Protein AF-0000000075319020 (afdb_homodimer)

Structure (mmCIF, N/CA/C/O backbone):
data_AF-0000000075319020-model_v1
#
loop_
_entity.id
_entity.type
_entity.pdbx_description
1 polymer '3-carboxy-cis,cis-muconate cycloisomerase'
#
loop_
_atom_site.group_PDB
_atom_site.id
_atom_site.type_symbol
_atom_site.label_atom_id
_atom_site.label_alt_id
_atom_site.label_comp_id
_atom_site.label_asym_id
_atom_site.label_entity_id
_atom_site.label_seq_id
_atom_site.pdbx_PDB_ins_code
_atom_site.Cartn_x
_atom_site.Cartn_y
_atom_site.Cartn_z
_atom_site.occupancy
_atom_site.B_iso_or_equiv
_atom_site.auth_seq_id
_atom_site.auth_comp_id
_atom_site.auth_asym_id
_atom_site.auth_atom_id
_atom_site.pdbx_PDB_model_num
ATOM 1 N N . MET A 1 1 ? -19.172 -30.828 12.352 1 27.34 1 MET A N 1
ATOM 2 C CA . MET A 1 1 ? -18.016 -30.219 13 1 27.34 1 MET A CA 1
ATOM 3 C C . MET A 1 1 ? -18.156 -28.703 13.078 1 27.34 1 MET A C 1
ATOM 5 O O . MET A 1 1 ? -18.453 -28.047 12.078 1 27.34 1 MET A O 1
ATOM 9 N N . ASN A 1 2 ? -18.547 -28.203 14.125 1 32.38 2 ASN A N 1
ATOM 10 C CA . ASN A 1 2 ? -18.891 -26.844 14.57 1 32.38 2 ASN A CA 1
ATOM 11 C C . ASN A 1 2 ? -17.859 -25.828 14.102 1 32.38 2 ASN A C 1
ATOM 13 O O . ASN A 1 2 ? -16.672 -25.953 14.398 1 32.38 2 ASN A O 1
ATOM 17 N N . ARG A 1 3 ? -17.875 -25.406 12.898 1 41.25 3 ARG A N 1
ATOM 18 C CA . ARG A 1 3 ? -17.078 -24.219 12.594 1 41.25 3 ARG A CA 1
ATOM 19 C C . ARG A 1 3 ? -16.953 -23.312 13.82 1 41.25 3 ARG A C 1
ATOM 21 O O . ARG A 1 3 ? -17.953 -22.938 14.43 1 41.25 3 ARG A O 1
ATOM 28 N N . SER A 1 4 ? -16.125 -23.594 14.68 1 47.06 4 SER A N 1
ATOM 29 C CA . SER A 1 4 ? -15.953 -22.594 15.727 1 47.06 4 SER A CA 1
ATOM 30 C C . SER A 1 4 ? -16.266 -21.188 15.211 1 47.06 4 SER A C 1
ATOM 32 O O . SER A 1 4 ? -15.469 -20.609 14.469 1 47.06 4 SER A O 1
ATOM 34 N N . SER A 1 5 ? -17.516 -21.188 14.664 1 53 5 SER A N 1
ATOM 35 C CA . SER A 1 5 ? -18.078 -19.953 14.117 1 53 5 SER A CA 1
ATOM 36 C C . SER A 1 5 ? -17.938 -18.797 15.102 1 53 5 SER A C 1
ATOM 38 O O . SER A 1 5 ? -18.281 -18.938 16.281 1 53 5 SER A O 1
ATOM 40 N N . GLN A 1 6 ? -16.797 -18.25 15.133 1 61.94 6 GLN A N 1
ATOM 41 C CA . GLN A 1 6 ? -16.719 -16.969 15.836 1 61.94 6 GLN A CA 1
ATOM 42 C C . GLN A 1 6 ? -17.891 -16.062 15.461 1 61.94 6 GLN A C 1
ATOM 44 O O . GLN A 1 6 ? -17.672 -14.953 14.961 1 61.94 6 GLN A O 1
ATOM 49 N N . GLN A 1 7 ? -19.062 -16.703 15.664 1 75 7 GLN A N 1
ATOM 50 C CA . GLN A 1 7 ? -20.297 -16.031 15.234 1 75 7 GLN A CA 1
ATOM 51 C C . GLN A 1 7 ? -20.594 -14.82 16.109 1 75 7 GLN A C 1
ATOM 53 O O . GLN A 1 7 ? -21.188 -13.844 15.633 1 75 7 GLN A O 1
ATOM 58 N N . LEU A 1 8 ? -20.078 -14.914 17.297 1 72.94 8 LEU A N 1
ATOM 59 C CA . LEU A 1 8 ? -20.484 -13.898 18.266 1 72.94 8 LEU A CA 1
ATOM 60 C C . LEU A 1 8 ? -20.031 -12.508 17.812 1 72.94 8 LEU A C 1
ATOM 62 O O . LEU A 1 8 ? -20.766 -11.531 17.953 1 72.94 8 LEU A O 1
ATOM 66 N N . PHE A 1 9 ? -18.797 -12.477 17.25 1 82.44 9 PHE A N 1
ATOM 67 C CA . PHE A 1 9 ? -18.25 -11.156 16.953 1 82.44 9 PHE A CA 1
ATOM 68 C C . PHE A 1 9 ? -18.234 -10.891 15.461 1 82.44 9 PHE A C 1
ATOM 70 O O . PHE A 1 9 ? -17.906 -9.789 15.023 1 82.44 9 PHE A O 1
ATOM 77 N N . ASP A 1 10 ? -18.656 -11.867 14.68 1 82.88 10 ASP A N 1
ATOM 78 C CA . ASP A 1 10 ? -18.578 -11.734 13.227 1 82.88 10 ASP A CA 1
ATOM 79 C C . ASP A 1 10 ? -19.484 -10.617 12.719 1 82.88 10 ASP A C 1
ATOM 81 O O . ASP A 1 10 ? -19.062 -9.797 11.898 1 82.88 10 ASP A O 1
ATOM 85 N N . ALA A 1 11 ? -20.641 -10.609 13.312 1 79.81 11 ALA A N 1
ATOM 86 C CA . ALA A 1 11 ? -21.594 -9.609 12.859 1 79.81 11 ALA A CA 1
ATOM 87 C C . ALA A 1 11 ? -21.156 -8.203 13.258 1 79.81 11 ALA A C 1
ATOM 89 O O . ALA A 1 11 ? -21.562 -7.219 12.625 1 79.81 11 ALA A O 1
ATOM 90 N N . TYR A 1 12 ? -20.375 -8.156 14.305 1 84.12 12 TYR A N 1
ATOM 91 C CA . TYR A 1 12 ? -19.906 -6.879 14.812 1 84.12 12 TYR A CA 1
ATOM 92 C C . TYR A 1 12 ? -18.734 -6.363 14 1 84.12 12 TYR A C 1
ATOM 94 O O . TYR A 1 12 ? -18.625 -5.164 13.734 1 84.12 12 TYR A O 1
ATOM 102 N N . PHE A 1 13 ? -17.891 -7.277 13.453 1 90.5 13 PHE A N 1
ATOM 103 C CA . PHE A 1 13 ? -16.625 -6.836 12.891 1 90.5 13 PHE A CA 1
ATOM 104 C C . PHE A 1 13 ? -16.594 -7.059 11.383 1 90.5 13 PHE A C 1
ATOM 106 O O . PHE A 1 13 ? -15.617 -6.695 10.719 1 90.5 13 PHE A O 1
ATOM 113 N N . SER A 1 14 ? -17.656 -7.617 10.812 1 92.56 14 SER A N 1
ATOM 114 C CA . SER A 1 14 ? -17.688 -7.867 9.375 1 92.56 14 SER A CA 1
ATOM 115 C C . SER A 1 14 ? -19.109 -7.777 8.836 1 92.56 14 SER A C 1
ATOM 117 O O . SER A 1 14 ? -20.078 -8.039 9.555 1 92.56 14 SER A O 1
ATOM 119 N N . GLN A 1 15 ? -19.219 -7.375 7.562 1 94.06 15 GLN A N 1
ATOM 120 C CA . GLN A 1 15 ? -20.516 -7.508 6.883 1 94.06 15 GLN A CA 1
ATOM 121 C C . GLN A 1 15 ? -20.797 -8.961 6.539 1 94.06 15 GLN A C 1
ATOM 123 O O . GLN A 1 15 ? -19.922 -9.688 6.066 1 94.06 15 GLN A O 1
ATOM 128 N N . SER A 1 16 ? -22 -9.328 6.723 1 94.12 16 SER A N 1
ATOM 129 C CA . SER A 1 16 ? -22.406 -10.703 6.453 1 94.12 16 SER A CA 1
ATOM 130 C C . SER A 1 16 ? -22.141 -11.086 5.004 1 94.12 16 SER A C 1
ATOM 132 O O . SER A 1 16 ? -21.672 -12.188 4.723 1 94.12 16 SER A O 1
ATOM 134 N N . ALA A 1 17 ? -22.5 -10.172 4.086 1 96.25 17 ALA A N 1
ATOM 135 C CA . ALA A 1 17 ? -22.312 -10.453 2.666 1 96.25 17 ALA A CA 1
ATOM 136 C C . ALA A 1 17 ? -20.844 -10.711 2.338 1 96.25 17 ALA A C 1
ATOM 138 O O . ALA A 1 17 ? -20.531 -11.562 1.502 1 96.25 17 ALA A O 1
ATOM 139 N N . MET A 1 18 ? -19.938 -9.945 2.922 1 97.38 18 MET A N 1
ATOM 140 C CA . MET A 1 18 ? -18.5 -10.148 2.711 1 97.38 18 MET A CA 1
ATOM 141 C C . MET A 1 18 ? -18.047 -11.484 3.291 1 97.38 18 MET A C 1
ATOM 143 O O . MET A 1 18 ? -17.234 -12.18 2.686 1 97.38 18 MET A O 1
ATOM 147 N N . SER A 1 19 ? -18.531 -11.82 4.473 1 95.44 19 SER A N 1
ATOM 148 C CA . SER A 1 19 ? -18.219 -13.094 5.098 1 95.44 19 SER A CA 1
ATOM 149 C C . SER A 1 19 ? -18.625 -14.266 4.211 1 95.44 19 SER A C 1
ATOM 151 O O . SER A 1 19 ? -17.953 -15.297 4.18 1 95.44 19 SER A O 1
ATOM 153 N N . VAL A 1 20 ? -19.719 -14.102 3.512 1 96.38 20 VAL A N 1
ATOM 154 C CA . VAL A 1 20 ? -20.203 -15.141 2.611 1 96.38 20 VAL A CA 1
ATOM 155 C C . VAL A 1 20 ? -19.234 -15.305 1.443 1 96.38 20 VAL A C 1
ATOM 157 O O . VAL A 1 20 ? -18.938 -16.422 1.034 1 96.38 20 VAL A O 1
ATOM 160 N N . ILE A 1 21 ? -18.719 -14.203 0.909 1 97.94 21 ILE A N 1
ATOM 161 C CA . ILE A 1 21 ? -17.781 -14.227 -0.203 1 97.94 21 ILE A CA 1
ATOM 162 C C . ILE A 1 21 ? -16.547 -15.055 0.177 1 97.94 21 ILE A C 1
ATOM 164 O O . ILE A 1 21 ? -16.062 -15.852 -0.629 1 97.94 21 ILE A O 1
ATOM 168 N N . PHE A 1 22 ? -16.109 -14.93 1.469 1 97.38 22 PHE A N 1
ATOM 169 C CA . PHE A 1 22 ? -14.859 -15.57 1.859 1 97.38 22 PHE A CA 1
ATOM 170 C C . PHE A 1 22 ? -15.125 -16.75 2.795 1 97.38 22 PHE A C 1
ATOM 172 O O . PHE A 1 22 ? -14.242 -17.141 3.562 1 97.38 22 PHE A O 1
ATOM 179 N N . SER A 1 23 ? -16.359 -17.266 2.807 1 95.94 23 SER A N 1
ATOM 180 C CA . SER A 1 23 ? -16.688 -18.516 3.488 1 95.94 23 SER A CA 1
ATOM 181 C C . SER A 1 23 ? -16.078 -19.703 2.775 1 95.94 23 SER A C 1
ATOM 183 O O . SER A 1 23 ? -15.516 -19.562 1.682 1 95.94 23 SER A O 1
ATOM 185 N N . ASP A 1 24 ? -16.109 -20.891 3.396 1 96.69 24 ASP A N 1
ATOM 186 C CA . ASP A 1 24 ? -15.68 -22.109 2.734 1 96.69 24 ASP A CA 1
ATOM 187 C C . ASP A 1 24 ? -16.453 -22.328 1.433 1 96.69 24 ASP A C 1
ATOM 189 O O . ASP A 1 24 ? -15.875 -22.734 0.423 1 96.69 24 ASP A O 1
ATOM 193 N N . HIS A 1 25 ? -17.766 -22.062 1.541 1 97.19 25 HIS A N 1
ATOM 194 C CA . HIS A 1 25 ? -18.594 -22.172 0.342 1 97.19 25 HIS A CA 1
ATOM 195 C C . HIS A 1 25 ? -18.094 -21.25 -0.756 1 97.19 25 HIS A C 1
ATOM 197 O O . HIS A 1 25 ? -17.953 -21.656 -1.909 1 97.19 25 HIS A O 1
ATOM 203 N N . GLY A 1 26 ? -17.828 -19.922 -0.424 1 98 26 GLY A N 1
ATOM 204 C CA . GLY A 1 26 ? -17.328 -18.969 -1.398 1 98 26 GLY A CA 1
ATOM 205 C C . GLY A 1 26 ? -15.992 -19.375 -1.992 1 98 26 GLY A C 1
ATOM 206 O O . GLY A 1 26 ? -15.789 -19.25 -3.201 1 98 26 GLY A O 1
ATOM 207 N N . ARG A 1 27 ? -15.086 -19.812 -1.175 1 98.06 27 ARG A N 1
ATOM 208 C CA . ARG A 1 27 ? -13.758 -20.234 -1.612 1 98.06 27 ARG A CA 1
ATOM 209 C C . ARG A 1 27 ? -13.852 -21.406 -2.584 1 98.06 27 ARG A C 1
ATOM 211 O O . ARG A 1 27 ? -13.266 -21.375 -3.668 1 98.06 27 ARG A O 1
ATOM 218 N N . VAL A 1 28 ? -14.609 -22.453 -2.191 1 98.56 28 VAL A N 1
ATOM 219 C CA . VAL A 1 28 ? -14.75 -23.641 -3.016 1 98.56 28 VAL A CA 1
ATOM 220 C C . VAL A 1 28 ? -15.438 -23.281 -4.332 1 98.56 28 VAL A C 1
ATOM 222 O O . VAL A 1 28 ? -15.031 -23.75 -5.398 1 98.56 28 VAL A O 1
ATOM 225 N N . GLN A 1 29 ? -16.469 -22.438 -4.238 1 98.75 29 GLN A N 1
ATOM 226 C CA . GLN A 1 29 ? -17.172 -22.062 -5.461 1 98.75 29 GLN A CA 1
ATOM 227 C C . GLN A 1 29 ? -16.266 -21.297 -6.41 1 98.75 29 GLN A C 1
ATOM 229 O O . GLN A 1 29 ? -16.328 -21.469 -7.629 1 98.75 29 GLN A O 1
ATOM 234 N N . GLY A 1 30 ? -15.422 -20.344 -5.883 1 98.75 30 GLY A N 1
ATOM 235 C CA . GLY A 1 30 ? -14.461 -19.672 -6.727 1 98.75 30 GLY A CA 1
ATOM 236 C C . GLY A 1 30 ? -13.539 -20.609 -7.473 1 98.75 30 GLY A C 1
ATOM 237 O O . GLY A 1 30 ? -13.305 -20.438 -8.672 1 98.75 30 GLY A O 1
ATOM 238 N N . MET A 1 31 ? -13.039 -21.594 -6.809 1 98.81 31 MET A N 1
ATOM 239 C CA . MET A 1 31 ? -12.164 -22.594 -7.414 1 98.81 31 MET A CA 1
ATOM 240 C C . MET A 1 31 ? -12.914 -23.406 -8.469 1 98.81 31 MET A C 1
ATOM 242 O O . MET A 1 31 ? -12.367 -23.703 -9.531 1 98.81 31 MET A O 1
ATOM 246 N N . LEU A 1 32 ? -14.164 -23.766 -8.141 1 98.88 32 LEU A N 1
ATOM 247 C CA . LEU A 1 32 ? -14.977 -24.547 -9.07 1 98.88 32 LEU A CA 1
ATOM 248 C C . LEU A 1 32 ? -15.367 -23.719 -10.289 1 98.88 32 LEU A C 1
ATOM 250 O O . LEU A 1 32 ? -15.477 -24.25 -11.391 1 98.88 32 LEU A O 1
ATOM 254 N N . ASP A 1 33 ? -15.602 -22.391 -10.086 1 98.88 33 ASP A N 1
ATOM 255 C CA . ASP A 1 33 ? -15.867 -21.5 -11.219 1 98.88 33 ASP A CA 1
ATOM 256 C C . ASP A 1 33 ? -14.688 -21.484 -12.195 1 98.88 33 ASP A C 1
ATOM 258 O O . ASP A 1 33 ? -14.883 -21.438 -13.406 1 98.88 33 ASP A O 1
ATOM 262 N N . PHE A 1 34 ? -13.492 -21.516 -11.664 1 98.88 34 PHE A N 1
ATOM 263 C CA . PHE A 1 34 ? -12.305 -21.641 -12.5 1 98.88 34 PHE A CA 1
ATOM 264 C C . PHE A 1 34 ? -12.336 -22.922 -13.312 1 98.88 34 PHE A C 1
ATOM 266 O O . PHE A 1 34 ? -12.117 -22.922 -14.523 1 98.88 34 PHE A O 1
ATOM 273 N N . GLU A 1 35 ? -12.609 -24.094 -12.648 1 98.69 35 GLU A N 1
ATOM 274 C CA . GLU A 1 35 ? -12.609 -25.406 -13.305 1 98.69 35 GLU A CA 1
ATOM 275 C C . GLU A 1 35 ? -13.641 -25.469 -14.422 1 98.69 35 GLU A C 1
ATOM 277 O O . GLU A 1 35 ? -13.367 -25.984 -15.5 1 98.69 35 GLU A O 1
ATOM 282 N N . ALA A 1 36 ? -14.852 -24.938 -14.141 1 98.81 36 ALA A N 1
ATOM 283 C CA . ALA A 1 36 ? -15.898 -24.906 -15.156 1 98.81 36 ALA A CA 1
ATOM 284 C C . ALA A 1 36 ? -15.477 -24.031 -16.344 1 98.81 36 ALA A C 1
ATOM 286 O O . ALA A 1 36 ? -15.648 -24.438 -17.5 1 98.81 36 ALA A O 1
ATOM 287 N N . ALA A 1 37 ? -14.93 -22.859 -16.047 1 98.88 37 ALA A N 1
ATOM 288 C CA . ALA A 1 37 ? -14.484 -21.938 -17.094 1 98.88 37 ALA A CA 1
ATOM 289 C C . ALA A 1 37 ? -13.352 -22.547 -17.922 1 98.88 37 ALA A C 1
ATOM 291 O O . ALA A 1 37 ? -13.273 -22.359 -19.125 1 98.88 37 ALA A O 1
ATOM 292 N N . LEU A 1 38 ? -12.438 -23.25 -17.219 1 98.69 38 LEU A N 1
ATOM 293 C CA . LEU A 1 38 ? -11.328 -23.922 -17.891 1 98.69 38 LEU A CA 1
ATOM 294 C C . LEU A 1 38 ? -11.852 -24.938 -18.906 1 98.69 38 LEU A C 1
ATOM 296 O O . LEU A 1 38 ? -11.383 -24.984 -20.047 1 98.69 38 LEU A O 1
ATOM 300 N N . ALA A 1 39 ? -12.844 -25.766 -18.516 1 98.19 39 ALA A N 1
ATOM 301 C CA . ALA A 1 39 ? -13.43 -26.75 -19.422 1 98.19 39 ALA A CA 1
ATOM 302 C C . ALA A 1 39 ? -14.062 -26.078 -20.641 1 98.19 39 ALA A C 1
ATOM 304 O O . ALA A 1 39 ? -13.867 -26.516 -21.766 1 98.19 39 ALA A O 1
ATOM 305 N N . ARG A 1 40 ? -14.82 -24.969 -20.406 1 98.69 40 ARG A N 1
ATOM 306 C CA . ARG A 1 40 ? -15.438 -24.234 -21.516 1 98.69 40 ARG A CA 1
ATOM 307 C C . ARG A 1 40 ? -14.383 -23.672 -22.453 1 98.69 40 ARG A C 1
ATOM 309 O O . ARG A 1 40 ? -14.516 -23.75 -23.672 1 98.69 40 ARG A O 1
ATOM 316 N N . ALA A 1 41 ? -13.344 -23.062 -21.875 1 98.75 41 ALA A N 1
ATOM 317 C CA . ALA A 1 41 ? -12.266 -22.484 -22.672 1 98.75 41 ALA A CA 1
ATOM 318 C C . ALA A 1 41 ? -11.562 -23.531 -23.516 1 98.75 41 ALA A C 1
ATOM 320 O O . ALA A 1 41 ? -11.289 -23.312 -24.703 1 98.75 41 ALA A O 1
ATOM 321 N N . GLN A 1 42 ? -11.289 -24.703 -22.906 1 98.31 42 GLN A N 1
ATOM 322 C CA . GLN A 1 42 ? -10.594 -25.766 -23.609 1 98.31 42 GLN A CA 1
ATOM 323 C C . GLN A 1 42 ? -11.469 -26.375 -24.703 1 98.31 42 GLN A C 1
ATOM 325 O O . GLN A 1 42 ? -10.969 -26.719 -25.781 1 98.31 42 GLN A O 1
ATOM 330 N N . ALA A 1 43 ? -12.719 -26.469 -24.484 1 98.19 43 ALA A N 1
ATOM 331 C CA . ALA A 1 43 ? -13.641 -26.938 -25.531 1 98.19 43 ALA A CA 1
ATOM 332 C C . ALA A 1 43 ? -13.727 -25.953 -26.672 1 98.19 43 ALA A C 1
ATOM 334 O O . ALA A 1 43 ? -13.727 -26.344 -27.844 1 98.19 43 ALA A O 1
ATOM 335 N N . SER A 1 44 ? -13.82 -24.688 -26.391 1 98.31 44 SER A N 1
ATOM 336 C CA . SER A 1 44 ? -13.969 -23.656 -27.406 1 98.31 44 SER A CA 1
ATOM 337 C C . SER A 1 44 ? -12.742 -23.578 -28.297 1 98.31 44 SER A C 1
ATOM 339 O O . SER A 1 44 ? -12.828 -23.125 -29.438 1 98.31 44 SER A O 1
ATOM 341 N N . THR A 1 45 ? -11.562 -24.016 -27.797 1 98.06 45 THR A N 1
ATOM 342 C CA . THR A 1 45 ? -10.328 -23.984 -28.578 1 98.06 45 THR A CA 1
ATOM 343 C C . THR A 1 45 ? -10.039 -25.359 -29.188 1 98.06 45 THR A C 1
ATOM 345 O O . THR A 1 45 ? -9 -25.547 -29.828 1 98.06 45 THR A O 1
ATOM 348 N N . GLY A 1 46 ? -10.867 -26.312 -28.922 1 97 46 GLY A N 1
ATOM 349 C CA . GLY A 1 46 ? -10.781 -27.609 -29.562 1 97 46 GLY A CA 1
ATOM 350 C C . GLY A 1 46 ? -9.906 -28.594 -28.797 1 97 46 GLY A C 1
ATOM 351 O O . GLY A 1 46 ? -9.641 -29.703 -29.281 1 97 46 GLY A O 1
ATOM 352 N N . LEU A 1 47 ? -9.414 -28.266 -27.625 1 94.38 47 LEU A N 1
ATOM 353 C CA . LEU A 1 47 ? -8.516 -29.125 -26.875 1 94.38 47 LEU A CA 1
ATOM 354 C C . LEU A 1 47 ? -9.273 -30.312 -26.297 1 94.38 47 LEU A C 1
ATOM 356 O O . LEU A 1 47 ? -8.727 -31.422 -26.188 1 94.38 47 LEU A O 1
ATOM 360 N N . ILE A 1 48 ? -10.547 -30.109 -25.812 1 94.56 48 ILE A N 1
ATOM 361 C CA . ILE A 1 48 ? -11.352 -31.203 -25.281 1 94.56 48 ILE A CA 1
ATOM 362 C C . ILE A 1 48 ? -12.688 -31.25 -26.016 1 94.56 48 ILE A C 1
ATOM 364 O O . ILE A 1 48 ? -13.125 -30.266 -26.609 1 94.56 48 ILE A O 1
ATOM 368 N N . PRO A 1 49 ? -13.383 -32.469 -26.047 1 95.5 49 PRO A N 1
ATOM 369 C CA . PRO A 1 49 ? -14.688 -32.562 -26.719 1 95.5 49 PRO A CA 1
ATOM 370 C C . PRO A 1 49 ? -15.742 -31.672 -26.062 1 95.5 49 PRO A C 1
ATOM 372 O O . PRO A 1 49 ? -15.852 -31.641 -24.828 1 95.5 49 PRO A O 1
ATOM 375 N N . ALA A 1 50 ? -16.531 -30.969 -26.906 1 97.25 50 ALA A N 1
ATOM 376 C CA . ALA A 1 50 ? -17.578 -30.078 -26.406 1 97.25 50 ALA A CA 1
ATOM 377 C C . ALA A 1 50 ? -18.594 -30.844 -25.562 1 97.25 50 ALA A C 1
ATOM 379 O O . ALA A 1 50 ? -19.141 -30.297 -24.609 1 97.25 50 ALA A O 1
ATOM 380 N N . LYS A 1 51 ? -18.797 -32.062 -25.828 1 96.25 51 LYS A N 1
ATOM 381 C CA . LYS A 1 51 ? -19.859 -32.844 -25.219 1 96.25 51 LYS A CA 1
ATOM 382 C C . LYS A 1 51 ? -19.578 -33.125 -23.734 1 96.25 51 LYS A C 1
ATOM 384 O O . LYS A 1 51 ? -20.5 -33.438 -22.969 1 96.25 51 LYS A O 1
ATOM 389 N N . VAL A 1 52 ? -18.281 -33 -23.281 1 95.88 52 VAL A N 1
ATOM 390 C CA . VAL A 1 52 ? -17.953 -33.375 -21.906 1 95.88 52 VAL A CA 1
ATOM 391 C C . VAL A 1 52 ? -18.156 -32.156 -21 1 95.88 52 VAL A C 1
ATOM 393 O O . VAL A 1 52 ? -18.219 -32.312 -19.781 1 95.88 52 VAL A O 1
ATOM 396 N N . VAL A 1 53 ? -18.344 -30.969 -21.531 1 97.75 53 VAL A N 1
ATOM 397 C CA . VAL A 1 53 ? -18.375 -29.719 -20.781 1 97.75 53 VAL A CA 1
ATOM 398 C C . VAL A 1 53 ? -19.578 -29.719 -19.844 1 97.75 53 VAL A C 1
ATOM 400 O O . VAL A 1 53 ? -19.484 -29.297 -18.688 1 97.75 53 VAL A O 1
ATOM 403 N N . GLY A 1 54 ? -20.734 -30.078 -20.328 1 97.69 54 GLY A N 1
ATOM 404 C CA . GLY A 1 54 ? -21.969 -30.062 -19.547 1 97.69 54 GLY A CA 1
ATOM 405 C C . GLY A 1 54 ? -21.828 -30.828 -18.234 1 97.69 54 GLY A C 1
ATOM 406 O O . GLY A 1 54 ? -22.266 -30.344 -17.188 1 97.69 54 GLY A O 1
ATOM 407 N N . ALA A 1 55 ? -21.266 -32.062 -18.266 1 97.19 55 ALA A N 1
ATOM 408 C CA . ALA A 1 55 ? -21.094 -32.906 -17.078 1 97.19 55 ALA A CA 1
ATOM 409 C C . ALA A 1 55 ? -20.141 -32.25 -16.078 1 97.19 55 ALA A C 1
ATOM 411 O O . ALA A 1 55 ? -20.375 -32.281 -14.867 1 97.19 55 ALA A O 1
ATOM 412 N N . ILE A 1 56 ? -19.031 -31.672 -16.562 1 97.88 56 ILE A N 1
ATOM 413 C CA . ILE A 1 56 ? -18.062 -31 -15.695 1 97.88 56 ILE A CA 1
ATOM 414 C C . ILE A 1 56 ? -18.719 -29.812 -15.008 1 97.88 56 ILE A C 1
ATOM 416 O O . ILE A 1 56 ? -18.656 -29.672 -13.789 1 97.88 56 ILE A O 1
ATOM 420 N N . GLU A 1 57 ? -19.438 -29 -15.781 1 97.94 57 GLU A N 1
ATOM 421 C CA . GLU A 1 57 ? -20.062 -27.781 -15.266 1 97.94 57 GLU A CA 1
ATOM 422 C C . GLU A 1 57 ? -21.141 -28.125 -14.234 1 97.94 57 GLU A C 1
ATOM 424 O O . GLU A 1 57 ? -21.281 -27.422 -13.227 1 97.94 57 GLU A O 1
ATOM 429 N N . ALA A 1 58 ? -21.922 -29.156 -14.477 1 97.81 58 ALA A N 1
ATOM 430 C CA . ALA A 1 58 ? -23 -29.562 -13.578 1 97.81 58 ALA A CA 1
ATOM 431 C C . ALA A 1 58 ? -22.453 -29.969 -12.211 1 97.81 58 ALA A C 1
ATOM 433 O O . ALA A 1 58 ? -23.141 -29.844 -11.195 1 97.81 58 ALA A O 1
ATOM 434 N N . SER A 1 59 ? -21.188 -30.375 -12.18 1 98.31 59 SER A N 1
ATOM 435 C CA . SER A 1 59 ? -20.562 -30.844 -10.945 1 98.31 59 SER A CA 1
ATOM 436 C C . SER A 1 59 ? -19.844 -29.719 -10.219 1 98.31 59 SER A C 1
ATOM 438 O O . SER A 1 59 ? -19.391 -29.891 -9.086 1 98.31 59 SER A O 1
ATOM 440 N N . CYS A 1 60 ? -19.688 -28.562 -10.812 1 98.56 60 CYS A N 1
ATOM 441 C CA . CYS A 1 60 ? -18.938 -27.438 -10.258 1 98.56 60 CYS A CA 1
ATOM 442 C C . CYS A 1 60 ? -19.844 -26.547 -9.406 1 98.56 60 CYS A C 1
ATOM 444 O O . CYS A 1 60 ? -19.969 -25.359 -9.664 1 98.56 60 CYS A O 1
ATOM 446 N N . ARG A 1 61 ? -20.406 -27.172 -8.414 1 98.5 61 ARG A N 1
ATOM 447 C CA . ARG A 1 61 ? -21.25 -26.531 -7.41 1 98.5 61 ARG A CA 1
ATOM 448 C C . ARG A 1 61 ? -20.781 -26.859 -6 1 98.5 61 ARG A C 1
ATOM 450 O O . ARG A 1 61 ? -20.703 -28.031 -5.617 1 98.5 61 ARG A O 1
ATOM 457 N N . ALA A 1 62 ? -20.5 -25.875 -5.242 1 98.31 62 ALA A N 1
ATOM 458 C CA . ALA A 1 62 ? -19.891 -26.031 -3.926 1 98.31 62 ALA A CA 1
ATOM 459 C C . ALA A 1 62 ? -20.75 -26.922 -3.025 1 98.31 62 ALA A C 1
ATOM 461 O O . ALA A 1 62 ? -20.234 -27.672 -2.201 1 98.31 62 ALA A O 1
ATOM 462 N N . GLU A 1 63 ? -22.094 -26.859 -3.182 1 97.38 63 GLU A N 1
ATOM 463 C CA . GLU A 1 63 ? -23.031 -27.562 -2.309 1 97.38 63 GLU A CA 1
ATOM 464 C C . GLU A 1 63 ? -22.891 -29.078 -2.465 1 97.38 63 GLU A C 1
ATOM 466 O O . GLU A 1 63 ? -23.375 -29.844 -1.626 1 97.38 63 GLU A O 1
ATOM 471 N N . LEU A 1 64 ? -22.25 -29.516 -3.521 1 97.81 64 LEU A N 1
ATOM 472 C CA . LEU A 1 64 ? -22.141 -30.938 -3.805 1 97.81 64 LEU A CA 1
ATOM 473 C C . LEU A 1 64 ? -20.969 -31.547 -3.049 1 97.81 64 LEU A C 1
ATOM 475 O O . LEU A 1 64 ? -20.766 -32.781 -3.08 1 97.81 64 LEU A O 1
ATOM 479 N N . PHE A 1 65 ? -20.219 -30.781 -2.289 1 98 65 PHE A N 1
ATOM 480 C CA . PHE A 1 65 ? -19 -31.266 -1.65 1 98 65 PHE A CA 1
ATOM 481 C C . PHE A 1 65 ? -19.125 -31.203 -0.132 1 98 65 PHE A C 1
ATOM 483 O O . PHE A 1 65 ? -19.781 -30.312 0.405 1 98 65 PHE A O 1
ATOM 490 N N . ASP A 1 66 ? -18.562 -32.156 0.549 1 97.44 66 ASP A N 1
ATOM 491 C CA . ASP A 1 66 ? -18.484 -32.188 2.006 1 97.44 66 ASP A CA 1
ATOM 492 C C . ASP A 1 66 ? -17.266 -31.422 2.516 1 97.44 66 ASP A C 1
ATOM 494 O O . ASP A 1 66 ? -16.141 -31.938 2.49 1 97.44 66 ASP A O 1
ATOM 498 N N . PHE A 1 67 ? -17.484 -30.328 3.111 1 96.44 67 PHE A N 1
ATOM 499 C CA . PHE A 1 67 ? -16.391 -29.438 3.518 1 96.44 67 PHE A CA 1
ATOM 500 C C . PHE A 1 67 ? -15.578 -30.062 4.645 1 96.44 67 PHE A C 1
ATOM 502 O O . PHE A 1 67 ? -14.375 -29.828 4.742 1 96.44 67 PHE A O 1
ATOM 509 N N . ALA A 1 68 ? -16.172 -30.797 5.512 1 96 68 ALA A N 1
ATOM 510 C CA . ALA A 1 68 ? -15.445 -31.484 6.586 1 96 68 ALA A CA 1
ATOM 511 C C . ALA A 1 68 ? -14.445 -32.469 6.027 1 96 68 ALA A C 1
ATOM 513 O O . ALA A 1 68 ? -13.312 -32.562 6.5 1 96 68 ALA A O 1
ATOM 514 N N . GLU A 1 69 ? -14.914 -33.281 5.078 1 96.25 69 GLU A N 1
ATOM 515 C CA . GLU A 1 69 ? -14.023 -34.219 4.422 1 96.25 69 GLU A CA 1
ATOM 516 C C . GLU A 1 69 ? -12.891 -33.5 3.686 1 96.25 69 GLU A C 1
ATOM 518 O O . GLU A 1 69 ? -11.742 -33.938 3.742 1 96.25 69 GLU A O 1
ATOM 523 N N . LEU A 1 70 ? -13.227 -32.469 2.977 1 96.88 70 LEU A N 1
ATOM 524 C CA . LEU A 1 70 ? -12.227 -31.672 2.262 1 96.88 70 LEU A CA 1
ATOM 525 C C . LEU A 1 70 ? -11.195 -31.109 3.225 1 96.88 70 LEU A C 1
ATOM 527 O O . LEU A 1 70 ? -10 -31.062 2.912 1 96.88 70 LEU A O 1
ATOM 531 N N . ALA A 1 71 ? -11.633 -30.641 4.402 1 95.75 71 ALA A N 1
ATOM 532 C CA . ALA A 1 71 ? -10.742 -30.031 5.387 1 95.75 71 ALA A CA 1
ATOM 533 C C . ALA A 1 71 ? -9.664 -31.016 5.828 1 95.75 71 ALA A C 1
ATOM 535 O O . ALA A 1 71 ? -8.492 -30.656 5.945 1 95.75 71 ALA A O 1
ATOM 536 N N . VAL A 1 72 ? -10.031 -32.219 6.078 1 95.56 72 VAL A N 1
ATOM 537 C CA . VAL A 1 72 ? -9.102 -33.25 6.488 1 95.56 72 VAL A CA 1
ATOM 538 C C . VAL A 1 72 ? -8.109 -33.531 5.363 1 95.56 72 VAL A C 1
ATOM 540 O O . VAL A 1 72 ? -6.902 -33.625 5.598 1 95.56 72 VAL A O 1
ATOM 543 N N . ALA A 1 73 ? -8.641 -33.656 4.164 1 95.31 73 ALA A N 1
ATOM 544 C CA . ALA A 1 73 ? -7.801 -33.938 3.008 1 95.31 73 ALA A CA 1
ATOM 545 C C . ALA A 1 73 ? -6.828 -32.812 2.729 1 95.31 73 ALA A C 1
ATOM 547 O O . ALA A 1 73 ? -5.699 -33.031 2.291 1 95.31 73 ALA A O 1
ATOM 548 N N . ILE A 1 74 ? -7.227 -31.578 2.941 1 94.94 74 ILE A N 1
ATOM 549 C CA . ILE A 1 74 ? -6.402 -30.391 2.723 1 94.94 74 ILE A CA 1
ATOM 550 C C . ILE A 1 74 ? -5.207 -30.422 3.674 1 94.94 74 ILE A C 1
ATOM 552 O O . ILE A 1 74 ? -4.09 -30.078 3.283 1 94.94 74 ILE A O 1
ATOM 556 N N . GLY A 1 75 ? -5.379 -30.766 4.941 1 94.56 75 GLY A N 1
ATOM 557 C CA . GLY A 1 75 ? -4.289 -30.875 5.895 1 94.56 75 GLY A CA 1
ATOM 558 C C . GLY A 1 75 ? -3.182 -31.797 5.422 1 94.56 75 GLY A C 1
ATOM 559 O O . GLY A 1 75 ? -2 -31.516 5.633 1 94.56 75 GLY A O 1
ATOM 560 N N . ASN A 1 76 ? -3.52 -32.812 4.668 1 92.56 76 ASN A N 1
ATOM 561 C CA . ASN A 1 76 ? -2.557 -33.781 4.156 1 92.56 76 ASN A CA 1
ATOM 562 C C . ASN A 1 76 ? -1.903 -33.281 2.867 1 92.56 76 ASN A C 1
ATOM 564 O O . ASN A 1 76 ? -0.711 -33.5 2.648 1 92.56 76 ASN A O 1
ATOM 568 N N . ALA A 1 77 ? -2.701 -32.688 2.066 1 93.06 77 ALA A N 1
ATOM 569 C CA . ALA A 1 77 ? -2.248 -32.281 0.732 1 93.06 77 ALA A CA 1
ATOM 570 C C . ALA A 1 77 ? -1.422 -31.016 0.782 1 93.06 77 ALA A C 1
ATOM 572 O O . ALA A 1 77 ? -0.597 -30.766 -0.1 1 93.06 77 ALA A O 1
ATOM 573 N N . GLY A 1 78 ? -1.701 -30.141 1.803 1 93.56 78 GLY A N 1
ATOM 574 C CA . GLY A 1 78 ? -0.981 -28.891 1.955 1 93.56 78 GLY A CA 1
ATOM 575 C C . GLY A 1 78 ? -1.574 -27.75 1.137 1 93.56 78 GLY A C 1
ATOM 576 O O . GLY A 1 78 ? -1.029 -26.641 1.108 1 93.56 78 GLY A O 1
ATOM 577 N N . ASN A 1 79 ? -2.539 -27.984 0.304 1 94.31 79 ASN A N 1
ATOM 578 C CA . ASN A 1 79 ? -3.324 -26.969 -0.388 1 94.31 79 ASN A CA 1
ATOM 579 C C . ASN A 1 79 ? -4.75 -27.438 -0.652 1 94.31 79 ASN A C 1
ATOM 581 O O . ASN A 1 79 ? -5.066 -28.609 -0.438 1 94.31 79 ASN A O 1
ATOM 585 N N . SER A 1 80 ? -5.598 -26.609 -1.094 1 96.44 80 SER A N 1
ATOM 586 C CA . SER A 1 80 ? -7.016 -26.938 -1.183 1 96.44 80 SER A CA 1
ATOM 587 C C . SER A 1 80 ? -7.375 -27.453 -2.57 1 96.44 80 SER A C 1
ATOM 589 O O . SER A 1 80 ? -8.422 -28.078 -2.754 1 96.44 80 SER A O 1
ATOM 591 N N . ALA A 1 81 ? -6.539 -27.219 -3.555 1 96.56 81 ALA A N 1
ATOM 592 C CA . ALA A 1 81 ? -6.891 -27.531 -4.938 1 96.56 81 ALA A CA 1
ATOM 593 C C . ALA A 1 81 ? -6.84 -29.031 -5.184 1 96.56 81 ALA A C 1
ATOM 595 O O . ALA A 1 81 ? -7.715 -29.594 -5.852 1 96.56 81 ALA A O 1
ATOM 596 N N . ILE A 1 82 ? -5.82 -29.734 -4.605 1 94.94 82 ILE A N 1
ATOM 597 C CA . ILE A 1 82 ? -5.59 -31.141 -4.887 1 94.94 82 ILE A CA 1
ATOM 598 C C . ILE A 1 82 ? -6.785 -31.969 -4.406 1 94.94 82 ILE A C 1
ATOM 600 O O . ILE A 1 82 ? -7.414 -32.688 -5.191 1 94.94 82 ILE A O 1
ATOM 604 N N . PRO A 1 83 ? -7.195 -31.859 -3.117 1 96.19 83 PRO A N 1
ATOM 605 C CA . PRO A 1 83 ? -8.352 -32.625 -2.67 1 96.19 83 PRO A CA 1
ATOM 606 C C . PRO A 1 83 ? -9.648 -32.219 -3.371 1 96.19 83 PRO A C 1
ATOM 608 O O . PRO A 1 83 ? -10.508 -33.062 -3.631 1 96.19 83 PRO A O 1
ATOM 611 N N . LEU A 1 84 ? -9.844 -30.938 -3.662 1 97.75 84 LEU A N 1
ATOM 612 C CA . LEU A 1 84 ? -11.062 -30.484 -4.312 1 97.75 84 LEU A CA 1
ATOM 613 C C . LEU A 1 84 ? -11.18 -31.062 -5.719 1 97.75 84 LEU A C 1
ATOM 615 O O . LEU A 1 84 ? -12.25 -31.531 -6.121 1 97.75 84 LEU A O 1
ATOM 619 N N . VAL A 1 85 ? -10.125 -31 -6.516 1 96.12 85 VAL A N 1
ATOM 620 C CA . VAL A 1 85 ? -10.133 -31.516 -7.887 1 96.12 85 VAL A CA 1
ATOM 621 C C . VAL A 1 85 ? -10.359 -33.031 -7.879 1 96.12 85 VAL A C 1
ATOM 623 O O . VAL A 1 85 ? -11.055 -33.562 -8.742 1 96.12 85 VAL A O 1
ATOM 626 N N . LYS A 1 86 ? -9.742 -33.719 -6.887 1 94.31 86 LYS A N 1
ATOM 627 C CA . LYS A 1 86 ? -9.977 -35.156 -6.738 1 94.31 86 LYS A CA 1
ATOM 628 C C . LYS A 1 86 ? -11.453 -35.438 -6.465 1 94.31 86 LYS A C 1
ATOM 630 O O . LYS A 1 86 ? -12.039 -36.344 -7.082 1 94.31 86 LYS A O 1
ATOM 635 N N . ALA A 1 87 ? -12.008 -34.719 -5.523 1 96.88 87 ALA A N 1
ATOM 636 C CA . ALA A 1 87 ? -13.422 -34.906 -5.199 1 96.88 87 ALA A CA 1
ATOM 637 C C . ALA A 1 87 ? -14.305 -34.562 -6.398 1 96.88 87 ALA A C 1
ATOM 639 O O . ALA A 1 87 ? -15.305 -35.25 -6.652 1 96.88 87 ALA A O 1
ATOM 640 N N . LEU A 1 88 ? -13.984 -33.5 -7.148 1 97.38 88 LEU A N 1
ATOM 641 C CA . LEU A 1 88 ? -14.703 -33.094 -8.359 1 97.38 88 LEU A CA 1
ATOM 642 C C . LEU A 1 88 ? -14.656 -34.219 -9.406 1 97.38 88 LEU A C 1
ATOM 644 O O . LEU A 1 88 ? -15.68 -34.531 -10.016 1 97.38 88 LEU A O 1
ATOM 648 N N . GLY A 1 89 ? -13.469 -34.75 -9.617 1 95.81 89 GLY A N 1
ATOM 649 C CA . GLY A 1 89 ? -13.336 -35.875 -10.539 1 95.81 89 GLY A CA 1
ATOM 650 C C . GLY A 1 89 ? -14.234 -37.031 -10.195 1 95.81 89 GLY A C 1
ATOM 651 O O . GLY A 1 89 ? -14.883 -37.625 -11.078 1 95.81 89 GLY A O 1
ATOM 652 N N . LYS A 1 90 ? -14.258 -37.375 -8.875 1 95.19 90 LYS A N 1
ATOM 653 C CA . LYS A 1 90 ? -15.125 -38.469 -8.422 1 95.19 90 LYS A CA 1
ATOM 654 C C . LYS A 1 90 ? -16.594 -38.156 -8.711 1 95.19 90 LYS A C 1
ATOM 656 O O . LYS A 1 90 ? -17.344 -39.062 -9.133 1 95.19 90 LYS A O 1
ATOM 661 N N . LYS A 1 91 ? -16.969 -36.969 -8.453 1 96.5 91 LYS A N 1
ATOM 662 C CA . LYS A 1 91 ? -18.344 -36.562 -8.703 1 96.5 91 LYS A CA 1
ATOM 663 C C . LYS A 1 91 ? -18.688 -36.625 -10.188 1 96.5 91 LYS A C 1
ATOM 665 O O . LYS A 1 91 ? -19.781 -37.094 -10.555 1 96.5 91 LYS A O 1
ATOM 670 N N . ILE A 1 92 ? -17.859 -36.125 -11.07 1 96.69 92 ILE A N 1
ATOM 671 C CA . ILE A 1 92 ? -18.047 -36.156 -12.516 1 96.69 92 ILE A CA 1
ATOM 672 C C . ILE A 1 92 ? -18.125 -37.594 -13.008 1 96.69 92 ILE A C 1
ATOM 674 O O . ILE A 1 92 ? -19 -37.938 -13.797 1 96.69 92 ILE A O 1
ATOM 678 N N . ALA A 1 93 ? -17.219 -38.438 -12.477 1 94.69 93 ALA 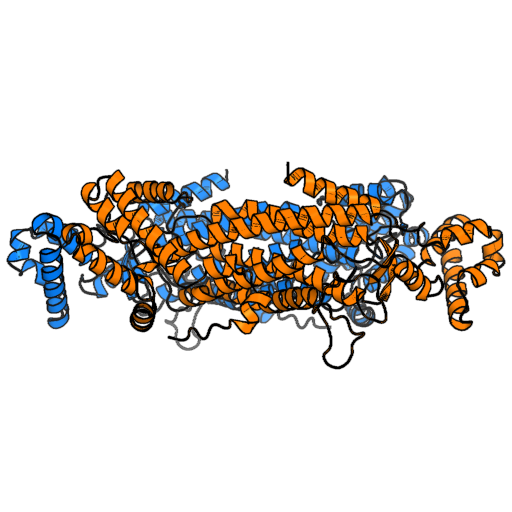A N 1
ATOM 679 C CA . ALA A 1 93 ? -17.109 -39.812 -12.922 1 94.69 93 ALA A CA 1
ATOM 680 C C . ALA A 1 93 ? -18.391 -40.594 -12.602 1 94.69 93 ALA A C 1
ATOM 682 O O . ALA A 1 93 ? -18.766 -41.531 -13.336 1 94.69 93 ALA A O 1
ATOM 683 N N . ALA A 1 94 ? -19.047 -40.281 -11.531 1 94.38 94 ALA A N 1
ATOM 684 C CA . ALA A 1 94 ? -20.281 -40.938 -11.125 1 94.38 94 ALA A CA 1
ATOM 685 C C . ALA A 1 94 ? -21.359 -40.781 -12.195 1 94.38 94 ALA A C 1
ATOM 687 O O . ALA A 1 94 ? -22.172 -41.688 -12.398 1 94.38 94 ALA A O 1
ATOM 688 N N . ASP A 1 95 ? -21.375 -39.75 -12.945 1 92.06 95 ASP A N 1
ATOM 689 C CA . ASP A 1 95 ? -22.375 -39.5 -13.961 1 92.06 95 ASP A CA 1
ATOM 690 C C . ASP A 1 95 ? -21.828 -39.688 -15.367 1 92.06 95 ASP A C 1
ATOM 692 O O . ASP A 1 95 ? -22.547 -40.125 -16.266 1 92.06 95 ASP A O 1
ATOM 696 N N . ASP A 1 96 ? -20.547 -39.344 -15.539 1 94.62 96 ASP A N 1
ATOM 697 C CA . ASP A 1 96 ? -19.891 -39.406 -16.844 1 94.62 96 ASP A CA 1
ATOM 698 C C . ASP A 1 96 ? -18.406 -39.719 -16.703 1 94.62 96 ASP A C 1
ATOM 700 O O . ASP A 1 96 ? -17.562 -38.812 -16.703 1 94.62 96 ASP A O 1
ATOM 704 N N . PRO A 1 97 ? -18.047 -40.938 -16.719 1 91.56 97 PRO A N 1
ATOM 705 C CA . PRO A 1 97 ? -16.641 -41.344 -16.547 1 91.56 97 PRO A CA 1
ATOM 706 C C . PRO A 1 97 ? -15.727 -40.75 -17.609 1 91.56 97 PRO A C 1
ATOM 708 O O . PRO A 1 97 ? -14.562 -40.469 -17.344 1 91.56 97 PRO A O 1
ATOM 711 N N . ALA A 1 98 ? -16.219 -40.562 -18.828 1 89.44 98 ALA A N 1
ATOM 712 C CA . ALA A 1 98 ? -15.406 -40.031 -19.922 1 89.44 98 ALA A CA 1
ATOM 713 C C . ALA A 1 98 ? -15.039 -38.562 -19.656 1 89.44 98 ALA A C 1
ATOM 715 O O . ALA A 1 98 ? -13.93 -38.156 -19.984 1 89.44 98 ALA A O 1
ATOM 716 N N . ALA A 1 99 ? -15.953 -37.844 -19.078 1 93.44 99 ALA A N 1
ATOM 717 C CA . ALA A 1 99 ? -15.734 -36.406 -18.828 1 93.44 99 ALA A CA 1
ATOM 718 C C . ALA A 1 99 ? -14.672 -36.188 -17.75 1 93.44 99 ALA A C 1
ATOM 720 O O . ALA A 1 99 ? -13.938 -35.219 -17.766 1 93.44 99 ALA A O 1
ATOM 721 N N . GLU A 1 100 ? -14.602 -37.094 -16.766 1 93.25 100 GLU A N 1
ATOM 722 C CA . GLU A 1 100 ? -13.648 -37 -15.656 1 93.25 100 GLU A CA 1
ATOM 723 C C . GLU A 1 100 ? -12.219 -36.875 -16.172 1 93.25 100 GLU A C 1
ATOM 725 O O . GLU A 1 100 ? -11.391 -36.188 -15.562 1 93.25 100 GLU A O 1
ATOM 730 N N . ARG A 1 101 ? -11.945 -37.438 -17.328 1 87.44 101 ARG A N 1
ATOM 731 C CA . ARG A 1 101 ? -10.594 -37.5 -17.875 1 87.44 101 ARG A CA 1
ATOM 732 C C . ARG A 1 101 ? -10.133 -36.125 -18.328 1 87.44 101 ARG A C 1
ATOM 734 O O . ARG A 1 101 ? -8.93 -35.906 -18.516 1 87.44 101 ARG A O 1
ATOM 741 N N . TYR A 1 102 ? -10.992 -35.219 -18.484 1 91.81 102 TYR A N 1
ATOM 742 C CA . TYR A 1 102 ? -10.664 -33.906 -19.078 1 91.81 102 TYR A CA 1
ATOM 743 C C . TYR A 1 102 ? -10.695 -32.812 -18.031 1 91.81 102 TYR A C 1
ATOM 745 O O . TYR A 1 102 ? -10.359 -31.656 -18.312 1 91.81 102 TYR A O 1
ATOM 753 N N . VAL A 1 103 ? -11.125 -33.156 -16.797 1 93.75 103 VAL A N 1
ATOM 754 C CA . VAL A 1 103 ? -11.211 -32.125 -15.758 1 93.75 103 VAL A CA 1
ATOM 755 C C . VAL A 1 103 ? -9.805 -31.688 -15.352 1 93.75 103 VAL A C 1
ATOM 757 O O . VAL A 1 103 ? -8.898 -32.5 -15.258 1 93.75 103 VAL A O 1
ATOM 760 N N . HIS A 1 104 ? -9.555 -30.344 -15.133 1 94.56 104 HIS A N 1
ATOM 761 C CA . HIS A 1 104 ? -8.344 -29.766 -14.57 1 94.56 104 HIS A CA 1
ATOM 762 C C . HIS A 1 104 ? -7.16 -29.938 -15.516 1 94.56 104 HIS A C 1
ATOM 764 O O . HIS A 1 104 ? -6.004 -29.781 -15.109 1 94.56 104 HIS A O 1
ATOM 770 N N . MET A 1 105 ? -7.398 -30.219 -16.797 1 91.81 105 MET A N 1
ATOM 771 C CA . MET A 1 105 ? -6.336 -30.516 -17.75 1 91.81 105 MET A CA 1
ATOM 772 C C . MET A 1 105 ? -5.398 -29.328 -17.922 1 91.81 105 MET A C 1
ATOM 774 O O . MET A 1 105 ? -5.84 -28.234 -18.281 1 91.81 105 MET A O 1
ATOM 778 N N . GLY A 1 106 ? -4.141 -29.594 -17.672 1 92.94 106 GLY A N 1
ATOM 779 C CA . GLY A 1 106 ? -3.092 -28.609 -17.906 1 92.94 106 GLY A CA 1
ATOM 780 C C . GLY A 1 106 ? -2.963 -27.578 -16.812 1 92.94 106 GLY A C 1
ATOM 781 O O . GLY A 1 106 ? -2.018 -26.797 -16.797 1 92.94 106 GLY A O 1
ATOM 782 N N . ALA A 1 107 ? -3.891 -27.516 -15.891 1 95.75 107 ALA A N 1
ATOM 783 C CA . ALA A 1 107 ? -3.852 -26.562 -14.781 1 95.75 107 ALA A CA 1
ATOM 784 C C . ALA A 1 107 ? -3.141 -27.172 -13.57 1 95.75 107 ALA A C 1
ATOM 786 O O . ALA A 1 107 ? -2.787 -28.344 -13.578 1 95.75 107 ALA A O 1
ATOM 787 N N . THR A 1 108 ? -2.74 -26.359 -12.68 1 95.44 108 THR A N 1
ATOM 788 C CA . THR A 1 108 ? -2.182 -26.797 -11.406 1 95.44 108 THR A CA 1
ATOM 789 C C . THR A 1 108 ? -2.887 -26.094 -10.242 1 95.44 108 THR A C 1
ATOM 791 O O . THR A 1 108 ? -3.777 -25.266 -10.453 1 95.44 108 THR A O 1
ATOM 794 N N . SER A 1 109 ? -2.465 -26.484 -8.992 1 96.38 109 SER A N 1
ATOM 795 C CA . SER A 1 109 ? -3.125 -26.062 -7.762 1 96.38 109 SER A CA 1
ATOM 796 C C . SER A 1 109 ? -3.193 -24.547 -7.668 1 96.38 109 SER A C 1
ATOM 798 O O . SER A 1 109 ? -4.242 -23.984 -7.344 1 96.38 109 SER A O 1
ATOM 800 N N . GLN A 1 110 ? -2.129 -23.875 -7.977 1 96.69 110 GLN A N 1
ATOM 801 C CA . GLN A 1 110 ? -2.092 -22.438 -7.75 1 96.69 110 GLN A CA 1
ATOM 802 C C . GLN A 1 110 ? -2.895 -21.688 -8.812 1 96.69 110 GLN A C 1
ATOM 804 O O . GLN A 1 110 ? -3.354 -20.562 -8.578 1 96.69 110 GLN A O 1
ATOM 809 N N . ASP A 1 111 ? -3.07 -22.25 -10.031 1 98.31 111 ASP A N 1
ATOM 810 C CA . ASP A 1 111 ? -3.992 -21.672 -11 1 98.31 111 ASP A CA 1
ATOM 811 C C . ASP A 1 111 ? -5.41 -21.625 -10.445 1 98.31 111 ASP A C 1
ATOM 813 O O . ASP A 1 111 ? -6.07 -20.578 -10.523 1 98.31 111 ASP A O 1
ATOM 817 N N . VAL A 1 112 ? -5.852 -22.75 -9.867 1 98.19 112 VAL A N 1
ATOM 818 C CA . VAL A 1 112 ? -7.195 -22.906 -9.328 1 98.19 112 VAL A CA 1
ATOM 819 C C . VAL A 1 112 ? -7.379 -21.984 -8.125 1 98.19 112 VAL A C 1
ATOM 821 O O . VAL A 1 112 ? -8.359 -21.234 -8.055 1 98.19 112 VAL A O 1
ATOM 824 N N . MET A 1 113 ? -6.457 -22 -7.254 1 98.44 113 MET A N 1
ATOM 825 C CA . MET A 1 113 ? -6.598 -21.281 -5.984 1 98.44 113 MET A CA 1
ATOM 826 C C . MET A 1 113 ? -6.492 -19.781 -6.191 1 98.44 113 MET A C 1
ATOM 828 O O . MET A 1 113 ? -7.32 -19.016 -5.688 1 98.44 113 MET A O 1
ATOM 832 N N . ASP A 1 114 ? -5.453 -19.312 -6.953 1 98.62 114 ASP A N 1
ATOM 833 C CA . ASP A 1 114 ? -5.242 -17.875 -7.145 1 98.62 114 ASP A CA 1
ATOM 834 C C . ASP A 1 114 ? -6.352 -17.266 -7.996 1 98.62 114 ASP A C 1
ATOM 836 O O . ASP A 1 114 ? -6.859 -16.188 -7.684 1 98.62 114 ASP A O 1
ATOM 840 N N . THR A 1 115 ? -6.684 -17.906 -9.109 1 98.81 115 THR A N 1
ATOM 841 C CA . THR A 1 115 ? -7.766 -17.375 -9.922 1 98.81 115 THR A CA 1
ATOM 842 C C . THR A 1 115 ? -9.094 -17.422 -9.172 1 98.81 115 THR A C 1
ATOM 844 O O . THR A 1 115 ? -9.906 -16.516 -9.273 1 98.81 115 THR A O 1
ATOM 847 N N . GLY A 1 116 ? -9.367 -18.562 -8.445 1 98.75 116 GLY A N 1
ATOM 848 C CA . GLY A 1 116 ? -10.531 -18.594 -7.57 1 98.75 116 GLY A CA 1
ATOM 849 C C . GLY A 1 116 ? -10.578 -17.438 -6.598 1 98.75 116 GLY A C 1
ATOM 850 O O . GLY A 1 116 ? -11.641 -16.828 -6.398 1 98.75 116 GLY A O 1
ATOM 851 N N . LEU A 1 117 ? -9.445 -17.109 -5.965 1 98.75 117 LEU A N 1
ATOM 852 C CA . LEU A 1 117 ? -9.344 -15.961 -5.062 1 98.75 117 LEU A CA 1
ATOM 853 C C . LEU A 1 117 ? -9.664 -14.664 -5.797 1 98.75 117 LEU A C 1
ATOM 855 O O . LEU A 1 117 ? -10.375 -13.805 -5.27 1 98.75 117 LEU A O 1
ATOM 859 N N . VAL A 1 118 ? -9.109 -14.477 -7.043 1 98.88 118 VAL A N 1
ATOM 860 C CA . VAL A 1 118 ? -9.344 -13.266 -7.82 1 98.88 118 VAL A CA 1
ATOM 861 C C . VAL A 1 118 ? -10.844 -13.117 -8.086 1 98.88 118 VAL A C 1
ATOM 863 O O . VAL A 1 118 ? -11.375 -12.008 -8.047 1 98.88 118 VAL A O 1
ATOM 866 N N . LEU A 1 119 ? -11.539 -14.203 -8.336 1 98.88 119 LEU A N 1
ATOM 867 C CA . LEU A 1 119 ? -12.977 -14.148 -8.539 1 98.88 119 LEU A CA 1
ATOM 868 C C . LEU A 1 119 ? -13.695 -13.711 -7.266 1 98.88 119 LEU A C 1
ATOM 870 O O . LEU A 1 119 ? -14.633 -12.906 -7.32 1 98.88 119 LEU A O 1
ATOM 874 N N . GLN A 1 120 ? -13.312 -14.258 -6.094 1 98.69 120 GLN A N 1
ATOM 875 C CA . GLN A 1 120 ? -13.844 -13.781 -4.816 1 98.69 120 GLN A CA 1
ATOM 876 C C . GLN A 1 120 ? -13.562 -12.297 -4.625 1 98.69 120 GLN A C 1
ATOM 878 O O . GLN A 1 120 ? -14.438 -11.547 -4.199 1 98.69 120 GLN A O 1
ATOM 883 N N . LEU A 1 121 ? -12.336 -11.875 -4.949 1 98.88 121 LEU A N 1
ATOM 884 C CA . LEU A 1 121 ? -11.93 -10.484 -4.781 1 98.88 121 LEU A CA 1
ATOM 885 C C . LEU A 1 121 ? -12.734 -9.562 -5.691 1 98.88 121 LEU A C 1
ATOM 887 O O . LEU A 1 121 ? -13.031 -8.422 -5.328 1 98.88 121 LEU A O 1
ATOM 891 N N . ARG A 1 122 ? -13.023 -10.031 -6.91 1 98.81 122 ARG A N 1
ATOM 892 C CA . ARG A 1 122 ? -13.875 -9.25 -7.801 1 98.81 122 ARG A CA 1
ATOM 893 C C . ARG A 1 122 ? -15.195 -8.898 -7.117 1 98.81 122 ARG A C 1
ATOM 895 O O . ARG A 1 122 ? -15.641 -7.75 -7.18 1 98.81 122 ARG A O 1
ATOM 902 N N . ASP A 1 123 ? -15.852 -9.867 -6.469 1 98.75 123 ASP A N 1
ATOM 903 C CA . ASP A 1 123 ? -17.094 -9.633 -5.742 1 98.75 123 ASP A CA 1
ATOM 904 C C . ASP A 1 123 ? -16.875 -8.695 -4.559 1 98.75 123 ASP A C 1
ATOM 906 O O . ASP A 1 123 ? -17.688 -7.805 -4.305 1 98.75 123 ASP A O 1
ATOM 910 N N . ALA A 1 124 ? -15.812 -8.938 -3.822 1 98.75 124 ALA A N 1
ATOM 911 C CA . ALA A 1 124 ? -15.477 -8.086 -2.689 1 98.75 124 ALA A CA 1
ATOM 912 C C . ALA A 1 124 ? -15.266 -6.641 -3.137 1 98.75 124 ALA A C 1
ATOM 914 O O . ALA A 1 124 ? -15.727 -5.707 -2.475 1 98.75 124 ALA A O 1
ATOM 915 N N . VAL A 1 125 ? -14.523 -6.473 -4.266 1 98.81 125 VAL A N 1
ATOM 916 C CA . VAL A 1 125 ? -14.242 -5.156 -4.824 1 98.81 125 VAL A CA 1
ATOM 917 C C . VAL A 1 125 ? -15.547 -4.453 -5.176 1 98.81 125 VAL A C 1
ATOM 919 O O . VAL A 1 125 ? -15.711 -3.26 -4.91 1 98.81 125 VAL A O 1
ATOM 922 N N . ALA A 1 126 ? -16.469 -5.148 -5.773 1 98.62 126 ALA A N 1
ATOM 923 C CA . ALA A 1 126 ? -17.75 -4.562 -6.129 1 98.62 126 ALA A CA 1
ATOM 924 C C . ALA A 1 126 ? -18.469 -4.031 -4.891 1 98.62 126 ALA A C 1
ATOM 926 O O . ALA A 1 126 ? -19.062 -2.945 -4.922 1 98.62 126 ALA A O 1
ATOM 927 N N . MET A 1 127 ? -18.484 -4.766 -3.793 1 98.5 127 MET A N 1
ATOM 928 C CA . MET A 1 127 ? -19.109 -4.355 -2.541 1 98.5 127 MET A CA 1
ATOM 929 C C . MET A 1 127 ? -18.422 -3.123 -1.962 1 98.5 127 MET A C 1
ATOM 931 O O . MET A 1 127 ? -19.078 -2.176 -1.54 1 98.5 127 MET A O 1
ATOM 935 N N . ILE A 1 128 ? -17.109 -3.154 -1.921 1 98.75 128 ILE A N 1
ATOM 936 C CA . ILE A 1 128 ? -16.328 -2.066 -1.347 1 98.75 128 ILE A CA 1
ATOM 937 C C . ILE A 1 128 ? -16.531 -0.797 -2.174 1 98.75 128 ILE A C 1
ATOM 939 O O . ILE A 1 128 ? -16.641 0.299 -1.623 1 98.75 128 ILE A O 1
ATOM 943 N N . GLU A 1 129 ? -16.516 -0.945 -3.496 1 98.5 129 GLU A N 1
ATOM 944 C CA . GLU A 1 129 ? -16.734 0.179 -4.402 1 98.5 129 GLU A CA 1
ATOM 945 C C . GLU A 1 129 ? -18.078 0.847 -4.137 1 98.5 129 GLU A C 1
ATOM 947 O O . GLU A 1 129 ? -18.172 2.074 -4.074 1 98.5 129 GLU A O 1
ATOM 952 N N . SER A 1 130 ? -19.125 0.07 -4.004 1 98.62 130 SER A N 1
ATOM 953 C CA . SER A 1 130 ? -20.469 0.577 -3.707 1 98.62 130 SER A CA 1
ATOM 954 C C . SER A 1 130 ? -20.516 1.267 -2.348 1 98.62 130 SER A C 1
ATOM 956 O O . SER A 1 130 ? -21.078 2.354 -2.215 1 98.62 130 SER A O 1
ATOM 958 N N . ASP A 1 131 ? -19.953 0.616 -1.361 1 98.75 131 ASP A N 1
ATOM 959 C CA . ASP A 1 131 ? -19.938 1.164 -0.008 1 98.75 131 ASP A CA 1
ATOM 960 C C . ASP A 1 131 ? -19.203 2.5 0.037 1 98.75 131 ASP A C 1
ATOM 962 O O . ASP A 1 131 ? -19.656 3.449 0.676 1 98.75 131 ASP A O 1
ATOM 966 N N . LEU A 1 132 ? -18.031 2.596 -0.601 1 98.88 132 LEU A N 1
ATOM 967 C CA . LEU A 1 132 ? -17.25 3.828 -0.619 1 98.88 132 LEU A CA 1
ATOM 968 C C . LEU A 1 132 ? -18.016 4.949 -1.312 1 98.88 132 LEU A C 1
ATOM 970 O O . LEU A 1 132 ? -17.969 6.102 -0.877 1 98.88 132 LEU A O 1
ATOM 974 N N . ALA A 1 133 ? -18.672 4.641 -2.406 1 98.75 133 ALA A N 1
ATOM 975 C CA . ALA A 1 133 ? -19.453 5.641 -3.123 1 98.75 133 ALA A CA 1
ATOM 976 C C . ALA A 1 133 ? -20.578 6.188 -2.244 1 98.75 133 ALA A C 1
ATOM 978 O O . ALA A 1 133 ? -20.797 7.398 -2.182 1 98.75 133 ALA A O 1
ATOM 979 N N . GLN A 1 134 ? -21.312 5.293 -1.606 1 98.75 134 GLN A N 1
ATOM 980 C CA . GLN A 1 134 ? -22.406 5.695 -0.726 1 98.75 134 GLN A CA 1
ATOM 981 C C . GLN A 1 134 ? -21.891 6.523 0.446 1 98.75 134 GLN A C 1
ATOM 983 O O . GLN A 1 134 ? -22.516 7.512 0.836 1 98.75 134 GLN A O 1
ATOM 988 N N . LEU A 1 135 ? -20.812 6.086 1.011 1 98.81 135 LEU A N 1
ATOM 989 C CA . LEU A 1 135 ? -20.219 6.824 2.117 1 98.81 135 LEU A CA 1
ATOM 990 C C . LEU A 1 135 ? -19.797 8.227 1.674 1 98.81 135 LEU A C 1
ATOM 992 O O . LEU A 1 135 ? -20.031 9.195 2.391 1 98.81 135 LEU A O 1
ATOM 996 N N . ALA A 1 136 ? -19.156 8.359 0.491 1 98.81 136 ALA A N 1
ATOM 997 C CA . ALA A 1 136 ? -18.734 9.656 -0.044 1 98.81 136 ALA A CA 1
ATOM 998 C C . ALA A 1 136 ? -19.938 10.586 -0.217 1 98.81 136 ALA A C 1
ATOM 1000 O O . ALA A 1 136 ? -19.859 11.766 0.12 1 98.81 136 ALA A O 1
ATOM 1001 N N . ASP A 1 137 ? -21.016 10.047 -0.719 1 98.75 137 ASP A N 1
ATOM 1002 C CA . ASP A 1 137 ? -22.25 10.828 -0.875 1 98.75 137 ASP A CA 1
ATOM 1003 C C . ASP A 1 137 ? -22.719 11.367 0.47 1 98.75 137 ASP A C 1
ATOM 1005 O O . ASP A 1 137 ? -23.109 12.539 0.577 1 98.75 137 ASP A O 1
ATOM 1009 N N . SER A 1 138 ? -22.766 10.516 1.438 1 98.75 138 SER A N 1
ATOM 1010 C CA . SER A 1 138 ? -23.234 10.898 2.768 1 98.75 138 SER A CA 1
ATOM 1011 C C . SER A 1 138 ? -22.312 11.945 3.389 1 98.75 138 SER A C 1
ATOM 1013 O O . SER A 1 138 ? -22.781 12.898 4.012 1 98.75 138 SER A O 1
ATOM 1015 N N . LEU A 1 139 ? -21 11.719 3.271 1 98.88 139 LEU A N 1
ATOM 1016 C CA . LEU A 1 139 ? -20.047 12.688 3.785 1 98.88 139 LEU A CA 1
ATOM 1017 C C . LEU A 1 139 ? -20.203 14.039 3.102 1 98.88 139 LEU A C 1
ATOM 1019 O O . LEU A 1 139 ? -20.109 15.086 3.75 1 98.88 139 LEU A O 1
ATOM 1023 N N . ALA A 1 140 ? -20.406 14.031 1.791 1 98.81 140 ALA A N 1
ATOM 1024 C CA . ALA A 1 140 ? -20.609 15.273 1.05 1 98.81 140 ALA A CA 1
ATOM 1025 C C . ALA A 1 140 ? -21.828 16.031 1.573 1 98.81 140 ALA A C 1
ATOM 1027 O O . ALA A 1 140 ? -21.766 17.25 1.768 1 98.81 140 ALA A O 1
ATOM 1028 N N . ARG A 1 141 ? -22.922 15.352 1.785 1 98.69 141 ARG A N 1
ATOM 1029 C CA . ARG A 1 141 ? -24.141 15.969 2.301 1 98.69 141 ARG A CA 1
ATOM 1030 C C . ARG A 1 141 ? -23.906 16.562 3.686 1 98.69 141 ARG A C 1
ATOM 1032 O O . ARG A 1 141 ? -24.328 17.688 3.959 1 98.69 141 ARG A O 1
ATOM 1039 N N . GLN A 1 142 ? -23.266 15.828 4.555 1 98.75 142 GLN A N 1
ATOM 1040 C CA . GLN A 1 142 ? -23.016 16.297 5.914 1 98.75 142 GLN A CA 1
ATOM 1041 C C . GLN A 1 142 ? -22.031 17.469 5.918 1 98.75 142 GLN A C 1
ATOM 1043 O O . GLN A 1 142 ? -22.188 18.406 6.707 1 98.75 142 GLN A O 1
ATOM 1048 N N . ALA A 1 143 ? -20.984 17.375 5.094 1 98.75 143 ALA A N 1
ATOM 1049 C CA . ALA A 1 143 ? -20.031 18.469 4.988 1 98.75 143 ALA A CA 1
ATOM 1050 C C . ALA A 1 143 ? -20.75 19.766 4.598 1 98.75 143 ALA A C 1
ATOM 1052 O O . ALA A 1 143 ? -20.484 20.828 5.18 1 98.75 143 ALA A O 1
ATOM 1053 N N . ARG A 1 144 ? -21.672 19.734 3.648 1 98.56 144 ARG A N 1
ATOM 1054 C CA . ARG A 1 144 ? -22.438 20.906 3.223 1 98.56 144 ARG A CA 1
ATOM 1055 C C . ARG A 1 144 ? -23.359 21.406 4.336 1 98.56 144 ARG A C 1
ATOM 1057 O O . ARG A 1 144 ? -23.453 22.609 4.578 1 98.56 144 ARG A O 1
ATOM 1064 N N . ARG A 1 145 ? -23.984 20.484 4.969 1 98.5 145 ARG A N 1
ATOM 1065 C CA . ARG A 1 145 ? -24.938 20.812 6.031 1 98.5 145 ARG A CA 1
ATOM 1066 C C . ARG A 1 145 ? -24.266 21.609 7.141 1 98.5 145 ARG A C 1
ATOM 1068 O O . ARG A 1 145 ? -24.859 22.531 7.695 1 98.5 145 ARG A O 1
ATOM 1075 N N . TYR A 1 146 ? -23.062 21.312 7.453 1 98.44 146 TYR A N 1
ATOM 1076 C CA . TYR A 1 146 ? -22.406 21.922 8.602 1 98.44 146 TYR A CA 1
ATOM 1077 C C . TYR A 1 146 ? -21.25 22.812 8.148 1 98.44 146 TYR A C 1
ATOM 1079 O O . TYR A 1 146 ? -20.312 23.047 8.914 1 98.44 146 TYR A O 1
ATOM 1087 N N . ALA A 1 147 ? -21.266 23.312 6.934 1 98.06 147 ALA A N 1
ATOM 1088 C CA . ALA A 1 147 ? -20.188 24.047 6.297 1 98.06 147 ALA A CA 1
ATOM 1089 C C . ALA A 1 147 ? -19.828 25.297 7.09 1 98.06 147 ALA A C 1
ATOM 1091 O O . ALA A 1 147 ? -18.672 25.734 7.086 1 98.06 147 ALA A O 1
ATOM 1092 N N . VAL A 1 148 ? -20.797 25.844 7.863 1 96.94 148 VAL A N 1
ATOM 1093 C CA . VAL A 1 148 ? -20.547 27.109 8.547 1 96.94 148 VAL A CA 1
ATOM 1094 C C . VAL A 1 148 ? -20.781 26.938 10.047 1 96.94 148 VAL A C 1
ATOM 1096 O O . VAL A 1 148 ? -21 27.922 10.766 1 96.94 148 VAL A O 1
ATOM 1099 N N . THR A 1 149 ? -20.797 25.703 10.539 1 98.06 149 THR A N 1
ATOM 1100 C CA . THR A 1 149 ? -20.969 25.438 11.969 1 98.06 149 THR A CA 1
ATOM 1101 C C . THR A 1 149 ? -19.625 25.5 12.688 1 98.06 149 THR A C 1
ATOM 1103 O O . THR A 1 149 ? -18.828 24.562 12.602 1 98.06 149 THR A O 1
ATOM 1106 N N . PRO A 1 150 ? -19.422 26.578 13.453 1 97.31 150 PRO A N 1
ATOM 1107 C CA . PRO A 1 150 ? -18.109 26.75 14.078 1 97.31 150 PRO A CA 1
ATOM 1108 C C . PRO A 1 150 ? -17.781 25.625 15.07 1 97.31 150 PRO A C 1
ATOM 1110 O O . PRO A 1 150 ? -18.672 25.141 15.781 1 97.31 150 PRO A O 1
ATOM 1113 N N . LEU A 1 151 ? -16.578 25.234 15.094 1 97.56 151 LEU A N 1
ATOM 1114 C CA . LEU A 1 151 ? -15.984 24.203 15.93 1 97.56 151 LEU A CA 1
ATOM 1115 C C . LEU A 1 151 ? -14.57 24.578 16.359 1 97.56 151 LEU A C 1
ATOM 1117 O O . LEU A 1 151 ? -13.82 25.172 15.578 1 97.56 151 LEU A O 1
ATOM 1121 N N . ALA A 1 152 ? -14.289 24.328 17.656 1 97.06 152 ALA A N 1
ATOM 1122 C CA . ALA A 1 152 ? -12.898 24.547 18.062 1 97.06 152 ALA A CA 1
ATOM 1123 C C . ALA A 1 152 ? -11.953 23.625 17.281 1 97.06 152 ALA A C 1
ATOM 1125 O O . ALA A 1 152 ? -12.117 22.406 17.297 1 97.06 152 ALA A O 1
ATOM 1126 N N . GLY A 1 153 ? -11.031 24.234 16.453 1 96.94 153 GLY A N 1
ATOM 1127 C CA . GLY A 1 153 ? -9.938 23.406 15.984 1 96.94 153 GLY A CA 1
ATOM 1128 C C . GLY A 1 153 ? -9.07 22.859 17.109 1 96.94 153 GLY A C 1
ATOM 1129 O O . GLY A 1 153 ? -8.922 23.5 18.141 1 96.94 153 GLY A O 1
ATOM 1130 N N . ARG A 1 154 ? -8.516 21.703 16.984 1 97.44 154 ARG A N 1
ATOM 1131 C CA . ARG A 1 154 ? -7.668 21.109 18 1 97.44 154 ARG A CA 1
ATOM 1132 C C . ARG A 1 154 ? -6.367 20.578 17.406 1 97.44 154 ARG A C 1
ATOM 1134 O O . ARG A 1 154 ? -6.395 19.781 16.469 1 97.44 154 ARG A O 1
ATOM 1141 N N . THR A 1 155 ? -5.289 21.047 17.812 1 96.25 155 THR A N 1
ATOM 1142 C CA . THR A 1 155 ? -3.939 20.609 17.469 1 96.25 155 THR A CA 1
ATOM 1143 C C . THR A 1 155 ? -3.193 20.141 18.703 1 96.25 155 THR A C 1
ATOM 1145 O O . THR A 1 155 ? -3.199 20.812 19.734 1 96.25 155 THR A O 1
ATOM 1148 N N . TRP A 1 156 ? -2.664 18.938 18.609 1 95.81 156 TRP A N 1
ATOM 1149 C CA . TRP A 1 156 ? -2.023 18.281 19.75 1 95.81 156 TRP A CA 1
ATOM 1150 C C . TRP A 1 156 ? -2.986 18.188 20.922 1 95.81 156 TRP A C 1
ATOM 1152 O O . TRP A 1 156 ? -2.592 18.375 22.078 1 95.81 156 TRP A O 1
ATOM 1162 N N . LEU A 1 157 ? -4.312 18.031 20.625 1 95.06 157 LEU A N 1
ATOM 1163 C CA . LEU A 1 157 ? -5.426 17.812 21.547 1 95.06 157 LEU A CA 1
ATOM 1164 C C . LEU A 1 157 ? -5.691 19.062 22.375 1 95.06 157 LEU A C 1
ATOM 1166 O O . LEU A 1 157 ? -6.434 19.016 23.359 1 95.06 157 LEU A O 1
ATOM 1170 N N . GLN A 1 158 ? -5.027 20.203 21.969 1 94.56 158 GLN A N 1
ATOM 1171 C CA . GLN A 1 158 ? -5.32 21.516 22.547 1 94.56 158 GLN A CA 1
ATOM 1172 C C . GLN A 1 158 ? -6.152 22.375 21.594 1 94.56 158 GLN A C 1
ATOM 1174 O O . GLN A 1 158 ? -6.004 22.266 20.375 1 94.56 158 GLN A O 1
ATOM 1179 N N . GLN A 1 159 ? -7.02 23.219 22.125 1 95.06 159 GLN A N 1
ATOM 1180 C CA . GLN A 1 159 ? -7.781 24.094 21.234 1 95.06 159 GLN A CA 1
ATOM 1181 C C . GLN A 1 159 ? -6.859 25.062 20.5 1 95.06 159 GLN A C 1
ATOM 1183 O O . GLN A 1 159 ? -5.898 25.578 21.078 1 95.06 159 GLN A O 1
ATOM 1188 N N . ALA A 1 160 ? -7.125 25.109 19.266 1 94.5 160 ALA A N 1
ATOM 1189 C CA . ALA A 1 160 ? -6.504 26.078 18.359 1 94.5 160 ALA A CA 1
ATOM 1190 C C . ALA A 1 160 ? -7.539 27.047 17.797 1 94.5 160 ALA A C 1
ATOM 1192 O O . ALA A 1 160 ? -8.562 27.312 18.438 1 94.5 160 ALA A O 1
ATOM 1193 N N . THR A 1 161 ? -7.211 27.719 16.688 1 94.69 161 THR A N 1
ATOM 1194 C CA . THR A 1 161 ? -8.164 28.625 16.078 1 94.69 161 THR A CA 1
ATOM 1195 C C . THR A 1 161 ? -9.406 27.875 15.594 1 94.69 161 THR A C 1
ATOM 1197 O O . THR A 1 161 ? -9.352 26.656 15.367 1 94.69 161 THR A O 1
ATOM 1200 N N . PRO A 1 162 ? -10.5 28.578 15.461 1 96.44 162 PRO A N 1
ATOM 1201 C CA . PRO A 1 162 ? -11.758 27.922 15.062 1 96.44 162 PRO A CA 1
ATOM 1202 C C . PRO A 1 162 ? -11.695 27.328 13.656 1 96.44 162 PRO A C 1
ATOM 1204 O O . PRO A 1 162 ? -10.984 27.844 12.797 1 96.44 162 PRO A O 1
ATOM 1207 N N . VAL A 1 163 ? -12.406 26.25 13.508 1 97.81 163 VAL A N 1
ATOM 1208 C CA . VAL A 1 163 ? -12.734 25.656 12.219 1 97.81 163 VAL A CA 1
ATOM 1209 C C . VAL A 1 163 ? -14.242 25.484 12.094 1 97.81 163 VAL A C 1
ATOM 1211 O O . VAL A 1 163 ? -15.016 26.141 12.789 1 97.81 163 VAL A O 1
ATOM 1214 N N . THR A 1 164 ? -14.688 24.688 11.125 1 98.44 164 THR A N 1
ATOM 1215 C CA . THR A 1 164 ? -16.094 24.281 11.086 1 98.44 164 THR A CA 1
ATOM 1216 C C . THR A 1 164 ? -16.219 22.766 11.07 1 98.44 164 THR A C 1
ATOM 1218 O O . THR A 1 164 ? -15.281 22.062 10.664 1 98.44 164 THR A O 1
ATOM 1221 N N . LEU A 1 165 ? -17.344 22.266 11.602 1 98.75 165 LEU A N 1
ATOM 1222 C CA . LEU A 1 165 ? -17.578 20.828 11.508 1 98.75 165 LEU A CA 1
ATOM 1223 C C . LEU A 1 165 ? -17.594 20.375 10.055 1 98.75 165 LEU A C 1
ATOM 1225 O O . LEU A 1 165 ? -17.078 19.297 9.742 1 98.75 165 LEU A O 1
ATOM 1229 N N . GLY A 1 166 ? -18.172 21.203 9.219 1 98.69 166 GLY A N 1
ATOM 1230 C CA . GLY A 1 166 ? -18.188 20.875 7.797 1 98.69 166 GLY A CA 1
ATOM 1231 C C . GLY A 1 166 ? -16.797 20.688 7.219 1 98.69 166 GLY A C 1
ATOM 1232 O O . GLY A 1 166 ? -16.578 19.766 6.43 1 98.69 166 GLY A O 1
ATOM 1233 N N . MET A 1 167 ? -15.852 21.531 7.527 1 98.44 167 MET A N 1
ATOM 1234 C CA . MET A 1 167 ? -14.484 21.406 7.047 1 98.44 167 MET A CA 1
ATOM 1235 C C . MET A 1 167 ? -13.859 20.094 7.531 1 98.44 167 MET A C 1
ATOM 1237 O O . MET A 1 167 ? -13.148 19.422 6.777 1 98.44 167 MET A O 1
ATOM 1241 N N . LYS A 1 168 ? -14.055 19.75 8.789 1 98.5 168 LYS A N 1
ATOM 1242 C CA . LYS A 1 168 ? -13.57 18.484 9.312 1 98.5 168 LYS A CA 1
ATOM 1243 C C . LYS A 1 168 ? -14.117 17.312 8.508 1 98.5 168 LYS A C 1
ATOM 1245 O O . LYS A 1 168 ? -13.359 16.422 8.102 1 98.5 168 LYS A O 1
ATOM 1250 N N . ILE A 1 169 ? -15.422 17.312 8.242 1 98.75 169 ILE A N 1
ATOM 1251 C CA . ILE A 1 169 ? -16.078 16.234 7.504 1 98.75 169 ILE A CA 1
ATOM 1252 C C . ILE A 1 169 ? -15.57 16.219 6.066 1 98.75 169 ILE A C 1
ATOM 1254 O O . ILE A 1 169 ? -15.406 15.148 5.477 1 98.75 169 ILE A O 1
ATOM 1258 N N . SER A 1 170 ? -15.344 17.391 5.488 1 98.56 170 SER A N 1
ATOM 1259 C CA . SER A 1 170 ? -14.82 17.453 4.125 1 98.56 170 SER A CA 1
ATOM 1260 C C . SER A 1 170 ? -13.43 16.844 4.039 1 98.56 170 SER A C 1
ATOM 1262 O O . SER A 1 170 ? -13.062 16.266 3.016 1 98.56 170 SER A O 1
ATOM 1264 N N . GLY A 1 171 ? -12.617 16.953 5.109 1 98.31 171 GLY A N 1
ATOM 1265 C CA . GLY A 1 171 ? -11.352 16.25 5.168 1 98.31 171 GLY A CA 1
ATOM 1266 C C . GLY A 1 171 ? -11.508 14.742 5.051 1 98.31 171 GLY A C 1
ATOM 1267 O O . GLY A 1 171 ? -10.75 14.086 4.332 1 98.31 171 GLY A O 1
ATOM 1268 N N . TRP A 1 172 ? -12.531 14.148 5.805 1 98.62 172 TRP A N 1
ATOM 1269 C CA . TRP A 1 172 ? -12.852 12.727 5.684 1 98.62 172 TRP A CA 1
ATOM 1270 C C . TRP A 1 172 ? -13.258 12.383 4.254 1 98.62 172 TRP A C 1
ATOM 1272 O O . TRP A 1 172 ? -12.82 11.367 3.707 1 98.62 172 TRP A O 1
ATOM 1282 N N . LEU A 1 173 ? -14.078 13.25 3.656 1 98.81 173 LEU A N 1
ATOM 1283 C CA . LEU A 1 173 ? -14.562 13.062 2.295 1 98.81 173 LEU A CA 1
ATOM 1284 C C . LEU A 1 173 ? -13.406 13 1.306 1 98.81 173 LEU A C 1
ATOM 1286 O O . LEU A 1 173 ? -13.391 12.148 0.414 1 98.81 173 LEU A O 1
ATOM 1290 N N . GLY A 1 174 ? -12.453 13.93 1.414 1 98.62 174 GLY A N 1
ATOM 1291 C CA . GLY A 1 174 ? -11.305 13.93 0.518 1 98.62 174 GLY A CA 1
ATOM 1292 C C . GLY A 1 174 ? -10.562 12.609 0.493 1 98.62 174 GLY A C 1
ATOM 1293 O O . GLY A 1 174 ? -10.211 12.109 -0.577 1 98.62 174 GLY A O 1
ATOM 1294 N N . ALA A 1 175 ? -10.289 12.039 1.686 1 98.62 175 ALA A N 1
ATOM 1295 C CA . ALA A 1 175 ? -9.602 10.758 1.779 1 98.62 175 ALA A CA 1
ATOM 1296 C C . ALA A 1 175 ? -10.406 9.656 1.095 1 98.62 175 ALA A C 1
ATOM 1298 O O . ALA A 1 175 ? -9.852 8.852 0.341 1 98.62 175 ALA A O 1
ATOM 1299 N N . VAL A 1 176 ? -11.711 9.578 1.388 1 98.81 176 VAL A N 1
ATOM 1300 C CA . VAL A 1 176 ? -12.586 8.562 0.812 1 98.81 176 VAL A CA 1
ATOM 1301 C C . VAL A 1 176 ? -12.602 8.695 -0.708 1 98.81 176 VAL A C 1
ATOM 1303 O O . VAL A 1 176 ? -12.562 7.695 -1.428 1 98.81 176 VAL A O 1
ATOM 1306 N N . THR A 1 177 ? -12.672 9.938 -1.22 1 98.69 177 THR A N 1
ATOM 1307 C CA . THR A 1 177 ? -12.664 10.188 -2.658 1 98.69 177 THR A CA 1
ATOM 1308 C C . THR A 1 177 ? -11.375 9.672 -3.287 1 98.69 177 THR A C 1
ATOM 1310 O O . THR A 1 177 ? -11.406 9.031 -4.344 1 98.69 177 THR A O 1
ATOM 1313 N N . ARG A 1 178 ? -10.25 9.898 -2.684 1 98.56 178 ARG A N 1
ATOM 1314 C CA . ARG A 1 178 ? -8.977 9.414 -3.207 1 98.56 178 ARG A CA 1
ATOM 1315 C C . ARG A 1 178 ? -8.922 7.887 -3.18 1 98.56 178 ARG A C 1
ATOM 1317 O O . ARG A 1 178 ? -8.336 7.266 -4.066 1 98.56 178 ARG A O 1
ATOM 1324 N N . HIS A 1 179 ? -9.523 7.227 -2.111 1 98.81 179 HIS A N 1
ATOM 1325 C CA . HIS A 1 179 ? -9.578 5.77 -2.09 1 98.81 179 HIS A CA 1
ATOM 1326 C C . HIS A 1 179 ? -10.406 5.23 -3.248 1 98.81 179 HIS A C 1
ATOM 1328 O O . HIS A 1 179 ? -10.086 4.188 -3.818 1 98.81 179 HIS A O 1
ATOM 1334 N N . ARG A 1 180 ? -11.539 5.93 -3.557 1 98.69 180 ARG A N 1
ATOM 1335 C CA . ARG A 1 180 ? -12.328 5.543 -4.719 1 98.69 180 ARG A CA 1
ATOM 1336 C C . ARG A 1 180 ? -11.5 5.617 -5.996 1 98.69 180 ARG A C 1
ATOM 1338 O O . ARG A 1 180 ? -11.586 4.734 -6.852 1 98.69 180 ARG A O 1
ATOM 1345 N N . GLN A 1 181 ? -10.688 6.641 -6.125 1 98.38 181 GLN A N 1
ATOM 1346 C CA . GLN A 1 181 ? -9.797 6.789 -7.27 1 98.38 181 GLN A CA 1
ATOM 1347 C C . GLN A 1 181 ? -8.781 5.652 -7.328 1 98.38 181 GLN A C 1
ATOM 1349 O O . GLN A 1 181 ? -8.57 5.051 -8.383 1 98.38 181 GLN A O 1
ATOM 1354 N N . ARG A 1 182 ? -8.133 5.363 -6.211 1 98.62 182 ARG A N 1
ATOM 1355 C CA . ARG A 1 182 ? -7.145 4.293 -6.137 1 98.62 182 ARG A CA 1
ATOM 1356 C C . ARG A 1 182 ? -7.754 2.951 -6.527 1 98.62 182 ARG A C 1
ATOM 1358 O O . ARG A 1 182 ? -7.129 2.158 -7.234 1 98.62 182 ARG A O 1
ATOM 1365 N N . LEU A 1 183 ? -8.961 2.682 -5.965 1 98.56 183 LEU A N 1
ATOM 1366 C CA . LEU A 1 183 ? -9.625 1.419 -6.262 1 98.56 183 LEU A CA 1
ATOM 1367 C C . LEU A 1 183 ? -9.859 1.265 -7.762 1 98.56 183 LEU A C 1
ATOM 1369 O O . LEU A 1 183 ? -9.656 0.182 -8.32 1 98.56 183 LEU A O 1
ATOM 1373 N N . ALA A 1 184 ? -10.258 2.314 -8.445 1 98 184 ALA A N 1
ATOM 1374 C CA . ALA A 1 184 ? -10.453 2.289 -9.891 1 98 184 ALA A CA 1
ATOM 1375 C C . ALA A 1 184 ? -9.141 2.002 -10.617 1 98 184 ALA A C 1
ATOM 1377 O O . ALA A 1 184 ? -9.117 1.28 -11.617 1 98 184 ALA A O 1
ATOM 1378 N N . GLU A 1 185 ? -8.047 2.537 -10.148 1 97.5 185 GLU A N 1
ATOM 1379 C CA . GLU A 1 185 ? -6.742 2.42 -10.789 1 97.5 185 GLU A CA 1
ATOM 1380 C C . GLU A 1 185 ? -6.18 1.009 -10.641 1 97.5 185 GLU A C 1
ATOM 1382 O O . GLU A 1 185 ? -5.461 0.523 -11.516 1 97.5 185 GLU A O 1
ATOM 1387 N N . ILE A 1 186 ? -6.48 0.303 -9.531 1 97.81 186 ILE A N 1
ATOM 1388 C CA . ILE A 1 186 ? -5.789 -0.954 -9.266 1 97.81 186 ILE A CA 1
ATOM 1389 C C . ILE A 1 186 ? -6.547 -2.107 -9.922 1 97.81 186 ILE A C 1
ATOM 1391 O O . ILE A 1 186 ? -5.988 -3.188 -10.125 1 97.81 186 ILE A O 1
ATOM 1395 N N . LYS A 1 187 ? -7.844 -1.971 -10.297 1 97.88 187 LYS A N 1
ATOM 1396 C CA . LYS A 1 187 ? -8.727 -3.047 -10.727 1 97.88 187 LYS A CA 1
ATOM 1397 C C . LYS A 1 187 ? -8.141 -3.809 -11.906 1 97.88 187 LYS A C 1
ATOM 1399 O O . LYS A 1 187 ? -8.094 -5.039 -11.898 1 97.88 187 LYS A O 1
ATOM 1404 N N . PRO A 1 188 ? -7.562 -3.137 -12.938 1 96.56 188 PRO A N 1
ATOM 1405 C CA . PRO A 1 188 ? -7.031 -3.891 -14.078 1 96.56 188 PRO A CA 1
ATOM 1406 C C . PRO A 1 188 ? -5.863 -4.797 -13.695 1 96.56 188 PRO A C 1
ATOM 1408 O O . PRO A 1 188 ? -5.691 -5.867 -14.281 1 96.56 188 PRO A O 1
ATOM 1411 N N . ARG A 1 189 ? -5.023 -4.395 -12.773 1 97.5 189 ARG A N 1
ATOM 1412 C CA . ARG A 1 189 ? -3.898 -5.203 -12.32 1 97.5 189 ARG A CA 1
ATOM 1413 C C . ARG A 1 189 ? -4.367 -6.336 -11.406 1 97.5 189 ARG A C 1
ATOM 1415 O O . ARG A 1 189 ? -3.848 -7.449 -11.477 1 97.5 189 ARG A O 1
ATOM 1422 N N . LEU A 1 190 ? -5.375 -6 -10.531 1 98.56 190 LEU A N 1
ATOM 1423 C CA . LEU A 1 190 ? -5.867 -6.945 -9.539 1 98.56 190 LEU A CA 1
ATOM 1424 C C . LEU A 1 190 ? -6.668 -8.062 -10.195 1 98.56 190 LEU A C 1
ATOM 1426 O O . LEU A 1 190 ? -6.492 -9.234 -9.867 1 98.56 190 LEU A O 1
ATOM 1430 N N . LEU A 1 191 ? -7.602 -7.711 -11.117 1 98.75 191 LEU A N 1
ATOM 1431 C CA . LEU A 1 191 ? -8.508 -8.656 -11.75 1 98.75 191 LEU A CA 1
ATOM 1432 C C . LEU A 1 191 ? -7.859 -9.305 -12.977 1 98.75 191 LEU A C 1
ATOM 1434 O O . LEU A 1 191 ? -8.32 -9.102 -14.102 1 98.75 191 LEU A O 1
ATOM 1438 N N . SER A 1 192 ? -6.832 -10.141 -12.672 1 98.69 192 SER A N 1
ATOM 1439 C CA . SER A 1 192 ? -6.004 -10.781 -13.688 1 98.69 192 SER A CA 1
ATOM 1440 C C . SER A 1 192 ? -5.988 -12.297 -13.516 1 98.69 192 SER A C 1
ATOM 1442 O O . SER A 1 192 ? -5.941 -12.797 -12.391 1 98.69 192 SER A O 1
ATOM 1444 N N . LEU A 1 193 ? -6.012 -13.016 -14.602 1 98.81 193 LEU A N 1
ATOM 1445 C CA . LEU A 1 193 ? -5.977 -14.477 -14.641 1 98.81 193 LEU A CA 1
ATOM 1446 C C . LEU A 1 193 ? -4.617 -15 -14.188 1 98.81 193 LEU A C 1
ATOM 1448 O O . LEU A 1 193 ? -3.58 -14.461 -14.578 1 98.81 193 LEU A O 1
ATOM 1452 N N . GLN A 1 194 ? -4.602 -15.93 -13.273 1 98.69 194 GLN A N 1
ATOM 1453 C CA . GLN A 1 194 ? -3.436 -16.781 -13.031 1 98.69 194 GLN A CA 1
ATOM 1454 C C . GLN A 1 194 ? -3.604 -18.141 -13.695 1 98.69 194 GLN A C 1
ATOM 1456 O O . GLN A 1 194 ? -4.492 -18.906 -13.328 1 98.69 194 GLN A O 1
ATOM 1461 N N . PHE A 1 195 ? -2.852 -18.438 -14.719 1 98.62 195 PHE A N 1
ATOM 1462 C CA . PHE A 1 195 ? -2.861 -19.703 -15.445 1 98.62 195 PHE A CA 1
ATOM 1463 C C . PHE A 1 195 ? -1.481 -20.016 -16.016 1 98.62 195 PHE A C 1
ATOM 1465 O O . PHE A 1 195 ? -1.124 -19.547 -17.094 1 98.62 195 PHE A O 1
ATOM 1472 N N . GLY A 1 196 ? -0.738 -20.812 -15.242 1 97.5 196 GLY A N 1
ATOM 1473 C CA . GLY A 1 196 ? 0.642 -21.062 -15.625 1 97.5 196 GLY A CA 1
ATOM 1474 C C . GLY A 1 196 ? 0.989 -22.547 -15.641 1 97.5 196 GLY A C 1
ATOM 1475 O O . GLY A 1 196 ? 2.018 -22.938 -16.203 1 97.5 196 GLY A O 1
ATOM 1476 N N . GLY A 1 197 ? 0.076 -23.406 -15.102 1 95.88 197 GLY A N 1
ATOM 1477 C CA . GLY A 1 197 ? 0.357 -24.844 -15.023 1 95.88 197 GLY A CA 1
ATOM 1478 C C . GLY A 1 197 ? 1.459 -25.172 -14.039 1 95.88 197 GLY A C 1
ATOM 1479 O O . GLY A 1 197 ? 1.64 -24.484 -13.039 1 95.88 197 GLY A O 1
ATOM 1480 N N . ALA A 1 198 ? 2.143 -26.281 -14.227 1 92.62 198 ALA A N 1
ATOM 1481 C CA . ALA A 1 198 ? 3.021 -26.922 -13.242 1 92.62 198 ALA A CA 1
ATOM 1482 C C . ALA A 1 198 ? 4.168 -25.984 -12.852 1 92.62 198 ALA A C 1
ATOM 1484 O O . ALA A 1 198 ? 4.547 -25.922 -11.68 1 92.62 198 ALA A O 1
ATOM 1485 N N . SER A 1 199 ? 4.754 -25.281 -13.844 1 95.31 199 SER A N 1
ATOM 1486 C CA . SER A 1 199 ? 5.93 -24.469 -13.562 1 95.31 199 SER A CA 1
ATOM 1487 C C . SER A 1 199 ? 5.828 -23.094 -14.227 1 95.31 199 SER A C 1
ATOM 1489 O O . SER A 1 199 ? 6.805 -22.344 -14.266 1 95.31 199 SER A O 1
ATOM 1491 N N . GLY A 1 200 ? 4.684 -22.797 -14.75 1 96.62 200 GLY A N 1
ATOM 1492 C CA . GLY A 1 200 ? 4.492 -21.469 -15.312 1 96.62 200 GLY A CA 1
ATOM 1493 C C . GLY A 1 200 ? 4.551 -21.453 -16.828 1 96.62 200 GLY A C 1
ATOM 1494 O O . GLY A 1 200 ? 4.223 -20.438 -17.453 1 96.62 200 GLY A O 1
ATOM 1495 N N . THR A 1 201 ? 4.859 -22.594 -17.531 1 97.12 201 THR A N 1
ATOM 1496 C CA . THR A 1 201 ? 5.109 -22.578 -18.969 1 97.12 201 THR A CA 1
ATOM 1497 C C . THR A 1 201 ? 3.896 -23.094 -19.734 1 97.12 201 THR A C 1
ATOM 1499 O O . THR A 1 201 ? 3.809 -22.938 -20.953 1 97.12 201 THR A O 1
ATOM 1502 N N . LEU A 1 202 ? 3.023 -23.766 -19.094 1 97.06 202 LEU A N 1
ATOM 1503 C CA . LEU A 1 202 ? 1.873 -24.422 -19.703 1 97.06 202 LEU A CA 1
ATOM 1504 C C . LEU A 1 202 ? 2.318 -25.438 -20.75 1 97.06 202 LEU A C 1
ATOM 1506 O O . LEU A 1 202 ? 1.621 -25.641 -21.75 1 97.06 202 LEU A O 1
ATOM 1510 N N . ALA A 1 203 ? 3.422 -26.062 -20.516 1 95.12 203 ALA A N 1
ATOM 1511 C CA . ALA A 1 203 ? 3.98 -27.031 -21.469 1 95.12 203 ALA A CA 1
ATOM 1512 C C . ALA A 1 203 ? 2.996 -28.156 -21.766 1 95.12 203 ALA A C 1
ATOM 1514 O O . ALA A 1 203 ? 2.92 -28.656 -22.891 1 95.12 203 ALA A O 1
ATOM 1515 N N . ALA A 1 204 ? 2.221 -28.516 -20.828 1 92.12 204 ALA A N 1
ATOM 1516 C CA . ALA A 1 204 ? 1.302 -29.641 -20.922 1 92.12 204 ALA A CA 1
ATOM 1517 C C . ALA A 1 204 ? 0.229 -29.391 -21.984 1 92.12 204 ALA A C 1
ATOM 1519 O O . ALA A 1 204 ? -0.387 -30.328 -22.484 1 92.12 204 ALA A O 1
ATOM 1520 N N . LEU A 1 205 ? 0.012 -28.109 -22.344 1 94.88 205 LEU A N 1
ATOM 1521 C CA . LEU A 1 205 ? -1.069 -27.781 -23.266 1 94.88 205 LEU A CA 1
ATOM 1522 C C . LEU A 1 205 ? -0.539 -27.609 -24.688 1 94.88 205 LEU A C 1
ATOM 1524 O O . LEU A 1 205 ? -1.314 -27.406 -25.625 1 94.88 205 LEU A O 1
ATOM 1528 N N . GLY A 1 206 ? 0.781 -27.703 -24.906 1 92.31 206 GLY A N 1
ATOM 1529 C CA . GLY A 1 206 ? 1.376 -27.578 -26.219 1 92.31 206 GLY A CA 1
ATOM 1530 C C . GLY A 1 206 ? 0.898 -26.359 -26.984 1 92.31 206 GLY A C 1
ATOM 1531 O O . GLY A 1 206 ? 0.918 -25.234 -26.453 1 92.31 206 GLY A O 1
ATOM 1532 N N . ASP A 1 207 ? 0.47 -26.594 -28.188 1 93.69 207 ASP A N 1
ATOM 1533 C CA . ASP A 1 207 ? 0.08 -25.5 -29.078 1 93.69 207 ASP A CA 1
ATOM 1534 C C . ASP A 1 207 ? -1.219 -24.844 -28.609 1 93.69 207 ASP A C 1
ATOM 1536 O O . ASP A 1 207 ? -1.557 -23.75 -29.047 1 93.69 207 ASP A O 1
ATOM 1540 N N . HIS A 1 208 ? -1.92 -25.406 -27.734 1 96.19 208 HIS A N 1
ATOM 1541 C CA . HIS A 1 208 ? -3.199 -24.875 -27.266 1 96.19 208 HIS A CA 1
ATOM 1542 C C . HIS A 1 208 ? -3.008 -23.938 -26.078 1 96.19 208 HIS A C 1
ATOM 1544 O O . HIS A 1 208 ? -3.953 -23.266 -25.656 1 96.19 208 HIS A O 1
ATOM 1550 N N . ALA A 1 209 ? -1.812 -23.812 -25.547 1 97.25 209 ALA A N 1
ATOM 1551 C CA . ALA A 1 209 ? -1.555 -23.094 -24.297 1 97.25 209 ALA A CA 1
ATOM 1552 C C . ALA A 1 209 ? -2.047 -21.656 -24.391 1 97.25 209 ALA A C 1
ATOM 1554 O O . ALA A 1 209 ? -2.852 -21.219 -23.562 1 97.25 209 ALA A O 1
ATOM 1555 N N . LEU A 1 210 ? -1.621 -20.875 -25.359 1 97.81 210 LEU A N 1
ATOM 1556 C CA . LEU A 1 210 ? -1.973 -19.469 -25.453 1 97.81 210 LEU A CA 1
ATOM 1557 C C . LEU A 1 210 ? -3.439 -19.297 -25.828 1 97.81 210 LEU A C 1
ATOM 1559 O O . LEU A 1 210 ? -4.156 -18.5 -25.203 1 97.81 210 LEU A O 1
ATOM 1563 N N . PRO A 1 211 ? -3.98 -20.062 -26.828 1 98.5 211 PRO A N 1
ATOM 1564 C CA . PRO A 1 211 ? -5.406 -19.953 -27.156 1 98.5 211 PRO A CA 1
ATOM 1565 C C . PRO A 1 211 ? -6.301 -20.266 -25.953 1 98.5 211 PRO A C 1
ATOM 1567 O O . PRO A 1 211 ? -7.297 -19.562 -25.719 1 98.5 211 PRO A O 1
ATOM 1570 N N . VAL A 1 212 ? -5.973 -21.25 -25.141 1 98.56 212 VAL A N 1
ATOM 1571 C CA . VAL A 1 212 ? -6.77 -21.594 -23.969 1 98.56 212 VAL A CA 1
ATOM 1572 C C . VAL A 1 212 ? -6.672 -20.484 -22.938 1 98.56 212 VAL A C 1
ATOM 1574 O O . VAL A 1 212 ? -7.664 -20.141 -22.281 1 98.56 212 VAL A O 1
ATOM 1577 N N . SER A 1 213 ? -5.441 -19.938 -22.719 1 98.69 213 SER A N 1
ATOM 1578 C CA . SER A 1 213 ? -5.266 -18.828 -21.797 1 98.69 213 SER A CA 1
ATOM 1579 C C . SER A 1 213 ? -6.156 -17.641 -22.156 1 98.69 213 SER A C 1
ATOM 1581 O O . SER A 1 213 ? -6.824 -17.078 -21.297 1 98.69 213 SER A O 1
ATOM 1583 N N . GLU A 1 214 ? -6.156 -17.234 -23.422 1 98.69 214 GLU A N 1
ATOM 1584 C CA . GLU A 1 214 ? -6.977 -16.125 -23.922 1 98.69 214 GLU A CA 1
ATOM 1585 C C . GLU A 1 214 ? -8.461 -16.422 -23.719 1 98.69 214 GLU A C 1
ATOM 1587 O O . GLU A 1 214 ? -9.211 -15.555 -23.25 1 98.69 214 GLU A O 1
ATOM 1592 N N . ALA A 1 215 ? -8.883 -17.625 -24.094 1 98.81 215 ALA A N 1
ATOM 1593 C CA . ALA A 1 215 ? -10.281 -18.016 -23.953 1 98.81 215 ALA A CA 1
ATOM 1594 C C . ALA A 1 215 ? -10.703 -18.031 -22.484 1 98.81 215 ALA A C 1
ATOM 1596 O O . ALA A 1 215 ? -11.82 -17.625 -22.156 1 98.81 215 ALA A O 1
ATOM 1597 N N . LEU A 1 216 ? -9.836 -18.562 -21.625 1 98.88 216 LEU A N 1
ATOM 1598 C CA . LEU A 1 216 ? -10.133 -18.641 -20.188 1 98.88 216 LEU A CA 1
ATOM 1599 C C . LEU A 1 216 ? -10.297 -17.266 -19.578 1 98.88 216 LEU A C 1
ATOM 1601 O O . LEU A 1 216 ? -11.203 -17.031 -18.781 1 98.88 216 LEU A O 1
ATOM 1605 N N . ALA A 1 217 ? -9.398 -16.344 -19.938 1 98.81 217 ALA A N 1
ATOM 1606 C CA . ALA A 1 217 ? -9.523 -14.953 -19.484 1 98.81 217 ALA A CA 1
ATOM 1607 C C . ALA A 1 217 ? -10.867 -14.359 -19.906 1 98.81 217 ALA A C 1
ATOM 1609 O O . ALA A 1 217 ? -11.531 -13.695 -19.109 1 98.81 217 ALA A O 1
ATOM 1610 N N . ARG A 1 218 ? -11.297 -14.602 -21.141 1 98.62 218 ARG A N 1
ATOM 1611 C CA . ARG A 1 218 ? -12.578 -14.109 -21.641 1 98.62 218 ARG A CA 1
ATOM 1612 C C . ARG A 1 218 ? -13.742 -14.734 -20.875 1 98.62 218 ARG A C 1
ATOM 1614 O O . ARG A 1 218 ? -14.664 -14.031 -20.469 1 98.62 218 ARG A O 1
ATOM 1621 N N . GLU A 1 219 ? -13.664 -16.078 -20.703 1 98.62 219 GLU A N 1
ATOM 1622 C CA . GLU A 1 219 ? -14.719 -16.812 -20.016 1 98.62 219 GLU A CA 1
ATOM 1623 C C . GLU A 1 219 ? -14.938 -16.25 -18.609 1 98.62 219 GLU A C 1
ATOM 1625 O O . GLU A 1 219 ? -16.078 -16.219 -18.125 1 98.62 219 GLU A O 1
ATOM 1630 N N . LEU A 1 220 ? -13.867 -15.875 -17.969 1 98.81 220 LEU A N 1
ATOM 1631 C CA . LEU A 1 220 ? -13.938 -15.445 -16.578 1 98.81 220 LEU A CA 1
ATOM 1632 C C . LEU A 1 220 ? -14.031 -13.922 -16.5 1 98.81 220 LEU A C 1
ATOM 1634 O O . LEU A 1 220 ? -14.148 -13.367 -15.398 1 98.81 220 LEU A O 1
ATOM 1638 N N . GLN A 1 221 ? -13.914 -13.25 -17.656 1 98.56 221 GLN A N 1
ATOM 1639 C CA . GLN A 1 221 ? -13.914 -11.797 -17.719 1 98.56 221 GLN A CA 1
ATOM 1640 C C . GLN A 1 221 ? -12.797 -11.211 -16.859 1 98.56 221 GLN A C 1
ATOM 1642 O O . GLN A 1 221 ? -13.031 -10.312 -16.047 1 98.56 221 GLN A O 1
ATOM 1647 N N . LEU A 1 222 ? -11.625 -11.75 -16.953 1 98.81 222 LEU A N 1
ATOM 1648 C CA . LEU A 1 222 ? -10.414 -11.273 -16.297 1 98.81 222 LEU A CA 1
ATOM 1649 C C . LEU A 1 222 ? -9.398 -10.781 -17.328 1 98.81 222 LEU A C 1
ATOM 1651 O O . LEU A 1 222 ? -9.469 -11.156 -18.5 1 98.81 222 LEU A O 1
ATOM 1655 N N . HIS A 1 223 ? -8.516 -9.906 -16.906 1 98.38 223 HIS A N 1
ATOM 1656 C CA . HIS A 1 223 ? -7.387 -9.5 -17.734 1 98.38 223 HIS A CA 1
ATOM 1657 C C . HIS A 1 223 ? -6.391 -10.633 -17.922 1 98.38 223 HIS A C 1
ATOM 1659 O O . HIS A 1 223 ? -6.098 -11.367 -16.969 1 98.38 223 HIS A O 1
ATOM 1665 N N . LEU A 1 224 ? -5.949 -10.891 -19.156 1 98.38 224 LEU A N 1
ATOM 1666 C CA . LEU A 1 224 ? -4.816 -11.781 -19.391 1 98.38 224 LEU A CA 1
ATOM 1667 C C . LEU A 1 224 ? -3.496 -11.047 -19.172 1 98.38 224 LEU A C 1
ATOM 1669 O O . LEU A 1 224 ? -3.135 -10.164 -19.969 1 98.38 224 LEU A O 1
ATOM 1673 N N . PRO A 1 225 ? -2.771 -11.352 -18.125 1 97.5 225 PRO A N 1
ATOM 1674 C CA . PRO A 1 225 ? -1.487 -10.688 -17.891 1 97.5 225 PRO A CA 1
ATOM 1675 C C . PRO A 1 225 ? -0.418 -11.102 -18.906 1 97.5 225 PRO A C 1
ATOM 1677 O O . PRO A 1 225 ? -0.639 -12.016 -19.703 1 97.5 225 PRO A O 1
ATOM 1680 N N . GLU A 1 226 ? 0.733 -10.406 -18.906 1 96.31 226 GLU A N 1
ATOM 1681 C CA . GLU A 1 226 ? 1.819 -10.672 -19.844 1 96.31 226 GLU A CA 1
ATOM 1682 C C . GLU A 1 226 ? 2.422 -12.055 -19.609 1 96.31 226 GLU A C 1
ATOM 1684 O O . GLU A 1 226 ? 2.977 -12.656 -20.531 1 96.31 226 GLU A O 1
ATOM 1689 N N . GLN A 1 227 ? 2.312 -12.555 -18.438 1 96.94 227 GLN A N 1
ATOM 1690 C CA . GLN A 1 227 ? 2.717 -13.898 -18.047 1 96.94 227 GLN A CA 1
ATOM 1691 C C . GLN A 1 227 ? 2.037 -14.328 -16.75 1 96.94 227 GLN A C 1
ATOM 1693 O O . GLN A 1 227 ? 1.521 -13.492 -16.016 1 96.94 227 GLN A O 1
ATOM 1698 N N . PRO A 1 228 ? 2.02 -15.672 -16.5 1 97.44 228 PRO A N 1
ATOM 1699 C CA . PRO A 1 228 ? 1.493 -16.109 -15.211 1 97.44 228 PRO A CA 1
ATOM 1700 C C . PRO A 1 228 ? 2.232 -15.492 -14.023 1 97.44 228 PRO A C 1
ATOM 1702 O O . PRO A 1 228 ? 3.445 -15.281 -14.094 1 97.44 228 PRO A O 1
ATOM 1705 N N . TRP A 1 229 ? 1.542 -15.211 -12.945 1 97.12 229 TRP A N 1
ATOM 1706 C CA . TRP A 1 229 ? 2.145 -14.398 -11.898 1 97.12 229 TRP A CA 1
ATOM 1707 C C . TRP A 1 229 ? 2.273 -15.195 -10.602 1 97.12 229 TRP A C 1
ATOM 1709 O O . TRP A 1 229 ? 2.395 -14.617 -9.523 1 97.12 229 TRP A O 1
ATOM 1719 N N . HIS A 1 230 ? 2.346 -16.5 -10.562 1 93.81 230 HIS A N 1
ATOM 1720 C CA . HIS A 1 230 ? 2.445 -17.422 -9.43 1 93.81 230 HIS A CA 1
ATOM 1721 C C . HIS A 1 230 ? 3.176 -16.781 -8.258 1 93.81 230 HIS A C 1
ATOM 1723 O O . HIS A 1 230 ? 2.6 -16.609 -7.184 1 93.81 230 HIS A O 1
ATOM 1729 N N . THR A 1 231 ? 4.414 -16.328 -8.469 1 97.25 231 THR A N 1
ATOM 1730 C CA . THR A 1 231 ? 5.246 -15.922 -7.34 1 97.25 231 THR A CA 1
ATOM 1731 C C . THR A 1 231 ? 5.48 -14.414 -7.359 1 97.25 231 THR A C 1
ATOM 1733 O O . THR A 1 231 ? 6.27 -13.891 -6.566 1 97.25 231 THR A O 1
ATOM 1736 N N . GLN A 1 232 ? 4.883 -13.664 -8.273 1 97.88 232 GLN A N 1
ATOM 1737 C CA . GLN A 1 232 ? 4.852 -12.203 -8.25 1 97.88 232 GLN A CA 1
ATOM 1738 C C . GLN A 1 232 ? 3.562 -11.695 -7.613 1 97.88 232 GLN A C 1
ATOM 1740 O O . GLN A 1 232 ? 2.568 -11.469 -8.305 1 97.88 232 GLN A O 1
ATOM 1745 N N . ARG A 1 233 ? 3.578 -11.398 -6.328 1 98.38 233 ARG A N 1
ATOM 1746 C CA . ARG A 1 233 ? 2.369 -11.234 -5.531 1 98.38 233 ARG A CA 1
ATOM 1747 C C . ARG A 1 233 ? 1.997 -9.758 -5.406 1 98.38 233 ARG A C 1
ATOM 1749 O O . ARG A 1 233 ? 1.062 -9.406 -4.684 1 98.38 233 ARG A O 1
ATOM 1756 N N . ASP A 1 234 ? 2.711 -8.844 -6.156 1 98.5 234 ASP A N 1
ATOM 1757 C CA . ASP A 1 234 ? 2.535 -7.402 -6.035 1 98.5 234 ASP A CA 1
ATOM 1758 C C . ASP A 1 234 ? 1.089 -7 -6.312 1 98.5 234 ASP A C 1
ATOM 1760 O O . ASP A 1 234 ? 0.58 -6.043 -5.723 1 98.5 234 ASP A O 1
ATOM 1764 N N . ARG A 1 235 ? 0.333 -7.719 -7.191 1 98.19 235 ARG A N 1
ATOM 1765 C CA . ARG A 1 235 ? -1.063 -7.422 -7.492 1 98.19 235 ARG A CA 1
ATOM 1766 C C . ARG A 1 235 ? -1.929 -7.527 -6.242 1 98.19 235 ARG A C 1
ATOM 1768 O O . ARG A 1 235 ? -2.744 -6.641 -5.969 1 98.19 235 ARG A O 1
ATOM 1775 N N . LEU A 1 236 ? -1.767 -8.586 -5.52 1 98.81 236 LEU A N 1
ATOM 1776 C CA . LEU A 1 236 ? -2.549 -8.828 -4.309 1 98.81 236 LEU A CA 1
ATOM 1777 C C . LEU A 1 236 ? -2.131 -7.879 -3.193 1 98.81 236 LEU A C 1
ATOM 1779 O O . LEU A 1 236 ? -2.975 -7.387 -2.441 1 98.81 236 LEU A O 1
ATOM 1783 N N . VAL A 1 237 ? -0.826 -7.621 -3.072 1 98.88 237 VAL A N 1
ATOM 1784 C CA . VAL A 1 237 ? -0.296 -6.781 -2.002 1 98.88 237 VAL A CA 1
ATOM 1785 C C . VAL A 1 237 ? -0.734 -5.332 -2.215 1 98.88 237 VAL A C 1
ATOM 1787 O O . VAL A 1 237 ? -0.999 -4.609 -1.253 1 98.88 237 VAL A O 1
ATOM 1790 N N . GLU A 1 238 ? -0.792 -4.875 -3.484 1 98.81 238 GLU A N 1
ATOM 1791 C CA . GLU A 1 238 ? -1.319 -3.549 -3.793 1 98.81 238 GLU A CA 1
ATOM 1792 C C . GLU A 1 238 ? -2.744 -3.387 -3.271 1 98.81 238 GLU A C 1
ATOM 1794 O O . GLU A 1 238 ? -3.086 -2.355 -2.691 1 98.81 238 GLU A O 1
ATOM 1799 N N . PHE A 1 239 ? -3.564 -4.422 -3.486 1 98.94 239 PHE A N 1
ATOM 1800 C CA . PHE A 1 239 ? -4.941 -4.387 -3 1 98.94 239 PHE A CA 1
ATOM 1801 C C . PHE A 1 239 ? -4.977 -4.398 -1.478 1 98.94 239 PHE A C 1
ATOM 1803 O O . PHE A 1 239 ? -5.73 -3.641 -0.863 1 98.94 239 PHE A O 1
ATOM 1810 N N . ALA A 1 240 ? -4.195 -5.223 -0.875 1 98.94 240 ALA A N 1
ATOM 1811 C CA . ALA A 1 240 ? -4.102 -5.242 0.583 1 98.94 240 ALA A CA 1
ATOM 1812 C C . ALA A 1 240 ? -3.723 -3.865 1.123 1 98.94 240 ALA A C 1
ATOM 1814 O O . ALA A 1 240 ? -4.246 -3.43 2.152 1 98.94 240 ALA A O 1
ATOM 1815 N N . SER A 1 241 ? -2.816 -3.193 0.489 1 98.88 241 SER A N 1
ATOM 1816 C CA . SER A 1 241 ? -2.379 -1.859 0.892 1 98.88 241 SER A CA 1
ATOM 1817 C C . SER A 1 241 ? -3.527 -0.858 0.826 1 98.88 241 SER A C 1
ATOM 1819 O O . SER A 1 241 ? -3.68 -0.021 1.717 1 98.88 241 SER A O 1
ATOM 1821 N N . LEU A 1 242 ? -4.301 -0.928 -0.275 1 98.88 242 LEU A N 1
ATOM 1822 C CA . LEU A 1 242 ? -5.465 -0.057 -0.383 1 98.88 242 LEU A CA 1
ATOM 1823 C C . LEU A 1 242 ? -6.441 -0.311 0.761 1 98.88 242 LEU A C 1
ATOM 1825 O O . LEU A 1 242 ? -6.969 0.632 1.354 1 98.88 242 LEU A O 1
ATOM 1829 N N . LEU A 1 243 ? -6.695 -1.61 1.08 1 98.94 243 LEU A N 1
ATOM 1830 C CA . LEU A 1 243 ? -7.562 -1.946 2.205 1 98.94 243 LEU A CA 1
ATOM 1831 C C . LEU A 1 243 ? -7.023 -1.354 3.502 1 98.94 243 LEU A C 1
ATOM 1833 O O . LEU A 1 243 ? -7.785 -0.815 4.309 1 98.94 243 LEU A O 1
ATOM 1837 N N . GLY A 1 244 ? -5.707 -1.463 3.711 1 98.94 244 GLY A N 1
ATOM 1838 C CA . GLY A 1 244 ? -5.086 -0.851 4.875 1 98.94 244 GLY A CA 1
ATOM 1839 C C . GLY A 1 244 ? -5.316 0.647 4.957 1 98.94 244 GLY A C 1
ATOM 1840 O O . GLY A 1 244 ? -5.59 1.182 6.031 1 98.94 244 GLY A O 1
ATOM 1841 N N . MET A 1 245 ? -5.207 1.365 3.846 1 98.94 245 MET A N 1
ATOM 1842 C CA . MET A 1 245 ? -5.414 2.811 3.818 1 98.94 245 MET A CA 1
ATOM 1843 C C . MET A 1 245 ? -6.867 3.156 4.133 1 98.94 245 MET A C 1
ATOM 1845 O O . MET A 1 245 ? -7.141 4.129 4.836 1 98.94 245 MET A O 1
ATOM 1849 N N . ILE A 1 246 ? -7.789 2.352 3.553 1 98.94 246 ILE A N 1
ATOM 1850 C CA . ILE A 1 246 ? -9.195 2.568 3.863 1 98.94 246 ILE A CA 1
ATOM 1851 C C . ILE A 1 246 ? -9.43 2.402 5.363 1 98.94 246 ILE A C 1
ATOM 1853 O O . ILE A 1 246 ? -10.094 3.229 5.988 1 98.94 246 ILE A O 1
ATOM 1857 N N . ALA A 1 247 ? -8.852 1.338 5.973 1 98.81 247 ALA A N 1
ATOM 1858 C CA . ALA A 1 247 ? -8.953 1.121 7.414 1 98.81 247 ALA A CA 1
ATOM 1859 C C . ALA A 1 247 ? -8.414 2.316 8.188 1 98.81 247 ALA A C 1
ATOM 1861 O O . ALA A 1 247 ? -9.016 2.754 9.172 1 98.81 247 ALA A O 1
ATOM 1862 N N . GLY A 1 248 ? -7.254 2.801 7.812 1 98.81 248 GLY A N 1
ATOM 1863 C CA . GLY A 1 248 ? -6.652 3.945 8.477 1 98.81 248 GLY A CA 1
ATOM 1864 C C . GLY A 1 248 ? -7.512 5.195 8.406 1 98.81 248 GLY A C 1
ATOM 1865 O O . GLY A 1 248 ? -7.68 5.891 9.414 1 98.81 248 GLY A O 1
ATOM 1866 N N . SER A 1 249 ? -8.055 5.523 7.227 1 98.88 249 SER A N 1
ATOM 1867 C CA . SER A 1 249 ? -8.898 6.699 7.047 1 98.88 249 SER A CA 1
ATOM 1868 C C . SER A 1 249 ? -10.188 6.582 7.855 1 98.88 249 SER A C 1
ATOM 1870 O O . SER A 1 249 ? -10.648 7.559 8.445 1 98.88 249 SER A O 1
ATOM 1872 N N . LEU A 1 250 ? -10.789 5.371 7.852 1 98.88 250 LEU A N 1
ATOM 1873 C CA . LEU A 1 250 ? -11.992 5.164 8.656 1 98.88 250 LEU A CA 1
ATOM 1874 C C . LEU A 1 250 ? -11.656 5.188 10.141 1 98.88 250 LEU A C 1
ATOM 1876 O O . LEU A 1 250 ? -12.461 5.637 10.961 1 98.88 250 LEU A O 1
ATOM 1880 N N . GLY A 1 251 ? -10.508 4.633 10.477 1 98.75 251 GLY A N 1
ATOM 1881 C CA . GLY A 1 251 ? -10.031 4.766 11.836 1 98.75 251 GLY A CA 1
ATOM 1882 C C . GLY A 1 251 ? -9.93 6.207 12.305 1 98.75 251 GLY A C 1
ATOM 1883 O O . GLY A 1 251 ? -10.242 6.516 13.453 1 98.75 251 GLY A O 1
ATOM 1884 N N . LYS A 1 252 ? -9.477 7.094 11.461 1 98.62 252 LYS A N 1
ATOM 1885 C CA . LYS A 1 252 ? -9.438 8.523 11.758 1 98.62 252 LYS A CA 1
ATOM 1886 C C . LYS A 1 252 ? -10.836 9.07 12.023 1 98.62 252 LYS A C 1
ATOM 1888 O O . LYS A 1 252 ? -11.031 9.859 12.953 1 98.62 252 LYS A O 1
ATOM 1893 N N . VAL A 1 253 ? -11.781 8.703 11.188 1 98.62 253 VAL A N 1
ATOM 1894 C CA . VAL A 1 253 ? -13.164 9.109 11.414 1 98.62 253 VAL A CA 1
ATOM 1895 C C . VAL A 1 253 ? -13.617 8.664 12.805 1 98.62 253 VAL A C 1
ATOM 1897 O O . VAL A 1 253 ? -14.148 9.469 13.57 1 98.62 253 VAL A O 1
ATOM 1900 N N . GLY A 1 254 ? -13.406 7.367 13.062 1 98.5 254 GLY A N 1
ATOM 1901 C CA . GLY A 1 254 ? -13.766 6.844 14.375 1 98.5 254 GLY A CA 1
ATOM 1902 C C . GLY A 1 254 ? -13.078 7.574 15.508 1 98.5 254 GLY A C 1
ATOM 1903 O O . GLY A 1 254 ? -13.695 7.859 16.531 1 98.5 254 GLY A O 1
ATOM 1904 N N . ARG A 1 255 ? -11.805 7.867 15.375 1 98.31 255 ARG A N 1
ATOM 1905 C CA . ARG A 1 255 ? -11.016 8.562 16.391 1 98.31 255 ARG A CA 1
ATOM 1906 C C . ARG A 1 255 ? -11.57 9.961 16.641 1 98.31 255 ARG A C 1
ATOM 1908 O O . ARG A 1 255 ? -11.789 10.352 17.797 1 98.31 255 ARG A O 1
ATOM 1915 N N . ASP A 1 256 ? -11.844 10.75 15.586 1 98.5 256 ASP A N 1
ATOM 1916 C CA . ASP A 1 256 ? -12.414 12.086 15.727 1 98.5 256 ASP A CA 1
ATOM 1917 C C . ASP A 1 256 ? -13.766 12.031 16.438 1 98.5 256 ASP A C 1
ATOM 1919 O O . ASP A 1 256 ? -14.008 12.789 17.375 1 98.5 256 ASP A O 1
ATOM 1923 N N . ILE A 1 257 ? -14.586 11.117 16.016 1 98 257 ILE A N 1
ATOM 1924 C CA . ILE A 1 257 ? -15.93 11.016 16.562 1 98 257 ILE A CA 1
ATOM 1925 C C . ILE A 1 257 ? -15.852 10.633 18.047 1 98 257 ILE A C 1
ATOM 1927 O O . ILE A 1 257 ? -16.562 11.195 18.875 1 98 257 ILE A O 1
ATOM 1931 N N . SER A 1 258 ? -15.039 9.664 18.375 1 98 258 SER A N 1
ATOM 1932 C CA . SER A 1 258 ? -14.906 9.227 19.766 1 98 258 SER A CA 1
ATOM 1933 C C . SER A 1 258 ? -14.445 10.367 20.656 1 98 258 SER A C 1
ATOM 1935 O O . SER A 1 258 ? -14.906 10.5 21.797 1 98 258 SER A O 1
ATOM 1937 N N . LEU A 1 259 ? -13.562 11.219 20.203 1 98.25 259 LEU A N 1
ATOM 1938 C CA . LEU A 1 259 ? -13.062 12.352 20.969 1 98.25 259 LEU A CA 1
ATOM 1939 C C . LEU A 1 259 ? -14.125 13.438 21.078 1 98.25 259 LEU A C 1
ATOM 1941 O O . LEU A 1 259 ? -14.281 14.047 22.141 1 98.25 259 LEU A O 1
ATOM 1945 N N . LEU A 1 260 ? -14.867 13.672 20.031 1 98.38 260 LEU A N 1
ATOM 1946 C CA . LEU A 1 260 ? -15.922 14.688 20.031 1 98.38 260 LEU A CA 1
ATOM 1947 C C . LEU A 1 260 ? -17.078 14.258 20.922 1 98.38 260 LEU A C 1
ATOM 1949 O O . LEU A 1 260 ? -17.828 15.102 21.422 1 98.38 260 LEU A O 1
ATOM 1953 N N . MET A 1 261 ? -17.25 12.977 21.125 1 97.25 261 MET A N 1
ATOM 1954 C CA . MET A 1 261 ? -18.375 12.43 21.891 1 97.25 261 MET A CA 1
ATOM 1955 C C . MET A 1 261 ? -18.047 12.359 23.375 1 97.25 261 MET A C 1
ATOM 1957 O O . MET A 1 261 ? -18.938 12.156 24.203 1 97.25 261 MET A O 1
ATOM 1961 N N . GLN A 1 262 ? -16.781 12.5 23.781 1 97.12 262 GLN A N 1
ATOM 1962 C CA . GLN A 1 262 ? -16.438 12.469 25.203 1 97.12 262 GLN A CA 1
ATOM 1963 C C . GLN A 1 262 ? -17.391 13.336 26.016 1 97.12 262 GLN A C 1
ATOM 1965 O O . GLN A 1 262 ? -17.781 14.422 25.578 1 97.12 262 GLN A O 1
ATOM 1970 N N . THR A 1 263 ? -17.672 12.883 27.188 1 95.31 263 THR A N 1
ATOM 1971 C CA . THR A 1 263 ? -18.656 13.539 28.047 1 95.31 263 THR A CA 1
ATOM 1972 C C . THR A 1 263 ? -18.312 15.016 28.234 1 95.31 263 THR A C 1
ATOM 1974 O O . THR A 1 263 ? -19.203 15.875 28.172 1 95.31 263 THR A O 1
ATOM 1977 N N . GLU A 1 264 ? -17.062 15.328 28.438 1 95.44 264 GLU A N 1
ATOM 1978 C CA . GLU A 1 264 ? -16.609 16.688 28.703 1 95.44 264 GLU A CA 1
ATOM 1979 C C . GLU A 1 264 ? -16.688 17.547 27.438 1 95.44 264 GLU A C 1
ATOM 1981 O O . GLU A 1 264 ? -16.797 18.781 27.531 1 95.44 264 GLU A O 1
ATOM 1986 N N . VAL A 1 265 ? -16.625 16.969 26.25 1 97.38 265 VAL A N 1
ATOM 1987 C CA . VAL A 1 265 ? -16.641 17.672 24.969 1 97.38 265 VAL A CA 1
ATOM 1988 C C . VAL A 1 265 ? -18.062 17.672 24.406 1 97.38 265 VAL A C 1
ATOM 1990 O O . VAL A 1 265 ? -18.688 18.734 24.25 1 97.38 265 VAL A O 1
ATOM 1993 N N . ALA A 1 266 ? -18.703 16.5 24.094 1 97.75 266 ALA A N 1
ATOM 1994 C CA . ALA A 1 266 ? -20.109 16.25 23.781 1 97.75 266 ALA A CA 1
ATOM 1995 C C . ALA A 1 266 ? -20.578 17.125 22.609 1 97.75 266 ALA A C 1
ATOM 1997 O O . ALA A 1 266 ? -21.625 17.766 22.688 1 97.75 266 ALA A O 1
ATOM 1998 N N . GLU A 1 267 ? -19.828 17.188 21.547 1 98.44 267 GLU A N 1
ATOM 1999 C CA . GLU A 1 267 ? -20.125 18.047 20.406 1 98.44 267 GLU A CA 1
ATOM 2000 C C . GLU A 1 267 ? -20.812 17.266 19.281 1 98.44 267 GLU A C 1
ATOM 2002 O O . GLU A 1 267 ? -21.656 17.797 18.562 1 98.44 267 GLU A O 1
ATOM 2007 N N . VAL A 1 268 ? -20.406 16.047 19.031 1 98.12 268 VAL A N 1
ATOM 2008 C CA . VAL A 1 268 ? -20.938 15.172 17.984 1 98.12 268 VAL A CA 1
ATOM 2009 C C . VAL A 1 268 ? -21.172 13.781 18.562 1 98.12 268 VAL A C 1
ATOM 2011 O O . VAL A 1 268 ? -20.406 13.297 19.391 1 98.12 268 VAL A O 1
ATOM 2014 N N . PHE A 1 269 ? -22.266 13.125 18.109 1 96.25 269 PHE A N 1
ATOM 2015 C CA . PHE A 1 269 ? -22.641 11.805 18.609 1 96.25 269 PHE A CA 1
ATOM 2016 C C . PHE A 1 269 ? -23.047 10.883 17.469 1 96.25 269 PHE A C 1
ATOM 2018 O O . PHE A 1 269 ? -23.609 11.328 16.484 1 96.25 269 PHE A O 1
ATOM 2025 N N . GLU A 1 270 ? -22.703 9.609 17.656 1 95.06 270 GLU A N 1
ATOM 2026 C CA . GLU A 1 270 ? -23.391 8.609 16.844 1 95.06 270 GLU A CA 1
ATOM 2027 C C . GLU A 1 270 ? -24.891 8.625 17.094 1 95.06 270 GLU A C 1
ATOM 2029 O O . GLU A 1 270 ? -25.344 9.016 18.172 1 95.06 270 GLU A O 1
ATOM 2034 N N . PRO A 1 271 ? -25.656 8.234 16.062 1 93.06 271 PRO A N 1
ATOM 2035 C CA . PRO A 1 271 ? -27.109 8.211 16.297 1 93.06 271 PRO A CA 1
ATOM 2036 C C . PRO A 1 271 ? -27.516 7.281 17.438 1 93.06 271 PRO A C 1
ATOM 2038 O O . PRO A 1 271 ? -26.938 6.195 17.578 1 93.06 271 PRO A O 1
ATOM 2041 N N . ALA A 1 272 ? -28.422 7.766 18.203 1 87 272 ALA A N 1
ATOM 2042 C CA . ALA A 1 272 ? -28.953 6.957 19.297 1 87 272 ALA A CA 1
ATOM 2043 C C . ALA A 1 272 ? -29.906 5.891 18.781 1 87 272 ALA A C 1
ATOM 2045 O O . ALA A 1 272 ? -30.609 6.109 17.781 1 87 272 ALA A O 1
ATOM 2046 N N . ALA A 1 273 ? -29.828 4.777 19.25 1 81.5 273 ALA A N 1
ATOM 2047 C CA . ALA A 1 273 ? -30.781 3.703 18.969 1 81.5 273 ALA A CA 1
ATOM 2048 C C . ALA A 1 273 ? -30.953 2.795 20.188 1 81.5 273 ALA A C 1
ATOM 2050 O O . ALA A 1 273 ? -30.062 2.676 21.016 1 81.5 273 ALA A O 1
ATOM 2051 N N . ALA A 1 274 ? -32.188 2.215 20.281 1 78.06 274 ALA A N 1
ATOM 2052 C CA . ALA A 1 274 ? -32.469 1.288 21.375 1 78.06 274 ALA A CA 1
ATOM 2053 C C . ALA A 1 274 ? -31.406 0.179 21.406 1 78.06 274 ALA A C 1
ATOM 2055 O O . ALA A 1 274 ? -31.125 -0.457 20.391 1 78.06 274 ALA A O 1
ATOM 2056 N N . GLY A 1 275 ? -30.75 0.065 22.625 1 76.44 275 GLY A N 1
ATOM 2057 C CA . GLY A 1 275 ? -29.812 -1.027 22.812 1 76.44 275 GLY A CA 1
ATOM 2058 C C . GLY A 1 275 ? -28.422 -0.708 22.312 1 76.44 275 GLY A C 1
ATOM 2059 O O . GLY A 1 275 ? -27.5 -1.512 22.484 1 76.44 275 GLY A O 1
ATOM 2060 N N . LYS A 1 276 ? -28.25 0.484 21.812 1 81.75 276 LYS A N 1
ATOM 2061 C CA . LYS A 1 276 ? -26.922 0.803 21.266 1 81.75 276 LYS A CA 1
ATOM 2062 C C . LYS A 1 276 ? -26.078 1.562 22.281 1 81.75 276 LYS A C 1
ATOM 2064 O O . LYS A 1 276 ? -26.484 2.617 22.781 1 81.75 276 LYS A O 1
ATOM 2069 N N . GLY A 1 277 ? -24.984 0.958 22.547 1 78 277 GLY A N 1
ATOM 2070 C CA . GLY A 1 277 ? -23.953 1.674 23.297 1 78 277 GLY A CA 1
ATOM 2071 C C . GLY A 1 277 ? -24.312 1.873 24.75 1 78 277 GLY A C 1
ATOM 2072 O O . GLY A 1 277 ? -23.828 2.816 25.391 1 78 277 GLY A O 1
ATOM 2073 N N . GLY A 1 278 ? -25.266 1.229 25.25 1 80.69 278 GLY A N 1
ATOM 2074 C CA . GLY A 1 278 ? -25.609 1.361 26.656 1 80.69 278 GLY A CA 1
ATOM 2075 C C . GLY A 1 278 ? -24.641 0.653 27.594 1 80.69 278 GLY A C 1
ATOM 2076 O O . GLY A 1 278 ? -23.734 -0.048 27.125 1 80.69 278 GLY A O 1
ATOM 2077 N N . SER A 1 279 ? -24.641 1.212 28.891 1 80.56 279 SER A N 1
ATOM 2078 C CA . SER A 1 279 ? -23.859 0.562 29.938 1 80.56 279 SER A CA 1
ATOM 2079 C C . SER A 1 279 ? -24.75 -0.34 30.797 1 80.56 279 SER A C 1
ATOM 2081 O O . SER A 1 279 ? -25.938 -0.063 30.984 1 80.56 279 SER A O 1
ATOM 2083 N N . SER A 1 280 ? -24.203 -1.389 31.312 1 79.25 280 SER A N 1
ATOM 2084 C CA . SER A 1 280 ? -24.922 -2.324 32.156 1 79.25 280 SER A CA 1
ATOM 2085 C C . SER A 1 280 ? -25.25 -1.695 33.5 1 79.25 280 SER A C 1
ATOM 2087 O O . SER A 1 280 ? -26.219 -2.092 34.156 1 79.25 280 SER A O 1
ATOM 2089 N N . THR A 1 281 ? -24.406 -0.707 33.906 1 81.38 281 THR A N 1
ATOM 2090 C CA . THR A 1 281 ? -24.547 -0.2 35.25 1 81.38 281 THR A CA 1
ATOM 2091 C C . THR A 1 281 ? -24.906 1.283 35.25 1 81.38 281 THR A C 1
ATOM 2093 O O . THR A 1 281 ? -25.391 1.818 36.25 1 81.38 281 THR A O 1
ATOM 2096 N N . MET A 1 282 ? -24.703 1.96 34.031 1 86.06 282 MET A N 1
ATOM 2097 C CA . MET A 1 282 ? -24.875 3.408 33.969 1 86.06 282 MET A CA 1
ATOM 2098 C C . MET A 1 282 ? -25.844 3.789 32.844 1 86.06 282 MET A C 1
ATOM 2100 O O . MET A 1 282 ? -25.406 4.078 31.734 1 86.06 282 MET A O 1
ATOM 2104 N N . PRO A 1 283 ? -27.109 3.975 33.125 1 77.56 283 PRO A N 1
ATOM 2105 C CA . PRO A 1 283 ? -28.156 4.191 32.094 1 77.56 283 PRO A CA 1
ATOM 2106 C C . PRO A 1 283 ? -27.906 5.445 31.266 1 77.56 283 PRO A C 1
ATOM 2108 O O . PRO A 1 283 ? -28.375 5.539 30.125 1 77.56 283 PRO A O 1
ATOM 2111 N N . HIS A 1 284 ? -27.078 6.395 31.703 1 79.19 284 HIS A N 1
ATOM 2112 C CA . HIS A 1 284 ? -26.875 7.652 31 1 79.19 284 HIS A CA 1
ATOM 2113 C C . HIS A 1 284 ? -25.719 7.551 30 1 79.19 284 HIS A C 1
ATOM 2115 O O . HIS A 1 284 ? -25.531 8.422 29.156 1 79.19 284 HIS A O 1
ATOM 2121 N N . LYS A 1 285 ? -24.953 6.492 30.188 1 88.31 285 LYS A N 1
ATOM 2122 C CA . LYS A 1 285 ? -23.734 6.379 29.375 1 88.31 285 LYS A CA 1
ATOM 2123 C C . LYS A 1 285 ? -24.062 5.934 27.953 1 88.31 285 LYS A C 1
ATOM 2125 O O . LYS A 1 285 ? -24.812 4.977 27.766 1 88.31 285 LYS A O 1
ATOM 2130 N N . ARG A 1 286 ? -23.641 6.668 26.938 1 89.62 286 ARG A N 1
ATOM 2131 C CA . ARG A 1 286 ? -23.766 6.34 25.516 1 89.62 286 ARG A CA 1
ATOM 2132 C C . ARG A 1 286 ? -22.391 6.105 24.891 1 89.62 286 ARG A C 1
ATOM 2134 O O . ARG A 1 286 ? -21.688 7.062 24.562 1 89.62 286 ARG A O 1
ATOM 2141 N N . ASN A 1 287 ? -22.031 4.855 24.719 1 93.25 287 ASN A N 1
ATOM 2142 C CA . ASN A 1 287 ? -20.719 4.5 24.188 1 93.25 287 ASN A CA 1
ATOM 2143 C C . ASN A 1 287 ? -20.672 4.602 22.656 1 93.25 287 ASN A C 1
ATOM 2145 O O . ASN A 1 287 ? -21.641 4.25 21.984 1 93.25 287 ASN A O 1
ATOM 2149 N N . PRO A 1 288 ? -19.656 5.129 22.062 1 94.5 288 PRO A N 1
ATOM 2150 C CA . PRO A 1 288 ? -19.516 5.203 20.609 1 94.5 288 PRO A CA 1
ATOM 2151 C C . PRO A 1 288 ? -19.141 3.861 19.984 1 94.5 288 PRO A C 1
ATOM 2153 O O . PRO A 1 288 ? -18.016 3.688 19.516 1 94.5 288 PRO A O 1
ATOM 2156 N N . VAL A 1 289 ? -20.109 3.012 19.891 1 94.12 289 VAL A N 1
ATOM 2157 C CA . VAL A 1 289 ? -19.906 1.619 19.5 1 94.12 289 VAL A CA 1
ATOM 2158 C C . VAL A 1 289 ? -19.391 1.552 18.062 1 94.12 289 VAL A C 1
ATOM 2160 O O . VAL A 1 289 ? -18.5 0.741 17.75 1 94.12 289 VAL A O 1
ATOM 2163 N N . GLY A 1 290 ? -19.906 2.324 17.094 1 95.25 290 GLY A N 1
ATOM 2164 C CA . GLY A 1 290 ? -19.406 2.346 15.727 1 95.25 290 GLY A CA 1
ATOM 2165 C C . GLY A 1 290 ? -17.969 2.787 15.625 1 95.25 290 GLY A C 1
ATOM 2166 O O . GLY A 1 290 ? -17.172 2.176 14.906 1 95.25 290 GLY A O 1
ATOM 2167 N N . ALA A 1 291 ? -17.594 3.865 16.312 1 97.31 291 ALA A N 1
ATOM 2168 C CA . ALA A 1 291 ? -16.219 4.348 16.359 1 97.31 291 ALA A CA 1
ATOM 2169 C C . ALA A 1 291 ? -15.273 3.268 16.859 1 97.31 291 ALA A C 1
ATOM 2171 O O . ALA A 1 291 ? -14.156 3.127 16.375 1 97.31 291 ALA A O 1
ATOM 2172 N N . ALA A 1 292 ? -15.719 2.49 17.875 1 97.19 292 ALA A N 1
ATOM 2173 C CA . ALA A 1 292 ? -14.898 1.427 18.438 1 97.19 292 ALA A CA 1
ATOM 2174 C C . ALA A 1 292 ? -14.508 0.4 17.375 1 97.19 292 ALA A C 1
ATOM 2176 O O . ALA A 1 292 ? -13.367 -0.064 17.344 1 97.19 292 ALA A O 1
ATOM 2177 N N . VAL A 1 293 ? -15.461 0.025 16.547 1 96.75 293 VAL A N 1
ATOM 2178 C CA . VAL A 1 293 ? -15.211 -0.959 15.508 1 96.75 293 VAL A CA 1
ATOM 2179 C C . VAL A 1 293 ? -14.219 -0.392 14.492 1 96.75 293 VAL A C 1
ATOM 2181 O O . VAL A 1 293 ? -13.281 -1.076 14.086 1 96.75 293 VAL A O 1
ATOM 2184 N N . MET A 1 294 ? -14.43 0.847 14.055 1 98 294 MET A N 1
ATOM 2185 C CA . MET A 1 294 ? -13.562 1.484 13.062 1 98 294 MET A CA 1
ATOM 2186 C C . MET A 1 294 ? -12.141 1.618 1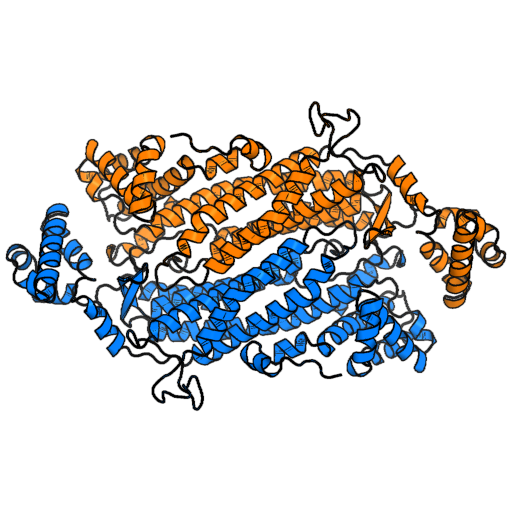3.594 1 98 294 MET A C 1
ATOM 2188 O O . MET A 1 294 ? -11.18 1.335 12.867 1 98 294 MET A O 1
ATOM 2192 N N . ILE A 1 295 ? -11.969 2.045 14.852 1 98.31 295 ILE A N 1
ATOM 2193 C CA . ILE A 1 295 ? -10.656 2.189 15.469 1 98.31 295 ILE A CA 1
ATOM 2194 C C . ILE A 1 295 ? -9.992 0.819 15.602 1 98.31 295 ILE A C 1
ATOM 2196 O O . ILE A 1 295 ? -8.805 0.668 15.312 1 98.31 295 ILE A O 1
ATOM 2200 N N . SER A 1 296 ? -10.75 -0.211 16.062 1 97.94 296 SER A N 1
ATOM 2201 C CA . SER A 1 296 ? -10.219 -1.564 16.188 1 97.94 296 SER A CA 1
ATOM 2202 C C . SER A 1 296 ? -9.68 -2.078 14.859 1 97.94 296 SER A C 1
ATOM 2204 O O . SER A 1 296 ? -8.602 -2.672 14.805 1 97.94 296 SER A O 1
ATOM 2206 N N . ALA A 1 297 ? -10.438 -1.889 13.773 1 98 297 ALA A N 1
ATOM 2207 C CA . ALA A 1 297 ? -10 -2.301 12.445 1 98 297 ALA A CA 1
ATOM 2208 C C . ALA A 1 297 ? -8.695 -1.605 12.062 1 98 297 ALA A C 1
ATOM 2210 O O . ALA A 1 297 ? -7.797 -2.229 11.492 1 98 297 ALA A O 1
ATOM 2211 N N . ALA A 1 298 ? -8.578 -0.302 12.336 1 98.5 298 ALA A N 1
ATOM 2212 C CA . ALA A 1 298 ? -7.391 0.475 11.992 1 98.5 298 ALA A CA 1
ATOM 2213 C C . ALA A 1 298 ? -6.172 -0.004 12.773 1 98.5 298 ALA A C 1
ATOM 2215 O O . ALA A 1 298 ? -5.039 0.118 12.312 1 98.5 298 ALA A O 1
ATOM 2216 N N . VAL A 1 299 ? -6.348 -0.563 13.945 1 98 299 VAL A N 1
ATOM 2217 C CA . VAL A 1 299 ? -5.262 -1.085 14.766 1 98 299 VAL A CA 1
ATOM 2218 C C . VAL A 1 299 ? -4.812 -2.441 14.227 1 98 299 VAL A C 1
ATOM 2220 O O . VAL A 1 299 ? -3.617 -2.746 14.219 1 98 299 VAL A O 1
ATOM 2223 N N . ARG A 1 300 ? -5.719 -3.256 13.758 1 97.94 300 ARG A N 1
ATOM 2224 C CA . ARG A 1 300 ? -5.434 -4.625 13.344 1 97.94 300 ARG A CA 1
ATOM 2225 C C . ARG A 1 300 ? -4.887 -4.66 11.914 1 97.94 300 ARG A C 1
ATOM 2227 O O . ARG A 1 300 ? -4.02 -5.477 11.602 1 97.94 300 ARG A O 1
ATOM 2234 N N . ALA A 1 301 ? -5.352 -3.791 11.039 1 98.56 301 ALA A N 1
ATOM 2235 C CA . ALA A 1 301 ? -5.094 -3.846 9.602 1 98.56 301 ALA A CA 1
ATOM 2236 C C . ALA A 1 301 ? -3.6 -3.76 9.312 1 98.56 301 ALA A C 1
ATOM 2238 O O . ALA A 1 301 ? -3.084 -4.5 8.469 1 98.56 301 ALA A O 1
ATOM 2239 N N . PRO A 1 302 ? -2.824 -2.891 10.023 1 98.75 302 PRO A N 1
ATOM 2240 C CA . PRO A 1 302 ? -1.405 -2.752 9.688 1 98.75 302 PRO A CA 1
ATOM 2241 C C . PRO A 1 302 ? -0.644 -4.07 9.789 1 98.75 302 PRO A C 1
ATOM 2243 O O . PRO A 1 302 ? 0.198 -4.371 8.945 1 98.75 302 PRO A O 1
ATOM 2246 N N . GLY A 1 303 ? -0.877 -4.859 10.789 1 98.56 303 GLY A N 1
ATOM 2247 C CA . GLY A 1 303 ? -0.219 -6.148 10.93 1 98.56 303 GLY A CA 1
ATOM 2248 C C . GLY A 1 303 ? -0.55 -7.117 9.812 1 98.56 303 GLY A C 1
ATOM 2249 O O . GLY A 1 303 ? 0.327 -7.832 9.32 1 98.56 303 GLY A O 1
ATOM 2250 N N . LEU A 1 304 ? -1.822 -7.195 9.414 1 98.62 304 LEU A N 1
ATOM 2251 C CA . LEU A 1 304 ? -2.248 -8.047 8.305 1 98.62 304 LEU A CA 1
ATOM 2252 C C . LEU A 1 304 ? -1.604 -7.598 6.996 1 98.62 304 LEU A C 1
ATOM 2254 O O . LEU A 1 304 ? -1.127 -8.43 6.219 1 98.62 304 LEU A O 1
ATOM 2258 N N . VAL A 1 305 ? -1.568 -6.262 6.754 1 98.81 305 VAL A N 1
ATOM 2259 C CA . VAL A 1 305 ? -0.922 -5.727 5.559 1 98.81 305 VAL A CA 1
ATOM 2260 C C . VAL A 1 305 ? 0.562 -6.086 5.57 1 98.81 305 VAL A C 1
ATOM 2262 O O . VAL A 1 305 ? 1.12 -6.48 4.543 1 98.81 305 VAL A O 1
ATOM 2265 N N . ALA A 1 306 ? 1.236 -5.961 6.703 1 98.81 306 ALA A N 1
ATOM 2266 C CA . ALA A 1 306 ? 2.65 -6.301 6.836 1 98.81 306 ALA A CA 1
ATOM 2267 C C . ALA A 1 306 ? 2.902 -7.762 6.473 1 98.81 306 ALA A C 1
ATOM 2269 O O . ALA A 1 306 ? 3.934 -8.094 5.883 1 98.81 306 ALA A O 1
ATOM 2270 N N . THR A 1 307 ? 1.995 -8.633 6.859 1 98.75 307 THR A N 1
ATOM 2271 C CA . THR A 1 307 ? 2.119 -10.039 6.516 1 98.75 307 THR A CA 1
ATOM 2272 C C . THR A 1 307 ? 2.107 -10.234 5.004 1 98.75 307 THR A C 1
ATOM 2274 O O . THR A 1 307 ? 2.895 -11.016 4.465 1 98.75 307 THR A O 1
ATOM 2277 N N . MET A 1 308 ? 1.224 -9.539 4.32 1 98.81 308 MET A N 1
ATOM 2278 C CA . MET A 1 308 ? 1.168 -9.633 2.863 1 98.81 308 MET A CA 1
ATOM 2279 C C . MET A 1 308 ? 2.486 -9.188 2.24 1 98.81 308 MET A C 1
ATOM 2281 O O . MET A 1 308 ? 2.979 -9.82 1.303 1 98.81 308 MET A O 1
ATOM 2285 N N . PHE A 1 309 ? 3.086 -8.062 2.742 1 98.81 309 PHE A N 1
ATOM 2286 C CA . PHE A 1 309 ? 4.379 -7.602 2.254 1 98.81 309 PHE A CA 1
ATOM 2287 C C . PHE A 1 309 ? 5.457 -8.648 2.514 1 98.81 309 PHE A C 1
ATOM 2289 O O . PHE A 1 309 ? 6.273 -8.938 1.637 1 98.81 309 PHE A O 1
ATOM 2296 N N . ALA A 1 310 ? 5.488 -9.227 3.68 1 98.56 310 ALA A N 1
ATOM 2297 C CA . ALA A 1 310 ? 6.508 -10.188 4.09 1 98.56 310 ALA A CA 1
ATOM 2298 C C . ALA A 1 310 ? 6.457 -11.438 3.223 1 98.56 310 ALA A C 1
ATOM 2300 O O . ALA A 1 310 ? 7.461 -12.141 3.074 1 98.56 310 ALA A O 1
ATOM 2301 N N . ALA A 1 311 ? 5.332 -11.688 2.582 1 98.5 311 ALA A N 1
ATOM 2302 C CA . ALA A 1 311 ? 5.121 -12.891 1.784 1 98.5 311 ALA A CA 1
ATOM 2303 C C . ALA A 1 311 ? 5.633 -12.703 0.358 1 98.5 311 ALA A C 1
ATOM 2305 O O . ALA A 1 311 ? 5.695 -13.656 -0.418 1 98.5 311 ALA A O 1
ATOM 2306 N N . MET A 1 312 ? 6.098 -11.586 -0.038 1 98.69 312 MET A N 1
ATOM 2307 C CA . MET A 1 312 ? 6.387 -11.266 -1.433 1 98.69 312 MET A CA 1
ATOM 2308 C C . MET A 1 312 ? 7.652 -11.969 -1.905 1 98.69 312 MET A C 1
ATOM 2310 O O . MET A 1 312 ? 7.73 -12.414 -3.053 1 98.69 312 MET A O 1
ATOM 2314 N N . PRO A 1 313 ? 8.711 -12.164 -1.079 1 98.44 313 PRO A N 1
ATOM 2315 C CA . PRO A 1 313 ? 9.914 -12.812 -1.61 1 98.44 313 PRO A CA 1
ATOM 2316 C C . PRO A 1 313 ? 9.75 -14.32 -1.776 1 98.44 313 PRO A C 1
ATOM 2318 O O . PRO A 1 313 ? 10.516 -15.094 -1.201 1 98.44 313 PRO A O 1
ATOM 2321 N N . GLN A 1 314 ? 8.859 -14.719 -2.643 1 98.25 314 GLN A N 1
ATOM 2322 C CA . GLN A 1 314 ? 8.539 -16.125 -2.879 1 98.25 314 GLN A CA 1
ATOM 2323 C C . GLN A 1 314 ? 9.562 -16.781 -3.799 1 98.25 314 GLN A C 1
ATOM 2325 O O . GLN A 1 314 ? 9.914 -16.219 -4.84 1 98.25 314 GLN A O 1
ATOM 2330 N N . GLU A 1 315 ? 10.016 -17.969 -3.441 1 97.19 315 GLU A N 1
ATOM 2331 C CA . GLU A 1 315 ? 11.094 -18.656 -4.129 1 97.19 315 GLU A CA 1
ATOM 2332 C C . GLU A 1 315 ? 10.625 -19.234 -5.465 1 97.19 315 GLU A C 1
ATOM 2334 O O . GLU A 1 315 ? 9.547 -19.828 -5.551 1 97.19 315 GLU A O 1
ATOM 2339 N N . HIS A 1 316 ? 11.406 -19.094 -6.445 1 98.12 316 HIS A N 1
ATOM 2340 C CA . HIS A 1 316 ? 11.32 -19.766 -7.734 1 98.12 316 HIS A CA 1
ATOM 2341 C C . HIS A 1 316 ? 9.898 -19.703 -8.297 1 98.12 316 HIS A C 1
ATOM 2343 O O . HIS A 1 316 ? 9.328 -18.625 -8.43 1 98.12 316 HIS A O 1
ATOM 2349 N N . GLU A 1 317 ? 9.383 -20.828 -8.758 1 97.81 317 GLU A N 1
ATOM 2350 C CA . GLU A 1 317 ? 8.156 -20.828 -9.555 1 97.81 317 GLU A CA 1
ATOM 2351 C C . GLU A 1 317 ? 6.93 -21.062 -8.68 1 97.81 317 GLU A C 1
ATOM 2353 O O . GLU A 1 317 ? 5.805 -20.812 -9.109 1 97.81 317 GLU A O 1
ATOM 2358 N N . ARG A 1 318 ? 6.996 -21.547 -7.477 1 96.88 318 ARG A N 1
ATOM 2359 C CA . ARG A 1 318 ? 5.93 -21.672 -6.492 1 96.88 318 ARG A CA 1
ATOM 2360 C C . ARG A 1 318 ? 6.496 -21.781 -5.078 1 96.88 318 ARG A C 1
ATOM 2362 O O . ARG A 1 318 ? 7.305 -22.672 -4.797 1 96.88 318 ARG A O 1
ATOM 2369 N N . SER A 1 319 ? 6.004 -21.062 -4.219 1 96.56 319 SER A N 1
ATOM 2370 C CA . SER A 1 319 ? 6.664 -20.844 -2.938 1 96.56 319 SER A CA 1
ATOM 2371 C C . SER A 1 319 ? 6.164 -21.844 -1.889 1 96.56 319 SER A C 1
ATOM 2373 O O . SER A 1 319 ? 4.992 -22.219 -1.896 1 96.56 319 SER A O 1
ATOM 2375 N N . LEU A 1 320 ? 7.031 -22.234 -1.021 1 95.56 320 LEU A N 1
ATOM 2376 C CA . LEU A 1 320 ? 6.742 -23 0.182 1 95.56 320 LEU A CA 1
ATOM 2377 C C . LEU A 1 320 ? 6.57 -22.094 1.389 1 95.56 320 LEU A C 1
ATOM 2379 O O . LEU A 1 320 ? 7.508 -21.391 1.781 1 95.56 320 LEU A O 1
ATOM 2383 N N . GLY A 1 321 ? 5.34 -22.031 1.998 1 96.06 321 GLY A N 1
ATOM 2384 C CA . GLY A 1 321 ? 5.113 -21.297 3.229 1 96.06 321 GLY A CA 1
ATOM 2385 C C . GLY A 1 321 ? 4.633 -19.875 2.994 1 96.06 321 GLY A C 1
ATOM 2386 O O . GLY A 1 321 ? 3.645 -19.438 3.59 1 96.06 321 GLY A O 1
ATOM 2387 N N . LEU A 1 322 ? 5.383 -19.047 2.209 1 97.38 322 LEU A N 1
ATOM 2388 C CA . LEU A 1 322 ? 5.035 -17.656 1.992 1 97.38 322 LEU A CA 1
ATOM 2389 C C . LEU A 1 322 ? 3.725 -17.531 1.221 1 97.38 322 LEU A C 1
ATOM 2391 O O . LEU A 1 322 ? 2.918 -16.641 1.498 1 97.38 322 LEU A O 1
ATOM 2395 N N . TRP A 1 323 ? 3.486 -18.422 0.213 1 97.25 323 TRP A N 1
ATOM 2396 C CA . TRP A 1 323 ? 2.193 -18.484 -0.462 1 97.25 323 TRP A CA 1
ATOM 2397 C C . TRP A 1 323 ? 1.074 -18.781 0.534 1 97.25 323 TRP A C 1
ATOM 2399 O O . TRP A 1 323 ? 0.027 -18.125 0.503 1 97.25 323 TRP A O 1
ATOM 2409 N N . HIS A 1 324 ? 1.231 -19.656 1.517 1 96.69 324 HIS A N 1
ATOM 2410 C CA . HIS A 1 324 ? 0.267 -20.047 2.537 1 96.69 324 HIS A CA 1
ATOM 2411 C C . HIS A 1 324 ? -0.1 -18.875 3.432 1 96.69 324 HIS A C 1
ATOM 2413 O O . HIS A 1 324 ? -1.238 -18.766 3.895 1 96.69 324 HIS A O 1
ATOM 2419 N N . ALA A 1 325 ? 0.872 -18.016 3.648 1 97.75 325 ALA A N 1
ATOM 2420 C CA . ALA A 1 325 ? 0.695 -16.906 4.566 1 97.75 325 ALA A CA 1
ATOM 2421 C C . ALA A 1 325 ? -0.386 -15.945 4.066 1 97.75 325 ALA A C 1
ATOM 2423 O O . ALA A 1 325 ? -0.992 -15.219 4.855 1 97.75 325 ALA A O 1
ATOM 2424 N N . GLU A 1 326 ? -0.742 -15.969 2.805 1 97.81 326 GLU A N 1
ATOM 2425 C CA . GLU A 1 326 ? -1.69 -15.047 2.186 1 97.81 326 GLU A CA 1
ATOM 2426 C C . GLU A 1 326 ? -3.127 -15.531 2.365 1 97.81 326 GLU A C 1
ATOM 2428 O O . GLU A 1 326 ? -4.059 -14.727 2.389 1 97.81 326 GLU A O 1
ATOM 2433 N N . TRP A 1 327 ? -3.314 -16.906 2.49 1 97.12 327 TRP A N 1
ATOM 2434 C CA . TRP A 1 327 ? -4.582 -17.578 2.225 1 97.12 327 TRP A CA 1
ATOM 2435 C C . TRP A 1 327 ? -5.668 -17.094 3.174 1 97.12 327 TRP A C 1
ATOM 2437 O O . TRP A 1 327 ? -6.816 -16.891 2.766 1 97.12 327 TRP A O 1
ATOM 2447 N N . GLU A 1 328 ? -5.305 -16.875 4.434 1 96.69 328 GLU A N 1
ATOM 2448 C CA . GLU A 1 328 ? -6.285 -16.406 5.41 1 96.69 328 GLU A CA 1
ATOM 2449 C C . GLU A 1 328 ? -6.168 -14.898 5.629 1 96.69 328 GLU A C 1
ATOM 2451 O O . GLU A 1 328 ? -7.145 -14.242 6.008 1 96.69 328 GLU A O 1
ATOM 2456 N N . THR A 1 329 ? -5 -14.328 5.324 1 98.44 329 THR A N 1
ATOM 2457 C CA . THR A 1 329 ? -4.66 -12.953 5.684 1 98.44 329 THR A CA 1
ATOM 2458 C C . THR A 1 329 ? -5.477 -11.969 4.855 1 98.44 329 THR A C 1
ATOM 2460 O O . THR A 1 329 ? -6.109 -11.062 5.406 1 98.44 329 THR A O 1
ATOM 2463 N N . LEU A 1 330 ? -5.469 -12.109 3.518 1 98.62 330 LEU A N 1
ATOM 2464 C CA . LEU A 1 330 ? -6.125 -11.141 2.645 1 98.62 330 LEU A CA 1
ATOM 2465 C C . LEU A 1 330 ? -7.637 -11.195 2.818 1 98.62 330 LEU A C 1
ATOM 2467 O O . LEU A 1 330 ? -8.289 -10.156 2.943 1 98.62 330 LEU A O 1
ATOM 2471 N N . PRO A 1 331 ? -8.297 -12.414 2.896 1 97.94 331 PRO A N 1
ATOM 2472 C CA . PRO A 1 331 ? -9.734 -12.484 3.184 1 97.94 331 PRO A CA 1
ATOM 2473 C C . PRO A 1 331 ? -10.094 -11.844 4.52 1 97.94 331 PRO A C 1
ATOM 2475 O O . PRO A 1 331 ? -11.102 -11.141 4.617 1 97.94 331 PRO A O 1
ATOM 2478 N N . GLU A 1 332 ? -9.289 -12.117 5.523 1 97.31 332 GLU A N 1
ATOM 2479 C CA . GLU A 1 332 ? -9.531 -11.5 6.82 1 97.31 332 GLU A CA 1
ATOM 2480 C C . GLU A 1 332 ? -9.523 -9.977 6.723 1 97.31 332 GLU A C 1
ATOM 2482 O O . GLU A 1 332 ? -10.367 -9.305 7.32 1 97.31 332 GLU A O 1
ATOM 2487 N N . LEU A 1 333 ? -8.57 -9.484 6.047 1 98.31 333 LEU A N 1
ATOM 2488 C CA . LEU A 1 333 ? -8.469 -8.039 5.844 1 98.31 333 LEU A CA 1
ATOM 2489 C C . LEU A 1 333 ? -9.719 -7.5 5.16 1 98.31 333 LEU A C 1
ATOM 2491 O O . LEU A 1 333 ? -10.234 -6.449 5.547 1 98.31 333 LEU A O 1
ATOM 2495 N N . CYS A 1 334 ? -10.227 -8.172 4.105 1 98.5 334 CYS A N 1
ATOM 2496 C CA . CYS A 1 334 ? -11.445 -7.77 3.41 1 98.5 334 CYS A CA 1
ATOM 2497 C C . CYS A 1 334 ? -12.633 -7.719 4.367 1 98.5 334 CYS A C 1
ATOM 2499 O O . CYS A 1 334 ? -13.398 -6.75 4.359 1 98.5 334 CYS A O 1
ATOM 2501 N N . CYS A 1 335 ? -12.773 -8.727 5.168 1 97.69 335 CYS A N 1
ATOM 2502 C CA . CYS A 1 335 ? -13.883 -8.797 6.113 1 97.69 335 CYS A CA 1
ATOM 2503 C C . CYS A 1 335 ? -13.789 -7.676 7.141 1 97.69 335 CYS A C 1
ATOM 2505 O O . CYS A 1 335 ? -14.789 -7.012 7.43 1 97.69 335 CYS A O 1
ATOM 2507 N N . LEU A 1 336 ? -12.609 -7.484 7.691 1 97.25 336 LEU A N 1
ATOM 2508 C CA . LEU A 1 336 ? -12.375 -6.449 8.688 1 97.25 336 LEU A CA 1
ATOM 2509 C C . LEU A 1 336 ? -12.758 -5.074 8.148 1 97.25 336 LEU A C 1
ATOM 2511 O O . LEU A 1 336 ? -13.438 -4.301 8.836 1 97.25 336 LEU A O 1
ATOM 2515 N N . ILE A 1 337 ? -12.367 -4.746 6.926 1 98.12 337 ILE A N 1
ATOM 2516 C CA . ILE A 1 337 ? -12.617 -3.449 6.309 1 98.12 337 ILE A CA 1
ATOM 2517 C C . ILE A 1 337 ? -14.102 -3.299 6.012 1 98.12 337 ILE A C 1
ATOM 2519 O O . ILE A 1 337 ? -14.664 -2.211 6.16 1 98.12 337 ILE A O 1
ATOM 2523 N N . SER A 1 338 ? -14.727 -4.391 5.594 1 98 338 SER A N 1
ATOM 2524 C CA . SER A 1 338 ? -16.156 -4.355 5.332 1 98 338 SER A CA 1
ATOM 2525 C C . SER A 1 338 ? -16.938 -3.99 6.59 1 98 338 SER A C 1
ATOM 2527 O O . SER A 1 338 ? -17.938 -3.256 6.523 1 98 338 SER A O 1
ATOM 2529 N N . GLY A 1 339 ? -16.562 -4.539 7.711 1 97.31 339 GLY A N 1
ATOM 2530 C CA . GLY A 1 339 ? -17.203 -4.184 8.969 1 97.31 339 GLY A CA 1
ATOM 2531 C C . GLY A 1 339 ? -17.047 -2.711 9.312 1 97.31 339 GLY A C 1
ATOM 2532 O O . GLY A 1 339 ? -18 -2.078 9.766 1 97.31 339 GLY A O 1
ATOM 2533 N N . SER A 1 340 ? -15.875 -2.18 9.188 1 98.25 340 SER A N 1
ATOM 2534 C CA . SER A 1 340 ? -15.617 -0.762 9.422 1 98.25 340 SER A CA 1
ATOM 2535 C C . SER A 1 340 ? -16.484 0.113 8.523 1 98.25 340 SER A C 1
ATOM 2537 O O . SER A 1 340 ? -17.047 1.108 8.977 1 98.25 340 SER A O 1
ATOM 2539 N N . LEU A 1 341 ? -16.562 -0.208 7.203 1 98.62 341 LEU A N 1
ATOM 2540 C CA . LEU A 1 341 ? -17.391 0.524 6.25 1 98.62 341 LEU A CA 1
ATOM 2541 C C . LEU A 1 341 ? -18.859 0.483 6.656 1 98.62 341 LEU A C 1
ATOM 2543 O O . LEU A 1 341 ? -19.562 1.487 6.551 1 98.62 341 LEU A O 1
ATOM 2547 N N . GLN A 1 342 ? -19.297 -0.671 7.102 1 97.5 342 GLN A N 1
ATOM 2548 C CA . GLN A 1 342 ? -20.688 -0.817 7.531 1 97.5 342 GLN A CA 1
ATOM 2549 C C . GLN A 1 342 ? -21.016 0.154 8.664 1 97.5 342 GLN A C 1
ATOM 2551 O O . GLN A 1 342 ? -22.078 0.776 8.664 1 97.5 342 GLN A O 1
ATOM 2556 N N . GLN A 1 343 ? -20.156 0.251 9.641 1 96.44 343 GLN A N 1
ATOM 2557 C CA . GLN A 1 343 ? -20.359 1.173 10.758 1 96.44 343 GLN A CA 1
ATOM 2558 C C . GLN A 1 343 ? -20.438 2.617 10.266 1 96.44 343 GLN A C 1
ATOM 2560 O O . GLN A 1 343 ? -21.312 3.373 10.68 1 96.44 343 GLN A O 1
ATOM 2565 N N . ALA A 1 344 ? -19.5 3.061 9.414 1 98.12 344 ALA A N 1
ATOM 2566 C CA . ALA A 1 344 ? -19.5 4.422 8.883 1 98.12 344 ALA A CA 1
ATOM 2567 C C . ALA A 1 344 ? -20.781 4.727 8.133 1 98.12 344 ALA A C 1
ATOM 2569 O O . ALA A 1 344 ? -21.344 5.816 8.258 1 98.12 344 ALA A O 1
ATOM 2570 N N . LEU A 1 345 ? -21.25 3.791 7.305 1 97.81 345 LEU A N 1
ATOM 2571 C CA . LEU A 1 345 ? -22.453 3.961 6.496 1 97.81 345 LEU A CA 1
ATOM 2572 C C . LEU A 1 345 ? -23.688 4.102 7.379 1 97.81 345 LEU A C 1
ATOM 2574 O O . LEU A 1 345 ? -24.656 4.746 6.988 1 97.81 345 LEU A O 1
ATOM 2578 N N . GLN A 1 346 ? -23.625 3.529 8.531 1 94.69 346 GLN A N 1
ATOM 2579 C CA . GLN A 1 346 ? -24.75 3.588 9.445 1 94.69 346 GLN A CA 1
ATOM 2580 C C . GLN A 1 346 ? -24.797 4.926 10.18 1 94.69 346 GLN A C 1
ATOM 2582 O O . GLN A 1 346 ? -25.859 5.527 10.32 1 94.69 346 GLN A O 1
ATOM 2587 N N . PHE A 1 347 ? -23.656 5.453 10.602 1 93.44 347 PHE A N 1
ATOM 2588 C CA . PHE A 1 347 ? -23.828 6.574 11.516 1 93.44 347 PHE A CA 1
ATOM 2589 C C . PHE A 1 347 ? -23.547 7.895 10.812 1 93.44 347 PHE A C 1
ATOM 2591 O O . PHE A 1 347 ? -24.031 8.945 11.242 1 93.44 347 PHE A O 1
ATOM 2598 N N . VAL A 1 348 ? -22.766 7.961 9.68 1 97.06 348 VAL A N 1
ATOM 2599 C CA . VAL A 1 348 ? -22.375 9.227 9.062 1 97.06 348 VAL A CA 1
ATOM 2600 C C . VAL A 1 348 ? -23.625 9.969 8.586 1 97.06 348 VAL A C 1
ATOM 2602 O O . VAL A 1 348 ? -23.766 11.164 8.844 1 97.06 348 VAL A O 1
ATOM 2605 N N . PRO A 1 349 ? -24.641 9.273 7.941 1 96.81 349 PRO A N 1
ATOM 2606 C CA . PRO A 1 349 ? -25.828 9.992 7.473 1 96.81 349 PRO A CA 1
ATOM 2607 C C . PRO A 1 349 ? -26.672 10.547 8.617 1 96.81 349 PRO A C 1
ATOM 2609 O O . PRO A 1 349 ? -27.438 11.484 8.422 1 96.81 349 PRO A O 1
ATOM 2612 N N . GLU A 1 350 ? -26.5 10.023 9.812 1 95.81 350 GLU A N 1
ATOM 2613 C CA . GLU A 1 350 ? -27.391 10.344 10.922 1 95.81 350 GLU A CA 1
ATOM 2614 C C . GLU A 1 350 ? -26.641 10.945 12.094 1 95.81 350 GLU A C 1
ATOM 2616 O O . GLU A 1 350 ? -27.047 10.797 13.25 1 95.81 350 GLU A O 1
ATOM 2621 N N . LEU A 1 351 ? -25.531 11.539 11.82 1 96.12 351 LEU A N 1
ATOM 2622 C CA . LEU A 1 351 ? -24.734 12.172 12.867 1 96.12 351 LEU A CA 1
ATOM 2623 C C . LEU A 1 351 ? -25.594 13.141 13.68 1 96.12 351 LEU A C 1
ATOM 2625 O O . LEU A 1 351 ? -26.359 13.922 13.117 1 96.12 351 LEU A O 1
ATOM 2629 N N . GLU A 1 352 ? -25.578 13.023 14.977 1 97.5 352 GLU A N 1
ATOM 2630 C CA . GLU A 1 352 ? -26.203 13.992 15.867 1 97.5 352 GLU A CA 1
ATOM 2631 C C . GLU A 1 352 ? -25.203 15.07 16.297 1 97.5 352 GLU A C 1
ATOM 2633 O O . GLU A 1 352 ? -24.156 14.766 16.859 1 97.5 352 GLU A O 1
ATOM 2638 N N . VAL A 1 353 ? -25.578 16.312 16.062 1 98.25 353 VAL A N 1
ATOM 2639 C CA . VAL A 1 353 ? -24.656 17.422 16.266 1 98.25 353 VAL A CA 1
ATOM 2640 C C . VAL A 1 353 ? -25.25 18.422 17.266 1 98.25 353 VAL A C 1
ATOM 2642 O O . VAL A 1 353 ? -26.438 18.766 17.188 1 98.25 353 VAL A O 1
ATOM 2645 N N . ASP A 1 354 ? -24.5 18.75 18.281 1 98.38 354 ASP A N 1
ATOM 2646 C CA . ASP A 1 354 ? -24.875 19.797 19.234 1 98.38 354 ASP A CA 1
ATOM 2647 C C . ASP A 1 354 ? -24.125 21.078 18.953 1 98.38 354 ASP A C 1
ATOM 2649 O O . ASP A 1 354 ? -23.125 21.375 19.625 1 98.38 354 ASP A O 1
ATOM 2653 N N . ALA A 1 355 ? -24.688 21.906 18.109 1 97.62 355 ALA A N 1
ATOM 2654 C CA . ALA A 1 355 ? -24.031 23.141 17.672 1 97.62 355 ALA A CA 1
ATOM 2655 C C . ALA A 1 355 ? -23.906 24.125 18.844 1 97.62 355 ALA A C 1
ATOM 2657 O O . ALA A 1 355 ? -22.938 24.891 18.906 1 97.62 355 ALA A O 1
ATOM 2658 N N . GLU A 1 356 ? -24.875 24.094 19.719 1 97 356 GLU A N 1
ATOM 2659 C CA . GLU A 1 356 ? -24.797 24.969 20.891 1 97 356 GLU A CA 1
ATOM 2660 C C . GLU A 1 356 ? -23.625 24.594 21.797 1 97 356 GLU A C 1
ATOM 2662 O O . GLU A 1 356 ? -22.906 25.469 22.297 1 97 356 GLU A O 1
ATOM 2667 N N . ARG A 1 357 ? -23.469 23.297 22 1 97.62 357 ARG A N 1
ATOM 2668 C CA . ARG A 1 357 ? -22.328 22.812 22.781 1 97.62 357 ARG A CA 1
ATOM 2669 C C . ARG A 1 357 ? -21.016 23.188 22.094 1 97.62 357 ARG A C 1
ATOM 2671 O O . ARG A 1 357 ? -20.047 23.547 22.766 1 97.62 357 ARG A O 1
ATOM 2678 N N . MET A 1 358 ? -20.969 23.062 20.797 1 97.56 358 MET A N 1
ATOM 2679 C 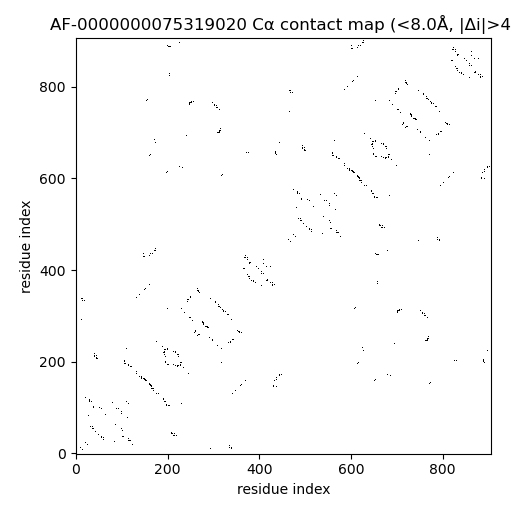CA . MET A 1 358 ? -19.781 23.469 20.047 1 97.56 358 MET A CA 1
ATOM 2680 C C . MET A 1 358 ? -19.438 24.922 20.312 1 97.56 358 MET A C 1
ATOM 2682 O O . MET A 1 358 ? -18.281 25.25 20.547 1 97.56 358 MET A O 1
ATOM 2686 N N . ARG A 1 359 ? -20.422 25.75 20.281 1 94.75 359 ARG A N 1
ATOM 2687 C CA . ARG A 1 359 ? -20.219 27.172 20.547 1 94.75 359 ARG A CA 1
ATOM 2688 C C . ARG A 1 359 ? -19.734 27.406 21.969 1 94.75 359 ARG A C 1
ATOM 2690 O O . ARG A 1 359 ? -18.828 28.203 22.203 1 94.75 359 ARG A O 1
ATOM 2697 N N . SER A 1 360 ? -20.359 26.719 22.891 1 95.44 360 SER A N 1
ATOM 2698 C CA . SER A 1 360 ? -19.969 26.844 24.297 1 95.44 360 SER A CA 1
ATOM 2699 C C . SER A 1 360 ? -18.516 26.422 24.5 1 95.44 360 SER A C 1
ATOM 2701 O O . SER A 1 360 ? -17.766 27.078 25.219 1 95.44 360 SER A O 1
ATOM 2703 N N . ASN A 1 361 ? -18.156 25.312 23.906 1 96.06 361 ASN A N 1
ATOM 2704 C CA . ASN A 1 361 ? -16.781 24.812 24.031 1 96.06 361 ASN A CA 1
ATOM 2705 C C . ASN A 1 361 ? -15.773 25.781 23.422 1 96.06 361 ASN A C 1
ATOM 2707 O O . ASN A 1 361 ? -14.648 25.906 23.906 1 96.06 361 ASN A O 1
ATOM 2711 N N . LEU A 1 362 ? -16.109 26.453 22.344 1 93.88 362 LEU A N 1
ATOM 2712 C CA . LEU A 1 362 ? -15.242 27.453 21.719 1 93.88 362 LEU A CA 1
ATOM 2713 C C . LEU A 1 362 ? -14.922 28.578 22.688 1 93.88 362 LEU A C 1
ATOM 2715 O O . LEU A 1 362 ? -13.883 29.234 22.578 1 93.88 362 LEU A O 1
ATOM 2719 N N . ASP A 1 363 ? -15.734 28.75 23.641 1 90.56 363 ASP A N 1
ATOM 2720 C CA . ASP A 1 363 ? -15.578 29.828 24.594 1 90.56 363 ASP A CA 1
ATOM 2721 C C . ASP A 1 363 ? -14.828 29.359 25.844 1 90.56 363 ASP A C 1
ATOM 2723 O O . ASP A 1 363 ? -14.594 30.125 26.766 1 90.56 363 ASP A O 1
ATOM 2727 N N . ALA A 1 364 ? -14.43 28.125 25.812 1 89.62 364 ALA A N 1
ATOM 2728 C CA . ALA A 1 364 ? -13.82 27.5 27 1 89.62 364 ALA A CA 1
ATOM 2729 C C . ALA A 1 364 ? -12.539 28.234 27.391 1 89.62 364 ALA A C 1
ATOM 2731 O O . ALA A 1 364 ? -12.164 28.25 28.562 1 89.62 364 ALA A O 1
ATOM 2732 N N . THR A 1 365 ? -11.883 28.875 26.5 1 89.38 365 THR A N 1
ATOM 2733 C CA . THR A 1 365 ? -10.633 29.562 26.797 1 89.38 365 THR A CA 1
ATOM 2734 C C . THR A 1 365 ? -10.883 31.062 27 1 89.38 365 THR A C 1
ATOM 2736 O O . THR A 1 365 ? -9.938 31.844 27.047 1 89.38 365 THR A O 1
ATOM 2739 N N . ASN A 1 366 ? -12.008 31.438 27.062 1 91.88 366 ASN A N 1
ATOM 2740 C CA . ASN A 1 366 ? -12.406 32.812 27.328 1 91.88 366 ASN A CA 1
ATOM 2741 C C . ASN A 1 366 ? -11.859 33.781 26.281 1 91.88 366 ASN A C 1
ATOM 2743 O O . ASN A 1 366 ? -11.266 34.812 26.609 1 91.88 366 ASN A O 1
ATOM 2747 N N . GLY A 1 367 ? -11.961 33.344 25.078 1 91.38 367 GLY A N 1
ATOM 2748 C CA . GLY A 1 367 ? -11.648 34.219 23.953 1 91.38 367 GLY A CA 1
ATOM 2749 C C . GLY A 1 367 ? -10.195 34.125 23.516 1 91.38 367 GLY A C 1
ATOM 2750 O O . GLY A 1 367 ? -9.82 34.688 22.484 1 91.38 367 GLY A O 1
ATOM 2751 N N . LEU A 1 368 ? -9.352 33.406 24.203 1 91.06 368 LEU A N 1
ATOM 2752 C CA . LEU A 1 368 ? -7.914 33.375 23.953 1 91.06 368 LEU A CA 1
ATOM 2753 C C . LEU A 1 368 ? -7.629 32.781 22.578 1 91.06 368 LEU A C 1
ATOM 2755 O O . LEU A 1 368 ? -6.637 33.125 21.922 1 91.06 368 LEU A O 1
ATOM 2759 N N . VAL A 1 369 ? -8.5 31.922 22.016 1 91.75 369 VAL A N 1
ATOM 2760 C CA . VAL A 1 369 ? -8.281 31.25 20.734 1 91.75 369 VAL A CA 1
ATOM 2761 C C . VAL A 1 369 ? -8.406 32.25 19.594 1 91.75 369 VAL A C 1
ATOM 2763 O O . VAL A 1 369 ? -7.973 31.984 18.469 1 91.75 369 VAL A O 1
ATOM 2766 N N . LEU A 1 370 ? -8.891 33.438 19.859 1 93.19 370 LEU A N 1
ATOM 2767 C CA . LEU A 1 370 ? -9.094 34.438 18.828 1 93.19 370 LEU A CA 1
ATOM 2768 C C . LEU A 1 370 ? -8.117 35.594 19 1 93.19 370 LEU A C 1
ATOM 2770 O O . LEU A 1 370 ? -8.258 36.656 18.344 1 93.19 370 LEU A O 1
ATOM 2774 N N . ALA A 1 371 ? -7.184 35.406 19.922 1 91.69 371 ALA A N 1
ATOM 2775 C CA . ALA A 1 371 ? -6.176 36.438 20.156 1 91.69 371 ALA A CA 1
ATOM 2776 C C . ALA A 1 371 ? -5.449 36.812 18.875 1 91.69 371 ALA A C 1
ATOM 2778 O O . ALA A 1 371 ? -5.078 37.969 18.656 1 91.69 371 ALA A O 1
ATOM 2779 N N . GLU A 1 372 ? -5.301 35.844 18.047 1 88.69 372 GLU A N 1
ATOM 2780 C CA . GLU A 1 372 ? -4.613 36.031 16.766 1 88.69 372 GLU A CA 1
ATOM 2781 C C . GLU A 1 372 ? -5.379 37 15.875 1 88.69 372 GLU A C 1
ATOM 2783 O O . GLU A 1 372 ? -4.777 37.844 15.219 1 88.69 372 GLU A O 1
ATOM 2788 N N . ALA A 1 373 ? -6.613 36.875 15.773 1 91.5 373 ALA A N 1
ATOM 2789 C CA . ALA A 1 373 ? -7.441 37.781 14.961 1 91.5 373 ALA A CA 1
ATOM 2790 C C . ALA A 1 373 ? -7.273 39.219 15.398 1 91.5 373 ALA A C 1
ATOM 2792 O O . ALA A 1 373 ? -7.137 40.125 14.562 1 91.5 373 ALA A O 1
ATOM 2793 N N . VAL A 1 374 ? -7.238 39.406 16.688 1 93.5 374 VAL A N 1
ATOM 2794 C CA . VAL A 1 374 ? -7.09 40.75 17.234 1 93.5 374 VAL A CA 1
ATOM 2795 C C . VAL A 1 374 ? -5.676 41.281 16.969 1 93.5 374 VAL A C 1
ATOM 2797 O O . VAL A 1 374 ? -5.48 42.438 16.609 1 93.5 374 VAL A O 1
ATOM 2800 N N . SER A 1 375 ? -4.754 40.375 17.188 1 91.25 375 SER A N 1
ATOM 2801 C CA . SER A 1 375 ? -3.355 40.75 16.953 1 91.25 375 SER A CA 1
ATOM 2802 C C . SER A 1 375 ? -3.131 41.219 15.516 1 91.25 375 SER A C 1
ATOM 2804 O O . SER A 1 375 ? -2.428 42.188 15.281 1 91.25 375 SER A O 1
ATOM 2806 N N . ILE A 1 376 ? -3.67 40.562 14.57 1 88.12 376 ILE A N 1
ATOM 2807 C CA . ILE A 1 376 ? -3.523 40.875 13.148 1 88.12 376 ILE A CA 1
ATOM 2808 C C . ILE A 1 376 ? -4.168 42.25 12.867 1 88.12 376 ILE A C 1
ATOM 2810 O O . ILE A 1 376 ? -3.596 43.062 12.156 1 88.12 376 ILE A O 1
ATOM 2814 N N . ALA A 1 377 ? -5.336 42.469 13.438 1 90.06 377 ALA A N 1
ATOM 2815 C CA . ALA A 1 377 ? -6.039 43.719 13.242 1 90.06 377 ALA A CA 1
ATOM 2816 C C . ALA A 1 377 ? -5.25 44.906 13.836 1 90.06 377 ALA A C 1
ATOM 2818 O O . ALA A 1 377 ? -5.137 45.969 13.227 1 90.06 377 ALA A O 1
ATOM 2819 N N . LEU A 1 378 ? -4.676 44.688 14.992 1 91.88 378 LEU A N 1
ATOM 2820 C CA . LEU A 1 378 ? -3.918 45.719 15.672 1 91.88 378 LEU A CA 1
ATOM 2821 C C . LEU A 1 378 ? -2.602 46 14.953 1 91.88 378 LEU A C 1
ATOM 2823 O O . LEU A 1 378 ? -2.115 47.125 14.945 1 91.88 378 LEU A O 1
ATOM 2827 N N . ALA A 1 379 ? -2.025 45 14.422 1 86.81 379 ALA A N 1
ATOM 2828 C CA . ALA A 1 379 ? -0.75 45.125 13.727 1 86.81 379 ALA A CA 1
ATOM 2829 C C . ALA A 1 379 ? -0.877 46.062 12.531 1 86.81 379 ALA A C 1
ATOM 2831 O O . ALA A 1 379 ? 0.063 46.781 12.203 1 86.81 379 ALA A O 1
ATOM 2832 N N . ARG A 1 380 ? -1.956 46.125 11.875 1 84.94 380 ARG A N 1
ATOM 2833 C CA . ARG A 1 380 ? -2.199 47 10.734 1 84.94 380 ARG A CA 1
ATOM 2834 C C . ARG A 1 380 ? -2.229 48.469 11.172 1 84.94 380 ARG A C 1
ATOM 2836 O O . ARG A 1 380 ? -1.95 49.344 10.375 1 84.94 380 ARG A O 1
ATOM 2843 N N . ARG A 1 381 ? -2.555 48.625 12.508 1 86.81 381 ARG A N 1
ATOM 2844 C CA . ARG A 1 381 ? -2.727 49.969 13.023 1 86.81 381 ARG A CA 1
ATOM 2845 C C . ARG A 1 381 ? -1.502 50.438 13.82 1 86.81 381 ARG A C 1
ATOM 2847 O O . ARG A 1 381 ? -1.101 51.594 13.75 1 86.81 381 ARG A O 1
ATOM 2854 N N . LEU A 1 382 ? -0.963 49.562 14.531 1 89.06 382 LEU A N 1
ATOM 2855 C CA . LEU A 1 382 ? 0.063 49.938 15.5 1 89.06 382 LEU A CA 1
ATOM 2856 C C . LEU A 1 382 ? 1.421 49.375 15.094 1 89.06 382 LEU A C 1
ATOM 2858 O O . LEU A 1 382 ? 2.445 49.719 15.68 1 89.06 382 LEU A O 1
ATOM 2862 N N . GLY A 1 383 ? 1.418 48.594 14.062 1 81.44 383 GLY A N 1
ATOM 2863 C CA . GLY A 1 383 ? 2.621 47.844 13.75 1 81.44 383 GLY A CA 1
ATOM 2864 C C . GLY A 1 383 ? 2.672 46.5 14.445 1 81.44 383 GLY A C 1
ATOM 2865 O O . GLY A 1 383 ? 2.111 46.312 15.523 1 81.44 383 GLY A O 1
ATOM 2866 N N . ARG A 1 384 ? 3.42 45.531 13.836 1 81.75 384 ARG A N 1
ATOM 2867 C CA . ARG A 1 384 ? 3.416 44.125 14.227 1 81.75 384 ARG A CA 1
ATOM 2868 C C . ARG A 1 384 ? 4.008 43.938 15.625 1 81.75 384 ARG A C 1
ATOM 2870 O O . ARG A 1 384 ? 3.438 43.25 16.469 1 81.75 384 ARG A O 1
ATOM 2877 N N . ASP A 1 385 ? 5.062 44.5 15.922 1 80.62 385 ASP A N 1
ATOM 2878 C CA . ASP A 1 385 ? 5.758 44.312 17.188 1 80.62 385 ASP A CA 1
ATOM 2879 C C . ASP A 1 385 ? 4.926 44.844 18.359 1 80.62 385 ASP A C 1
ATOM 2881 O O . ASP A 1 385 ? 4.754 44.156 19.359 1 80.62 385 ASP A O 1
ATOM 2885 N N . THR A 1 386 ? 4.457 46 18.203 1 86.38 386 THR A N 1
ATOM 2886 C CA . THR A 1 386 ? 3.635 46.625 19.234 1 86.38 386 THR A CA 1
ATOM 2887 C C . THR A 1 386 ? 2.359 45.812 19.469 1 86.38 386 THR A C 1
ATOM 2889 O O . THR A 1 386 ? 1.974 45.562 20.609 1 86.38 386 THR A O 1
ATOM 2892 N N . ALA A 1 387 ? 1.731 45.438 18.406 1 90.44 387 ALA A N 1
ATOM 2893 C CA . ALA A 1 387 ? 0.51 44.656 18.484 1 90.44 387 ALA A CA 1
ATOM 2894 C C . ALA A 1 387 ? 0.764 43.312 19.219 1 90.44 387 ALA A C 1
ATOM 2896 O O . ALA A 1 387 ? -0.02 42.938 20.078 1 90.44 387 ALA A O 1
ATOM 2897 N N . HIS A 1 388 ? 1.817 42.656 18.828 1 86.69 388 HIS A N 1
ATOM 2898 C CA . HIS A 1 388 ? 2.16 41.375 19.438 1 86.69 388 HIS A CA 1
ATOM 2899 C C . HIS A 1 388 ? 2.379 41.531 20.938 1 86.69 388 HIS A C 1
ATOM 2901 O O . HIS A 1 388 ? 1.854 40.719 21.719 1 86.69 388 HIS A O 1
ATOM 2907 N N . HIS A 1 389 ? 3.123 42.469 21.312 1 88.31 389 HIS A N 1
ATOM 2908 C CA . HIS A 1 389 ? 3.398 42.719 22.734 1 88.31 389 HIS A CA 1
ATOM 2909 C C . HIS A 1 389 ? 2.119 43.031 23.5 1 88.31 389 HIS A C 1
ATOM 2911 O O . HIS A 1 389 ? 1.901 42.531 24.594 1 88.31 389 HIS A O 1
ATOM 2917 N N . LEU A 1 390 ? 1.354 43.906 22.922 1 92.81 390 LEU A N 1
ATOM 2918 C CA . LEU A 1 390 ? 0.105 44.312 23.547 1 92.81 390 LEU A CA 1
ATOM 2919 C C . LEU A 1 390 ? -0.827 43.125 23.75 1 92.81 390 LEU A C 1
ATOM 2921 O O . LEU A 1 390 ? -1.417 42.969 24.828 1 92.81 390 LEU A O 1
ATOM 2925 N N . ILE A 1 391 ? -0.994 42.312 22.766 1 93.12 391 ILE A N 1
ATOM 2926 C CA . ILE A 1 391 ? -1.892 41.188 22.844 1 93.12 391 ILE A CA 1
ATOM 2927 C C . ILE A 1 391 ? -1.362 40.156 23.859 1 93.12 391 ILE A C 1
ATOM 2929 O O . ILE A 1 391 ? -2.139 39.562 24.594 1 93.12 391 ILE A O 1
ATOM 2933 N N . GLU A 1 392 ? -0.11 39.906 23.891 1 91.75 392 GLU A N 1
ATOM 2934 C CA . GLU A 1 392 ? 0.487 39 24.875 1 91.75 392 GLU A CA 1
ATOM 2935 C C . GLU A 1 392 ? 0.18 39.469 26.297 1 91.75 392 GLU A C 1
ATOM 2937 O O . GLU A 1 392 ? -0.162 38.625 27.156 1 91.75 392 GLU A O 1
ATOM 2942 N N . GLN A 1 393 ? 0.358 40.688 26.484 1 94 393 GLN A N 1
ATOM 2943 C CA . GLN A 1 393 ? 0.08 41.25 27.797 1 94 393 GLN A CA 1
ATOM 2944 C C . GLN A 1 393 ? -1.393 41.094 28.172 1 94 393 GLN A C 1
ATOM 2946 O O . GLN A 1 393 ? -1.721 40.75 29.297 1 94 393 GLN A O 1
ATOM 2951 N N . CYS A 1 394 ? -2.205 41.406 27.25 1 95.88 394 CYS A N 1
ATOM 2952 C CA . CYS A 1 394 ? -3.639 41.312 27.5 1 95.88 394 CYS A CA 1
ATOM 2953 C C . CYS A 1 394 ? -4.051 39.875 27.75 1 95.88 394 CYS A C 1
ATOM 2955 O O . CYS A 1 394 ? -4.895 39.625 28.609 1 95.88 394 CYS A O 1
ATOM 2957 N N . CYS A 1 395 ? -3.529 38.938 27 1 94.31 395 CYS A N 1
ATOM 2958 C CA . CYS A 1 395 ? -3.812 37.5 27.219 1 94.31 395 CYS A CA 1
ATOM 2959 C C . CYS A 1 395 ? -3.369 37.062 28.609 1 94.31 395 CYS A C 1
ATOM 2961 O O . CYS A 1 395 ? -4.102 36.375 29.297 1 94.31 395 CYS A O 1
ATOM 2963 N N . ARG A 1 396 ? -2.174 37.438 28.969 1 94.31 396 ARG A N 1
ATOM 2964 C CA . ARG A 1 396 ? -1.674 37.125 30.312 1 94.31 396 ARG A CA 1
ATOM 2965 C C . ARG A 1 396 ? -2.605 37.656 31.391 1 94.31 396 ARG A C 1
ATOM 2967 O O . ARG A 1 396 ? -2.885 36.969 32.375 1 94.31 396 ARG A O 1
ATOM 2974 N N . ARG A 1 397 ? -2.984 38.812 31.234 1 95.31 397 ARG A N 1
ATOM 2975 C CA . ARG A 1 397 ? -3.885 39.469 32.188 1 95.31 397 ARG A CA 1
ATOM 2976 C C . ARG A 1 397 ? -5.219 38.719 32.25 1 95.31 397 ARG A C 1
ATOM 2978 O O . ARG A 1 397 ? -5.777 38.531 33.344 1 95.31 397 ARG A O 1
ATOM 2985 N N . ALA A 1 398 ? -5.758 38.438 31.109 1 95.19 398 ALA A N 1
ATOM 2986 C CA . ALA 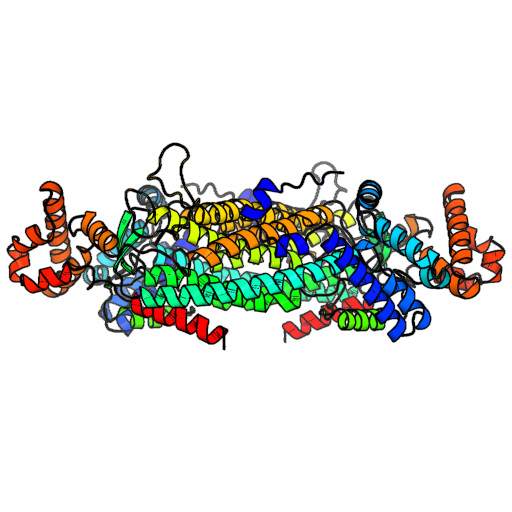A 1 398 ? -7.02 37.688 31.062 1 95.19 398 ALA A CA 1
ATOM 2987 C C . ALA A 1 398 ? -6.922 36.375 31.844 1 95.19 398 ALA A C 1
ATOM 2989 O O . ALA A 1 398 ? -7.828 36.031 32.594 1 95.19 398 ALA A O 1
ATOM 2990 N N . VAL A 1 399 ? -5.891 35.625 31.703 1 93.12 399 VAL A N 1
ATOM 2991 C CA . VAL A 1 399 ? -5.672 34.344 32.375 1 93.12 399 VAL A CA 1
ATOM 2992 C C . VAL A 1 399 ? -5.516 34.562 33.875 1 93.12 399 VAL A C 1
ATOM 2994 O O . VAL A 1 399 ? -6.121 33.844 34.656 1 93.12 399 VAL A O 1
ATOM 2997 N N . GLN A 1 400 ? -4.695 35.5 34.188 1 94.62 400 GLN A N 1
ATOM 2998 C CA . GLN A 1 400 ? -4.422 35.812 35.594 1 94.62 400 GLN A CA 1
ATOM 2999 C C . GLN A 1 400 ? -5.695 36.219 36.312 1 94.62 400 GLN A C 1
ATOM 3001 O O . GLN A 1 400 ? -5.906 35.812 37.469 1 94.62 400 GLN A O 1
ATOM 3006 N N . GLN A 1 401 ? -6.508 37 35.688 1 94.25 401 GLN A N 1
ATOM 3007 C CA . GLN A 1 401 ? -7.711 37.531 36.312 1 94.25 401 GLN A CA 1
ATOM 3008 C C . GLN A 1 401 ? -8.898 36.594 36.125 1 94.25 401 GLN A C 1
ATOM 3010 O O . GLN A 1 401 ? -9.93 36.75 36.781 1 94.25 401 GLN A O 1
ATOM 3015 N N . GLY A 1 402 ? -8.727 35.625 35.25 1 92.69 402 GLY A N 1
ATOM 3016 C CA . GLY A 1 402 ? -9.812 34.688 35 1 92.69 402 GLY A CA 1
ATOM 3017 C C . GLY A 1 402 ? -10.992 35.344 34.312 1 92.69 402 GLY A C 1
ATOM 3018 O O . GLY A 1 402 ? -12.148 35.031 34.625 1 92.69 402 GLY A O 1
ATOM 3019 N N . VAL A 1 403 ? -10.773 36.344 33.469 1 94.19 403 VAL A N 1
ATOM 3020 C CA . VAL A 1 403 ? -11.836 37.031 32.75 1 94.19 403 VAL A CA 1
ATOM 3021 C C . VAL A 1 403 ? -11.656 36.844 31.234 1 94.19 403 VAL A C 1
ATOM 3023 O O . VAL A 1 403 ? -10.602 36.375 30.781 1 94.19 403 VAL A O 1
ATOM 3026 N N . HIS A 1 404 ? -12.711 37.062 30.562 1 95 404 HIS A N 1
ATOM 3027 C CA . HIS A 1 404 ? -12.68 36.938 29.109 1 95 404 HIS A CA 1
ATOM 3028 C C . HIS A 1 404 ? -11.742 37.969 28.484 1 95 404 HIS A C 1
ATOM 3030 O O . HIS A 1 404 ? -11.695 39.125 28.922 1 95 404 HIS A O 1
ATOM 3036 N N . LEU A 1 405 ? -10.992 37.594 27.438 1 96.31 405 LEU A N 1
ATOM 3037 C CA . LEU A 1 405 ? -10.047 38.469 26.734 1 96.31 405 LEU A CA 1
ATOM 3038 C C . LEU A 1 405 ? -10.734 39.719 26.234 1 96.31 405 LEU A C 1
ATOM 3040 O O . LEU A 1 405 ? -10.117 40.781 26.203 1 96.31 405 LEU A O 1
ATOM 3044 N N . ARG A 1 406 ? -12.008 39.656 25.828 1 96 406 ARG A N 1
ATOM 3045 C CA . ARG A 1 406 ? -12.789 40.812 25.344 1 96 406 ARG A CA 1
ATOM 3046 C C . ARG A 1 406 ? -12.82 41.906 26.391 1 96 406 ARG A C 1
ATOM 3048 O O . ARG A 1 406 ? -12.727 43.094 26.047 1 96 406 ARG A O 1
ATOM 3055 N N . GLU A 1 407 ? -12.961 41.531 27.625 1 96.25 407 GLU A N 1
ATOM 3056 C CA . GLU A 1 407 ? -13.023 42.5 28.719 1 96.25 407 GLU A CA 1
ATOM 3057 C C . GLU A 1 407 ? -11.68 43.188 28.891 1 96.25 407 GLU A C 1
ATOM 3059 O O . GLU A 1 407 ? -11.633 44.438 29.016 1 96.25 407 GLU A O 1
ATOM 3064 N N . VAL A 1 408 ? -10.664 42.438 28.875 1 96.94 408 VAL A N 1
ATOM 3065 C CA . VAL A 1 408 ? -9.32 43 29.078 1 96.94 408 VAL A CA 1
ATOM 3066 C C . VAL A 1 408 ? -8.969 43.906 27.906 1 96.94 408 VAL A C 1
ATOM 3068 O O . VAL A 1 408 ? -8.461 45.031 28.125 1 96.94 408 VAL A O 1
ATOM 3071 N N . LEU A 1 409 ? -9.227 43.531 26.703 1 96.69 409 LEU A N 1
ATOM 3072 C CA . LEU A 1 409 ? -8.93 44.312 25.516 1 96.69 409 LEU A CA 1
ATOM 3073 C C . LEU A 1 409 ? -9.742 45.594 25.5 1 96.69 409 LEU A C 1
ATOM 3075 O O . LEU A 1 409 ? -9.219 46.656 25.141 1 96.69 409 LEU A O 1
ATOM 3079 N N . GLY A 1 410 ? -10.984 45.531 25.891 1 95.62 410 GLY A N 1
ATOM 3080 C CA . GLY A 1 410 ? -11.844 46.688 25.938 1 95.62 410 GLY A CA 1
ATOM 3081 C C . GLY A 1 410 ? -11.391 47.719 26.953 1 95.62 410 GLY A C 1
ATOM 3082 O O . GLY A 1 410 ? -11.625 48.906 26.781 1 95.62 410 GLY A O 1
ATOM 3083 N N . ALA A 1 411 ? -10.703 47.281 27.938 1 95.81 411 ALA A N 1
ATOM 3084 C CA . ALA A 1 411 ? -10.273 48.156 29.031 1 95.81 411 ALA A CA 1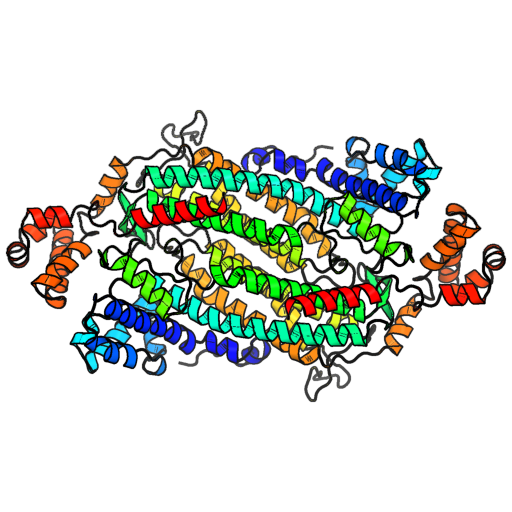
ATOM 3085 C C . ALA A 1 411 ? -8.875 48.688 28.781 1 95.81 411 ALA A C 1
ATOM 3087 O O . ALA A 1 411 ? -8.422 49.625 29.469 1 95.81 411 ALA A O 1
ATOM 3088 N N . GLU A 1 412 ? -8.211 48.156 27.875 1 96.25 412 GLU A N 1
ATOM 3089 C CA . GLU A 1 412 ? -6.848 48.562 27.562 1 96.25 412 GLU A CA 1
ATOM 3090 C C . GLU A 1 412 ? -6.852 49.812 26.688 1 96.25 412 GLU A C 1
ATOM 3092 O O . GLU A 1 412 ? -7.211 49.75 25.5 1 96.25 412 GLU A O 1
ATOM 3097 N N . PRO A 1 413 ? -6.355 50.938 27.141 1 95.81 413 PRO A N 1
ATOM 3098 C CA . PRO A 1 413 ? -6.457 52.188 26.422 1 95.81 413 PRO A CA 1
ATOM 3099 C C . PRO A 1 413 ? -5.797 52.156 25.047 1 95.81 413 PRO A C 1
ATOM 3101 O O . PRO A 1 413 ? -6.328 52.719 24.078 1 95.81 413 PRO A O 1
ATOM 3104 N N . GLN A 1 414 ? -4.746 51.531 24.969 1 95.19 414 GLN A N 1
ATOM 3105 C CA . GLN A 1 414 ? -4.047 51.469 23.688 1 95.19 414 GLN A CA 1
ATOM 3106 C C . GLN A 1 414 ? -4.855 50.688 22.656 1 95.19 414 GLN A C 1
ATOM 3108 O O . GLN A 1 414 ? -4.781 50.969 21.469 1 95.19 414 GLN A O 1
ATOM 3113 N N . VAL A 1 415 ? -5.566 49.688 23.125 1 95.88 415 VAL A N 1
ATOM 3114 C CA . VAL A 1 415 ? -6.395 48.875 22.234 1 95.88 415 VAL A CA 1
ATOM 3115 C C . VAL A 1 415 ? -7.66 49.656 21.875 1 95.88 415 VAL A C 1
ATOM 3117 O O . VAL A 1 415 ? -8.039 49.719 20.703 1 95.88 415 VAL A O 1
ATOM 3120 N N . SER A 1 416 ? -8.266 50.281 22.875 1 94.12 416 SER A N 1
ATOM 3121 C CA . SER A 1 416 ? -9.531 50.969 22.672 1 94.12 416 SER A CA 1
ATOM 3122 C C . SER A 1 416 ? -9.336 52.219 21.812 1 94.12 416 SER A C 1
ATOM 3124 O O . SER A 1 416 ? -10.297 52.75 21.219 1 94.12 416 SER A O 1
ATOM 3126 N N . ALA A 1 417 ? -8.148 52.688 21.734 1 95.75 417 ALA A N 1
ATOM 3127 C CA . ALA A 1 417 ? -7.84 53.812 20.875 1 95.75 417 ALA A CA 1
ATOM 3128 C C . ALA A 1 417 ? -7.863 53.406 19.406 1 95.75 417 ALA A C 1
ATOM 3130 O O . ALA A 1 417 ? -8.102 54.25 18.531 1 95.75 417 ALA A O 1
ATOM 3131 N N . GLU A 1 418 ? -7.621 52.219 19.172 1 95.38 418 GLU A N 1
ATOM 3132 C CA . GLU A 1 418 ? -7.473 51.75 17.797 1 95.38 418 GLU A CA 1
ATOM 3133 C C . GLU A 1 418 ? -8.688 50.938 17.344 1 95.38 418 GLU A C 1
ATOM 3135 O O . GLU A 1 418 ? -9.008 50.906 16.156 1 95.38 418 GLU A O 1
ATOM 3140 N N . LEU A 1 419 ? -9.336 50.219 18.234 1 95.75 419 LEU A N 1
ATOM 3141 C CA . LEU A 1 419 ? -10.461 49.344 17.922 1 95.75 419 LEU A CA 1
ATOM 3142 C C . LEU A 1 419 ? -11.688 49.719 18.75 1 95.75 419 LEU A C 1
ATOM 3144 O O . LEU A 1 419 ? -11.617 49.75 19.969 1 95.75 419 LEU A O 1
ATOM 3148 N N . SER A 1 420 ? -12.812 49.906 18.078 1 96.31 420 SER A N 1
ATOM 3149 C CA . SER A 1 420 ? -14.07 50.156 18.766 1 96.31 420 SER A CA 1
ATOM 3150 C C . SER A 1 420 ? -14.594 48.906 19.453 1 96.31 420 SER A C 1
ATOM 3152 O O . SER A 1 420 ? -14.148 47.812 19.156 1 96.31 420 SER A O 1
ATOM 3154 N N . PRO A 1 421 ? -15.492 49.125 20.438 1 95.88 421 PRO A N 1
ATOM 3155 C CA . PRO A 1 421 ? -16.125 47.969 21.062 1 95.88 421 PRO A CA 1
ATOM 3156 C C . PRO A 1 421 ? -16.766 47.031 20.047 1 95.88 421 PRO A C 1
ATOM 3158 O O . PRO A 1 421 ? -16.688 45.781 20.188 1 95.88 421 PRO A O 1
ATOM 3161 N N . GLN A 1 422 ? -17.344 47.594 19.078 1 96.31 422 GLN A N 1
ATOM 3162 C CA . GLN A 1 422 ? -18 46.781 18.047 1 96.31 422 GLN A CA 1
ATOM 3163 C C . GLN A 1 422 ? -16.969 46 17.234 1 96.31 422 GLN A C 1
ATOM 3165 O O . GLN A 1 422 ? -17.203 44.844 16.906 1 96.31 422 GLN A O 1
ATOM 3170 N N . GLU A 1 423 ? -15.898 46.594 16.875 1 95.56 423 GLU A N 1
ATOM 3171 C CA . GLU A 1 423 ? -14.828 45.906 16.156 1 95.56 423 GLU A CA 1
ATOM 3172 C C . GLU A 1 423 ? -14.25 44.781 16.984 1 95.56 423 GLU A C 1
ATOM 3174 O O . GLU A 1 423 ? -13.984 43.688 16.453 1 95.56 423 GLU A O 1
ATOM 3179 N N . LEU A 1 424 ? -14.039 45 18.219 1 95.75 424 LEU A N 1
ATOM 3180 C CA . LEU A 1 424 ? -13.516 43.969 19.094 1 95.75 424 LEU A CA 1
ATOM 3181 C C . LEU A 1 424 ? -14.477 42.781 19.188 1 95.75 424 LEU A C 1
ATOM 3183 O O . LEU A 1 424 ? -14.047 41.625 19.172 1 95.75 424 LEU A O 1
ATOM 3187 N N . ASP A 1 425 ? -15.812 43.094 19.328 1 95.69 425 ASP A N 1
ATOM 3188 C CA . ASP A 1 425 ? -16.828 42.062 19.359 1 95.69 425 ASP A CA 1
ATOM 3189 C C . ASP A 1 425 ? -16.797 41.219 18.078 1 95.69 425 ASP A C 1
ATOM 3191 O O . ASP A 1 425 ? -16.922 40 18.125 1 95.69 425 ASP A O 1
ATOM 3195 N N . GLN A 1 426 ? -16.641 41.875 17.031 1 95.12 426 GLN A N 1
ATOM 3196 C CA . GLN A 1 426 ? -16.578 41.188 15.742 1 95.12 426 GLN A CA 1
ATOM 3197 C C . GLN A 1 426 ? -15.344 40.312 15.648 1 95.12 426 GLN A C 1
ATOM 3199 O O . GLN A 1 426 ? -15.422 39.156 15.164 1 95.12 426 GLN A O 1
ATOM 3204 N N . LEU A 1 427 ? -14.234 40.812 16.062 1 94.31 427 LEU A N 1
ATOM 3205 C CA . LEU A 1 427 ? -12.969 40.094 15.977 1 94.31 427 LEU A CA 1
ATOM 3206 C C . LEU A 1 427 ? -12.953 38.906 16.922 1 94.31 427 LEU A C 1
ATOM 3208 O O . LEU A 1 427 ? -12.305 37.906 16.656 1 94.31 427 LEU A O 1
ATOM 3212 N N . LEU A 1 428 ? -13.688 39 17.969 1 95 428 LEU A N 1
ATOM 3213 C CA . LEU A 1 428 ? -13.664 37.969 18.984 1 95 428 LEU A CA 1
ATOM 3214 C C . LEU A 1 428 ? -14.859 37.031 18.828 1 95 428 LEU A C 1
ATOM 3216 O O . LEU A 1 428 ? -15.133 36.188 19.703 1 95 428 LEU A O 1
ATOM 3220 N N . ASP A 1 429 ? -15.617 37.156 17.75 1 93.75 429 ASP A N 1
ATOM 3221 C CA . ASP A 1 429 ? -16.609 36.156 17.359 1 93.75 429 ASP A CA 1
ATOM 3222 C C . ASP A 1 429 ? -15.992 35.062 16.484 1 93.75 429 ASP A C 1
ATOM 3224 O O . ASP A 1 429 ? -15.594 35.312 15.352 1 93.75 429 ASP A O 1
ATOM 3228 N N . PRO A 1 430 ? -16.031 33.844 17.031 1 93.38 430 PRO A N 1
ATOM 3229 C CA . PRO A 1 430 ? -15.391 32.75 16.281 1 93.38 430 PRO A CA 1
ATOM 3230 C C . PRO A 1 430 ? -15.977 32.562 14.883 1 93.38 430 PRO A C 1
ATOM 3232 O O . PRO A 1 430 ? -15.281 32.125 13.969 1 93.38 430 PRO A O 1
ATOM 3235 N N . ALA A 1 431 ? -17.172 32.906 14.648 1 92.56 431 ALA A N 1
ATOM 3236 C CA . ALA A 1 431 ? -17.828 32.75 13.359 1 92.56 431 ALA A CA 1
ATOM 3237 C C . ALA A 1 431 ? -17.203 33.656 12.305 1 92.56 431 ALA A C 1
ATOM 3239 O O . ALA A 1 431 ? -17.375 33.438 11.102 1 92.56 431 ALA A O 1
ATOM 3240 N N . ASN A 1 432 ? -16.453 34.656 12.766 1 93.44 432 ASN A N 1
ATOM 3241 C CA . ASN A 1 432 ? -15.844 35.594 11.828 1 93.44 432 ASN A CA 1
ATOM 3242 C C . ASN A 1 432 ? -14.375 35.25 11.57 1 93.44 432 ASN A C 1
ATOM 3244 O O . ASN A 1 432 ? -13.664 36 10.922 1 93.44 432 ASN A O 1
ATOM 3248 N N . TYR A 1 433 ? -13.883 34.188 12.023 1 95.5 433 TYR A N 1
ATOM 3249 C CA . TYR A 1 433 ? -12.484 33.781 11.875 1 95.5 433 TYR A CA 1
ATOM 3250 C C . TYR A 1 433 ? -12.352 32.375 11.375 1 95.5 433 TYR A C 1
ATOM 3252 O O . TYR A 1 433 ? -11.531 31.594 11.875 1 95.5 433 TYR A O 1
ATOM 3260 N N . LEU A 1 434 ? -13.156 32.031 10.375 1 96.06 434 LEU A N 1
ATOM 3261 C CA . LEU A 1 434 ? -13.234 30.656 9.883 1 96.06 434 LEU A CA 1
ATOM 3262 C C . LEU A 1 434 ? -12.406 30.484 8.609 1 96.06 434 LEU A C 1
ATOM 3264 O O . LEU A 1 434 ? -12.375 29.406 8.031 1 96.06 434 LEU A O 1
ATOM 3268 N N . GLY A 1 435 ? -11.766 31.562 8.148 1 96.06 435 GLY A N 1
ATOM 3269 C CA . GLY A 1 435 ? -10.906 31.484 6.977 1 96.06 435 GLY A CA 1
ATOM 3270 C C . GLY A 1 435 ? -11.57 30.812 5.793 1 96.06 435 GLY A C 1
ATOM 3271 O O . GLY A 1 435 ? -12.695 31.156 5.422 1 96.06 435 GLY A O 1
ATOM 3272 N N . LEU A 1 436 ? -10.906 29.812 5.199 1 97.31 436 LEU A N 1
ATOM 3273 C CA . LEU A 1 436 ? -11.352 29.156 3.973 1 97.31 436 LEU A CA 1
ATOM 3274 C C . LEU A 1 436 ? -12.156 27.891 4.285 1 97.31 436 LEU A C 1
ATOM 3276 O O . LEU A 1 436 ? -12.305 27.031 3.426 1 97.31 436 LEU A O 1
ATOM 3280 N N . ALA A 1 437 ? -12.672 27.734 5.488 1 97.88 437 ALA A N 1
ATOM 3281 C CA . ALA A 1 437 ? -13.367 26.516 5.879 1 97.88 437 ALA A CA 1
ATOM 3282 C C . ALA A 1 437 ? -14.477 26.172 4.887 1 97.88 437 ALA A C 1
ATOM 3284 O O . ALA A 1 437 ? -14.562 25.031 4.418 1 97.88 437 ALA A O 1
ATOM 3285 N N . ARG A 1 438 ? -15.305 27.172 4.566 1 97.75 438 ARG A N 1
ATOM 3286 C CA . ARG A 1 438 ? -16.391 26.922 3.633 1 97.75 438 ARG A CA 1
ATOM 3287 C C . ARG A 1 438 ? -15.867 26.594 2.242 1 97.75 438 ARG A C 1
ATOM 3289 O O . ARG A 1 438 ? -16.391 25.703 1.565 1 97.75 438 ARG A O 1
ATOM 3296 N N . GLU A 1 439 ? -14.836 27.281 1.803 1 97.81 439 GLU A N 1
ATOM 3297 C CA . GLU A 1 439 ? -14.211 27.031 0.506 1 97.81 439 GLU A CA 1
ATOM 3298 C C . GLU A 1 439 ? -13.688 25.609 0.41 1 97.81 439 GLU A C 1
ATOM 3300 O O . GLU A 1 439 ? -13.828 24.953 -0.626 1 97.81 439 GLU A O 1
ATOM 3305 N N . TRP A 1 440 ? -13.078 25.125 1.437 1 98.06 440 TRP A N 1
ATOM 3306 C CA . TRP A 1 440 ? -12.547 23.766 1.461 1 98.06 440 TRP A CA 1
ATOM 3307 C C . TRP A 1 440 ? -13.672 22.75 1.295 1 98.06 440 TRP A C 1
ATOM 3309 O O . TRP A 1 440 ? -13.516 21.75 0.579 1 98.06 440 TRP A O 1
ATOM 3319 N N . VAL A 1 441 ? -14.828 22.953 1.99 1 98.62 441 VAL A N 1
ATOM 3320 C CA . VAL A 1 441 ? -15.984 22.078 1.846 1 98.62 441 VAL A CA 1
ATOM 3321 C C . VAL A 1 441 ? -16.422 22.031 0.382 1 98.62 441 VAL A C 1
ATOM 3323 O O . VAL A 1 441 ? -16.594 20.953 -0.183 1 98.62 441 VAL A O 1
ATOM 3326 N N . ASP A 1 442 ? -16.516 23.203 -0.239 1 98.62 442 ASP A N 1
ATOM 3327 C CA . ASP A 1 442 ? -16.969 23.281 -1.622 1 98.62 442 ASP A CA 1
ATOM 3328 C C . ASP A 1 442 ? -16.016 22.547 -2.561 1 98.62 442 ASP A C 1
ATOM 3330 O O . ASP A 1 442 ? -16.453 21.844 -3.469 1 98.62 442 ASP A O 1
ATOM 3334 N N . ARG A 1 443 ? -14.773 22.703 -2.373 1 98.31 443 ARG A N 1
ATOM 3335 C CA . ARG A 1 443 ? -13.766 22.094 -3.236 1 98.31 443 ARG A CA 1
ATOM 3336 C C . ARG A 1 443 ? -13.758 20.578 -3.086 1 98.31 443 ARG A C 1
ATOM 3338 O O . ARG A 1 443 ? -13.656 19.844 -4.074 1 98.31 443 ARG A O 1
ATOM 3345 N N . ALA A 1 444 ? -13.82 20.062 -1.854 1 98.38 444 ALA A N 1
ATOM 3346 C CA . ALA A 1 444 ? -13.852 18.625 -1.617 1 98.38 444 ALA A CA 1
ATOM 3347 C C . ALA A 1 444 ? -15.094 17.984 -2.246 1 98.38 444 ALA A C 1
ATOM 3349 O O . ALA A 1 444 ? -15.008 16.922 -2.85 1 98.38 444 ALA A O 1
ATOM 3350 N N . VAL A 1 445 ? -16.219 18.656 -2.037 1 98.62 445 VAL A N 1
ATOM 3351 C CA . VAL A 1 445 ? -17.484 18.156 -2.602 1 98.62 445 VAL A CA 1
ATOM 3352 C C . VAL A 1 445 ? -17.391 18.172 -4.125 1 98.62 445 VAL A C 1
ATOM 3354 O O . VAL A 1 445 ? -17.844 17.219 -4.781 1 98.62 445 VAL A O 1
ATOM 3357 N N . ALA A 1 446 ? -16.828 19.188 -4.715 1 98.31 446 ALA A N 1
ATOM 3358 C CA . ALA A 1 446 ? -16.688 19.297 -6.164 1 98.31 446 ALA A CA 1
ATOM 3359 C C . ALA A 1 446 ? -15.836 18.141 -6.707 1 98.31 446 ALA A C 1
ATOM 3361 O O . ALA A 1 446 ? -16.125 17.594 -7.766 1 98.31 446 ALA A O 1
ATOM 3362 N N . GLU A 1 447 ? -14.742 17.859 -6.02 1 97.38 447 GLU A N 1
ATOM 3363 C CA . GLU A 1 447 ? -13.875 16.766 -6.445 1 97.38 447 GLU A CA 1
ATOM 3364 C C . GLU A 1 447 ? -14.625 15.43 -6.422 1 97.38 447 GLU A C 1
ATOM 3366 O O . GLU A 1 447 ? -14.461 14.609 -7.324 1 97.38 447 GLU A O 1
ATOM 3371 N N . HIS A 1 448 ? -15.352 15.18 -5.379 1 97.56 448 HIS A N 1
ATOM 3372 C CA . HIS A 1 448 ? -16.172 13.977 -5.266 1 97.56 448 HIS A CA 1
ATOM 3373 C C . HIS A 1 448 ? -17.188 13.891 -6.395 1 97.56 448 HIS A C 1
ATOM 3375 O O . HIS A 1 448 ? -17.344 12.844 -7.023 1 97.56 448 HIS A O 1
ATOM 3381 N N . GLU A 1 449 ? -17.875 15.008 -6.691 1 97.56 449 GLU A N 1
ATOM 3382 C CA . GLU A 1 449 ? -18.906 15.039 -7.723 1 97.56 449 GLU A CA 1
ATOM 3383 C C . GLU A 1 449 ? -18.297 14.828 -9.109 1 97.56 449 GLU A C 1
ATOM 3385 O O . GLU A 1 449 ? -18.875 14.133 -9.945 1 97.56 449 GLU A O 1
ATOM 3390 N N . LYS A 1 450 ? -17.141 15.391 -9.367 1 96 450 LYS A N 1
ATOM 3391 C CA . LYS A 1 450 ? -16.453 15.211 -10.641 1 96 450 LYS A CA 1
ATOM 3392 C C . LYS A 1 450 ? -16.109 13.75 -10.883 1 96 450 LYS A C 1
ATOM 3394 O O . LYS A 1 450 ? -16.219 13.258 -12.008 1 96 450 LYS A O 1
ATOM 3399 N N . PHE A 1 451 ? -15.648 13.047 -9.844 1 93.12 451 PHE A N 1
ATOM 3400 C CA . PHE A 1 451 ? -15.273 11.648 -9.984 1 93.12 451 PHE A CA 1
ATOM 3401 C C . PHE A 1 451 ? -16.5 10.766 -10.156 1 93.12 451 PHE A C 1
ATOM 3403 O O . PHE A 1 451 ? -16.453 9.734 -10.828 1 93.12 451 PHE A O 1
ATOM 3410 N N . SER A 1 452 ? -17.594 11.141 -9.617 1 91.88 452 SER A N 1
ATOM 3411 C CA . SER A 1 452 ? -18.812 10.344 -9.648 1 91.88 452 SER A CA 1
ATOM 3412 C C . SER A 1 452 ? -19.547 10.484 -10.984 1 91.88 452 SER A C 1
ATOM 3414 O O . SER A 1 452 ? -20.391 9.664 -11.328 1 91.88 452 SER A O 1
ATOM 3416 N N . ASP A 1 453 ? -19.312 11.578 -11.766 1 84.56 453 ASP A N 1
ATOM 3417 C CA . ASP A 1 453 ? -19.906 11.789 -13.078 1 84.56 453 ASP A CA 1
ATOM 3418 C C . ASP A 1 453 ? -19.172 10.984 -14.148 1 84.56 453 ASP A C 1
ATOM 3420 O O . ASP A 1 453 ? -19.797 10.5 -15.102 1 84.56 453 ASP A O 1
ATOM 3424 N N . MET B 1 1 ? 29.703 17.312 17.141 1 27.58 1 MET B N 1
ATOM 3425 C CA . MET B 1 1 ? 28.766 16.328 17.672 1 27.58 1 MET B CA 1
ATOM 3426 C C . MET B 1 1 ? 28.672 15.109 16.75 1 27.58 1 MET B C 1
ATOM 3428 O O . MET B 1 1 ? 28.453 15.25 15.547 1 27.58 1 MET B O 1
ATOM 3432 N N . ASN B 1 2 ? 29.312 14.125 17.031 1 32.16 2 ASN B N 1
ATOM 3433 C CA . ASN B 1 2 ? 29.516 12.812 16.422 1 32.16 2 ASN B CA 1
ATOM 3434 C C . ASN B 1 2 ? 28.203 12.203 15.953 1 32.16 2 ASN B C 1
ATOM 3436 O O . ASN B 1 2 ? 27.328 11.906 16.766 1 32.16 2 ASN B O 1
ATOM 3440 N N . ARG B 1 3 ? 27.578 12.742 14.969 1 41.19 3 ARG B N 1
ATOM 3441 C CA . ARG B 1 3 ? 26.469 11.984 14.391 1 41.19 3 ARG B CA 1
ATOM 3442 C C . ARG B 1 3 ? 26.734 10.484 14.484 1 41.19 3 ARG B C 1
ATOM 3444 O O . ARG B 1 3 ? 27.766 10 14.031 1 41.19 3 ARG B O 1
ATOM 3451 N N . SER B 1 4 ? 26.5 9.898 15.547 1 47.84 4 SER B N 1
ATOM 3452 C CA . SER B 1 4 ? 26.594 8.438 15.516 1 47.84 4 SER B CA 1
ATOM 3453 C C . SER B 1 4 ? 26.25 7.891 14.133 1 47.84 4 SER B C 1
ATOM 3455 O O . SER B 1 4 ? 25.094 7.824 13.75 1 47.84 4 SER B O 1
ATOM 3457 N N . SER B 1 5 ? 27.031 8.539 13.219 1 53.59 5 SER B N 1
ATOM 3458 C CA . SER B 1 5 ? 26.922 8.172 11.805 1 53.59 5 SER B CA 1
ATOM 3459 C C . SER B 1 5 ? 27.078 6.668 11.609 1 53.59 5 SER B C 1
ATOM 3461 O O . SER B 1 5 ? 27.953 6.043 12.195 1 53.59 5 SER B O 1
ATOM 3463 N N . GLN B 1 6 ? 26.031 5.973 11.773 1 62.62 6 GLN B N 1
ATOM 3464 C CA . GLN B 1 6 ? 26.062 4.586 11.312 1 62.62 6 GLN B CA 1
ATOM 3465 C C . GLN B 1 6 ? 26.656 4.477 9.914 1 62.62 6 GLN B C 1
ATOM 3467 O O . GLN B 1 6 ? 26.031 3.961 9 1 62.62 6 GLN B O 1
ATOM 3472 N N . GLN B 1 7 ? 27.875 5.07 9.867 1 74.81 7 GLN B N 1
ATOM 3473 C CA . GLN B 1 7 ? 28.547 5.18 8.578 1 74.81 7 GLN B CA 1
ATOM 3474 C C . GLN B 1 7 ? 28.969 3.811 8.055 1 74.81 7 GLN B C 1
ATOM 3476 O O . GLN B 1 7 ? 29 3.58 6.848 1 74.81 7 GLN B O 1
ATOM 3481 N N . LEU B 1 8 ? 29.172 2.936 9.016 1 72.75 8 LEU B N 1
ATOM 3482 C CA . LEU B 1 8 ? 29.766 1.66 8.633 1 72.75 8 LEU B CA 1
ATOM 3483 C C . LEU B 1 8 ? 28.844 0.897 7.684 1 72.75 8 LEU B C 1
ATOM 3485 O O . LEU B 1 8 ? 29.312 0.277 6.727 1 72.75 8 LEU B O 1
ATOM 3489 N N . PHE B 1 9 ? 27.531 0.993 7.984 1 82.06 9 PHE B N 1
ATOM 3490 C CA . PHE B 1 9 ? 26.641 0.146 7.215 1 82.06 9 PHE B CA 1
ATOM 3491 C C . PHE B 1 9 ? 25.797 0.98 6.25 1 82.06 9 PHE B C 1
ATOM 3493 O O . PHE B 1 9 ? 25.047 0.435 5.438 1 82.06 9 PHE B O 1
ATOM 3500 N N . ASP B 1 10 ? 25.984 2.279 6.27 1 82.56 10 ASP B N 1
ATOM 3501 C CA . ASP B 1 10 ? 25.156 3.158 5.453 1 82.56 10 ASP B CA 1
ATOM 3502 C C . ASP B 1 10 ? 25.406 2.92 3.965 1 82.56 10 ASP B C 1
ATOM 3504 O O . ASP B 1 10 ? 24.469 2.809 3.18 1 82.56 10 ASP B O 1
ATOM 3508 N N . ALA B 1 11 ? 26.672 2.768 3.697 1 79.75 11 ALA B N 1
ATOM 3509 C CA . ALA B 1 11 ? 27.031 2.59 2.293 1 79.75 11 ALA B CA 1
ATOM 3510 C C . ALA B 1 11 ? 26.547 1.239 1.771 1 79.75 11 ALA B C 1
ATOM 3512 O O . ALA B 1 11 ? 26.328 1.07 0.568 1 79.75 11 ALA B O 1
ATOM 3513 N N . TYR B 1 12 ? 26.406 0.328 2.688 1 84.06 12 TYR B N 1
ATOM 3514 C CA . TYR B 1 12 ? 25.984 -1.022 2.326 1 84.06 12 TYR B CA 1
ATOM 3515 C C . TYR B 1 12 ? 24.484 -1.094 2.139 1 84.06 12 TYR B C 1
ATOM 3517 O O . TYR B 1 12 ? 23.984 -1.776 1.234 1 84.06 12 TYR B O 1
ATOM 3525 N N . PHE B 1 13 ? 23.703 -0.264 2.883 1 90.38 13 PHE B N 1
ATOM 3526 C CA . PHE B 1 13 ? 22.266 -0.474 2.924 1 90.38 13 PHE B CA 1
ATOM 3527 C C . PHE B 1 13 ? 21.531 0.697 2.285 1 90.38 13 PHE B C 1
ATOM 3529 O O . PHE B 1 13 ? 20.297 0.681 2.178 1 90.38 13 PHE B O 1
ATOM 3536 N N . SER B 1 14 ? 22.25 1.712 1.824 1 92.56 14 SER B N 1
ATOM 3537 C CA . SER B 1 14 ? 21.609 2.869 1.208 1 92.56 14 SER B CA 1
ATOM 3538 C C . SER B 1 14 ? 22.5 3.496 0.143 1 92.56 14 SER B C 1
ATOM 3540 O O . SER B 1 14 ? 23.734 3.402 0.222 1 92.56 14 SER B O 1
ATOM 3542 N N . GLN B 1 15 ? 21.859 4.109 -0.86 1 94.06 15 GLN B N 1
ATOM 3543 C CA . GLN B 1 15 ? 22.625 4.949 -1.782 1 94.06 15 GLN B CA 1
ATOM 3544 C C . GLN B 1 15 ? 23.016 6.27 -1.128 1 94.06 15 GLN B C 1
ATOM 3546 O O . GLN B 1 15 ? 22.203 6.895 -0.445 1 94.06 15 GLN B O 1
ATOM 3551 N N . SER B 1 16 ? 24.188 6.664 -1.395 1 94.12 16 SER B N 1
ATOM 3552 C CA . SER B 1 16 ? 24.703 7.898 -0.81 1 94.12 16 SER B CA 1
ATOM 3553 C C . SER B 1 16 ? 23.828 9.094 -1.193 1 94.12 16 SER B C 1
ATOM 3555 O O . SER B 1 16 ? 23.547 9.953 -0.359 1 94.12 16 SER B O 1
ATOM 3557 N N . ALA B 1 17 ? 23.469 9.156 -2.479 1 96.25 17 ALA B N 1
ATOM 3558 C CA . ALA B 1 17 ? 22.656 10.273 -2.959 1 96.25 17 ALA B CA 1
ATOM 3559 C C . ALA B 1 17 ? 21.328 10.352 -2.217 1 96.25 17 ALA B C 1
ATOM 3561 O O . ALA B 1 17 ? 20.828 11.445 -1.927 1 96.25 17 ALA B O 1
ATOM 3562 N N . MET B 1 18 ? 20.688 9.219 -1.962 1 97.38 18 MET B N 1
ATOM 3563 C CA . MET B 1 18 ? 19.422 9.18 -1.218 1 97.38 18 MET B CA 1
ATOM 3564 C C . MET B 1 18 ? 19.641 9.617 0.227 1 97.38 18 MET B C 1
ATOM 3566 O O . MET B 1 18 ? 18.812 10.328 0.79 1 97.38 18 MET B O 1
ATOM 3570 N N . SER B 1 19 ? 20.719 9.164 0.834 1 95.38 19 SER B N 1
ATOM 3571 C CA . SER B 1 19 ? 21.047 9.562 2.197 1 95.38 19 SER B CA 1
ATOM 3572 C C . SER B 1 19 ? 21.203 11.078 2.307 1 95.38 19 SER B C 1
ATOM 3574 O O . SER B 1 19 ? 20.859 11.672 3.33 1 95.38 19 SER B O 1
ATOM 3576 N N . VAL B 1 20 ? 21.734 11.688 1.273 1 96.31 20 VAL B N 1
ATOM 3577 C CA . VAL B 1 20 ? 21.906 13.133 1.254 1 96.31 20 VAL B CA 1
ATOM 3578 C C . VAL B 1 20 ? 20.547 13.82 1.229 1 96.31 20 VAL B C 1
ATOM 3580 O O . VAL B 1 20 ? 20.328 14.82 1.927 1 96.31 20 VAL B O 1
ATOM 3583 N N . ILE B 1 21 ? 19.594 13.289 0.458 1 97.94 21 ILE B N 1
ATOM 3584 C CA . ILE B 1 21 ? 18.25 13.844 0.358 1 97.94 21 ILE B CA 1
ATOM 3585 C C . ILE B 1 21 ? 17.609 13.898 1.743 1 97.94 21 ILE B C 1
ATOM 3587 O O . ILE B 1 21 ? 16.969 14.883 2.098 1 97.94 21 ILE B O 1
ATOM 3591 N N . PHE B 1 22 ? 17.875 12.836 2.562 1 97.31 22 PHE B N 1
ATOM 3592 C CA . PHE B 1 22 ? 17.172 12.734 3.836 1 97.31 22 PHE B CA 1
ATOM 3593 C C . PHE B 1 22 ? 18.125 12.984 5 1 97.31 22 PHE B C 1
ATOM 3595 O O . PHE B 1 22 ? 17.875 12.539 6.121 1 97.31 22 PHE B O 1
ATOM 3602 N N . SER B 1 23 ? 19.281 13.617 4.738 1 95.88 23 SER B N 1
ATOM 3603 C CA . SER B 1 23 ? 20.172 14.102 5.785 1 95.88 23 SER B CA 1
ATOM 3604 C C . SER B 1 23 ? 19.562 15.281 6.531 1 95.88 23 SER B C 1
ATOM 3606 O O . SER B 1 23 ? 18.516 15.805 6.133 1 95.88 23 SER B O 1
ATOM 3608 N N . ASP B 1 24 ? 20.172 15.695 7.641 1 96.69 24 ASP B N 1
ATOM 3609 C CA . ASP B 1 24 ? 19.75 16.906 8.336 1 96.69 24 ASP B CA 1
ATOM 3610 C C . ASP B 1 24 ? 19.781 18.109 7.402 1 96.69 24 ASP B C 1
ATOM 3612 O O . ASP B 1 24 ? 18.891 18.953 7.43 1 96.69 24 ASP B O 1
ATOM 3616 N N . HIS B 1 25 ? 20.875 18.156 6.609 1 97.19 25 HIS B N 1
ATOM 3617 C CA . HIS B 1 25 ? 20.984 19.234 5.629 1 97.19 25 HIS B CA 1
ATOM 3618 C C . HIS B 1 25 ? 19.812 19.219 4.664 1 97.19 25 HIS B C 1
ATOM 3620 O O . HIS B 1 25 ? 19.203 20.25 4.402 1 97.19 25 HIS B O 1
ATOM 3626 N N . GLY B 1 26 ? 19.469 18 4.074 1 97.94 26 GLY B N 1
ATOM 3627 C CA . GLY B 1 26 ? 18.344 17.875 3.16 1 97.94 26 GLY B CA 1
ATOM 3628 C C . GLY B 1 26 ? 17.016 18.266 3.789 1 97.94 26 GLY B C 1
ATOM 3629 O O . GLY B 1 26 ? 16.219 18.969 3.168 1 97.94 26 GLY B O 1
ATOM 3630 N N . ARG B 1 27 ? 16.781 17.812 4.984 1 98 27 ARG B N 1
ATOM 3631 C CA . ARG B 1 27 ? 15.547 18.109 5.707 1 98 27 ARG B CA 1
ATOM 3632 C C . ARG B 1 27 ? 15.391 19.609 5.938 1 98 27 ARG B C 1
ATOM 3634 O O . ARG B 1 27 ? 14.344 20.188 5.629 1 98 27 ARG B O 1
ATOM 3641 N N . VAL B 1 28 ? 16.453 20.25 6.465 1 98.5 28 VAL B N 1
ATOM 3642 C CA . VAL B 1 28 ? 16.406 21.672 6.766 1 98.5 28 VAL B CA 1
ATOM 3643 C C . VAL B 1 28 ? 16.25 22.469 5.477 1 98.5 28 VAL B C 1
ATOM 3645 O O . VAL B 1 28 ? 15.477 23.422 5.426 1 98.5 28 VAL B O 1
ATOM 3648 N N . GLN B 1 29 ? 16.953 22.047 4.426 1 98.75 29 GLN B N 1
ATOM 3649 C CA . GLN B 1 29 ? 16.844 22.766 3.168 1 98.75 29 GLN B CA 1
ATOM 3650 C C . GLN B 1 29 ? 15.438 22.672 2.592 1 98.75 29 GLN B C 1
ATOM 3652 O O . GLN B 1 29 ? 14.922 23.625 2.027 1 98.75 29 GLN B O 1
ATOM 3657 N N . GLY B 1 30 ? 14.797 21.469 2.656 1 98.75 30 GLY B N 1
ATOM 3658 C CA . GLY B 1 30 ? 13.414 21.344 2.229 1 98.75 30 GLY B CA 1
ATOM 3659 C C . GLY B 1 30 ? 12.477 22.297 2.936 1 98.75 30 GLY B C 1
ATOM 3660 O O . GLY B 1 30 ? 11.641 22.938 2.299 1 98.75 30 GLY B O 1
ATOM 3661 N N . MET B 1 31 ? 12.625 22.438 4.215 1 98.81 31 MET B N 1
ATOM 3662 C CA . MET B 1 31 ? 11.805 23.344 5.008 1 98.81 31 MET B CA 1
ATOM 3663 C C . MET B 1 31 ? 12.078 24.797 4.621 1 98.81 31 MET B C 1
ATOM 3665 O O . MET B 1 31 ? 11.156 25.609 4.523 1 98.81 31 MET B O 1
ATOM 3669 N N . LEU B 1 32 ? 13.367 25.109 4.395 1 98.88 32 LEU B N 1
ATOM 3670 C CA . LEU B 1 32 ? 13.75 26.469 4.023 1 98.88 32 LEU B CA 1
ATOM 3671 C C . LEU B 1 32 ? 13.273 26.797 2.615 1 98.88 32 LEU B C 1
ATOM 3673 O O . LEU B 1 32 ? 12.93 27.938 2.328 1 98.88 32 LEU B O 1
ATOM 3677 N N . ASP B 1 33 ? 13.281 25.781 1.7 1 98.88 33 ASP B N 1
ATOM 3678 C CA . ASP B 1 33 ? 12.734 26 0.364 1 98.88 33 ASP B CA 1
ATOM 3679 C C . ASP B 1 33 ? 11.258 26.375 0.429 1 98.88 33 ASP B C 1
ATOM 3681 O O . ASP B 1 33 ? 10.789 27.219 -0.35 1 98.88 33 ASP B O 1
ATOM 3685 N N . PHE B 1 34 ? 10.531 25.766 1.334 1 98.88 34 PHE B N 1
ATOM 3686 C CA . PHE B 1 34 ? 9.148 26.156 1.567 1 98.88 34 PHE B CA 1
ATOM 3687 C C . PHE B 1 34 ? 9.055 27.609 1.996 1 98.88 34 PHE B C 1
ATOM 3689 O O . PHE B 1 34 ? 8.258 28.375 1.454 1 98.88 34 PHE B O 1
ATOM 3696 N N . GLU B 1 35 ? 9.875 28.047 3 1 98.69 35 GLU B N 1
ATOM 3697 C CA . GLU B 1 35 ? 9.836 29.406 3.537 1 98.69 35 GLU B CA 1
ATOM 3698 C C . GLU B 1 35 ? 10.148 30.438 2.457 1 98.69 35 GLU B C 1
ATOM 3700 O O . GLU B 1 35 ? 9.492 31.484 2.377 1 98.69 35 GLU B O 1
ATOM 3705 N N . ALA B 1 36 ? 11.172 30.156 1.641 1 98.81 36 ALA B N 1
ATOM 3706 C CA . ALA B 1 36 ? 11.523 31.047 0.544 1 98.81 36 ALA B CA 1
ATOM 3707 C C . ALA B 1 36 ? 10.383 31.156 -0.463 1 98.81 36 ALA B C 1
ATOM 3709 O O . ALA B 1 36 ? 10.039 32.25 -0.9 1 98.81 36 ALA B O 1
ATOM 3710 N N . ALA B 1 37 ? 9.812 30 -0.826 1 98.88 37 ALA B N 1
ATOM 3711 C CA . ALA B 1 37 ? 8.703 29.969 -1.782 1 98.88 37 ALA B CA 1
ATOM 3712 C C . ALA B 1 37 ? 7.484 30.703 -1.227 1 98.88 37 ALA B C 1
ATOM 3714 O O . ALA B 1 37 ? 6.758 31.359 -1.971 1 98.88 37 ALA B O 1
ATOM 3715 N N . LEU B 1 38 ? 7.234 30.516 0.084 1 98.69 38 LEU B N 1
ATOM 3716 C CA . LEU B 1 38 ? 6.117 31.188 0.725 1 98.69 38 LEU B CA 1
ATOM 3717 C C . LEU B 1 38 ? 6.27 32.719 0.614 1 98.69 38 LEU B C 1
ATOM 3719 O O . LEU B 1 38 ? 5.312 33.406 0.279 1 98.69 38 LEU B O 1
ATOM 3723 N N . ALA B 1 39 ? 7.48 33.25 0.885 1 98.19 39 ALA B N 1
ATOM 3724 C CA . ALA B 1 39 ? 7.734 34.688 0.774 1 98.19 39 ALA B CA 1
ATOM 3725 C C . ALA B 1 39 ? 7.496 35.156 -0.651 1 98.19 39 ALA B C 1
ATOM 3727 O O . ALA B 1 39 ? 6.867 36.219 -0.861 1 98.19 39 ALA B O 1
ATOM 3728 N N . ARG B 1 40 ? 7.996 34.406 -1.673 1 98.75 40 ARG B N 1
ATOM 3729 C CA . ARG B 1 40 ? 7.789 34.781 -3.07 1 98.75 40 ARG B CA 1
ATOM 3730 C C . ARG B 1 40 ? 6.305 34.781 -3.424 1 98.75 40 ARG B C 1
ATOM 3732 O O . ARG B 1 40 ? 5.82 35.688 -4.086 1 98.75 40 ARG B O 1
ATOM 3739 N N . ALA B 1 41 ? 5.594 33.75 -2.998 1 98.75 41 ALA B N 1
ATOM 3740 C CA . ALA B 1 41 ? 4.164 33.625 -3.273 1 98.75 41 ALA B CA 1
ATOM 3741 C C . ALA B 1 41 ? 3.391 34.781 -2.652 1 98.75 41 ALA B C 1
ATOM 3743 O O . ALA B 1 41 ? 2.516 35.375 -3.295 1 98.75 41 ALA B O 1
ATOM 3744 N N . GLN B 1 42 ? 3.73 35.125 -1.405 1 98.31 42 GLN B N 1
ATOM 3745 C CA . GLN B 1 42 ? 3.037 36.188 -0.701 1 98.31 42 GLN B CA 1
ATOM 3746 C C . GLN B 1 42 ? 3.348 37.562 -1.325 1 98.31 42 GLN B C 1
ATOM 3748 O O . GLN B 1 42 ? 2.475 38.438 -1.403 1 98.31 42 GLN B O 1
ATOM 3753 N N . ALA B 1 43 ? 4.531 37.75 -1.783 1 98.19 43 ALA B N 1
ATOM 3754 C CA . ALA B 1 43 ? 4.879 39 -2.477 1 98.19 43 ALA B CA 1
ATOM 3755 C C . ALA B 1 43 ? 4.148 39.094 -3.812 1 98.19 43 ALA B C 1
ATOM 3757 O O . ALA B 1 43 ? 3.648 40.156 -4.172 1 98.19 43 ALA B O 1
ATOM 3758 N N . SER B 1 44 ? 4.09 38.062 -4.555 1 98.31 44 SER B N 1
ATOM 3759 C CA . SER B 1 44 ? 3.469 38.031 -5.875 1 98.31 44 SER B CA 1
ATOM 3760 C C . SER B 1 44 ? 1.973 38.312 -5.785 1 98.31 44 SER B C 1
ATOM 3762 O O . SER B 1 44 ? 1.365 38.812 -6.75 1 98.31 44 SER B O 1
ATOM 3764 N N . THR B 1 45 ? 1.344 38.031 -4.625 1 98 45 THR B N 1
ATOM 3765 C CA . THR B 1 45 ? -0.085 38.25 -4.441 1 98 45 THR B CA 1
ATOM 3766 C C . THR B 1 45 ? -0.333 39.562 -3.697 1 98 45 THR B C 1
ATOM 3768 O O . THR B 1 45 ? -1.479 39.906 -3.395 1 98 45 THR B O 1
ATOM 3771 N N . GLY B 1 46 ? 0.705 40.25 -3.322 1 96.94 46 GLY B N 1
ATOM 3772 C CA . GLY B 1 46 ? 0.599 41.562 -2.734 1 96.94 46 GLY B CA 1
ATOM 3773 C C . GLY B 1 46 ? 0.474 41.531 -1.222 1 96.94 46 GLY B C 1
ATOM 3774 O O . GLY B 1 46 ? 0.264 42.594 -0.594 1 96.94 46 GLY B O 1
ATOM 3775 N N . LEU B 1 47 ? 0.572 40.406 -0.57 1 94.38 47 LEU B N 1
ATOM 3776 C CA . LEU B 1 47 ? 0.405 40.281 0.875 1 94.38 47 LEU B CA 1
ATOM 3777 C C . LEU B 1 47 ? 1.593 40.906 1.607 1 94.38 47 LEU B C 1
ATOM 3779 O O . LEU B 1 47 ? 1.433 41.469 2.689 1 94.38 47 LEU B O 1
ATOM 3783 N N . ILE B 1 48 ? 2.854 40.719 1.074 1 94.56 48 ILE B N 1
ATOM 3784 C CA . ILE B 1 48 ? 4.035 41.312 1.694 1 94.56 48 ILE B CA 1
ATOM 3785 C C . ILE B 1 48 ? 4.797 42.125 0.663 1 94.56 48 ILE B C 1
ATOM 3787 O O . ILE B 1 48 ? 4.641 41.938 -0.544 1 94.56 48 ILE B O 1
ATOM 3791 N N . PRO B 1 49 ? 5.641 43.156 1.116 1 95.5 49 PRO B N 1
ATOM 3792 C CA . PRO B 1 49 ? 6.41 43.969 0.16 1 95.5 49 PRO B CA 1
ATOM 3793 C C . PRO B 1 49 ? 7.43 43.125 -0.616 1 95.5 49 PRO B C 1
ATOM 3795 O O . PRO B 1 49 ? 8.133 42.312 -0.031 1 95.5 49 PRO B O 1
ATOM 3798 N N . ALA B 1 50 ? 7.5 43.375 -1.945 1 97.25 50 ALA B N 1
ATOM 3799 C CA . ALA B 1 50 ? 8.422 42.656 -2.811 1 97.25 50 ALA B CA 1
ATOM 3800 C C . ALA B 1 50 ? 9.867 42.844 -2.354 1 97.25 50 ALA B C 1
ATOM 3802 O O . ALA B 1 50 ? 10.688 41.938 -2.477 1 97.25 50 ALA B O 1
ATOM 3803 N N . LYS B 1 51 ? 10.18 43.906 -1.775 1 96.25 51 LYS B N 1
ATOM 3804 C CA . LYS B 1 51 ? 11.547 44.312 -1.445 1 96.25 51 LYS B CA 1
ATOM 3805 C C . LYS B 1 51 ? 12.117 43.406 -0.334 1 96.25 51 LYS B C 1
ATOM 3807 O O . LYS B 1 51 ? 13.336 43.312 -0.171 1 96.25 51 LYS B O 1
ATOM 3812 N N . VAL B 1 52 ? 11.234 42.75 0.488 1 95.94 52 VAL B N 1
ATOM 3813 C CA . VAL B 1 52 ? 11.734 42 1.637 1 95.94 52 VAL B CA 1
ATOM 3814 C C . VAL B 1 52 ? 12.086 40.562 1.21 1 95.94 52 VAL B C 1
ATOM 3816 O O . VAL B 1 52 ? 12.797 39.875 1.928 1 95.94 52 VAL B O 1
ATOM 3819 N N . VAL B 1 53 ? 11.711 40.156 0.016 1 97.75 53 VAL B N 1
ATOM 3820 C CA . VAL B 1 53 ? 11.844 38.75 -0.439 1 97.75 53 VAL B CA 1
ATOM 3821 C C . VAL B 1 53 ? 13.32 38.406 -0.551 1 97.75 53 VAL B C 1
ATOM 3823 O O . VAL B 1 53 ? 13.727 37.281 -0.168 1 97.75 53 VAL B O 1
ATOM 3826 N N . GLY B 1 54 ? 14.125 39.25 -1.154 1 97.69 54 GLY B N 1
ATOM 3827 C CA . GLY B 1 54 ? 15.539 38.969 -1.355 1 97.69 54 GLY B CA 1
ATOM 3828 C C . GLY B 1 54 ? 16.266 38.594 -0.079 1 97.69 54 GLY B C 1
ATOM 3829 O O . GLY B 1 54 ? 17.047 37.625 -0.063 1 97.69 54 GLY B O 1
ATOM 3830 N N . ALA B 1 55 ? 16.047 39.344 1.027 1 97.19 55 ALA B N 1
ATOM 3831 C CA . ALA B 1 55 ? 16.688 39.094 2.312 1 97.19 55 ALA B CA 1
ATOM 3832 C C . ALA B 1 55 ? 16.25 37.75 2.885 1 97.19 55 ALA B C 1
ATOM 3834 O O . ALA B 1 55 ? 17.062 37.031 3.461 1 97.19 55 ALA B O 1
ATOM 3835 N N . ILE B 1 56 ? 14.953 37.438 2.814 1 97.88 56 ILE B N 1
ATOM 3836 C CA . ILE B 1 56 ? 14.43 36.156 3.303 1 97.88 56 ILE B CA 1
ATOM 3837 C C . ILE B 1 56 ? 15.062 35 2.529 1 97.88 56 ILE B C 1
ATOM 3839 O O . ILE B 1 56 ? 15.594 34.062 3.127 1 97.88 56 ILE B O 1
ATOM 3843 N N . GLU B 1 57 ? 15.078 35.125 1.205 1 97.94 57 GLU B N 1
ATOM 3844 C CA . GLU B 1 57 ? 15.602 34.062 0.341 1 97.94 57 GLU B CA 1
ATOM 3845 C C . GLU B 1 57 ? 17.094 33.812 0.582 1 97.94 57 GLU B C 1
ATOM 3847 O O . GLU B 1 57 ? 17.562 32.688 0.581 1 97.94 57 GLU B O 1
ATOM 3852 N N . ALA B 1 58 ? 17.859 34.875 0.759 1 97.81 58 ALA B N 1
ATOM 3853 C CA . ALA B 1 58 ? 19.297 34.781 0.969 1 97.81 58 ALA B CA 1
ATOM 3854 C C . ALA B 1 58 ? 19.625 34.031 2.252 1 97.81 58 ALA B C 1
ATOM 3856 O O . ALA B 1 58 ? 20.672 33.406 2.357 1 97.81 58 ALA B O 1
ATOM 3857 N N . SER B 1 59 ? 18.672 34.031 3.195 1 98.31 59 SER B N 1
ATOM 3858 C CA . SER B 1 59 ? 18.875 33.375 4.484 1 98.31 59 SER B CA 1
ATOM 3859 C C . SER B 1 59 ? 18.391 31.938 4.465 1 98.31 59 SER B C 1
ATOM 3861 O O . SER B 1 59 ? 18.625 31.188 5.414 1 98.31 59 SER B O 1
ATOM 3863 N N . CYS B 1 60 ? 17.688 31.5 3.449 1 98.56 60 CYS B N 1
ATOM 3864 C CA . CYS B 1 60 ? 17.109 30.172 3.365 1 98.56 60 CYS B CA 1
ATOM 3865 C C . CYS B 1 60 ? 18.094 29.172 2.77 1 98.56 60 CYS B C 1
ATOM 3867 O O . CYS B 1 60 ? 17.797 28.531 1.762 1 98.56 60 CYS B O 1
ATOM 3869 N N . ARG B 1 61 ? 19.203 29.062 3.426 1 98.5 61 ARG B N 1
ATOM 3870 C CA . ARG B 1 61 ? 20.266 28.125 3.098 1 98.5 61 ARG B CA 1
ATOM 3871 C C . ARG B 1 61 ? 20.656 27.297 4.312 1 98.5 61 ARG B C 1
ATOM 3873 O O . ARG B 1 61 ? 21.047 27.844 5.348 1 98.5 61 ARG B O 1
ATOM 3880 N N . ALA B 1 62 ? 20.594 26.016 4.191 1 98.25 62 ALA B N 1
ATOM 3881 C CA . ALA B 1 62 ? 20.781 25.109 5.312 1 98.25 62 ALA B CA 1
ATOM 3882 C C . ALA B 1 62 ? 22.156 25.297 5.957 1 98.25 62 ALA B C 1
ATOM 3884 O O . ALA B 1 62 ? 22.297 25.156 7.172 1 98.25 62 ALA B O 1
ATOM 3885 N N . GLU B 1 63 ? 23.188 25.672 5.16 1 97.38 63 GLU B N 1
ATOM 3886 C CA . GLU B 1 63 ? 24.562 25.781 5.637 1 97.38 63 GLU B CA 1
ATOM 3887 C C . GLU B 1 63 ? 24.703 26.922 6.645 1 97.38 63 GLU B C 1
ATOM 3889 O O . GLU B 1 63 ? 25.688 27 7.367 1 97.38 63 GLU B O 1
ATOM 3894 N N . LEU B 1 64 ? 23.719 27.797 6.691 1 97.75 64 LEU B N 1
ATOM 3895 C CA . LEU B 1 64 ? 23.797 28.969 7.566 1 97.75 64 LEU B CA 1
ATOM 3896 C C . LEU B 1 64 ? 23.344 28.625 8.977 1 97.75 64 LEU B C 1
ATOM 3898 O O . LEU B 1 64 ? 23.438 29.453 9.883 1 97.75 64 LEU B O 1
ATOM 3902 N N . PHE B 1 65 ? 22.922 27.391 9.234 1 98 65 PHE B N 1
ATOM 3903 C CA . PHE B 1 65 ? 22.344 27.031 10.523 1 98 65 PHE B CA 1
ATOM 3904 C C . PHE B 1 65 ? 23.203 25.984 11.227 1 98 65 PHE B C 1
ATOM 3906 O O . PHE B 1 65 ? 23.828 25.141 10.578 1 98 65 PHE B O 1
ATOM 3913 N N . ASP B 1 66 ? 23.281 26.062 12.523 1 97.38 66 ASP B N 1
ATOM 3914 C CA . ASP B 1 66 ? 23.969 25.094 13.367 1 97.38 66 ASP B CA 1
ATOM 3915 C C . ASP B 1 66 ? 23.031 23.938 13.734 1 97.38 66 ASP B C 1
ATOM 3917 O O . ASP B 1 66 ? 22.203 24.062 14.633 1 97.38 66 ASP B O 1
ATOM 3921 N N . PHE B 1 67 ? 23.281 22.797 13.195 1 96.38 67 PHE B N 1
ATOM 3922 C CA . PHE B 1 67 ? 22.375 21.656 13.359 1 96.38 67 PHE B CA 1
ATOM 3923 C C . PHE B 1 67 ? 22.406 21.156 14.797 1 96.38 67 PHE B C 1
ATOM 3925 O O . PHE B 1 67 ? 21.391 20.656 15.305 1 96.38 67 PHE B O 1
ATOM 3932 N N . ALA B 1 68 ? 23.5 21.234 15.469 1 96 68 ALA B N 1
ATOM 3933 C CA . ALA B 1 68 ? 23.578 20.812 16.875 1 96 68 ALA B CA 1
ATOM 3934 C C . ALA B 1 68 ? 22.688 21.672 17.75 1 96 68 ALA B C 1
ATOM 3936 O O . ALA B 1 68 ? 22 21.156 18.641 1 96 68 ALA B O 1
ATOM 3937 N N . GLU B 1 69 ? 22.781 22.984 17.547 1 96.19 69 GLU B N 1
ATOM 3938 C CA . GLU B 1 69 ? 21.922 23.891 18.281 1 96.19 69 GLU B CA 1
ATOM 3939 C C . GLU B 1 69 ? 20.438 23.641 17.969 1 96.19 69 GLU B C 1
ATOM 3941 O O . GLU B 1 69 ? 19.609 23.641 18.875 1 96.19 69 GLU B O 1
ATOM 3946 N N . LEU B 1 70 ? 20.125 23.453 16.703 1 96.94 70 LEU B N 1
ATOM 3947 C CA . LEU B 1 70 ? 18.766 23.156 16.297 1 96.94 70 LEU B CA 1
ATOM 3948 C C . LEU B 1 70 ? 18.25 21.875 16.953 1 96.94 70 LEU B C 1
ATOM 3950 O O . LEU B 1 70 ? 17.094 21.797 17.375 1 96.94 70 LEU B O 1
ATOM 3954 N N . ALA B 1 71 ? 19.125 20.844 17.047 1 95.81 71 ALA B N 1
ATOM 3955 C CA . ALA B 1 71 ? 18.734 19.547 17.625 1 95.81 71 ALA B CA 1
ATOM 3956 C C . ALA B 1 71 ? 18.281 19.703 19.062 1 95.81 71 ALA B C 1
ATOM 3958 O O . ALA B 1 71 ? 17.281 19.109 19.484 1 95.81 71 ALA B O 1
ATOM 3959 N N . VAL B 1 72 ? 18.984 20.453 19.812 1 95.56 72 VAL B N 1
ATOM 3960 C CA . VAL B 1 72 ? 18.641 20.703 21.219 1 95.56 72 VAL B CA 1
ATOM 3961 C C . VAL B 1 72 ? 17.312 21.453 21.297 1 95.56 72 VAL B C 1
ATOM 3963 O O . VAL B 1 72 ? 16.438 21.078 22.094 1 95.56 72 VAL B O 1
ATOM 3966 N N . ALA B 1 73 ? 17.172 22.469 20.469 1 95.25 73 ALA B N 1
ATOM 3967 C CA . ALA B 1 73 ? 15.953 23.266 20.469 1 95.25 73 ALA B CA 1
ATOM 3968 C C . ALA B 1 73 ? 14.742 22.438 20.047 1 95.25 73 ALA B C 1
ATOM 3970 O O . ALA B 1 73 ? 13.633 22.641 20.531 1 95.25 73 ALA B O 1
ATOM 3971 N N . ILE B 1 74 ? 14.906 21.516 19.125 1 95.06 74 ILE B N 1
ATOM 3972 C CA . ILE B 1 74 ? 13.852 20.656 18.625 1 95.06 74 ILE B CA 1
ATOM 3973 C C . ILE B 1 74 ? 13.336 19.75 19.75 1 95.06 74 ILE B C 1
ATOM 3975 O O . ILE B 1 74 ? 12.133 19.531 19.875 1 95.06 74 ILE B O 1
ATOM 3979 N N . GLY B 1 75 ? 14.195 19.188 20.578 1 94.56 75 GLY B N 1
ATOM 3980 C CA . GLY B 1 75 ? 13.789 18.375 21.719 1 94.56 75 GLY B CA 1
ATOM 3981 C C . GLY B 1 75 ? 12.836 19.094 22.641 1 94.56 75 GLY B C 1
ATOM 3982 O O . GLY B 1 75 ? 11.891 18.484 23.156 1 94.56 75 GLY B O 1
ATOM 3983 N N . ASN B 1 76 ? 12.961 20.375 22.75 1 92.69 76 ASN B N 1
ATOM 3984 C CA . ASN B 1 76 ? 12.109 21.188 23.625 1 92.69 76 ASN B CA 1
ATOM 3985 C C . ASN B 1 76 ? 10.805 21.578 22.922 1 92.69 76 ASN B C 1
ATOM 3987 O O . ASN B 1 76 ? 9.75 21.609 23.562 1 92.69 76 ASN B O 1
ATOM 3991 N N . ALA B 1 77 ? 10.93 21.875 21.672 1 93.06 77 ALA B N 1
ATOM 3992 C CA . ALA B 1 77 ? 9.797 22.406 20.922 1 93.06 77 ALA B CA 1
ATOM 3993 C C . ALA B 1 77 ? 8.852 21.281 20.5 1 93.06 77 ALA B C 1
ATOM 3995 O O . ALA B 1 77 ? 7.66 21.531 20.266 1 93.06 77 ALA B O 1
ATOM 3996 N N . GLY B 1 78 ? 9.406 20.047 20.328 1 93.56 78 GLY B N 1
ATOM 3997 C CA . GLY B 1 78 ? 8.609 18.906 19.922 1 93.56 78 GLY B CA 1
ATOM 3998 C C . GLY B 1 78 ? 8.438 18.797 18.422 1 93.56 78 GLY B C 1
ATOM 3999 O O . GLY B 1 78 ? 7.727 17.922 17.922 1 93.56 78 GLY B O 1
ATOM 4000 N N . ASN B 1 79 ? 8.875 19.734 17.641 1 94.38 79 ASN B N 1
ATOM 4001 C CA . ASN B 1 79 ? 8.961 19.672 16.172 1 94.38 79 ASN B CA 1
ATOM 4002 C C . ASN B 1 79 ? 10.117 20.516 15.641 1 94.38 79 ASN B C 1
ATOM 4004 O O . ASN B 1 79 ? 10.75 21.25 16.391 1 94.38 79 ASN B O 1
ATOM 4008 N N . SER B 1 80 ? 10.414 20.406 14.406 1 96.5 80 SER B N 1
ATOM 4009 C CA . SER B 1 80 ? 11.625 21.016 13.875 1 96.5 80 SER B CA 1
ATOM 4010 C C . SER B 1 80 ? 11.336 22.406 13.305 1 96.5 80 SER B C 1
ATOM 4012 O O . SER B 1 80 ? 12.258 23.203 13.102 1 96.5 80 SER B O 1
ATOM 4014 N N . ALA B 1 81 ? 10.094 22.703 13.031 1 96.56 81 ALA B N 1
ATOM 4015 C CA . ALA B 1 81 ? 9.758 23.938 12.328 1 96.56 81 ALA B CA 1
ATOM 4016 C C . ALA B 1 81 ? 9.922 25.156 13.25 1 96.56 81 ALA B C 1
ATOM 4018 O O . ALA B 1 81 ? 10.438 26.188 12.828 1 96.56 81 ALA B O 1
ATOM 4019 N N . ILE B 1 82 ? 9.531 25.031 14.539 1 94.88 82 ILE B N 1
ATOM 4020 C CA . ILE B 1 82 ? 9.508 26.156 15.461 1 94.88 82 ILE B CA 1
ATOM 4021 C C . ILE B 1 82 ? 10.93 26.672 15.68 1 94.88 82 ILE B C 1
ATOM 4023 O O . ILE B 1 82 ? 11.211 27.844 15.43 1 94.88 82 ILE B O 1
ATOM 4027 N N . PRO B 1 83 ? 11.898 25.812 16.078 1 96.12 83 PRO B N 1
ATOM 4028 C CA . PRO B 1 83 ? 13.266 26.312 16.266 1 96.12 83 PRO B CA 1
ATOM 4029 C C . PRO B 1 83 ? 13.898 26.797 14.953 1 96.12 83 PRO B C 1
ATOM 4031 O O . PRO B 1 83 ? 14.672 27.75 14.953 1 96.12 83 PRO B O 1
ATOM 4034 N N . LEU B 1 84 ? 13.625 26.125 13.836 1 97.69 84 LEU B N 1
ATOM 4035 C CA . LEU B 1 84 ? 14.219 26.531 12.562 1 97.69 84 LEU B CA 1
ATOM 4036 C C . LEU B 1 84 ? 13.734 27.906 12.148 1 97.69 84 LEU B C 1
ATOM 4038 O O . LEU B 1 84 ? 14.523 28.75 11.711 1 97.69 84 LEU B O 1
ATOM 4042 N N . VAL B 1 85 ? 12.438 28.172 12.211 1 96.06 85 VAL B N 1
ATOM 4043 C CA . VAL B 1 85 ? 11.867 29.453 11.82 1 96.06 85 VAL B CA 1
ATOM 4044 C C . VAL B 1 85 ? 12.391 30.562 12.734 1 96.06 85 VAL B C 1
ATOM 4046 O O . VAL B 1 85 ? 12.656 31.672 12.289 1 96.06 85 VAL B O 1
ATOM 4049 N N . LYS B 1 86 ? 12.531 30.234 14.039 1 94.31 86 LYS B N 1
ATOM 4050 C CA . LYS B 1 86 ? 13.117 31.188 14.977 1 94.31 86 LYS B CA 1
ATOM 4051 C C . LYS B 1 86 ? 14.555 31.547 14.578 1 94.31 86 LYS B C 1
ATOM 4053 O O . LYS B 1 86 ? 14.93 32.719 14.555 1 94.31 86 LYS B O 1
ATOM 4058 N N . ALA B 1 87 ? 15.336 30.531 14.32 1 96.88 87 ALA B N 1
ATOM 4059 C CA . ALA B 1 87 ? 16.719 30.734 13.891 1 96.88 87 ALA B CA 1
ATOM 4060 C C . ALA B 1 87 ? 16.781 31.516 12.578 1 96.88 87 ALA B C 1
ATOM 4062 O O . ALA B 1 87 ? 17.625 32.375 12.398 1 96.88 87 ALA B O 1
ATOM 4063 N N . LEU B 1 88 ? 15.898 31.203 11.625 1 97.38 88 LEU B N 1
ATOM 4064 C CA . LEU B 1 88 ? 15.797 31.906 10.344 1 97.38 88 LEU B CA 1
ATOM 4065 C C . LEU B 1 88 ? 15.477 33.375 10.555 1 97.38 88 LEU B C 1
ATOM 4067 O O . LEU B 1 88 ? 16.094 34.25 9.93 1 97.38 88 LEU B O 1
ATOM 4071 N N . GLY B 1 89 ? 14.5 33.656 11.414 1 95.75 89 GLY B N 1
ATOM 4072 C CA . GLY B 1 89 ? 14.172 35.031 11.742 1 95.75 89 GLY B CA 1
ATOM 4073 C C . GLY B 1 89 ? 15.359 35.812 12.266 1 95.75 89 GLY B C 1
ATOM 4074 O O . GLY B 1 89 ? 15.578 36.938 11.859 1 95.75 89 GLY B O 1
ATOM 4075 N N . LYS B 1 90 ? 16.125 35.156 13.188 1 95.19 90 LYS B N 1
ATOM 4076 C CA . LYS B 1 90 ? 17.312 35.812 13.734 1 95.19 90 LYS B CA 1
ATOM 4077 C C . LYS B 1 90 ? 18.312 36.125 12.633 1 95.19 90 LYS B C 1
ATOM 4079 O O . LYS B 1 90 ? 18.938 37.188 12.633 1 95.19 90 LYS B O 1
ATOM 4084 N N . LYS B 1 91 ? 18.484 35.188 11.766 1 96.44 91 LYS B N 1
ATOM 4085 C CA . LYS B 1 91 ? 19.422 35.375 10.656 1 96.44 91 LYS B CA 1
ATOM 4086 C C . LYS B 1 91 ? 18.984 36.531 9.75 1 96.44 91 LYS B C 1
ATOM 4088 O O . LYS B 1 91 ? 19.797 37.312 9.297 1 96.44 91 LYS B O 1
ATOM 4093 N N . ILE B 1 92 ? 17.734 36.562 9.359 1 96.56 92 ILE B N 1
ATOM 4094 C CA . ILE B 1 92 ? 17.172 37.625 8.5 1 96.56 92 ILE B CA 1
ATOM 4095 C C . ILE B 1 92 ? 17.297 38.969 9.172 1 96.56 92 ILE B C 1
ATOM 4097 O O . ILE B 1 92 ? 17.703 39.938 8.539 1 96.56 92 ILE B O 1
ATOM 4101 N N . ALA B 1 93 ? 17 39 10.484 1 94.62 93 ALA B N 1
ATOM 4102 C CA . ALA B 1 93 ? 17 40.25 11.234 1 94.62 93 ALA B CA 1
ATOM 4103 C C . ALA B 1 93 ? 18.391 40.875 11.281 1 94.62 93 ALA B C 1
ATOM 4105 O O . ALA B 1 93 ? 18.547 42.094 11.32 1 94.62 93 ALA B O 1
ATOM 4106 N N . ALA B 1 94 ? 19.422 40.031 11.305 1 94.38 94 ALA B N 1
ATOM 4107 C CA . ALA B 1 94 ? 20.797 40.5 11.352 1 94.38 94 ALA B CA 1
ATOM 4108 C C . ALA B 1 94 ? 21.125 41.375 10.125 1 94.38 94 ALA B C 1
ATOM 4110 O O . ALA B 1 94 ? 21.906 42.312 10.219 1 94.38 94 ALA B O 1
ATOM 4111 N N . ASP B 1 95 ? 20.516 41.156 9.023 1 92.12 95 ASP B N 1
ATOM 4112 C CA . ASP B 1 95 ? 20.781 41.875 7.781 1 92.12 95 ASP B CA 1
ATOM 4113 C C . ASP B 1 95 ? 19.672 42.844 7.461 1 92.12 95 ASP B C 1
ATOM 4115 O O . ASP B 1 95 ? 19.922 43.906 6.898 1 92.12 95 ASP B O 1
ATOM 4119 N N . ASP B 1 96 ? 18.438 42.406 7.762 1 94.56 96 ASP B N 1
ATOM 4120 C CA . ASP B 1 96 ? 17.25 43.219 7.438 1 94.56 96 ASP B CA 1
ATOM 4121 C C . ASP B 1 96 ? 16.156 43 8.484 1 94.56 96 ASP B C 1
ATOM 4123 O O . ASP B 1 96 ? 15.25 42.219 8.297 1 94.56 96 ASP B O 1
ATOM 4127 N N . PRO B 1 97 ? 16.125 43.812 9.484 1 91.62 97 PRO B N 1
ATOM 4128 C CA . PRO B 1 97 ? 15.141 43.656 10.555 1 91.62 97 PRO B CA 1
ATOM 4129 C C . PRO B 1 97 ? 13.703 43.781 10.055 1 91.62 97 PRO B C 1
ATOM 4131 O O . PRO B 1 97 ? 12.805 43.125 10.594 1 91.62 97 PRO B O 1
ATOM 4134 N N . ALA B 1 98 ? 13.453 44.562 9.023 1 89.38 98 ALA B N 1
ATOM 4135 C CA . ALA B 1 98 ? 12.109 44.75 8.484 1 89.38 98 ALA B CA 1
ATOM 4136 C C . ALA B 1 98 ? 11.602 43.469 7.832 1 89.38 98 ALA B C 1
ATOM 4138 O O . ALA B 1 98 ? 10.414 43.125 7.926 1 89.38 98 ALA B O 1
ATOM 4139 N N . ALA B 1 99 ? 12.484 42.75 7.18 1 93.38 99 ALA B N 1
ATOM 4140 C CA . ALA B 1 99 ? 12.117 41.531 6.465 1 93.38 99 ALA B CA 1
ATOM 4141 C C . ALA B 1 99 ? 11.727 40.438 7.438 1 93.38 99 ALA B C 1
ATOM 4143 O O . ALA B 1 99 ? 10.883 39.594 7.125 1 93.38 99 ALA B O 1
ATOM 4144 N N . GLU B 1 100 ? 12.344 40.375 8.609 1 93.25 100 GLU B N 1
ATOM 4145 C CA . GLU B 1 100 ? 12.094 39.344 9.609 1 93.25 100 GLU B CA 1
ATOM 4146 C C . GLU B 1 100 ? 10.617 39.312 9.992 1 93.25 100 GLU B C 1
ATOM 4148 O O . GLU B 1 100 ? 10.078 38.219 10.266 1 93.25 100 GLU B O 1
ATOM 4153 N N . ARG B 1 101 ? 9.93 40.406 9.891 1 87.31 101 ARG B N 1
ATOM 4154 C CA . ARG B 1 101 ? 8.531 40.531 10.305 1 87.31 101 ARG B CA 1
ATOM 4155 C C . ARG B 1 101 ? 7.613 39.75 9.367 1 87.31 101 ARG B C 1
ATOM 4157 O O . ARG B 1 101 ? 6.469 39.469 9.719 1 87.31 101 ARG B O 1
ATOM 4164 N N . TYR B 1 102 ? 8.055 39.406 8.234 1 91.81 102 TYR B N 1
ATOM 4165 C CA . TYR B 1 102 ? 7.195 38.844 7.211 1 91.81 102 TYR B CA 1
ATOM 4166 C C . TYR B 1 102 ? 7.508 37.344 7.004 1 91.81 102 TYR B C 1
ATOM 4168 O O . TYR B 1 102 ? 6.828 36.656 6.234 1 91.81 102 TYR B O 1
ATOM 4176 N N . VAL B 1 103 ? 8.57 36.875 7.668 1 93.62 103 VAL B N 1
ATOM 4177 C CA . VAL B 1 103 ? 8.938 35.469 7.484 1 93.62 103 VAL B CA 1
ATOM 4178 C C . VAL B 1 103 ? 7.875 34.562 8.109 1 93.62 103 VAL B C 1
ATOM 4180 O O . VAL B 1 103 ? 7.348 34.875 9.188 1 93.62 103 VAL B O 1
ATOM 4183 N N . HIS B 1 104 ? 7.469 33.406 7.445 1 94.44 104 HIS B N 1
ATOM 4184 C CA . HIS B 1 104 ? 6.609 32.344 7.965 1 94.44 104 HIS B CA 1
ATOM 4185 C C . HIS B 1 104 ? 5.184 32.844 8.18 1 94.44 104 HIS B C 1
ATOM 4187 O O . HIS B 1 104 ? 4.391 32.219 8.867 1 94.44 104 HIS B O 1
ATOM 4193 N N . MET B 1 105 ? 4.801 33.969 7.559 1 91.81 105 MET B N 1
ATOM 4194 C CA . MET B 1 105 ? 3.498 34.594 7.793 1 91.81 105 MET B CA 1
ATOM 4195 C C . MET B 1 105 ? 2.367 33.656 7.359 1 91.81 105 MET B C 1
ATOM 4197 O O . MET B 1 105 ? 2.316 33.25 6.207 1 91.81 105 MET B O 1
ATOM 4201 N N . GLY B 1 106 ? 1.511 33.406 8.312 1 92.81 106 GLY B N 1
ATOM 4202 C CA . GLY B 1 106 ? 0.294 32.656 8.039 1 92.81 106 GLY B CA 1
ATOM 4203 C C . GLY B 1 106 ? 0.516 31.141 7.992 1 92.81 106 GLY B C 1
ATOM 4204 O O . GLY B 1 106 ? -0.443 30.375 7.934 1 92.81 106 GLY B O 1
ATOM 4205 N N . ALA B 1 107 ? 1.731 30.688 7.984 1 95.69 107 ALA B N 1
ATOM 4206 C CA . ALA B 1 107 ? 2.049 29.266 7.953 1 95.69 107 ALA B CA 1
ATOM 4207 C C . ALA B 1 107 ? 2.197 28.703 9.367 1 95.69 107 ALA B C 1
ATOM 4209 O O . ALA B 1 107 ? 2.166 29.453 10.344 1 95.69 107 ALA B O 1
ATOM 4210 N N . THR B 1 108 ? 2.129 27.438 9.492 1 95.38 108 THR B N 1
ATOM 4211 C CA . THR B 1 108 ? 2.4 26.75 10.75 1 95.38 108 THR B CA 1
ATOM 4212 C C . THR B 1 108 ? 3.426 25.641 10.547 1 95.38 108 THR B C 1
ATOM 4214 O O . THR B 1 108 ? 3.883 25.406 9.43 1 95.38 108 THR B O 1
ATOM 4217 N N . SER B 1 109 ? 3.787 24.969 11.695 1 96.31 109 SER B N 1
ATOM 4218 C CA . SER B 1 109 ? 4.863 23.984 11.734 1 96.31 109 SER B CA 1
ATOM 4219 C C . SER B 1 109 ? 4.629 22.875 10.711 1 96.31 109 SER B C 1
ATOM 4221 O O . SER B 1 109 ? 5.543 22.5 9.977 1 96.31 109 SER B O 1
ATOM 4223 N N . GLN B 1 110 ? 3.438 22.375 10.633 1 96.62 110 GLN B N 1
ATOM 4224 C CA . GLN B 1 110 ? 3.199 21.203 9.797 1 96.62 110 GLN B CA 1
ATOM 4225 C C . GLN B 1 110 ? 3.168 21.578 8.32 1 96.62 110 GLN B C 1
ATOM 4227 O O . GLN B 1 110 ? 3.424 20.734 7.453 1 96.62 110 GLN B O 1
ATOM 4232 N N . ASP B 1 111 ? 2.828 22.844 7.965 1 98.31 111 ASP B N 1
ATOM 4233 C CA . ASP B 1 111 ? 2.979 23.312 6.586 1 98.31 111 ASP B CA 1
ATOM 4234 C C . ASP B 1 111 ? 4.43 23.203 6.129 1 98.31 111 ASP B C 1
ATOM 4236 O O . ASP B 1 111 ? 4.711 22.672 5.047 1 98.31 111 ASP B O 1
ATOM 4240 N N . VAL B 1 112 ? 5.336 23.703 6.988 1 98.12 112 VAL B N 1
ATOM 4241 C CA . VAL B 1 112 ? 6.77 23.75 6.707 1 98.12 112 VAL B CA 1
ATOM 4242 C C . VAL B 1 112 ? 7.316 22.328 6.617 1 98.12 112 VAL B C 1
ATOM 4244 O O . VAL B 1 112 ? 8 21.984 5.656 1 98.12 112 VAL B O 1
ATOM 4247 N N . MET B 1 113 ? 6.988 21.531 7.559 1 98.38 113 MET B N 1
ATOM 4248 C CA . MET B 1 113 ? 7.586 20.203 7.684 1 98.38 113 MET B CA 1
ATOM 4249 C C . MET B 1 113 ? 7.055 19.266 6.605 1 98.38 113 MET B C 1
ATOM 4251 O O . MET B 1 113 ? 7.832 18.578 5.945 1 98.38 113 MET B O 1
ATOM 4255 N N . ASP B 1 114 ? 5.703 19.219 6.402 1 98.62 114 ASP B N 1
ATOM 4256 C CA . ASP B 1 114 ? 5.109 18.297 5.434 1 98.62 114 ASP B CA 1
ATOM 4257 C C . ASP B 1 114 ? 5.473 18.703 4.004 1 98.62 114 ASP B C 1
ATOM 4259 O O . ASP B 1 114 ? 5.812 17.844 3.184 1 98.62 114 ASP B O 1
ATOM 4263 N N . THR B 1 115 ? 5.336 19.969 3.678 1 98.81 115 THR B N 1
ATOM 4264 C CA . THR B 1 115 ? 5.707 20.391 2.332 1 98.81 115 THR B CA 1
ATOM 4265 C C . THR B 1 115 ? 7.207 20.219 2.105 1 98.81 115 THR B C 1
ATOM 4267 O O . THR B 1 115 ? 7.633 19.844 1.016 1 98.81 115 THR B O 1
ATOM 4270 N N . GLY B 1 116 ? 8.055 20.578 3.131 1 98.75 116 GLY B N 1
ATOM 4271 C CA . GLY B 1 116 ? 9.477 20.281 3.031 1 98.75 116 GLY B CA 1
ATOM 4272 C C . GLY B 1 116 ? 9.75 18.812 2.736 1 98.75 116 GLY B C 1
ATOM 4273 O O . GLY B 1 116 ? 10.594 18.484 1.901 1 98.75 116 GLY B O 1
ATOM 4274 N N . LEU B 1 117 ? 9.047 17.906 3.426 1 98.75 117 LEU B N 1
ATOM 4275 C CA . LEU B 1 117 ? 9.164 16.469 3.182 1 98.75 117 LEU B CA 1
ATOM 4276 C C . LEU B 1 117 ? 8.773 16.125 1.75 1 98.75 117 LEU B C 1
ATOM 4278 O O . LEU B 1 117 ? 9.438 15.328 1.092 1 98.75 117 LEU B O 1
ATOM 4282 N N . VAL B 1 118 ? 7.633 16.719 1.242 1 98.88 118 VAL B N 1
ATOM 4283 C CA . VAL B 1 118 ? 7.172 16.453 -0.116 1 98.88 118 VAL B CA 1
ATOM 4284 C C . VAL B 1 118 ? 8.25 16.859 -1.117 1 98.88 118 VAL B C 1
ATOM 4286 O O . VAL B 1 118 ? 8.469 16.172 -2.117 1 98.88 118 VAL B O 1
ATOM 4289 N N . LEU B 1 119 ? 8.945 17.953 -0.868 1 98.88 119 LEU B N 1
ATOM 4290 C CA . LEU B 1 119 ? 10.031 18.375 -1.743 1 98.88 119 LEU B CA 1
ATOM 4291 C C . LEU B 1 119 ? 11.172 17.359 -1.72 1 98.88 119 LEU B C 1
ATOM 4293 O O . LEU B 1 119 ? 11.75 17.047 -2.764 1 98.88 119 LEU B O 1
ATOM 4297 N N . GLN B 1 120 ? 11.57 16.859 -0.523 1 98.69 120 GLN B N 1
ATOM 4298 C CA . GLN B 1 120 ? 12.555 15.781 -0.428 1 98.69 120 GLN B CA 1
ATOM 4299 C C . GLN B 1 120 ? 12.086 14.547 -1.192 1 98.69 120 GLN B C 1
ATOM 4301 O O . GLN B 1 120 ? 12.859 13.93 -1.916 1 98.69 120 GLN B O 1
ATOM 4306 N N . LEU B 1 121 ? 10.805 14.195 -1.032 1 98.88 121 LEU B N 1
ATOM 4307 C CA . LEU B 1 121 ? 10.242 13.016 -1.679 1 98.88 121 LEU B CA 1
ATOM 4308 C C . LEU B 1 121 ? 10.25 13.172 -3.195 1 98.88 121 LEU B C 1
ATOM 4310 O O . LEU B 1 121 ? 10.422 12.195 -3.924 1 98.88 121 LEU B O 1
ATOM 4314 N N . ARG B 1 122 ? 9.977 14.391 -3.676 1 98.81 122 ARG B N 1
ATOM 4315 C CA . ARG B 1 122 ? 10.07 14.633 -5.113 1 98.81 122 ARG B CA 1
ATOM 4316 C C . ARG B 1 122 ? 11.438 14.219 -5.652 1 98.81 122 ARG B C 1
ATOM 4318 O O . ARG B 1 122 ? 11.523 13.562 -6.688 1 98.81 122 ARG B O 1
ATOM 4325 N N . ASP B 1 123 ? 12.523 14.617 -4.969 1 98.69 123 ASP B N 1
ATOM 4326 C CA . ASP B 1 123 ? 13.875 14.234 -5.371 1 98.69 123 ASP B CA 1
ATOM 4327 C C . ASP B 1 123 ? 14.078 12.727 -5.262 1 98.69 123 ASP B C 1
ATOM 4329 O O . ASP B 1 123 ? 14.688 12.109 -6.141 1 98.69 123 ASP B O 1
ATOM 4333 N N . ALA B 1 124 ? 13.625 12.156 -4.176 1 98.75 124 ALA B N 1
ATOM 4334 C CA . ALA B 1 124 ? 13.719 10.711 -3.98 1 98.75 124 ALA B CA 1
ATOM 4335 C C . ALA B 1 124 ? 13 9.961 -5.094 1 98.75 124 ALA B C 1
ATOM 4337 O O . ALA B 1 124 ? 13.508 8.961 -5.605 1 98.75 124 ALA B O 1
ATOM 4338 N N . VAL B 1 125 ? 11.781 10.438 -5.441 1 98.81 125 VAL B N 1
ATOM 4339 C CA . VAL B 1 125 ? 10.969 9.836 -6.488 1 98.81 125 VAL B CA 1
ATOM 4340 C C . VAL B 1 125 ? 11.727 9.875 -7.816 1 98.81 125 VAL B C 1
ATOM 4342 O O . VAL B 1 125 ? 11.734 8.891 -8.562 1 98.81 125 VAL B O 1
ATOM 4345 N N . ALA B 1 126 ? 12.344 10.977 -8.125 1 98.62 126 ALA B N 1
ATOM 4346 C CA . ALA B 1 126 ? 13.109 11.094 -9.359 1 98.62 126 ALA B CA 1
ATOM 4347 C C . ALA B 1 126 ? 14.211 10.047 -9.422 1 98.62 126 ALA B C 1
ATOM 4349 O O . ALA B 1 126 ? 14.445 9.43 -10.469 1 98.62 126 ALA B O 1
ATOM 4350 N N . MET B 1 127 ? 14.922 9.812 -8.344 1 98.5 127 MET B N 1
ATOM 4351 C CA . MET B 1 127 ? 15.992 8.812 -8.266 1 98.5 127 MET B CA 1
ATOM 4352 C C . MET B 1 127 ? 15.43 7.41 -8.445 1 98.5 127 MET B C 1
ATOM 4354 O O . MET B 1 127 ? 15.984 6.605 -9.195 1 98.5 127 MET B O 1
ATOM 4358 N N . ILE B 1 128 ? 14.367 7.105 -7.742 1 98.75 128 ILE B N 1
ATOM 4359 C CA . ILE B 1 128 ? 13.766 5.781 -7.777 1 98.75 128 ILE B CA 1
ATOM 4360 C C . ILE B 1 128 ? 13.227 5.5 -9.18 1 98.75 128 ILE B C 1
ATOM 4362 O O . ILE B 1 128 ? 13.367 4.383 -9.695 1 98.75 128 ILE B O 1
ATOM 4366 N N . GLU B 1 129 ? 12.586 6.504 -9.773 1 98.5 129 GLU B N 1
ATOM 4367 C CA . GLU B 1 129 ? 12.062 6.375 -11.133 1 98.5 129 GLU B CA 1
ATOM 4368 C C . GLU B 1 129 ? 13.172 6.031 -12.125 1 98.5 129 GLU B C 1
ATOM 4370 O O . GLU B 1 129 ? 13 5.145 -12.969 1 98.5 129 GLU B O 1
ATOM 4375 N N . SER B 1 130 ? 14.289 6.715 -12.062 1 98.62 130 SER B N 1
ATOM 4376 C CA . SER B 1 130 ? 15.438 6.457 -12.922 1 98.62 130 SER B CA 1
ATOM 4377 C C . SER B 1 130 ? 16 5.062 -12.688 1 98.62 130 SER B C 1
ATOM 4379 O O . SER B 1 130 ? 16.297 4.34 -13.641 1 98.62 130 SER B O 1
ATOM 4381 N N . ASP B 1 131 ? 16.188 4.723 -11.43 1 98.75 131 ASP B N 1
ATOM 4382 C CA . ASP B 1 131 ? 16.734 3.418 -11.078 1 98.75 131 ASP B CA 1
ATOM 4383 C C . ASP B 1 131 ? 15.844 2.289 -11.586 1 98.75 131 ASP B C 1
ATOM 4385 O O . ASP B 1 131 ? 16.344 1.295 -12.125 1 98.75 131 ASP B O 1
ATOM 4389 N N . LEU B 1 132 ? 14.516 2.393 -11.406 1 98.88 132 LEU B N 1
ATOM 4390 C CA . LEU B 1 132 ? 13.586 1.367 -11.852 1 98.88 132 LEU B CA 1
ATOM 4391 C C . LEU B 1 132 ? 13.625 1.225 -13.375 1 98.88 132 LEU B C 1
ATOM 4393 O O . LEU B 1 132 ? 13.547 0.112 -13.898 1 98.88 132 LEU B O 1
ATOM 4397 N N . ALA B 1 133 ? 13.688 2.332 -14.07 1 98.75 133 ALA B N 1
ATOM 4398 C CA . ALA B 1 133 ? 13.758 2.293 -15.531 1 98.75 133 ALA B CA 1
ATOM 4399 C C . ALA B 1 133 ? 15.016 1.565 -16 1 98.75 133 ALA B C 1
ATOM 4401 O O . ALA B 1 133 ? 14.953 0.72 -16.891 1 98.75 133 ALA B O 1
ATOM 4402 N N . GLN B 1 134 ? 16.141 1.923 -15.422 1 98.75 134 GLN B N 1
ATOM 4403 C CA . GLN B 1 134 ? 17.406 1.287 -15.781 1 98.75 134 GLN B CA 1
ATOM 4404 C C . GLN B 1 134 ? 17.391 -0.204 -15.453 1 98.75 134 GLN B C 1
ATOM 4406 O O . GLN B 1 134 ? 17.891 -1.021 -16.234 1 98.75 134 GLN B O 1
ATOM 4411 N N . LEU B 1 135 ? 16.875 -0.522 -14.312 1 98.81 135 LEU B N 1
ATOM 4412 C CA . LEU B 1 135 ? 16.766 -1.924 -13.922 1 98.81 135 LEU B CA 1
ATOM 4413 C C . LEU B 1 135 ? 15.883 -2.695 -14.898 1 98.81 135 LEU B C 1
ATOM 4415 O O . LEU B 1 135 ? 16.219 -3.812 -15.297 1 98.81 135 LEU B O 1
ATOM 4419 N N . ALA B 1 136 ? 14.719 -2.131 -15.297 1 98.81 136 ALA B N 1
ATOM 4420 C CA . ALA B 1 136 ? 13.812 -2.768 -16.25 1 98.81 136 ALA B CA 1
ATOM 4421 C C . ALA B 1 136 ? 14.516 -3.031 -17.578 1 98.81 136 ALA B C 1
ATOM 4423 O O . ALA B 1 136 ? 14.367 -4.105 -18.156 1 98.81 136 ALA B O 1
ATOM 4424 N N . ASP B 1 137 ? 15.281 -2.074 -18.031 1 98.75 137 ASP B N 1
ATOM 4425 C CA . ASP B 1 137 ? 16.047 -2.242 -19.266 1 98.75 137 ASP B CA 1
ATOM 4426 C C . ASP B 1 137 ? 17.016 -3.424 -19.156 1 98.75 137 ASP B C 1
ATOM 4428 O O . ASP B 1 137 ? 17.109 -4.23 -20.078 1 98.75 137 ASP B O 1
ATOM 4432 N N . SER B 1 138 ? 17.734 -3.471 -18.078 1 98.75 138 SER B N 1
ATOM 4433 C CA . SER B 1 138 ? 18.703 -4.539 -17.859 1 98.75 138 SER B CA 1
ATOM 4434 C C . SER B 1 138 ? 18.016 -5.898 -17.781 1 98.75 138 SER B C 1
ATOM 4436 O O . SER B 1 138 ? 18.5 -6.887 -18.328 1 98.75 138 SER B O 1
ATOM 4438 N N . LEU B 1 139 ? 16.922 -5.957 -17.031 1 98.88 139 LEU B N 1
ATOM 4439 C CA . LEU B 1 139 ? 16.156 -7.199 -16.922 1 98.88 139 LEU B CA 1
ATOM 4440 C C . LEU B 1 139 ? 15.648 -7.645 -18.281 1 98.88 139 LEU B C 1
ATOM 4442 O O . LEU B 1 139 ? 15.664 -8.836 -18.594 1 98.88 139 LEU B O 1
ATOM 4446 N N . ALA B 1 140 ? 15.156 -6.703 -19.078 1 98.81 140 ALA B N 1
ATOM 4447 C CA . ALA B 1 140 ? 14.672 -7.023 -20.422 1 98.81 140 ALA B CA 1
ATOM 4448 C C . ALA B 1 140 ? 15.781 -7.637 -21.266 1 98.81 140 ALA B C 1
ATOM 4450 O O . ALA B 1 140 ? 15.562 -8.641 -21.953 1 98.81 140 ALA B O 1
ATOM 4451 N N . ARG B 1 141 ? 16.953 -7.055 -21.25 1 98.69 141 ARG B N 1
ATOM 4452 C CA . ARG B 1 141 ? 18.094 -7.566 -22.016 1 98.69 141 ARG B CA 1
ATOM 4453 C C . ARG B 1 141 ? 18.469 -8.977 -21.562 1 98.69 141 ARG B C 1
ATOM 4455 O O . ARG B 1 141 ? 18.703 -9.852 -22.391 1 98.69 141 ARG B O 1
ATOM 4462 N N . GLN B 1 142 ? 18.531 -9.188 -20.266 1 98.75 142 GLN B N 1
ATOM 4463 C CA . GLN B 1 142 ? 18.906 -10.492 -19.734 1 98.75 142 GLN B CA 1
ATOM 4464 C C . GLN B 1 142 ? 17.844 -11.539 -20.047 1 98.75 142 GLN B C 1
ATOM 4466 O O . GLN B 1 142 ? 18.156 -12.695 -20.328 1 98.75 142 GLN B O 1
ATOM 4471 N N . ALA B 1 143 ? 16.562 -11.148 -19.875 1 98.75 143 ALA B N 1
ATOM 4472 C CA . ALA B 1 143 ? 15.477 -12.07 -20.203 1 98.75 143 ALA B CA 1
ATOM 4473 C C . ALA B 1 143 ? 15.578 -12.555 -21.641 1 98.75 143 ALA B C 1
ATOM 4475 O O . ALA B 1 143 ? 15.422 -13.742 -21.922 1 98.75 143 ALA B O 1
ATOM 4476 N N . ARG B 1 144 ? 15.875 -11.68 -22.594 1 98.62 144 ARG B N 1
ATOM 4477 C CA . ARG B 1 144 ? 16.031 -12.039 -24 1 98.62 144 ARG B CA 1
ATOM 4478 C C . ARG B 1 144 ? 17.25 -12.93 -24.203 1 98.62 144 ARG B C 1
ATOM 4480 O O . ARG B 1 144 ? 17.188 -13.914 -24.938 1 98.62 144 ARG B O 1
ATOM 4487 N N . ARG B 1 145 ? 18.312 -12.578 -23.578 1 98.5 145 ARG B N 1
ATOM 4488 C CA . ARG B 1 145 ? 19.562 -13.32 -23.703 1 98.5 145 ARG B CA 1
ATOM 4489 C C . ARG B 1 145 ? 19.375 -14.781 -23.328 1 98.5 145 ARG B C 1
ATOM 4491 O O . ARG B 1 145 ? 19.953 -15.672 -23.953 1 98.5 145 ARG B O 1
ATOM 4498 N N . TYR B 1 146 ? 18.594 -15.047 -22.344 1 98.5 146 TYR B N 1
ATOM 4499 C CA . TYR B 1 146 ? 18.484 -16.391 -21.812 1 98.5 146 TYR B CA 1
ATOM 4500 C C . TYR B 1 146 ? 17.109 -16.969 -22.078 1 98.5 146 TYR B C 1
ATOM 4502 O O . TYR B 1 146 ? 16.656 -17.875 -21.359 1 98.5 146 TYR B O 1
ATOM 4510 N N . ALA B 1 147 ? 16.406 -16.5 -23.078 1 98.06 147 ALA B N 1
ATOM 4511 C CA . ALA B 1 147 ? 15.016 -16.812 -23.359 1 98.06 147 ALA B CA 1
ATOM 4512 C C . ALA B 1 147 ? 14.836 -18.312 -23.609 1 98.06 147 ALA B C 1
ATOM 4514 O O . ALA B 1 147 ? 13.766 -18.875 -23.328 1 98.06 147 ALA B O 1
ATOM 4515 N N . VAL B 1 148 ? 15.906 -19.016 -24.062 1 97 148 VAL B N 1
ATOM 4516 C CA . VAL B 1 148 ? 15.758 -20.422 -24.406 1 97 148 VAL B CA 1
ATOM 4517 C C . VAL B 1 148 ? 16.75 -21.266 -23.625 1 97 148 VAL B C 1
ATOM 4519 O O . VAL B 1 148 ? 17.078 -22.391 -24.016 1 97 148 VAL B O 1
ATOM 4522 N N . THR B 1 149 ? 17.281 -20.719 -22.516 1 98.06 149 THR B N 1
ATOM 4523 C CA . THR B 1 149 ? 18.203 -21.469 -21.672 1 98.06 149 THR B CA 1
ATOM 4524 C C . THR B 1 149 ? 17.453 -22.312 -20.641 1 98.06 149 THR B C 1
ATOM 4526 O O . THR B 1 149 ? 16.938 -21.766 -19.656 1 98.06 149 THR B O 1
ATOM 4529 N N . PRO B 1 150 ? 17.438 -23.609 -20.875 1 97.38 150 PRO B N 1
ATOM 4530 C CA . PRO B 1 150 ? 16.625 -24.453 -19.984 1 97.38 150 PRO B CA 1
ATOM 4531 C C . PRO B 1 150 ? 17.094 -24.406 -18.531 1 97.38 150 PRO B C 1
ATOM 4533 O O . PRO B 1 150 ? 18.297 -24.359 -18.281 1 97.38 150 PRO B O 1
ATOM 4536 N N . LEU B 1 151 ? 16.172 -24.438 -17.641 1 97.62 151 LEU B N 1
ATOM 4537 C CA . LEU B 1 151 ? 16.344 -24.406 -16.188 1 97.62 151 LEU B CA 1
ATOM 4538 C C . LEU B 1 151 ? 15.297 -25.281 -15.508 1 97.62 151 LEU B C 1
ATOM 4540 O O . LEU B 1 151 ? 14.148 -25.328 -15.945 1 97.62 151 LEU B O 1
ATOM 4544 N N . ALA B 1 152 ? 15.773 -26.031 -14.5 1 97.12 152 ALA B N 1
ATOM 4545 C CA . ALA B 1 152 ? 14.773 -26.766 -13.727 1 97.12 152 ALA B CA 1
ATOM 4546 C C . ALA B 1 152 ? 13.797 -25.812 -13.047 1 97.12 152 ALA B C 1
ATOM 4548 O O . ALA B 1 152 ? 14.211 -24.922 -12.297 1 97.12 152 ALA B O 1
ATOM 4549 N N . GLY B 1 153 ? 12.477 -25.891 -13.43 1 97 153 GLY B N 1
ATOM 4550 C CA . GLY B 1 153 ? 11.508 -25.234 -12.562 1 97 153 GLY B CA 1
ATOM 4551 C C . GLY B 1 153 ? 11.477 -25.797 -11.164 1 97 153 GLY B C 1
ATOM 4552 O O . GLY B 1 153 ? 11.734 -26.984 -10.961 1 97 153 GLY B O 1
ATOM 4553 N N . ARG B 1 154 ? 11.203 -25.031 -10.164 1 97.44 154 ARG B N 1
ATOM 4554 C CA . ARG B 1 154 ? 11.148 -25.5 -8.781 1 97.44 154 ARG B CA 1
ATOM 4555 C C . ARG B 1 154 ? 9.883 -25.016 -8.094 1 97.44 154 ARG B C 1
ATOM 4557 O O . ARG B 1 154 ? 9.602 -23.812 -8.062 1 97.44 154 ARG B O 1
ATOM 4564 N N . THR B 1 155 ? 9.07 -25.859 -7.656 1 96.31 155 THR B N 1
ATOM 4565 C CA . THR B 1 155 ? 7.871 -25.625 -6.863 1 96.31 155 THR B CA 1
ATOM 4566 C C . THR B 1 155 ? 7.984 -26.297 -5.5 1 96.31 155 THR B C 1
ATOM 4568 O O . THR B 1 155 ? 8.359 -27.469 -5.406 1 96.31 155 THR B O 1
ATOM 4571 N N . TRP B 1 156 ? 7.762 -25.484 -4.457 1 95.88 156 TRP B N 1
ATOM 4572 C CA . TRP B 1 156 ? 7.949 -25.953 -3.086 1 95.88 156 TRP B CA 1
ATOM 4573 C C . TRP B 1 156 ? 9.375 -26.453 -2.871 1 95.88 156 TRP B C 1
ATOM 4575 O O . TRP B 1 156 ? 9.586 -27.453 -2.186 1 95.88 156 TRP B O 1
ATOM 4585 N N . LEU B 1 157 ? 10.359 -25.859 -3.605 1 95.19 157 LEU B N 1
ATOM 4586 C CA . LEU B 1 157 ? 11.797 -26.078 -3.537 1 95.19 157 LEU B CA 1
ATOM 4587 C C . LEU B 1 157 ? 12.156 -27.453 -4.074 1 95.19 157 LEU B C 1
ATOM 4589 O O . LEU B 1 157 ? 13.289 -27.922 -3.893 1 95.19 157 LEU B O 1
ATOM 4593 N N . GLN B 1 158 ? 11.141 -28.125 -4.723 1 94.62 158 GLN B N 1
ATOM 4594 C CA . GLN B 1 158 ? 11.391 -29.375 -5.441 1 94.62 158 GLN B CA 1
ATOM 4595 C C . GLN B 1 158 ? 11.406 -29.141 -6.949 1 94.62 158 GLN B C 1
ATOM 4597 O O . GLN B 1 158 ? 10.68 -28.297 -7.461 1 94.62 158 GLN B O 1
ATOM 4602 N N . GLN B 1 159 ? 12.211 -29.906 -7.688 1 95.12 159 GLN B N 1
ATOM 4603 C CA . GLN B 1 159 ? 12.203 -29.75 -9.141 1 95.12 159 GLN B CA 1
ATOM 4604 C C . GLN B 1 159 ? 10.844 -30.125 -9.719 1 95.12 159 GLN B C 1
ATOM 4606 O O . GLN B 1 159 ? 10.227 -31.094 -9.281 1 95.12 159 GLN B O 1
ATOM 4611 N N . ALA B 1 160 ? 10.43 -29.281 -10.547 1 94.56 160 ALA B N 1
ATOM 4612 C CA . ALA B 1 160 ? 9.242 -29.484 -11.375 1 94.56 160 ALA B CA 1
ATOM 4613 C C . ALA B 1 160 ? 9.609 -29.547 -12.852 1 94.56 160 ALA B C 1
ATOM 4615 O O . ALA B 1 160 ? 10.719 -29.953 -13.203 1 94.56 160 ALA B O 1
ATOM 4616 N N . THR B 1 161 ? 8.641 -29.328 -13.742 1 94.75 161 THR B N 1
ATOM 4617 C CA . THR B 1 161 ? 8.922 -29.344 -15.172 1 94.75 161 THR B CA 1
ATOM 4618 C C . THR B 1 161 ? 9.883 -28.219 -15.539 1 94.75 161 THR B C 1
ATOM 4620 O O . THR B 1 161 ? 9.984 -27.219 -14.82 1 94.75 161 THR B O 1
ATOM 4623 N N . PRO B 1 162 ? 10.57 -28.359 -16.641 1 96.5 162 PRO B N 1
ATOM 4624 C CA . PRO B 1 162 ? 11.562 -27.359 -17.047 1 96.5 162 PRO B CA 1
ATOM 4625 C C . PRO B 1 162 ? 10.93 -26 -17.359 1 96.5 162 PRO B C 1
ATOM 4627 O O . PRO B 1 162 ? 9.781 -25.938 -17.812 1 96.5 162 PRO B O 1
ATOM 4630 N N . VAL B 1 163 ? 11.68 -24.984 -17.078 1 97.81 163 VAL B N 1
ATOM 4631 C CA . VAL B 1 163 ? 11.43 -23.625 -17.531 1 97.81 163 VAL B CA 1
ATOM 4632 C C . VAL B 1 163 ? 12.672 -23.078 -18.234 1 97.81 163 VAL B C 1
ATOM 4634 O O . VAL B 1 163 ? 13.516 -23.844 -18.703 1 97.81 163 VAL B O 1
ATOM 4637 N N . THR B 1 164 ? 12.734 -21.766 -18.438 1 98.5 164 THR B N 1
ATOM 4638 C CA . THR B 1 164 ? 13.969 -21.141 -18.891 1 98.5 164 THR B CA 1
ATOM 4639 C C . THR B 1 164 ? 14.406 -20.047 -17.922 1 98.5 164 THR B C 1
ATOM 4641 O O . THR B 1 164 ? 13.578 -19.484 -17.203 1 98.5 164 THR B O 1
ATOM 4644 N N . LEU B 1 165 ? 15.719 -19.812 -17.891 1 98.75 165 LEU B N 1
ATOM 4645 C CA . LEU B 1 165 ? 16.188 -18.688 -17.078 1 98.75 165 LEU B CA 1
ATOM 4646 C C . LEU B 1 165 ? 15.562 -17.375 -17.547 1 98.75 165 LEU B C 1
ATOM 4648 O O . LEU B 1 165 ? 15.219 -16.531 -16.719 1 98.75 165 LEU B O 1
ATOM 4652 N N . GLY B 1 166 ? 15.438 -17.266 -18.859 1 98.69 166 GLY B N 1
ATOM 4653 C CA . GLY B 1 166 ? 14.805 -16.078 -19.406 1 98.69 166 GLY B CA 1
ATOM 4654 C C . GLY B 1 166 ? 13.398 -15.852 -18.875 1 98.69 166 GLY B C 1
ATOM 4655 O O . GLY B 1 166 ? 13.023 -14.719 -18.562 1 98.69 166 GLY B O 1
ATOM 4656 N N . MET B 1 167 ? 12.586 -16.875 -18.812 1 98.5 167 MET B N 1
ATOM 4657 C CA . MET B 1 167 ? 11.227 -16.766 -18.281 1 98.5 167 MET B CA 1
ATOM 4658 C C . MET B 1 167 ? 11.242 -16.312 -16.828 1 98.5 167 MET B C 1
ATOM 4660 O O . MET B 1 167 ? 10.422 -15.492 -16.422 1 98.5 167 MET B O 1
ATOM 4664 N N . LYS B 1 168 ? 12.117 -16.875 -16.016 1 98.5 168 LYS B N 1
ATOM 4665 C CA . LYS B 1 168 ? 12.258 -16.453 -14.633 1 98.5 168 LYS B CA 1
ATOM 4666 C C . LYS B 1 168 ? 12.57 -14.953 -14.547 1 98.5 168 LYS B C 1
ATOM 4668 O O . LYS B 1 168 ? 11.938 -14.227 -13.781 1 98.5 168 LYS B O 1
ATOM 4673 N N . ILE B 1 169 ? 13.523 -14.477 -15.344 1 98.75 169 ILE B N 1
ATOM 4674 C CA . ILE B 1 169 ? 13.945 -13.086 -15.352 1 98.75 169 ILE B CA 1
ATOM 4675 C C . ILE B 1 169 ? 12.797 -12.203 -15.844 1 98.75 169 ILE B C 1
ATOM 4677 O O . ILE B 1 169 ? 12.602 -11.094 -15.352 1 98.75 169 ILE B O 1
ATOM 4681 N N . SER B 1 170 ? 12.047 -12.688 -16.844 1 98.56 170 SER B N 1
ATOM 4682 C CA . SER B 1 170 ? 10.914 -11.922 -17.344 1 98.56 170 SER B CA 1
ATOM 4683 C C . SER B 1 170 ? 9.844 -11.75 -16.266 1 98.56 170 SER B C 1
ATOM 4685 O O . SER B 1 170 ? 9.148 -10.734 -16.25 1 98.56 170 SER B O 1
ATOM 4687 N N . GLY B 1 171 ? 9.688 -12.734 -15.367 1 98.38 171 GLY B N 1
ATOM 4688 C CA . GLY B 1 171 ? 8.82 -12.555 -14.211 1 98.38 171 GLY B CA 1
ATOM 4689 C C . GLY B 1 171 ? 9.227 -11.391 -13.328 1 98.38 171 GLY B C 1
ATOM 4690 O O . GLY B 1 171 ? 8.375 -10.609 -12.898 1 98.38 171 GLY B O 1
ATOM 4691 N N . TRP B 1 172 ? 10.586 -11.266 -13.039 1 98.69 172 TRP B N 1
ATOM 4692 C CA . TRP B 1 172 ? 11.109 -10.117 -12.297 1 98.69 172 TRP B CA 1
ATOM 4693 C C . TRP B 1 172 ? 10.805 -8.812 -13.031 1 98.69 172 TRP B C 1
ATOM 4695 O O . TRP B 1 172 ? 10.391 -7.828 -12.422 1 98.69 172 TRP B O 1
ATOM 4705 N N . LEU B 1 173 ? 10.992 -8.836 -14.359 1 98.81 173 LEU B N 1
ATOM 4706 C CA . LEU B 1 173 ? 10.75 -7.676 -15.211 1 98.81 173 LEU B CA 1
ATOM 4707 C C . LEU B 1 173 ? 9.297 -7.215 -15.109 1 98.81 173 LEU B C 1
ATOM 4709 O O . LEU B 1 173 ? 9.031 -6.016 -15 1 98.81 173 LEU B O 1
ATOM 4713 N N . GLY B 1 174 ? 8.359 -8.148 -15.195 1 98.62 174 GLY B N 1
ATOM 4714 C CA . GLY B 1 174 ? 6.949 -7.801 -15.102 1 98.62 174 GLY B CA 1
ATOM 4715 C C . GLY B 1 174 ? 6.609 -7.023 -13.844 1 98.62 174 GLY B C 1
ATOM 4716 O O . GLY B 1 174 ? 5.883 -6.027 -13.898 1 98.62 174 GLY B O 1
ATOM 4717 N N . ALA B 1 175 ? 7.109 -7.5 -12.688 1 98.62 175 ALA B N 1
ATOM 4718 C CA . ALA B 1 175 ? 6.867 -6.816 -11.414 1 98.62 175 ALA B CA 1
ATOM 4719 C C . ALA B 1 175 ? 7.438 -5.402 -11.438 1 98.62 175 ALA B C 1
ATOM 4721 O O . ALA B 1 175 ? 6.773 -4.453 -11.016 1 98.62 175 ALA B O 1
ATOM 4722 N N . VAL B 1 176 ? 8.695 -5.254 -11.891 1 98.81 176 VAL B N 1
ATOM 4723 C CA . VAL B 1 176 ? 9.352 -3.955 -11.945 1 98.81 176 VAL B CA 1
ATOM 4724 C C . VAL B 1 176 ? 8.57 -3.016 -12.859 1 98.81 176 VAL B C 1
ATOM 4726 O O . VAL B 1 176 ? 8.406 -1.835 -12.555 1 98.81 176 VAL B O 1
ATOM 4729 N N . THR B 1 177 ? 8.094 -3.525 -14.008 1 98.75 177 THR B N 1
ATOM 4730 C CA . THR B 1 177 ? 7.305 -2.727 -14.945 1 98.75 177 THR B CA 1
ATOM 4731 C C . THR B 1 177 ? 6.027 -2.227 -14.281 1 98.75 177 THR B C 1
ATOM 4733 O O . THR B 1 177 ? 5.656 -1.06 -14.43 1 98.75 177 THR B O 1
ATOM 4736 N N . ARG B 1 178 ? 5.344 -3.045 -13.539 1 98.56 178 ARG B N 1
ATOM 4737 C CA . ARG B 1 178 ? 4.129 -2.631 -12.844 1 98.56 178 ARG B CA 1
ATOM 4738 C C . ARG B 1 178 ? 4.438 -1.594 -11.766 1 98.56 178 ARG B C 1
ATOM 4740 O O . ARG B 1 178 ? 3.639 -0.687 -11.523 1 98.56 178 ARG B O 1
ATOM 4747 N N . HIS B 1 179 ? 5.629 -1.723 -11.055 1 98.81 179 HIS B N 1
ATOM 4748 C CA . HIS B 1 179 ? 6.012 -0.703 -10.078 1 98.81 179 HIS B CA 1
ATOM 4749 C C . HIS B 1 179 ? 6.242 0.644 -10.758 1 98.81 179 HIS B C 1
ATOM 4751 O O . HIS B 1 179 ? 5.918 1.69 -10.195 1 98.81 179 HIS B O 1
ATOM 4757 N N . ARG B 1 180 ? 6.863 0.617 -11.961 1 98.69 180 ARG B N 1
ATOM 4758 C CA . ARG B 1 180 ? 7.02 1.854 -12.719 1 98.69 180 ARG B CA 1
ATOM 4759 C C . ARG B 1 180 ? 5.668 2.48 -13.031 1 98.69 180 ARG B C 1
ATOM 4761 O O . ARG B 1 180 ? 5.504 3.699 -12.938 1 98.69 180 ARG B O 1
ATOM 4768 N N . GLN B 1 181 ? 4.699 1.665 -13.383 1 98.38 181 GLN B N 1
ATOM 4769 C CA . GLN B 1 181 ? 3.348 2.141 -13.648 1 98.38 181 GLN B CA 1
ATOM 4770 C C . GLN B 1 181 ? 2.725 2.75 -12.391 1 98.38 181 GLN B C 1
ATOM 4772 O O . GLN B 1 181 ? 2.154 3.842 -12.445 1 98.38 181 GLN B O 1
ATOM 4777 N N . ARG B 1 182 ? 2.812 2.047 -11.273 1 98.62 182 ARG B N 1
ATOM 4778 C CA . ARG B 1 182 ? 2.264 2.525 -10.008 1 98.62 182 ARG B CA 1
ATOM 4779 C C . ARG B 1 182 ? 2.875 3.867 -9.617 1 98.62 182 ARG B C 1
ATOM 4781 O O . ARG B 1 182 ? 2.172 4.762 -9.141 1 98.62 182 ARG B O 1
ATOM 4788 N N . LEU B 1 183 ? 4.227 3.945 -9.742 1 98.56 183 LEU B N 1
ATOM 4789 C CA . LEU B 1 183 ? 4.914 5.18 -9.383 1 98.56 183 LEU B CA 1
ATOM 4790 C C . LEU B 1 183 ? 4.383 6.355 -10.203 1 98.56 183 LEU B C 1
ATOM 4792 O O . LEU B 1 183 ? 4.18 7.445 -9.664 1 98.56 183 LEU B O 1
ATOM 4796 N N . ALA B 1 184 ? 4.141 6.176 -11.484 1 98 184 ALA B N 1
ATOM 4797 C CA . ALA B 1 184 ? 3.574 7.219 -12.336 1 98 184 ALA B CA 1
ATOM 4798 C C . ALA B 1 184 ? 2.18 7.617 -11.867 1 98 184 ALA B C 1
ATOM 4800 O O . ALA B 1 184 ? 1.818 8.797 -11.898 1 98 184 ALA B O 1
ATOM 4801 N N . GLU B 1 185 ? 1.39 6.68 -11.422 1 97.5 185 GLU B N 1
ATOM 4802 C CA . GLU B 1 185 ? 0.003 6.902 -11.023 1 97.5 185 GLU B CA 1
ATOM 4803 C C . GLU B 1 185 ? -0.076 7.664 -9.703 1 97.5 185 GLU B C 1
ATOM 4805 O O . GLU B 1 185 ? -1.008 8.438 -9.484 1 97.5 185 GLU B O 1
ATOM 4810 N N . ILE B 1 186 ? 0.892 7.473 -8.781 1 97.81 186 ILE B N 1
ATOM 4811 C CA . ILE B 1 186 ? 0.729 8.016 -7.441 1 97.81 186 ILE B CA 1
ATOM 4812 C C . ILE B 1 186 ? 1.287 9.438 -7.387 1 97.81 186 ILE B C 1
ATOM 4814 O O . ILE B 1 186 ? 0.957 10.211 -6.48 1 97.81 186 ILE B O 1
ATOM 4818 N N . LYS B 1 187 ? 2.15 9.883 -8.336 1 97.81 187 LYS B N 1
ATOM 4819 C CA . LYS B 1 187 ? 2.916 11.125 -8.289 1 97.81 187 LYS B CA 1
ATOM 4820 C C . LYS B 1 187 ? 1.998 12.336 -8.102 1 97.81 187 LYS B C 1
ATOM 4822 O O . LYS B 1 187 ? 2.242 13.18 -7.246 1 97.81 187 LYS B O 1
ATOM 4827 N N . PRO B 1 188 ? 0.851 12.43 -8.82 1 96.5 188 PRO B N 1
ATOM 4828 C CA . PRO B 1 188 ? 0.005 13.617 -8.648 1 96.5 188 PRO B CA 1
ATOM 4829 C C . PRO B 1 188 ? -0.577 13.734 -7.242 1 96.5 188 PRO B C 1
ATOM 4831 O O . PRO B 1 188 ? -0.785 14.844 -6.746 1 96.5 188 PRO B O 1
ATOM 4834 N N . ARG B 1 189 ? -0.901 12.633 -6.594 1 97.44 189 ARG B N 1
ATOM 4835 C CA . ARG B 1 189 ? -1.435 12.641 -5.238 1 97.44 189 ARG B CA 1
ATOM 4836 C C . ARG B 1 189 ? -0.335 12.922 -4.219 1 97.44 189 ARG B C 1
ATOM 4838 O O . ARG B 1 189 ? -0.559 13.625 -3.232 1 97.44 189 ARG B O 1
ATOM 4845 N N . LEU B 1 190 ? 0.87 12.328 -4.492 1 98.56 190 LEU B N 1
ATOM 4846 C CA . LEU B 1 190 ? 1.992 12.422 -3.566 1 98.56 190 LEU B CA 1
ATOM 4847 C C . LEU B 1 190 ? 2.574 13.836 -3.562 1 98.56 190 LEU B C 1
ATOM 4849 O O . LEU B 1 190 ? 2.852 14.391 -2.5 1 98.56 190 LEU B O 1
ATOM 4853 N N . LEU B 1 191 ? 2.82 14.414 -4.77 1 98.75 191 LEU B N 1
ATOM 4854 C CA . LEU B 1 191 ? 3.469 15.711 -4.922 1 98.75 191 LEU B CA 1
ATOM 4855 C C . LEU B 1 191 ? 2.453 16.844 -4.812 1 98.75 191 LEU B C 1
ATOM 4857 O O . LEU B 1 191 ? 2.221 17.562 -5.785 1 98.75 191 LEU B O 1
ATOM 4861 N N . SER B 1 192 ? 1.931 17 -3.564 1 98.62 192 SER B N 1
ATOM 4862 C CA . SER B 1 192 ? 0.871 17.953 -3.254 1 98.62 192 SER B CA 1
ATOM 4863 C C . SER B 1 192 ? 1.283 18.891 -2.125 1 98.62 192 SER B C 1
ATOM 4865 O O . SER B 1 192 ? 1.924 18.469 -1.161 1 98.62 192 SER B O 1
ATOM 4867 N N . LEU B 1 193 ? 0.921 20.141 -2.232 1 98.81 193 LEU B N 1
ATOM 4868 C CA . LEU B 1 193 ? 1.196 21.172 -1.245 1 98.81 193 LEU B CA 1
ATOM 4869 C C . LEU B 1 193 ? 0.408 20.922 0.037 1 98.81 193 LEU B C 1
ATOM 4871 O O . LEU B 1 193 ? -0.774 20.578 -0.013 1 98.81 193 LEU B O 1
ATOM 4875 N N . GLN B 1 194 ? 1.059 20.953 1.171 1 98.69 194 GLN B N 1
ATOM 4876 C CA . GLN B 1 194 ? 0.397 21.125 2.459 1 98.69 194 GLN B CA 1
ATOM 4877 C C . GLN B 1 194 ? 0.505 22.562 2.947 1 98.69 194 GLN B C 1
ATOM 4879 O O . GLN B 1 194 ? 1.604 23.062 3.217 1 98.69 194 GLN B O 1
ATOM 4884 N N . PHE B 1 195 ? -0.57 23.312 2.988 1 98.62 195 PHE B N 1
ATOM 4885 C CA . PHE B 1 195 ? -0.645 24.688 3.453 1 98.62 195 PHE B CA 1
ATOM 4886 C C . PHE B 1 195 ? -2.012 24.984 4.059 1 98.62 195 PHE B C 1
ATOM 4888 O O . PHE B 1 195 ? -2.961 25.297 3.336 1 98.62 195 PHE B O 1
ATOM 4895 N N . GLY B 1 196 ? -2.074 24.844 5.375 1 97.44 196 GLY B N 1
ATOM 4896 C CA . GLY B 1 196 ? -3.357 24.984 6.043 1 97.44 196 GLY B CA 1
ATOM 4897 C C . GLY B 1 196 ? -3.326 25.953 7.211 1 97.44 196 GLY B C 1
ATOM 4898 O O . GLY B 1 196 ? -4.375 26.375 7.703 1 97.44 196 GLY B O 1
ATOM 4899 N N . GLY B 1 197 ? -2.1 26.406 7.621 1 95.81 197 GLY B N 1
ATOM 4900 C CA . GLY B 1 197 ? -1.977 27.281 8.773 1 95.81 197 GLY B CA 1
ATOM 4901 C C . GLY B 1 197 ? -2.32 26.609 10.086 1 95.81 197 GLY B C 1
ATOM 4902 O O . GLY B 1 197 ? -2.121 25.406 10.234 1 95.81 197 GLY B O 1
ATOM 4903 N N . ALA B 1 198 ? -2.727 27.359 11.078 1 92.38 198 ALA B N 1
ATOM 4904 C CA . ALA B 1 198 ? -2.818 26.938 12.477 1 92.38 198 ALA B CA 1
ATOM 4905 C C . ALA B 1 198 ? -3.785 25.766 12.633 1 92.38 198 ALA B C 1
ATOM 4907 O O . ALA B 1 198 ? -3.529 24.844 13.406 1 92.38 198 ALA B O 1
ATOM 4908 N N . SER B 1 199 ? -4.926 25.812 11.922 1 95.12 199 SER B N 1
ATOM 4909 C CA . SER B 1 199 ? -5.949 24.797 12.117 1 95.12 199 SER B CA 1
ATOM 4910 C C . SER B 1 199 ? -6.512 24.297 10.781 1 95.12 199 SER B C 1
ATOM 4912 O O . SER B 1 199 ? -7.52 23.594 10.75 1 95.12 199 SER B O 1
ATOM 4914 N N . GLY B 1 200 ? -5.898 24.703 9.719 1 96.56 200 GLY B N 1
ATOM 4915 C CA . GLY B 1 200 ? -6.324 24.188 8.422 1 96.56 200 GLY B CA 1
ATOM 4916 C C . GLY B 1 200 ? -7.148 25.188 7.633 1 96.56 200 GLY B C 1
ATOM 4917 O O . GLY B 1 200 ? -7.422 24.984 6.449 1 96.56 200 GLY B O 1
ATOM 4918 N N . THR B 1 201 ? -7.492 26.406 8.195 1 97.06 201 THR B N 1
ATOM 4919 C CA . THR B 1 201 ? -8.43 27.312 7.535 1 97.06 201 THR B CA 1
ATOM 4920 C C . THR B 1 201 ? -7.691 28.469 6.871 1 97.06 201 THR B C 1
ATOM 4922 O O . THR B 1 201 ? -8.266 29.203 6.066 1 97.06 201 THR B O 1
ATOM 4925 N N . LEU B 1 202 ? -6.492 28.703 7.23 1 97.06 202 LEU B N 1
ATOM 4926 C CA . LEU B 1 202 ? -5.695 29.828 6.762 1 97.06 202 LEU B CA 1
ATOM 4927 C C . LEU B 1 202 ? -6.371 31.156 7.105 1 97.06 202 LEU B C 1
ATOM 4929 O O . LEU B 1 202 ? -6.242 32.125 6.367 1 97.06 202 LEU B O 1
ATOM 4933 N N . ALA B 1 203 ? -7.035 31.188 8.211 1 95 203 ALA B N 1
ATOM 4934 C CA . ALA B 1 203 ? -7.77 32.375 8.633 1 95 203 ALA B CA 1
ATOM 4935 C C . ALA B 1 203 ? -6.836 33.594 8.758 1 95 203 ALA B C 1
ATOM 4937 O O . ALA B 1 203 ? -7.227 34.719 8.461 1 95 203 ALA B O 1
ATOM 4938 N N . ALA B 1 204 ? -5.637 33.375 9.109 1 92 204 ALA B N 1
ATOM 4939 C CA . ALA B 1 204 ? -4.664 34.438 9.367 1 92 204 ALA B CA 1
ATOM 4940 C C . ALA B 1 204 ? -4.359 35.219 8.086 1 92 204 ALA B C 1
ATOM 4942 O O . ALA B 1 204 ? -3.898 36.344 8.148 1 92 204 ALA B O 1
ATOM 4943 N N . LEU B 1 205 ? -4.648 34.625 6.906 1 94.81 205 LEU B N 1
ATOM 4944 C CA . LEU B 1 205 ? -4.285 35.25 5.645 1 94.81 205 LEU B CA 1
ATOM 4945 C C . LEU B 1 205 ? -5.484 35.969 5.035 1 94.81 205 LEU B C 1
ATOM 4947 O O . LEU B 1 205 ? -5.352 36.656 4.008 1 94.81 205 LEU B O 1
ATOM 4951 N N . GLY B 1 206 ? -6.664 35.875 5.652 1 92.19 206 GLY B N 1
ATOM 4952 C CA . GLY B 1 206 ? -7.855 36.562 5.16 1 92.19 206 GLY B CA 1
ATOM 4953 C C . GLY B 1 206 ? -8.109 36.312 3.686 1 92.19 206 GLY B C 1
ATOM 4954 O O . GLY B 1 206 ? -8.102 35.188 3.227 1 92.19 206 GLY B O 1
ATOM 4955 N N . ASP B 1 207 ? -8.32 37.406 2.988 1 93.62 207 ASP B N 1
ATOM 4956 C CA . ASP B 1 207 ? -8.688 37.312 1.578 1 93.62 207 ASP B CA 1
ATOM 4957 C C . ASP B 1 207 ? -7.516 36.844 0.729 1 93.62 207 ASP B C 1
ATOM 4959 O O . ASP B 1 207 ? -7.699 36.438 -0.422 1 93.62 207 ASP B O 1
ATOM 4963 N N . HIS B 1 208 ? -6.359 36.781 1.22 1 96.12 208 HIS B N 1
ATOM 4964 C CA . HIS B 1 208 ? -5.176 36.406 0.466 1 96.12 208 HIS B CA 1
ATOM 4965 C C . HIS B 1 208 ? -4.945 34.875 0.555 1 96.12 208 HIS B C 1
ATOM 4967 O O . HIS B 1 208 ? -4.098 34.344 -0.155 1 96.12 208 HIS B O 1
ATOM 4973 N N . ALA B 1 209 ? -5.699 34.188 1.365 1 97.25 209 ALA B N 1
ATOM 4974 C CA . ALA B 1 209 ? -5.441 32.781 1.673 1 97.25 209 ALA B CA 1
ATOM 4975 C C . ALA B 1 209 ? -5.398 31.938 0.401 1 97.25 209 ALA B C 1
ATOM 4977 O O . ALA B 1 209 ? -4.406 31.25 0.139 1 97.25 209 ALA B O 1
ATOM 4978 N N . LEU B 1 210 ? -6.418 31.953 -0.427 1 97.81 210 LEU B N 1
ATOM 4979 C CA . LEU B 1 210 ? -6.484 31.109 -1.611 1 97.81 210 LEU B CA 1
ATOM 4980 C C . LEU B 1 210 ? -5.488 31.562 -2.67 1 97.81 210 LEU B C 1
ATOM 4982 O O . LEU B 1 210 ? -4.758 30.75 -3.236 1 97.81 210 LEU B O 1
ATOM 4986 N N . PRO B 1 211 ? -5.371 32.906 -2.955 1 98.44 211 PRO B N 1
ATOM 4987 C CA . PRO B 1 211 ? -4.363 33.375 -3.912 1 98.44 211 PRO B CA 1
ATOM 4988 C C . PRO B 1 211 ? -2.943 32.969 -3.518 1 98.44 211 PRO B C 1
ATOM 4990 O O . PRO B 1 211 ? -2.154 32.562 -4.371 1 98.44 211 PRO B O 1
ATOM 4993 N N . VAL B 1 212 ? -2.598 33.062 -2.256 1 98.56 212 VAL B N 1
ATOM 4994 C CA . VAL B 1 212 ? -1.265 32.688 -1.797 1 98.56 212 VAL B CA 1
ATOM 4995 C C . VAL B 1 212 ? -1.069 31.172 -1.945 1 98.56 212 VAL B C 1
ATOM 4997 O O . VAL B 1 212 ? 0.008 30.703 -2.332 1 98.56 212 VAL B O 1
ATOM 5000 N N . SER B 1 213 ? -2.117 30.359 -1.585 1 98.69 213 SER B N 1
ATOM 5001 C CA . SER B 1 213 ? -2.039 28.906 -1.746 1 98.69 213 SER B CA 1
ATOM 5002 C C . SER B 1 213 ? -1.743 28.531 -3.193 1 98.69 213 SER B C 1
ATOM 5004 O O . SER B 1 213 ? -0.881 27.688 -3.455 1 98.69 213 SER B O 1
ATOM 5006 N N . GLU B 1 214 ? -2.475 29.109 -4.152 1 98.69 214 GLU B N 1
ATOM 5007 C CA . GLU B 1 214 ? -2.283 28.844 -5.578 1 98.69 214 GLU B CA 1
ATOM 5008 C C . GLU B 1 214 ? -0.88 29.25 -6.027 1 98.69 214 GLU B C 1
ATOM 5010 O O . GLU B 1 214 ? -0.213 28.484 -6.738 1 98.69 214 GLU B O 1
ATOM 5015 N N . ALA B 1 215 ? -0.45 30.438 -5.625 1 98.81 215 ALA B N 1
ATOM 5016 C CA . ALA B 1 215 ? 0.875 30.938 -5.988 1 98.81 215 ALA B CA 1
ATOM 5017 C C . ALA B 1 215 ? 1.972 30.047 -5.406 1 98.81 215 ALA B C 1
ATOM 5019 O O . ALA B 1 215 ? 2.98 29.781 -6.062 1 98.81 215 ALA B O 1
ATOM 5020 N N . LEU B 1 216 ? 1.805 29.625 -4.141 1 98.88 216 LEU B N 1
ATOM 5021 C CA . LEU B 1 216 ? 2.787 28.797 -3.467 1 98.88 216 LEU B CA 1
ATOM 5022 C C . LEU B 1 216 ? 2.924 27.438 -4.172 1 98.88 216 LEU B C 1
ATOM 5024 O O . LEU B 1 216 ? 4.035 26.938 -4.348 1 98.88 216 LEU B O 1
ATOM 5028 N N . ALA B 1 217 ? 1.787 26.844 -4.531 1 98.81 217 ALA B N 1
ATOM 5029 C CA . ALA B 1 217 ? 1.813 25.594 -5.293 1 98.81 217 ALA B CA 1
ATOM 5030 C C . ALA B 1 217 ? 2.59 25.766 -6.594 1 98.81 217 ALA B C 1
ATOM 5032 O O . ALA B 1 217 ? 3.398 24.906 -6.957 1 98.81 217 ALA B O 1
ATOM 5033 N N . ARG B 1 218 ? 2.377 26.859 -7.312 1 98.62 218 ARG B N 1
ATOM 5034 C CA . ARG B 1 218 ? 3.084 27.141 -8.555 1 98.62 218 ARG B CA 1
ATOM 5035 C C . ARG B 1 218 ? 4.578 27.328 -8.312 1 98.62 218 ARG B C 1
ATOM 5037 O O . ARG B 1 218 ? 5.406 26.75 -9.031 1 98.62 218 ARG B O 1
ATOM 5044 N N . GLU B 1 219 ? 4.902 28.125 -7.27 1 98.62 219 GLU B N 1
ATOM 5045 C CA . GLU B 1 219 ? 6.297 28.406 -6.938 1 98.62 219 GLU B CA 1
ATOM 5046 C C . GLU B 1 219 ? 7.07 27.109 -6.664 1 98.62 219 GLU B C 1
ATOM 5048 O O . GLU B 1 219 ? 8.25 27 -6.996 1 98.62 219 GLU B O 1
ATOM 5053 N N . LEU B 1 220 ? 6.406 26.172 -6.043 1 98.81 220 LEU B N 1
ATOM 5054 C CA . LEU B 1 220 ? 7.07 24.953 -5.629 1 98.81 220 LEU B CA 1
ATOM 5055 C C . LEU B 1 220 ? 6.855 23.844 -6.656 1 98.81 220 LEU B C 1
ATOM 5057 O O . LEU B 1 220 ? 7.383 22.734 -6.512 1 98.81 220 LEU B O 1
ATOM 5061 N N . GLN B 1 221 ? 6.027 24.141 -7.688 1 98.56 221 GLN B N 1
ATOM 5062 C CA . GLN B 1 221 ? 5.668 23.156 -8.703 1 98.56 221 GLN B CA 1
ATOM 5063 C C . GLN B 1 221 ? 5.035 21.922 -8.086 1 98.56 221 GLN B C 1
ATOM 5065 O O . GLN B 1 221 ? 5.449 20.797 -8.375 1 98.56 221 GLN B O 1
ATOM 5070 N N . LEU B 1 222 ? 4.133 22.094 -7.176 1 98.81 222 LEU B N 1
ATOM 5071 C CA . LEU B 1 222 ? 3.342 21.047 -6.543 1 98.81 222 LEU B CA 1
ATOM 5072 C C . LEU B 1 222 ? 1.868 21.172 -6.914 1 98.81 222 LEU B C 1
ATOM 5074 O O . LEU B 1 222 ? 1.417 22.25 -7.312 1 98.81 222 LEU B O 1
ATOM 5078 N N . HIS B 1 223 ? 1.143 20.094 -6.824 1 98.31 223 HIS B N 1
ATOM 5079 C CA . HIS B 1 223 ? -0.307 20.109 -6.984 1 98.31 223 HIS B CA 1
ATOM 5080 C C . HIS B 1 223 ? -0.978 20.812 -5.805 1 98.31 223 HIS B C 1
ATOM 5082 O O . HIS B 1 223 ? -0.584 20.609 -4.652 1 98.31 223 HIS B O 1
ATOM 5088 N N . LEU B 1 224 ? -1.913 21.734 -6.062 1 98.38 224 LEU B N 1
ATOM 5089 C CA . LEU B 1 224 ? -2.783 22.266 -5.016 1 98.38 224 LEU B CA 1
ATOM 5090 C C . LEU B 1 224 ? -3.939 21.297 -4.738 1 98.38 224 LEU B C 1
ATOM 5092 O O . LEU B 1 224 ? -4.828 21.141 -5.574 1 98.38 224 LEU B O 1
ATOM 5096 N N . PRO B 1 225 ? -3.938 20.641 -3.607 1 97.5 225 PRO B N 1
ATOM 5097 C CA . PRO B 1 225 ? -5.039 19.734 -3.287 1 97.5 225 PRO B CA 1
ATOM 5098 C C . PRO B 1 225 ? -6.348 20.453 -3.006 1 97.5 225 PRO B C 1
ATOM 5100 O O . PRO B 1 225 ? -6.367 21.688 -2.922 1 97.5 225 PRO B O 1
ATOM 5103 N N . GLU B 1 226 ? -7.465 19.719 -2.902 1 96.25 226 GLU B N 1
ATOM 5104 C CA . GLU B 1 226 ? -8.789 20.297 -2.676 1 96.25 226 GLU B CA 1
ATOM 5105 C C . GLU B 1 226 ? -8.867 20.969 -1.309 1 96.25 226 GLU B C 1
ATOM 5107 O O . GLU B 1 226 ? -9.664 21.891 -1.107 1 96.25 226 GLU B O 1
ATOM 5112 N N . GLN B 1 227 ? -8.062 20.562 -0.399 1 96.94 227 GLN B N 1
ATOM 5113 C CA . GLN B 1 227 ? -7.91 21.141 0.926 1 96.94 227 GLN B CA 1
ATOM 5114 C C . GLN B 1 227 ? -6.594 20.719 1.569 1 96.94 227 GLN B C 1
ATOM 5116 O O . GLN B 1 227 ? -5.973 19.75 1.138 1 96.94 227 GLN B O 1
ATOM 5121 N N . PRO B 1 228 ? -6.152 21.5 2.6 1 97.38 228 PRO B N 1
ATOM 5122 C CA . PRO B 1 228 ? -4.961 21.047 3.326 1 97.38 228 PRO B CA 1
ATOM 5123 C C . PRO B 1 228 ? -5.121 19.641 3.906 1 97.38 228 PRO B C 1
ATOM 5125 O O . PRO B 1 228 ? -6.215 19.266 4.34 1 97.38 228 PRO B O 1
ATOM 5128 N N . TRP B 1 229 ? -4.062 18.859 3.943 1 97.06 229 TRP B N 1
ATOM 5129 C CA . TRP B 1 229 ? -4.215 17.453 4.262 1 97.06 229 TRP B CA 1
ATOM 5130 C C . TRP B 1 229 ? -3.49 17.109 5.559 1 97.06 229 TRP B C 1
ATOM 5132 O O . TRP B 1 229 ? -3.156 15.938 5.797 1 97.06 229 TRP B O 1
ATOM 5142 N N . HIS B 1 230 ? -3.236 17.984 6.508 1 93.56 230 HIS B N 1
ATOM 5143 C CA . HIS B 1 230 ? -2.545 17.844 7.781 1 93.56 230 HIS B CA 1
ATOM 5144 C C . HIS B 1 230 ? -2.709 16.438 8.344 1 93.56 230 HIS B C 1
ATOM 5146 O O . HIS B 1 230 ? -1.726 15.703 8.5 1 93.56 230 HIS B O 1
ATOM 5152 N N . THR B 1 231 ? -3.947 15.977 8.562 1 97.19 231 THR B N 1
ATOM 5153 C CA . THR B 1 231 ? -4.164 14.742 9.305 1 97.19 231 THR B CA 1
ATOM 5154 C C . THR B 1 231 ? -4.699 13.648 8.391 1 97.19 231 THR B C 1
ATOM 5156 O O . THR B 1 231 ? -5.066 12.57 8.859 1 97.19 231 THR B O 1
ATOM 5159 N N . GLN B 1 232 ? -4.836 13.875 7.098 1 97.81 232 GLN B N 1
ATOM 5160 C CA . GLN B 1 232 ? -5.117 12.844 6.105 1 97.81 232 GLN B CA 1
ATOM 5161 C C . GLN B 1 232 ? -3.836 12.344 5.449 1 97.81 232 GLN B C 1
ATOM 5163 O O . GLN B 1 232 ? -3.398 12.883 4.434 1 97.81 232 GLN B O 1
ATOM 5168 N N . ARG B 1 233 ? -3.273 11.266 5.938 1 98.38 233 ARG B N 1
ATOM 5169 C CA . ARG B 1 233 ? -1.898 10.875 5.637 1 98.38 233 ARG B CA 1
ATOM 5170 C C . ARG B 1 233 ? -1.855 9.844 4.516 1 98.38 233 ARG B C 1
ATOM 5172 O O . ARG B 1 233 ? -0.79 9.312 4.195 1 98.38 233 ARG B O 1
ATOM 5179 N N . ASP B 1 234 ? -3.033 9.547 3.859 1 98.5 234 ASP B N 1
ATOM 5180 C CA . ASP B 1 234 ? -3.148 8.492 2.857 1 98.5 234 ASP B CA 1
ATOM 5181 C C . ASP B 1 234 ? -2.168 8.719 1.708 1 98.5 234 ASP B C 1
ATOM 5183 O O . ASP B 1 234 ? -1.663 7.762 1.119 1 98.5 234 ASP B O 1
ATOM 5187 N N . ARG B 1 235 ? -1.814 10 1.349 1 98.19 235 ARG B N 1
ATOM 5188 C CA . ARG B 1 235 ? -0.866 10.305 0.282 1 98.19 235 ARG B CA 1
ATOM 5189 C C . ARG B 1 235 ? 0.508 9.719 0.587 1 98.19 235 ARG B C 1
ATOM 5191 O O . ARG B 1 235 ? 1.127 9.094 -0.276 1 98.19 235 ARG B O 1
ATOM 5198 N N . LEU B 1 236 ? 0.972 9.93 1.775 1 98.81 236 LEU B N 1
ATOM 5199 C CA . LEU B 1 236 ? 2.285 9.453 2.193 1 98.81 236 LEU B CA 1
ATOM 5200 C C . LEU B 1 236 ? 2.285 7.934 2.357 1 98.81 236 LEU B C 1
ATOM 5202 O O . LEU B 1 236 ? 3.26 7.266 2.002 1 98.81 236 LEU B O 1
ATOM 5206 N N . VAL B 1 237 ? 1.199 7.387 2.898 1 98.88 237 VAL B N 1
ATOM 5207 C CA . VAL B 1 237 ? 1.107 5.953 3.166 1 98.88 237 VAL B CA 1
ATOM 5208 C C . VAL B 1 237 ? 1.044 5.184 1.85 1 98.88 237 VAL B C 1
ATOM 5210 O O . VAL B 1 237 ? 1.587 4.082 1.739 1 98.88 237 VAL B O 1
ATOM 5213 N N . GLU B 1 238 ? 0.344 5.734 0.834 1 98.81 238 GLU B N 1
ATOM 5214 C CA . GLU B 1 238 ? 0.333 5.133 -0.496 1 98.81 238 GLU B CA 1
ATOM 5215 C C . GLU B 1 238 ? 1.749 4.98 -1.045 1 98.81 238 GLU B C 1
ATOM 5217 O O . GLU B 1 238 ? 2.094 3.941 -1.609 1 98.81 238 GLU B O 1
ATOM 5222 N N . PHE B 1 239 ? 2.557 6.035 -0.876 1 98.94 239 PHE B N 1
ATOM 5223 C CA . PHE B 1 239 ? 3.939 5.988 -1.336 1 98.94 239 PHE B CA 1
ATOM 5224 C C . PHE B 1 239 ? 4.742 4.973 -0.532 1 98.94 239 PHE B C 1
ATOM 5226 O O . PHE B 1 239 ? 5.512 4.191 -1.098 1 98.94 239 PHE B O 1
ATOM 5233 N N . ALA B 1 240 ? 4.582 4.969 0.747 1 98.94 240 ALA B N 1
ATOM 5234 C CA . ALA B 1 240 ? 5.238 3.971 1.585 1 98.94 240 ALA B CA 1
ATOM 5235 C C . ALA B 1 240 ? 4.891 2.557 1.133 1 98.94 240 ALA B C 1
ATOM 5237 O O . ALA B 1 240 ? 5.746 1.67 1.122 1 98.94 240 ALA B O 1
ATOM 5238 N N . SER B 1 241 ? 3.668 2.309 0.795 1 98.88 241 SER B N 1
ATOM 5239 C CA . SER B 1 241 ? 3.211 1.005 0.326 1 98.88 241 SER B CA 1
ATOM 5240 C C . SER B 1 241 ? 3.914 0.605 -0.967 1 98.88 241 SER B C 1
ATOM 5242 O O . SER B 1 241 ? 4.309 -0.551 -1.135 1 98.88 241 SER B O 1
ATOM 5244 N N . LEU B 1 242 ? 4.012 1.57 -1.898 1 98.88 242 LEU B N 1
ATOM 5245 C CA . LEU B 1 242 ? 4.738 1.293 -3.135 1 98.88 242 LEU B CA 1
ATOM 5246 C C . LEU B 1 242 ? 6.184 0.913 -2.844 1 98.88 242 LEU B C 1
ATOM 5248 O O . LEU B 1 242 ? 6.711 -0.032 -3.434 1 98.88 242 LEU B O 1
ATOM 5252 N N . LEU B 1 243 ? 6.852 1.669 -1.923 1 98.94 243 LEU B N 1
ATOM 5253 C CA . LEU B 1 243 ? 8.219 1.333 -1.531 1 98.94 243 LEU B CA 1
ATOM 5254 C C . LEU B 1 243 ? 8.289 -0.082 -0.968 1 98.94 243 LEU B C 1
ATOM 5256 O O . LEU B 1 243 ? 9.211 -0.835 -1.286 1 98.94 243 LEU B O 1
ATOM 5260 N N . GLY B 1 244 ? 7.32 -0.445 -0.12 1 98.94 244 GLY B N 1
ATOM 5261 C CA . GLY B 1 244 ? 7.254 -1.802 0.399 1 98.94 244 GLY B CA 1
ATOM 5262 C C . GLY B 1 244 ? 7.152 -2.854 -0.689 1 98.94 244 GLY B C 1
ATOM 5263 O O . GLY B 1 244 ? 7.801 -3.898 -0.614 1 98.94 244 GLY B O 1
ATOM 5264 N N . MET B 1 245 ? 6.34 -2.625 -1.713 1 98.94 245 MET B N 1
ATOM 5265 C CA . MET B 1 245 ? 6.18 -3.572 -2.812 1 98.94 245 MET B CA 1
ATOM 5266 C C . MET B 1 245 ? 7.473 -3.701 -3.611 1 98.94 245 MET B C 1
ATOM 5268 O O . MET B 1 245 ? 7.84 -4.801 -4.031 1 98.94 245 MET B O 1
ATOM 5272 N N . ILE B 1 246 ? 8.125 -2.543 -3.844 1 98.94 246 ILE B N 1
ATOM 5273 C CA . ILE B 1 246 ? 9.406 -2.588 -4.535 1 98.94 246 ILE B CA 1
ATOM 5274 C C . ILE B 1 246 ? 10.391 -3.438 -3.738 1 98.94 246 ILE B C 1
ATOM 5276 O O . ILE B 1 246 ? 11.086 -4.293 -4.301 1 98.94 246 ILE B O 1
ATOM 5280 N N . ALA B 1 247 ? 10.453 -3.23 -2.398 1 98.81 247 ALA B N 1
ATOM 5281 C CA . ALA B 1 247 ? 11.32 -4.031 -1.536 1 98.81 247 ALA B CA 1
ATOM 5282 C C . ALA B 1 247 ? 10.992 -5.52 -1.659 1 98.81 247 ALA B C 1
ATOM 5284 O O . ALA B 1 247 ? 11.891 -6.355 -1.742 1 98.81 247 ALA B O 1
ATOM 5285 N N . GLY B 1 248 ? 9.734 -5.863 -1.602 1 98.81 248 GLY B N 1
ATOM 5286 C CA . GLY B 1 248 ? 9.312 -7.25 -1.72 1 98.81 248 GLY B CA 1
ATOM 5287 C C . GLY B 1 248 ? 9.711 -7.883 -3.037 1 98.81 248 GLY B C 1
ATOM 5288 O O . GLY B 1 248 ? 10.211 -9.016 -3.062 1 98.81 248 GLY B O 1
ATOM 5289 N N . SER B 1 249 ? 9.492 -7.191 -4.168 1 98.88 249 SER B N 1
ATOM 5290 C CA . SER B 1 249 ? 9.852 -7.707 -5.488 1 98.88 249 SER B CA 1
ATOM 5291 C C . SER B 1 249 ? 11.359 -7.883 -5.625 1 98.88 249 SER B C 1
ATOM 5293 O O . SER B 1 249 ? 11.82 -8.867 -6.207 1 98.88 249 SER B O 1
ATOM 5295 N N . LEU B 1 250 ? 12.125 -6.891 -5.113 1 98.88 250 LEU B N 1
ATOM 5296 C CA . LEU B 1 250 ? 13.578 -7.027 -5.145 1 98.88 250 LEU B CA 1
ATOM 5297 C C . LEU B 1 250 ? 14.039 -8.125 -4.199 1 98.88 250 LEU B C 1
ATOM 5299 O O . LEU B 1 250 ? 15.023 -8.812 -4.473 1 98.88 250 LEU B O 1
ATOM 5303 N N . GLY B 1 251 ? 13.375 -8.219 -3.066 1 98.75 251 GLY B N 1
ATOM 5304 C CA . GLY B 1 251 ? 13.633 -9.352 -2.182 1 98.75 251 GLY B CA 1
ATOM 5305 C C . GLY B 1 251 ? 13.461 -10.695 -2.863 1 98.75 251 GLY B C 1
ATOM 5306 O O . GLY B 1 251 ? 14.234 -11.625 -2.617 1 98.75 251 GLY B O 1
ATOM 5307 N N . LYS B 1 252 ? 12.477 -10.844 -3.689 1 98.62 252 LYS B N 1
ATOM 5308 C CA . LYS B 1 252 ? 12.266 -12.062 -4.473 1 98.62 252 LYS B CA 1
ATOM 5309 C C . LYS B 1 252 ? 13.445 -12.312 -5.414 1 98.62 252 LYS B C 1
ATOM 5311 O O . LYS B 1 252 ? 13.906 -13.445 -5.551 1 98.62 252 LYS B O 1
ATOM 5316 N N . VAL B 1 253 ? 13.891 -11.281 -6.09 1 98.62 253 VAL B N 1
ATOM 5317 C CA . VAL B 1 253 ? 15.062 -11.406 -6.945 1 98.62 253 VAL B CA 1
ATOM 5318 C C . VAL B 1 253 ? 16.25 -11.938 -6.129 1 98.62 253 VAL B C 1
ATOM 5320 O O . VAL B 1 253 ? 16.906 -12.898 -6.527 1 98.62 253 VAL B O 1
ATOM 5323 N N . GLY B 1 254 ? 16.5 -11.242 -5 1 98.5 254 GLY B N 1
ATOM 5324 C CA . GLY B 1 254 ? 17.562 -11.688 -4.125 1 98.5 254 GLY B CA 1
ATOM 5325 C C . GLY B 1 254 ? 17.406 -13.125 -3.67 1 98.5 254 GLY B C 1
ATOM 5326 O O . GLY B 1 254 ? 18.375 -13.883 -3.631 1 98.5 254 GLY B O 1
ATOM 5327 N N . ARG B 1 255 ? 16.219 -13.523 -3.305 1 98.31 255 ARG B N 1
ATOM 5328 C CA . ARG B 1 255 ? 15.914 -14.875 -2.844 1 98.31 255 ARG B CA 1
ATOM 5329 C C . ARG B 1 255 ? 16.203 -15.898 -3.936 1 98.31 255 ARG B C 1
ATOM 5331 O O . ARG B 1 255 ? 16.875 -16.906 -3.695 1 98.31 255 ARG B O 1
ATOM 5338 N N . ASP B 1 256 ? 15.711 -15.68 -5.16 1 98.5 256 ASP B N 1
ATOM 5339 C CA . ASP B 1 256 ? 15.961 -16.578 -6.277 1 98.5 256 ASP B CA 1
ATOM 5340 C C . ASP B 1 256 ? 17.453 -16.719 -6.551 1 98.5 256 ASP B C 1
ATOM 5342 O O . ASP B 1 256 ? 17.969 -17.828 -6.684 1 98.5 256 ASP B O 1
ATOM 5346 N N . ILE B 1 257 ? 18.125 -15.602 -6.578 1 98 257 ILE B N 1
ATOM 5347 C CA . ILE B 1 257 ? 19.562 -15.609 -6.891 1 98 257 ILE B CA 1
ATOM 5348 C C . ILE B 1 257 ? 20.312 -16.359 -5.801 1 98 257 ILE B C 1
ATOM 5350 O O . ILE B 1 257 ? 21.203 -17.156 -6.098 1 98 257 ILE B O 1
ATOM 5354 N N . SER B 1 258 ? 20.031 -16.094 -4.555 1 98 258 SER B N 1
ATOM 5355 C CA . SER B 1 258 ? 20.719 -16.766 -3.455 1 98 258 SER B CA 1
ATOM 5356 C C . SER B 1 258 ? 20.531 -18.266 -3.518 1 98 258 SER B C 1
ATOM 5358 O O . SER B 1 258 ? 21.453 -19.031 -3.24 1 98 258 SER B O 1
ATOM 5360 N N . LEU B 1 259 ? 19.359 -18.75 -3.891 1 98.25 259 LEU B N 1
ATOM 5361 C CA . LEU B 1 259 ? 19.078 -20.172 -4 1 98.25 259 LEU B CA 1
ATOM 5362 C C . LEU B 1 259 ? 19.781 -20.781 -5.219 1 98.25 259 LEU B C 1
ATOM 5364 O O . LEU B 1 259 ? 20.312 -21.891 -5.148 1 98.25 259 LEU B O 1
ATOM 5368 N N . LEU B 1 260 ? 19.828 -20.062 -6.309 1 98.38 260 LEU B N 1
ATOM 5369 C CA . LEU B 1 260 ? 20.484 -20.547 -7.523 1 98.38 260 LEU B CA 1
ATOM 5370 C C . LEU B 1 260 ? 21.984 -20.578 -7.352 1 98.38 260 LEU B C 1
ATOM 5372 O O . LEU B 1 260 ? 22.672 -21.344 -8.031 1 98.38 260 LEU B O 1
ATOM 5376 N N . MET B 1 261 ? 22.516 -19.781 -6.445 1 97.25 261 MET B N 1
ATOM 5377 C CA . MET B 1 261 ? 23.953 -19.656 -6.238 1 97.25 261 MET B CA 1
ATOM 5378 C C . MET B 1 261 ? 24.453 -20.703 -5.23 1 97.25 261 MET B C 1
ATOM 5380 O O . MET B 1 261 ? 25.656 -20.922 -5.105 1 97.25 261 MET B O 1
ATOM 5384 N N . GLN B 1 262 ? 23.578 -21.359 -4.465 1 97.12 262 GLN B N 1
ATOM 5385 C CA . GLN B 1 262 ? 24.016 -22.375 -3.508 1 97.12 262 GLN B CA 1
ATOM 5386 C C . GLN B 1 262 ? 25.031 -23.328 -4.133 1 97.12 262 GLN B C 1
ATOM 5388 O O . GLN B 1 262 ? 24.891 -23.703 -5.301 1 97.12 262 GLN B O 1
ATOM 5393 N N . THR B 1 263 ? 25.969 -23.734 -3.344 1 95.31 263 THR B N 1
ATOM 5394 C CA . THR B 1 263 ? 27.078 -24.562 -3.83 1 95.31 263 THR B CA 1
ATOM 5395 C C . THR B 1 263 ? 26.562 -25.797 -4.562 1 95.31 263 THR B C 1
ATOM 5397 O O . THR B 1 263 ? 27.078 -26.156 -5.621 1 95.31 263 THR B O 1
ATOM 5400 N N . GLU B 1 264 ? 25.531 -26.422 -4.035 1 95.44 264 GLU B N 1
ATOM 5401 C CA . GLU B 1 264 ? 25 -27.672 -4.59 1 95.44 264 GLU B CA 1
ATOM 5402 C C . GLU B 1 264 ? 24.234 -27.406 -5.883 1 95.44 264 GLU B C 1
ATOM 5404 O O . GLU B 1 264 ? 24.094 -28.297 -6.723 1 95.44 264 GLU B O 1
ATOM 5409 N N . VAL B 1 265 ? 23.703 -26.203 -6.098 1 97.38 265 VAL B N 1
ATOM 5410 C CA . VAL B 1 265 ? 22.922 -25.828 -7.27 1 97.38 265 VAL B CA 1
ATOM 5411 C C . VAL B 1 265 ? 23.812 -25.125 -8.289 1 97.38 265 VAL B C 1
ATOM 5413 O O . VAL B 1 265 ? 24.016 -25.609 -9.398 1 97.38 265 VAL B O 1
ATOM 5416 N N . ALA B 1 266 ? 24.453 -23.953 -7.992 1 97.75 266 ALA B N 1
ATOM 5417 C CA . ALA B 1 266 ? 25.516 -23.25 -8.695 1 97.75 266 ALA B CA 1
ATOM 5418 C C . ALA B 1 266 ? 25.125 -22.953 -10.141 1 97.75 266 ALA B C 1
ATOM 5420 O O . ALA B 1 266 ? 25.891 -23.234 -11.07 1 97.75 266 ALA B O 1
ATOM 5421 N N . GLU B 1 267 ? 23.938 -22.438 -10.383 1 98.44 267 GLU B N 1
ATOM 5422 C CA . GLU B 1 267 ? 23.422 -22.188 -11.719 1 98.44 267 GLU B CA 1
ATOM 5423 C C . GLU B 1 267 ? 23.609 -20.734 -12.133 1 98.44 267 GLU B C 1
ATOM 5425 O O . GLU B 1 267 ? 23.812 -20.438 -13.305 1 98.44 267 GLU B O 1
ATOM 5430 N N . VAL B 1 268 ? 23.406 -19.812 -11.242 1 98.12 268 VAL B N 1
ATOM 5431 C CA . VAL B 1 268 ? 23.516 -18.375 -11.477 1 98.12 268 VAL B CA 1
ATOM 5432 C C . VAL B 1 268 ? 24.312 -17.734 -10.344 1 98.12 268 VAL B C 1
ATOM 5434 O O . VAL B 1 268 ? 24.203 -18.125 -9.188 1 98.12 268 VAL B O 1
ATOM 5437 N N . PHE B 1 269 ? 25.172 -16.719 -10.688 1 96.31 269 PHE B N 1
ATOM 5438 C CA . PHE B 1 269 ? 26.016 -16.062 -9.711 1 96.31 269 PHE B CA 1
ATOM 5439 C C . PHE B 1 269 ? 25.984 -14.547 -9.898 1 96.31 269 PHE B C 1
ATOM 5441 O O . PHE B 1 269 ? 25.859 -14.062 -11.031 1 96.31 269 PHE B O 1
ATOM 5448 N N . GLU B 1 270 ? 26.078 -13.859 -8.766 1 95.06 270 GLU B N 1
ATOM 5449 C CA . GLU B 1 270 ? 26.453 -12.453 -8.875 1 95.06 270 GLU B CA 1
ATOM 5450 C C . GLU B 1 270 ? 27.828 -12.297 -9.508 1 95.06 270 GLU B C 1
ATOM 5452 O O . GLU B 1 270 ? 28.656 -13.203 -9.43 1 95.06 270 GLU B O 1
ATOM 5457 N N . PRO B 1 271 ? 28.031 -11.156 -10.172 1 93 271 PRO B N 1
ATOM 5458 C CA . PRO B 1 271 ? 29.359 -10.977 -10.766 1 93 271 PRO B CA 1
ATOM 5459 C C . PRO B 1 271 ? 30.484 -11.016 -9.727 1 93 271 PRO B C 1
ATOM 5461 O O . PRO B 1 271 ? 30.328 -10.477 -8.633 1 93 271 PRO B O 1
ATOM 5464 N N . ALA B 1 272 ? 31.516 -11.664 -10.109 1 87 272 ALA B N 1
ATOM 5465 C CA . ALA B 1 272 ? 32.688 -11.727 -9.234 1 87 272 ALA B CA 1
ATOM 5466 C C . ALA B 1 272 ? 33.469 -10.414 -9.273 1 87 272 ALA B C 1
ATOM 5468 O O . ALA B 1 272 ? 33.5 -9.734 -10.297 1 87 272 ALA B O 1
ATOM 5469 N N . ALA B 1 273 ? 33.906 -9.984 -8.219 1 81.56 273 ALA B N 1
ATOM 5470 C CA . ALA B 1 273 ? 34.781 -8.828 -8.117 1 81.56 273 ALA B CA 1
ATOM 5471 C C . ALA B 1 273 ? 35.75 -8.984 -6.949 1 81.56 273 ALA B C 1
ATOM 5473 O O . ALA B 1 273 ? 35.438 -9.664 -5.969 1 81.56 273 ALA B O 1
ATOM 5474 N N . ALA B 1 274 ? 36.969 -8.367 -7.152 1 78.12 274 ALA B N 1
ATOM 5475 C CA . ALA B 1 274 ? 37.938 -8.414 -6.07 1 78.12 274 ALA B CA 1
ATOM 5476 C C . ALA B 1 274 ? 37.344 -7.895 -4.766 1 78.12 274 ALA B C 1
ATOM 5478 O O . ALA B 1 274 ? 36.75 -6.82 -4.73 1 78.12 274 ALA B O 1
ATOM 5479 N N . GLY B 1 275 ? 37.438 -8.789 -3.719 1 76.75 275 GLY B N 1
ATOM 5480 C CA . GLY B 1 275 ? 37 -8.375 -2.396 1 76.75 275 GLY B CA 1
ATOM 5481 C C . GLY B 1 275 ? 35.5 -8.57 -2.17 1 76.75 275 GLY B C 1
ATOM 5482 O O . GLY B 1 275 ? 35 -8.32 -1.071 1 76.75 275 GLY B O 1
ATOM 5483 N N . LYS B 1 276 ? 34.812 -9.102 -3.158 1 81.62 276 LYS B N 1
ATOM 5484 C CA . LYS B 1 276 ? 33.375 -9.242 -3.004 1 81.62 276 LYS B CA 1
ATOM 5485 C C . LYS B 1 276 ? 33 -10.648 -2.551 1 81.62 276 LYS B C 1
ATOM 5487 O O . LYS B 1 276 ? 33.375 -11.633 -3.207 1 81.62 276 LYS B O 1
ATOM 5492 N N . GLY B 1 277 ? 32.375 -10.648 -1.438 1 78.38 277 GLY B N 1
ATOM 5493 C CA . GLY B 1 277 ? 31.734 -11.883 -1.011 1 78.38 277 GLY B CA 1
ATOM 5494 C C . GLY B 1 277 ? 32.719 -12.93 -0.538 1 78.38 277 GLY B C 1
ATOM 5495 O O . GLY B 1 277 ? 32.438 -14.133 -0.597 1 78.38 277 GLY B O 1
ATOM 5496 N N . GLY B 1 278 ? 33.938 -12.586 -0.322 1 80.81 278 GLY B N 1
ATOM 5497 C CA . GLY B 1 278 ? 34.906 -13.555 0.162 1 80.81 278 GLY B CA 1
ATOM 5498 C C . GLY B 1 278 ? 34.719 -13.898 1.627 1 80.81 278 GLY B C 1
ATOM 5499 O O . GLY B 1 278 ? 33.906 -13.305 2.314 1 80.81 278 GLY B O 1
ATOM 5500 N N . SER B 1 279 ? 35.25 -15.18 1.933 1 80.81 279 SER B N 1
ATOM 5501 C CA . SER B 1 279 ? 35.281 -15.617 3.326 1 80.81 279 SER B CA 1
ATOM 5502 C C . SER B 1 279 ? 36.656 -15.367 3.945 1 80.81 279 SER B C 1
ATOM 5504 O O . SER B 1 279 ? 37.688 -15.422 3.254 1 80.81 279 SER B O 1
ATOM 5506 N N . SER B 1 280 ? 36.688 -15.094 5.203 1 79.62 280 SER B N 1
ATOM 5507 C CA . SER B 1 280 ? 37.938 -14.852 5.93 1 79.62 280 SER B CA 1
ATOM 5508 C C . SER B 1 280 ? 38.75 -16.141 6.059 1 79.62 280 SER B C 1
ATOM 5510 O O . SER B 1 280 ? 39.969 -16.078 6.188 1 79.62 280 SER B O 1
ATOM 5512 N N . THR B 1 281 ? 38 -17.281 6.016 1 82.06 281 THR B N 1
ATOM 5513 C CA . THR B 1 281 ? 38.719 -18.531 6.332 1 82.06 281 THR B CA 1
ATOM 5514 C C . THR B 1 281 ? 38.656 -19.484 5.141 1 82.06 281 THR B C 1
ATOM 5516 O O . THR B 1 281 ? 39.469 -20.438 5.074 1 82.06 281 THR B O 1
ATOM 5519 N N . MET B 1 282 ? 37.75 -19.203 4.16 1 86.69 282 MET B N 1
ATOM 5520 C CA . MET B 1 282 ? 37.531 -20.141 3.055 1 86.69 282 MET B CA 1
ATOM 5521 C C . MET B 1 282 ? 37.688 -19.422 1.713 1 86.69 282 MET B C 1
ATOM 5523 O O . MET B 1 282 ? 36.688 -18.969 1.141 1 86.69 282 MET B O 1
ATOM 5527 N N . PRO B 1 283 ? 38.844 -19.438 1.077 1 77.56 283 PRO B N 1
ATOM 5528 C CA . PRO B 1 283 ? 39.125 -18.672 -0.136 1 77.56 283 PRO B CA 1
ATOM 5529 C C . PRO B 1 283 ? 38.219 -19.031 -1.304 1 77.56 283 PRO B C 1
ATOM 5531 O O . PRO B 1 283 ? 38.031 -18.234 -2.215 1 77.56 283 PRO B O 1
ATOM 5534 N N . HIS B 1 284 ? 37.531 -20.172 -1.275 1 79.62 284 HIS B N 1
ATOM 5535 C CA . HIS B 1 284 ? 36.719 -20.625 -2.4 1 79.62 284 HIS B CA 1
ATOM 5536 C C . HIS B 1 284 ? 35.281 -20.125 -2.273 1 79.62 284 HIS B C 1
ATOM 5538 O O . HIS B 1 284 ? 34.5 -20.203 -3.23 1 79.62 284 HIS B O 1
ATOM 5544 N N . LYS B 1 285 ? 34.969 -19.688 -1.086 1 88.19 285 LYS B N 1
ATOM 5545 C CA . LYS B 1 285 ? 33.562 -19.328 -0.829 1 88.19 285 LYS B CA 1
ATOM 5546 C C . LYS B 1 285 ? 33.219 -17.969 -1.45 1 88.19 285 LYS B C 1
ATOM 5548 O O . LYS B 1 285 ? 33.969 -17 -1.289 1 88.19 285 LYS B O 1
ATOM 5553 N N . ARG B 1 286 ? 32.219 -17.891 -2.283 1 89.69 286 ARG B N 1
ATOM 5554 C CA . ARG B 1 286 ? 31.672 -16.672 -2.877 1 89.69 286 ARG B CA 1
ATOM 5555 C C . ARG B 1 286 ? 30.266 -16.391 -2.361 1 89.69 286 ARG B C 1
ATOM 5557 O O . ARG B 1 286 ? 29.297 -17 -2.818 1 89.69 286 ARG B O 1
ATOM 5564 N N . ASN B 1 287 ? 30.141 -15.469 -1.431 1 93.38 287 ASN B N 1
ATOM 5565 C CA . ASN B 1 287 ? 28.859 -15.156 -0.807 1 93.38 287 ASN B CA 1
ATOM 5566 C C . ASN B 1 287 ? 28.047 -14.203 -1.669 1 93.38 287 ASN B C 1
ATOM 5568 O O . ASN B 1 287 ? 28.594 -13.289 -2.283 1 93.38 287 ASN B O 1
ATOM 5572 N N . PRO B 1 288 ? 26.766 -14.406 -1.822 1 94.5 288 PRO B N 1
ATOM 5573 C CA . PRO B 1 288 ? 25.891 -13.5 -2.574 1 94.5 288 PRO B CA 1
ATOM 5574 C C . PRO B 1 288 ? 25.562 -12.219 -1.805 1 94.5 288 PRO B C 1
ATOM 5576 O O . PRO B 1 288 ? 24.422 -12.039 -1.364 1 94.5 288 PRO B O 1
ATOM 5579 N N . VAL B 1 289 ? 26.5 -11.328 -1.777 1 94.19 289 VAL B N 1
ATOM 5580 C CA . VAL B 1 289 ? 26.453 -10.141 -0.938 1 94.19 289 VAL B CA 1
ATOM 5581 C C . VAL B 1 289 ? 25.312 -9.234 -1.39 1 94.19 289 VAL B C 1
ATOM 5583 O O . VAL B 1 289 ? 24.609 -8.656 -0.561 1 94.19 289 VAL B O 1
ATOM 5586 N N . GLY B 1 290 ? 25.078 -9.008 -2.697 1 95.31 290 GLY B N 1
ATOM 5587 C CA . GLY B 1 290 ? 23.984 -8.203 -3.188 1 95.31 290 GLY B CA 1
ATOM 5588 C C . GLY B 1 290 ? 22.625 -8.766 -2.816 1 95.31 290 GLY B C 1
ATOM 5589 O O . GLY B 1 290 ? 21.734 -8.023 -2.385 1 95.31 290 GLY B O 1
ATOM 5590 N N . ALA B 1 291 ? 22.422 -10.062 -2.99 1 97.31 291 ALA B N 1
ATOM 5591 C CA . ALA B 1 291 ? 21.188 -10.734 -2.607 1 97.31 291 ALA B CA 1
ATOM 5592 C C . ALA B 1 291 ? 20.891 -10.539 -1.122 1 97.31 291 ALA B C 1
ATOM 5594 O O . ALA B 1 291 ? 19.734 -10.359 -0.729 1 97.31 291 ALA B O 1
ATOM 5595 N N . ALA B 1 292 ? 21.938 -10.578 -0.283 1 97.19 292 ALA B N 1
ATOM 5596 C CA . ALA B 1 292 ? 21.781 -10.406 1.158 1 97.19 292 ALA B CA 1
ATOM 5597 C C . ALA B 1 292 ? 21.156 -9.055 1.48 1 97.19 292 ALA B C 1
ATOM 5599 O O . ALA B 1 292 ? 20.281 -8.953 2.35 1 97.19 292 ALA B O 1
ATOM 5600 N N . VAL B 1 293 ? 21.609 -8.016 0.813 1 96.75 293 VAL B N 1
ATOM 5601 C CA . VAL B 1 293 ? 21.094 -6.672 1.044 1 96.75 293 VAL B CA 1
ATOM 5602 C C . VAL B 1 293 ? 19.625 -6.602 0.615 1 96.75 293 VAL B C 1
ATOM 5604 O O . VAL B 1 293 ? 18.797 -6.055 1.336 1 96.75 293 VAL B O 1
ATOM 5607 N N . MET B 1 294 ? 19.312 -7.133 -0.555 1 98.06 294 MET B N 1
ATOM 5608 C CA . MET B 1 294 ? 17.938 -7.098 -1.084 1 98.06 294 MET B CA 1
ATOM 5609 C C . MET B 1 294 ? 16.984 -7.863 -0.176 1 98.06 294 MET B C 1
ATOM 5611 O O . MET B 1 294 ? 15.891 -7.391 0.113 1 98.06 294 MET B O 1
ATOM 5615 N N . ILE B 1 295 ? 17.391 -9.055 0.291 1 98.31 295 ILE B N 1
ATOM 5616 C CA . ILE B 1 295 ? 16.562 -9.867 1.186 1 98.31 295 ILE B CA 1
ATOM 5617 C C . ILE B 1 295 ? 16.391 -9.141 2.518 1 98.31 295 ILE B C 1
ATOM 5619 O O . ILE B 1 295 ? 15.281 -9.109 3.068 1 98.31 295 ILE B O 1
ATOM 5623 N N . SER B 1 296 ? 17.484 -8.562 3.086 1 97.94 296 SER B N 1
ATOM 5624 C CA . SER B 1 296 ? 17.406 -7.82 4.34 1 97.94 296 SER B CA 1
ATOM 5625 C C . SER B 1 296 ? 16.406 -6.68 4.242 1 97.94 296 SER B C 1
ATOM 5627 O O . SER B 1 296 ? 15.602 -6.469 5.16 1 97.94 296 SER B O 1
ATOM 5629 N N . ALA B 1 297 ? 16.438 -5.91 3.152 1 98 297 ALA B N 1
ATOM 5630 C CA . ALA B 1 297 ? 15.5 -4.816 2.943 1 98 297 ALA B CA 1
ATOM 5631 C C . ALA B 1 297 ? 14.062 -5.336 2.922 1 98 297 ALA B C 1
ATOM 5633 O O . ALA B 1 297 ? 13.164 -4.711 3.492 1 98 297 ALA B O 1
ATOM 5634 N N . ALA B 1 298 ? 13.812 -6.461 2.25 1 98.5 298 ALA B N 1
ATOM 5635 C CA . ALA B 1 298 ? 12.477 -7.039 2.135 1 98.5 298 ALA B CA 1
ATOM 5636 C C . ALA B 1 298 ? 11.961 -7.508 3.492 1 98.5 298 ALA B C 1
ATOM 5638 O O . ALA B 1 298 ? 10.75 -7.535 3.73 1 98.5 298 ALA B O 1
ATOM 5639 N N . VAL B 1 299 ? 12.828 -7.867 4.406 1 98.06 299 VAL B N 1
ATOM 5640 C CA . VAL B 1 299 ? 12.453 -8.305 5.746 1 98.06 299 VAL B CA 1
ATOM 5641 C C . VAL B 1 299 ? 12.109 -7.09 6.605 1 98.06 299 VAL B C 1
ATOM 5643 O O . VAL B 1 299 ? 11.172 -7.137 7.414 1 98.06 299 VAL B O 1
ATOM 5646 N N . ARG B 1 300 ? 12.805 -6.004 6.457 1 98 300 ARG B N 1
ATOM 5647 C CA . ARG B 1 300 ? 12.664 -4.828 7.309 1 98 300 ARG B CA 1
ATOM 5648 C C . ARG B 1 300 ? 11.5 -3.957 6.848 1 98 300 ARG B C 1
ATOM 5650 O O . ARG B 1 300 ? 10.797 -3.361 7.672 1 98 300 ARG B O 1
ATOM 5657 N N . ALA B 1 301 ? 11.25 -3.863 5.555 1 98.56 301 ALA B N 1
ATOM 5658 C CA . ALA B 1 301 ? 10.328 -2.904 4.953 1 98.56 301 ALA B CA 1
ATOM 5659 C C . ALA B 1 301 ? 8.906 -3.098 5.492 1 98.56 301 ALA B C 1
ATOM 5661 O O . ALA B 1 301 ? 8.219 -2.125 5.805 1 98.56 301 ALA B O 1
ATOM 5662 N N . PRO B 1 302 ? 8.422 -4.363 5.672 1 98.75 302 PRO B N 1
ATOM 5663 C CA . PRO B 1 302 ? 7.039 -4.547 6.113 1 98.75 302 PRO B CA 1
ATOM 5664 C C . PRO B 1 302 ? 6.754 -3.869 7.449 1 98.75 302 PRO B C 1
ATOM 5666 O O . PRO B 1 302 ? 5.688 -3.27 7.625 1 98.75 302 PRO B O 1
ATOM 5669 N N . GLY B 1 303 ? 7.629 -3.941 8.398 1 98.56 303 GLY B N 1
ATOM 5670 C CA . GLY B 1 303 ? 7.441 -3.283 9.688 1 98.56 303 GLY B CA 1
ATOM 5671 C C . GLY B 1 303 ? 7.367 -1.772 9.57 1 98.56 303 GLY B C 1
ATOM 5672 O O . GLY B 1 303 ? 6.547 -1.137 10.242 1 98.56 303 GLY B O 1
ATOM 5673 N N . LEU B 1 304 ? 8.242 -1.153 8.773 1 98.62 304 LEU B N 1
ATOM 5674 C CA . LEU B 1 304 ? 8.227 0.287 8.539 1 98.62 304 LEU B CA 1
ATOM 5675 C C . LEU B 1 304 ? 6.926 0.716 7.863 1 98.62 304 LEU B C 1
ATOM 5677 O O . LEU B 1 304 ? 6.324 1.72 8.25 1 98.62 304 LEU B O 1
ATOM 5681 N N . VAL B 1 305 ? 6.477 -0.067 6.848 1 98.81 305 VAL B N 1
ATOM 5682 C CA . VAL B 1 305 ? 5.215 0.225 6.172 1 98.81 305 VAL B CA 1
ATOM 5683 C C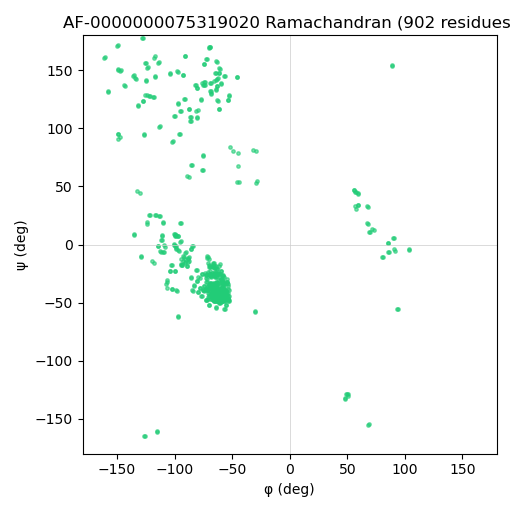 . VAL B 1 305 ? 4.062 0.138 7.172 1 98.81 305 VAL B C 1
ATOM 5685 O O . VAL B 1 305 ? 3.17 0.986 7.172 1 98.81 305 VAL B O 1
ATOM 5688 N N . ALA B 1 306 ? 4.047 -0.868 8.031 1 98.81 306 ALA B N 1
ATOM 5689 C CA . ALA B 1 306 ? 3.01 -1.035 9.047 1 98.81 306 ALA B CA 1
ATOM 5690 C C . ALA B 1 306 ? 2.945 0.179 9.969 1 98.81 306 ALA B C 1
ATOM 5692 O O . ALA B 1 306 ? 1.861 0.582 10.398 1 98.81 306 ALA B O 1
ATOM 5693 N N . THR B 1 307 ? 4.086 0.728 10.312 1 98.75 307 THR B N 1
ATOM 5694 C CA . THR B 1 307 ? 4.129 1.922 11.148 1 98.75 307 THR B CA 1
ATOM 5695 C C . THR B 1 307 ? 3.418 3.086 10.469 1 98.75 307 THR B C 1
ATOM 5697 O O . THR B 1 307 ? 2.666 3.822 11.109 1 98.75 307 THR B O 1
ATOM 5700 N N . MET B 1 308 ? 3.65 3.258 9.18 1 98.81 308 MET B N 1
ATOM 5701 C CA . MET B 1 308 ? 2.982 4.32 8.43 1 98.81 308 MET B CA 1
ATOM 5702 C C . MET B 1 308 ? 1.468 4.137 8.461 1 98.81 308 MET B C 1
ATOM 5704 O O . MET B 1 308 ? 0.726 5.105 8.641 1 98.81 308 MET B O 1
ATOM 5708 N N . PHE B 1 309 ? 0.974 2.881 8.281 1 98.81 309 PHE B N 1
ATOM 5709 C CA . PHE B 1 309 ? -0.455 2.602 8.359 1 98.81 309 PHE B CA 1
ATOM 5710 C C . PHE B 1 309 ? -0.99 2.918 9.75 1 98.81 309 PHE B C 1
ATOM 5712 O O . PHE B 1 309 ? -2.053 3.527 9.891 1 98.81 309 PHE B O 1
ATOM 5719 N N . ALA B 1 310 ? -0.293 2.521 10.773 1 98.56 310 ALA B N 1
ATOM 5720 C CA . ALA B 1 310 ? -0.724 2.691 12.164 1 98.56 310 ALA B CA 1
ATOM 5721 C C . ALA B 1 310 ? -0.841 4.168 12.523 1 98.56 310 ALA B C 1
ATOM 5723 O O . ALA B 1 310 ? -1.601 4.539 13.422 1 98.56 310 ALA B O 1
ATOM 5724 N N . ALA B 1 311 ? -0.172 5.027 11.789 1 98.5 311 ALA B N 1
ATOM 5725 C CA . ALA B 1 311 ? -0.13 6.461 12.07 1 98.5 311 ALA B CA 1
ATOM 5726 C C . ALA B 1 311 ? -1.315 7.18 11.438 1 98.5 311 ALA B C 1
ATOM 5728 O O . ALA B 1 311 ? -1.545 8.367 11.695 1 98.5 311 ALA B O 1
ATOM 5729 N N . MET B 1 312 ? -2.162 6.551 10.695 1 98.69 312 MET B N 1
ATOM 5730 C CA . MET B 1 312 ? -3.178 7.207 9.875 1 98.69 312 MET B CA 1
ATOM 5731 C C . MET B 1 312 ? -4.312 7.738 10.742 1 98.69 312 MET B C 1
ATOM 5733 O O . MET B 1 312 ? -4.859 8.812 10.469 1 98.69 312 MET B O 1
ATOM 5737 N N . PRO B 1 313 ? -4.734 7.082 11.852 1 98.38 313 PRO B N 1
ATOM 5738 C CA . PRO B 1 313 ? -5.859 7.625 12.617 1 98.38 313 PRO B CA 1
ATOM 5739 C C . PRO B 1 313 ? -5.469 8.836 13.461 1 98.38 313 PRO B C 1
ATOM 5741 O O . PRO B 1 313 ? -5.641 8.82 14.68 1 98.38 313 PRO B O 1
ATOM 5744 N N . GLN B 1 314 ? -5.074 9.906 12.828 1 98.25 314 GLN B N 1
ATOM 5745 C CA . GLN B 1 314 ? -4.613 11.117 13.492 1 98.25 314 GLN B CA 1
ATOM 5746 C C . GLN B 1 314 ? -5.789 11.969 13.961 1 98.25 314 GLN B C 1
ATOM 5748 O O . GLN B 1 314 ? -6.734 12.203 13.211 1 98.25 314 GLN B O 1
ATOM 5753 N N . GLU B 1 315 ? -5.715 12.461 15.188 1 97.25 315 GLU B N 1
ATOM 5754 C CA . GLU B 1 315 ? -6.801 13.18 15.844 1 97.25 315 GLU B CA 1
ATOM 5755 C C . GLU B 1 315 ? -6.961 14.586 15.266 1 97.25 315 GLU B C 1
ATOM 5757 O O . GLU B 1 315 ? -5.977 15.305 15.078 1 97.25 315 GLU B O 1
ATOM 5762 N N . HIS B 1 316 ? -8.141 14.984 15.047 1 98.06 316 HIS B N 1
ATOM 5763 C CA . HIS B 1 316 ? -8.57 16.344 14.773 1 98.06 316 HIS B CA 1
ATOM 5764 C C . HIS B 1 316 ? -7.691 17 13.711 1 98.06 316 HIS B C 1
ATOM 5766 O O . HIS B 1 316 ? -7.523 16.453 12.617 1 98.06 316 HIS B O 1
ATOM 5772 N N . GLU B 1 317 ? -7.238 18.219 13.961 1 97.75 317 GLU B N 1
ATOM 5773 C CA . GLU B 1 317 ? -6.621 19.031 12.922 1 97.75 317 GLU B CA 1
ATOM 5774 C C . GLU B 1 317 ? -5.105 18.875 12.922 1 97.75 317 GLU B C 1
ATOM 5776 O O . GLU B 1 317 ? -4.438 19.219 11.945 1 97.75 317 GLU B O 1
ATOM 5781 N N . ARG B 1 318 ? -4.441 18.391 13.93 1 96.75 318 ARG B N 1
ATOM 5782 C CA . ARG B 1 318 ? -3.023 18.047 14.008 1 96.75 318 ARG B CA 1
ATOM 5783 C C . ARG B 1 318 ? -2.764 17.031 15.125 1 96.75 318 ARG B C 1
ATOM 5785 O O . ARG B 1 318 ? -3.1 17.281 16.281 1 96.75 318 ARG B O 1
ATOM 5792 N N . SER B 1 319 ? -2.086 16.047 14.836 1 96.62 319 SER B N 1
ATOM 5793 C CA . SER B 1 319 ? -2.037 14.891 15.719 1 96.62 319 SER B CA 1
ATOM 5794 C C . SER B 1 319 ? -0.87 14.977 16.688 1 96.62 319 SER B C 1
ATOM 5796 O O . SER B 1 319 ? 0.194 15.5 16.344 1 96.62 319 SER B O 1
ATOM 5798 N N . LEU B 1 320 ? -1.062 14.484 17.859 1 95.5 320 LEU B N 1
ATOM 5799 C CA . LEU B 1 320 ? -0.039 14.273 18.891 1 95.5 320 LEU B CA 1
ATOM 5800 C C . LEU B 1 320 ? 0.504 12.852 18.828 1 95.5 320 LEU B C 1
ATOM 5802 O O . LEU B 1 320 ? -0.238 11.891 19.031 1 95.5 320 LEU B O 1
ATOM 5806 N N . GLY B 1 321 ? 1.829 12.664 18.484 1 96 321 GLY B N 1
ATOM 5807 C CA . GLY B 1 321 ? 2.471 11.359 18.531 1 96 321 GLY B CA 1
ATOM 5808 C C . GLY B 1 321 ? 2.439 10.633 17.203 1 96 321 GLY B C 1
ATOM 5809 O O . GLY B 1 321 ? 3.469 10.148 16.734 1 96 321 GLY B O 1
ATOM 5810 N N . LEU B 1 322 ? 1.237 10.422 16.594 1 97.38 322 LEU B N 1
ATOM 5811 C CA . LEU B 1 322 ? 1.106 9.672 15.359 1 97.38 322 LEU B CA 1
ATOM 5812 C C . LEU B 1 322 ? 1.784 10.398 14.203 1 97.38 322 LEU B C 1
ATOM 5814 O O . LEU B 1 322 ? 2.398 9.766 13.344 1 97.38 322 LEU B O 1
ATOM 5818 N N . TRP B 1 323 ? 1.675 11.766 14.148 1 97.25 323 TRP B N 1
ATOM 5819 C CA . TRP B 1 323 ? 2.43 12.562 13.188 1 97.25 323 TRP B CA 1
ATOM 5820 C C . TRP B 1 323 ? 3.93 12.336 13.352 1 97.25 323 TRP B C 1
ATOM 5822 O O . TRP B 1 323 ? 4.645 12.133 12.367 1 97.25 323 TRP B O 1
ATOM 5832 N N . HIS B 1 324 ? 4.488 12.258 14.555 1 96.69 324 HIS B N 1
ATOM 5833 C CA . HIS B 1 324 ? 5.895 12.055 14.883 1 96.69 324 HIS B CA 1
ATOM 5834 C C . HIS B 1 324 ? 6.391 10.703 14.383 1 96.69 324 HIS B C 1
ATOM 5836 O O . HIS B 1 324 ? 7.551 10.57 13.984 1 96.69 324 HIS B O 1
ATOM 5842 N N . ALA B 1 325 ? 5.496 9.734 14.398 1 97.75 325 ALA B N 1
ATOM 5843 C CA . ALA B 1 325 ? 5.863 8.367 14.047 1 97.75 325 ALA B CA 1
ATOM 5844 C C . ALA B 1 325 ? 6.297 8.273 12.586 1 97.75 325 ALA B C 1
ATOM 5846 O O . ALA B 1 325 ? 7.039 7.363 12.211 1 97.75 325 ALA B O 1
ATOM 5847 N N . GLU B 1 326 ? 5.957 9.234 11.75 1 97.81 326 GLU B N 1
ATOM 5848 C CA . GLU B 1 326 ? 6.23 9.219 10.312 1 97.81 326 GLU B CA 1
ATOM 5849 C C . GLU B 1 326 ? 7.625 9.75 10.016 1 97.81 326 GLU B C 1
ATOM 5851 O O . GLU B 1 326 ? 8.234 9.383 9.008 1 97.81 326 GLU B O 1
ATOM 5856 N N . TRP B 1 327 ? 8.156 10.68 10.914 1 97.19 327 TRP B N 1
ATOM 5857 C CA . TRP B 1 327 ? 9.227 11.609 10.586 1 97.19 327 TRP B CA 1
ATOM 5858 C C . TRP B 1 327 ? 10.508 10.867 10.211 1 97.19 327 TRP B C 1
ATOM 5860 O O . TRP B 1 327 ? 11.211 11.258 9.281 1 97.19 327 TRP B O 1
ATOM 5870 N N . GLU B 1 328 ? 10.797 9.781 10.922 1 96.69 328 GLU B N 1
ATOM 5871 C CA . GLU B 1 328 ? 12 9.008 10.625 1 96.69 328 GLU B CA 1
ATOM 5872 C C . GLU B 1 328 ? 11.68 7.777 9.781 1 96.69 328 GLU B C 1
ATOM 5874 O O . GLU B 1 328 ? 12.539 7.273 9.062 1 96.69 328 GLU B O 1
ATOM 5879 N N . THR B 1 329 ? 10.422 7.324 9.828 1 98.44 329 THR B N 1
ATOM 5880 C CA . THR B 1 329 ? 10.016 6.047 9.258 1 98.44 329 THR B CA 1
ATOM 5881 C C . THR B 1 329 ? 10.055 6.094 7.734 1 98.44 329 THR B C 1
ATOM 5883 O O . THR B 1 329 ? 10.664 5.227 7.098 1 98.44 329 THR B O 1
ATOM 5886 N N . LEU B 1 330 ? 9.398 7.098 7.121 1 98.62 330 LEU B N 1
ATOM 5887 C CA . LEU B 1 330 ? 9.297 7.156 5.664 1 98.62 330 LEU B CA 1
ATOM 5888 C C . LEU B 1 330 ? 10.656 7.41 5.027 1 98.62 330 LEU B C 1
ATOM 5890 O O . LEU B 1 330 ? 11.031 6.746 4.059 1 98.62 330 LEU B O 1
ATOM 5894 N N . PRO B 1 331 ? 11.516 8.367 5.566 1 97.94 331 PRO B N 1
ATOM 5895 C CA . PRO B 1 331 ? 12.875 8.539 5.043 1 97.94 331 PRO B CA 1
ATOM 5896 C C . PRO B 1 331 ? 13.711 7.266 5.137 1 97.94 331 PRO B C 1
ATOM 5898 O O . PRO B 1 331 ? 14.438 6.93 4.199 1 97.94 331 PRO B O 1
ATOM 5901 N N . GLU B 1 332 ? 13.602 6.594 6.266 1 97.31 332 GLU B N 1
ATOM 5902 C CA . GLU B 1 332 ? 14.32 5.336 6.418 1 97.31 332 GLU B CA 1
ATOM 5903 C C . GLU B 1 332 ? 13.922 4.336 5.336 1 97.31 332 GLU B C 1
ATOM 5905 O O . GLU B 1 332 ? 14.773 3.645 4.773 1 97.31 332 GLU B O 1
ATOM 5910 N N . LEU B 1 333 ? 12.68 4.23 5.129 1 98.31 333 LEU B N 1
ATOM 5911 C CA . LEU B 1 333 ? 12.172 3.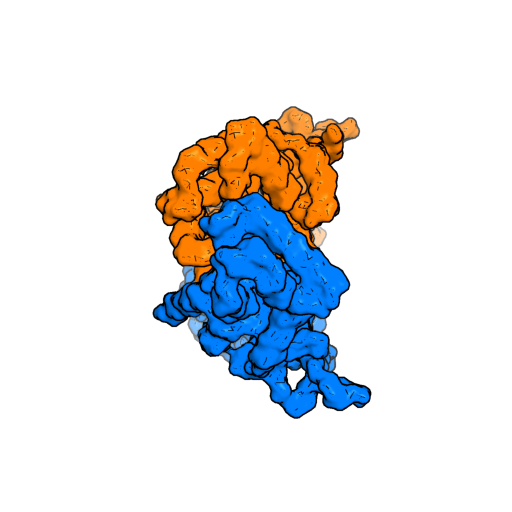336 4.094 1 98.31 333 LEU B CA 1
ATOM 5912 C C . LEU B 1 333 ? 12.75 3.697 2.729 1 98.31 333 LEU B C 1
ATOM 5914 O O . LEU B 1 333 ? 13.141 2.814 1.964 1 98.31 333 LEU B O 1
ATOM 5918 N N . CYS B 1 334 ? 12.789 5 2.363 1 98.5 334 CYS B N 1
ATOM 5919 C CA . CYS B 1 334 ? 13.359 5.461 1.103 1 98.5 334 CYS B CA 1
ATOM 5920 C C . CYS B 1 334 ? 14.82 5.039 0.979 1 98.5 334 CYS B C 1
ATOM 5922 O O . CYS B 1 334 ? 15.242 4.535 -0.064 1 98.5 334 CYS B O 1
ATOM 5924 N N . CYS B 1 335 ? 15.57 5.238 2.021 1 97.69 335 CYS B N 1
ATOM 5925 C CA . CYS B 1 335 ? 16.984 4.895 2.01 1 97.69 335 CYS B CA 1
ATOM 5926 C C . CYS B 1 335 ? 17.188 3.395 1.847 1 97.69 335 CYS B C 1
ATOM 5928 O O . CYS B 1 335 ? 18.016 2.955 1.046 1 97.69 335 CYS B O 1
ATOM 5930 N N . LEU B 1 336 ? 16.438 2.627 2.605 1 97.25 336 LEU B N 1
ATOM 5931 C CA . LEU B 1 336 ? 16.5 1.171 2.559 1 97.25 336 LEU B CA 1
ATOM 5932 C C . LEU B 1 336 ? 16.25 0.659 1.146 1 97.25 336 LEU B C 1
ATOM 5934 O O . LEU B 1 336 ? 16.984 -0.196 0.647 1 97.25 336 LEU B O 1
ATOM 5938 N N . ILE B 1 337 ? 15.227 1.164 0.469 1 98.12 337 ILE B N 1
ATOM 5939 C CA . ILE B 1 337 ? 14.836 0.727 -0.867 1 98.12 337 ILE B CA 1
ATOM 5940 C C . ILE B 1 337 ? 15.891 1.156 -1.882 1 98.12 337 ILE B C 1
ATOM 5942 O O . ILE B 1 337 ? 16.203 0.418 -2.822 1 98.12 337 ILE B O 1
ATOM 5946 N N . SER B 1 338 ? 16.453 2.354 -1.684 1 98 338 SER B N 1
ATOM 5947 C CA . SER B 1 338 ? 17.5 2.824 -2.572 1 98 338 SER B CA 1
ATOM 5948 C C . SER B 1 338 ? 18.703 1.891 -2.541 1 98 338 SER B C 1
ATOM 5950 O O . SER B 1 338 ? 19.328 1.642 -3.574 1 98 338 SER B O 1
ATOM 5952 N N . GLY B 1 339 ? 19.078 1.426 -1.376 1 97.31 339 GLY B N 1
ATOM 5953 C CA . GLY B 1 339 ? 20.172 0.463 -1.266 1 97.31 339 GLY B CA 1
ATOM 5954 C C . GLY B 1 339 ? 19.891 -0.832 -2.006 1 97.31 339 GLY B C 1
ATOM 5955 O O . GLY B 1 339 ? 20.781 -1.37 -2.674 1 97.31 339 GLY B O 1
ATOM 5956 N N . SER B 1 340 ? 18.734 -1.386 -1.84 1 98.31 340 SER B N 1
ATOM 5957 C CA . SER B 1 340 ? 18.328 -2.594 -2.547 1 98.31 340 SER B CA 1
ATOM 5958 C C . SER B 1 340 ? 18.391 -2.402 -4.059 1 98.31 340 SER B C 1
ATOM 5960 O O . SER B 1 340 ? 18.875 -3.279 -4.777 1 98.31 340 SER B O 1
ATOM 5962 N N . LEU B 1 341 ? 17.875 -1.269 -4.582 1 98.62 341 LEU B N 1
ATOM 5963 C CA . LEU B 1 341 ? 17.906 -0.95 -6.008 1 98.62 341 LEU B CA 1
ATOM 5964 C C . LEU B 1 341 ? 19.344 -0.869 -6.504 1 98.62 341 LEU B C 1
ATOM 5966 O O . LEU B 1 341 ? 19.656 -1.343 -7.598 1 98.62 341 LEU B O 1
ATOM 5970 N N . GLN B 1 342 ? 20.188 -0.257 -5.707 1 97.5 342 GLN B N 1
ATOM 5971 C CA . GLN B 1 342 ? 21.594 -0.138 -6.078 1 97.5 342 GLN B CA 1
ATOM 5972 C C . GLN B 1 342 ? 22.234 -1.511 -6.301 1 97.5 342 GLN B C 1
ATOM 5974 O O . GLN B 1 342 ? 22.984 -1.709 -7.262 1 97.5 342 GLN B O 1
ATOM 5979 N N . GLN B 1 343 ? 21.984 -2.441 -5.41 1 96.44 343 GLN B N 1
ATOM 5980 C CA . GLN B 1 343 ? 22.516 -3.793 -5.551 1 96.44 343 GLN B CA 1
ATOM 5981 C C . GLN B 1 343 ? 22 -4.453 -6.828 1 96.44 343 GLN B C 1
ATOM 5983 O O . GLN B 1 343 ? 22.781 -5.062 -7.566 1 96.44 343 GLN B O 1
ATOM 5988 N N . ALA B 1 344 ? 20.703 -4.398 -7.109 1 98.12 344 ALA B N 1
ATOM 5989 C CA . ALA B 1 344 ? 20.125 -4.984 -8.312 1 98.12 344 ALA B CA 1
ATOM 5990 C C . ALA B 1 344 ? 20.75 -4.398 -9.57 1 98.12 344 ALA B C 1
ATOM 5992 O O . ALA B 1 344 ? 21.031 -5.125 -10.523 1 98.12 344 ALA B O 1
ATOM 5993 N N . LEU B 1 345 ? 20.922 -3.08 -9.617 1 97.81 345 LEU B N 1
ATOM 5994 C CA . LEU B 1 345 ? 21.484 -2.379 -10.766 1 97.81 345 LEU B CA 1
ATOM 5995 C C . LEU B 1 345 ? 22.922 -2.803 -11.016 1 97.81 345 LEU B C 1
ATOM 5997 O O . LEU B 1 345 ? 23.406 -2.77 -12.156 1 97.81 345 LEU B O 1
ATOM 6001 N N . GLN B 1 346 ? 23.578 -3.203 -9.977 1 94.69 346 GLN B N 1
ATOM 6002 C CA . GLN B 1 346 ? 24.969 -3.615 -10.102 1 94.69 346 GLN B CA 1
ATOM 6003 C C . GLN B 1 346 ? 25.078 -5.039 -10.641 1 94.69 346 GLN B C 1
ATOM 6005 O O . GLN B 1 346 ? 25.906 -5.32 -11.516 1 94.69 346 GLN B O 1
ATOM 6010 N N . PHE B 1 347 ? 24.234 -5.938 -10.195 1 93.5 347 PHE B N 1
ATOM 6011 C CA . PHE B 1 347 ? 24.578 -7.309 -10.547 1 93.5 347 PHE B CA 1
ATOM 6012 C C . PHE B 1 347 ? 23.688 -7.824 -11.672 1 93.5 347 PHE B C 1
ATOM 6014 O O . PHE B 1 347 ? 24.078 -8.742 -12.406 1 93.5 347 PHE B O 1
ATOM 6021 N N . VAL B 1 348 ? 22.453 -7.277 -11.93 1 97.12 348 VAL B N 1
ATOM 6022 C CA . VAL B 1 348 ? 21.531 -7.828 -12.922 1 97.12 348 VAL B CA 1
ATOM 6023 C C . VAL B 1 348 ? 22.172 -7.754 -14.305 1 97.12 348 VAL B C 1
ATOM 6025 O O . VAL B 1 348 ? 22.156 -8.734 -15.055 1 97.12 348 VAL B O 1
ATOM 6028 N N . PRO B 1 349 ? 22.844 -6.605 -14.695 1 96.88 349 PRO B N 1
ATOM 6029 C CA . PRO B 1 349 ? 23.438 -6.527 -16.031 1 96.88 349 PRO B CA 1
ATOM 6030 C C . PRO B 1 349 ? 24.594 -7.5 -16.219 1 96.88 349 PRO B C 1
ATOM 6032 O O . PRO B 1 349 ? 24.938 -7.855 -17.359 1 96.88 349 PRO B O 1
ATOM 6035 N N . GLU B 1 350 ? 25.172 -7.984 -15.148 1 95.81 350 GLU B N 1
ATOM 6036 C CA . GLU B 1 350 ? 26.406 -8.758 -15.234 1 95.81 350 GLU B CA 1
ATOM 6037 C C . GLU B 1 350 ? 26.234 -10.148 -14.633 1 95.81 350 GLU B C 1
ATOM 6039 O O . GLU B 1 350 ? 27.188 -10.734 -14.117 1 95.81 350 GLU B O 1
ATOM 6044 N N . LEU B 1 351 ? 25.047 -10.625 -14.617 1 96.19 351 LEU B N 1
ATOM 6045 C CA . LEU B 1 351 ? 24.766 -11.953 -14.086 1 96.19 351 LEU B CA 1
ATOM 6046 C C . LEU B 1 351 ? 25.672 -12.992 -14.742 1 96.19 351 LEU B C 1
ATOM 6048 O O . LEU B 1 351 ? 25.859 -12.984 -15.961 1 96.19 351 LEU B O 1
ATOM 6052 N N . GLU B 1 352 ? 26.359 -13.781 -13.969 1 97.5 352 GLU B N 1
ATOM 6053 C CA . GLU B 1 352 ? 27.109 -14.93 -14.469 1 97.5 352 GLU B CA 1
ATOM 6054 C C . GLU B 1 352 ? 26.25 -16.203 -14.469 1 97.5 352 GLU B C 1
ATOM 6056 O O . GLU B 1 352 ? 25.734 -16.609 -13.422 1 97.5 352 GLU B O 1
ATOM 6061 N N . VAL B 1 353 ? 26.156 -16.828 -15.625 1 98.31 353 VAL B N 1
ATOM 6062 C CA . VAL B 1 353 ? 25.25 -17.953 -15.797 1 98.31 353 VAL B CA 1
ATOM 6063 C C . VAL B 1 353 ? 26.031 -19.188 -16.234 1 98.31 353 VAL B C 1
ATOM 6065 O O . VAL B 1 353 ? 26.906 -19.109 -17.109 1 98.31 353 VAL B O 1
ATOM 6068 N N . ASP B 1 354 ? 25.844 -20.281 -15.539 1 98.38 354 ASP B N 1
ATOM 6069 C CA . ASP B 1 354 ? 26.406 -21.562 -15.938 1 98.38 354 ASP B CA 1
ATOM 6070 C C . ASP B 1 354 ? 25.359 -22.453 -16.578 1 98.38 354 ASP B C 1
ATOM 6072 O O . ASP B 1 354 ? 24.781 -23.328 -15.914 1 98.38 354 ASP B O 1
ATOM 6076 N N . ALA B 1 355 ? 25.203 -22.328 -17.859 1 97.62 355 ALA B N 1
ATOM 6077 C CA . ALA B 1 355 ? 24.172 -23.047 -18.609 1 97.62 355 ALA B CA 1
ATOM 6078 C C . ALA B 1 355 ? 24.438 -24.547 -18.578 1 97.62 355 ALA B C 1
ATOM 6080 O O . ALA B 1 355 ? 23.484 -25.344 -18.578 1 97.62 355 ALA B O 1
ATOM 6081 N N . GLU B 1 356 ? 25.688 -24.922 -18.578 1 97 356 GLU B N 1
ATOM 6082 C CA . GLU B 1 356 ? 26.016 -26.344 -18.516 1 97 356 GLU B CA 1
ATOM 6083 C C . GLU B 1 356 ? 25.578 -26.953 -17.188 1 97 356 GLU B C 1
ATOM 6085 O O . GLU B 1 356 ? 25.047 -28.062 -17.156 1 97 356 GLU B O 1
ATOM 6090 N N . ARG B 1 357 ? 25.844 -26.219 -16.109 1 97.62 357 ARG B N 1
ATOM 6091 C CA . ARG B 1 357 ? 25.391 -26.656 -14.797 1 97.62 357 ARG B CA 1
ATOM 6092 C C . ARG B 1 357 ? 23.875 -26.75 -14.75 1 97.62 357 ARG B C 1
ATOM 6094 O O . ARG B 1 357 ? 23.328 -27.672 -14.148 1 97.62 357 ARG B O 1
ATOM 6101 N N . MET B 1 358 ? 23.203 -25.781 -15.352 1 97.56 358 MET B N 1
ATOM 6102 C CA . MET B 1 358 ? 21.75 -25.828 -15.422 1 97.56 358 MET B CA 1
ATOM 6103 C C . MET B 1 358 ? 21.266 -27.109 -16.094 1 97.56 358 MET B C 1
ATOM 6105 O O . MET B 1 358 ? 20.359 -27.766 -15.602 1 97.56 358 MET B O 1
ATOM 6109 N N . ARG B 1 359 ? 21.891 -27.438 -17.156 1 94.75 359 ARG B N 1
ATOM 6110 C CA . ARG B 1 359 ? 21.531 -28.656 -17.891 1 94.75 359 ARG B CA 1
ATOM 6111 C C . ARG B 1 359 ? 21.797 -29.891 -17.047 1 94.75 359 ARG B C 1
ATOM 6113 O O . ARG B 1 359 ? 20.969 -30.812 -16.984 1 94.75 359 ARG B O 1
ATOM 6120 N N . SER B 1 360 ? 22.938 -29.906 -16.406 1 95.44 360 SER B N 1
ATOM 6121 C CA . SER B 1 360 ? 23.297 -31.031 -15.539 1 95.44 360 SER B CA 1
ATOM 6122 C C . SER B 1 360 ? 22.281 -31.203 -14.414 1 95.44 360 SER B C 1
ATOM 6124 O O . SER B 1 360 ? 21.875 -32.312 -14.102 1 95.44 360 SER B O 1
ATOM 6126 N N . ASN B 1 361 ? 21.922 -30.109 -13.789 1 96.12 361 ASN B N 1
ATOM 6127 C CA . ASN B 1 361 ? 20.953 -30.156 -12.695 1 96.12 361 ASN B CA 1
ATOM 6128 C C . ASN B 1 361 ? 19.594 -30.641 -13.172 1 96.12 361 ASN B C 1
ATOM 6130 O O . ASN B 1 361 ? 18.875 -31.312 -12.422 1 96.12 361 ASN B O 1
ATOM 6134 N N . LEU B 1 362 ? 19.172 -30.312 -14.367 1 93.94 362 LEU B N 1
ATOM 6135 C CA . LEU B 1 362 ? 17.906 -30.781 -14.938 1 93.94 362 LEU B CA 1
ATOM 6136 C C . LEU B 1 362 ? 17.891 -32.312 -15.023 1 93.94 362 LEU B C 1
ATOM 6138 O O . LEU B 1 362 ? 16.812 -32.906 -15 1 93.94 362 LEU B O 1
ATOM 6142 N N . ASP B 1 363 ? 19.016 -32.875 -15.039 1 90.38 363 ASP B N 1
ATOM 6143 C CA . ASP B 1 363 ? 19.125 -34.312 -15.18 1 90.38 363 ASP B CA 1
ATOM 6144 C C . ASP B 1 363 ? 19.234 -35 -13.812 1 90.38 363 ASP B C 1
ATOM 6146 O O . ASP B 1 363 ? 19.328 -36.219 -13.719 1 90.38 363 ASP B O 1
ATOM 6150 N N . ALA B 1 364 ? 19.156 -34.219 -12.789 1 89.56 364 ALA B N 1
ATOM 6151 C CA . ALA B 1 364 ? 19.391 -34.719 -11.43 1 89.56 364 ALA B CA 1
ATOM 6152 C C . ALA B 1 364 ? 18.359 -35.781 -11.055 1 89.56 364 ALA B C 1
ATOM 6154 O O . ALA B 1 364 ? 18.641 -36.656 -10.242 1 89.56 364 ALA B O 1
ATOM 6155 N N . THR B 1 365 ? 17.219 -35.781 -11.633 1 89.38 365 THR B N 1
ATOM 6156 C CA . THR B 1 365 ? 16.172 -36.75 -11.312 1 89.38 365 THR B CA 1
ATOM 6157 C C . THR B 1 365 ? 16.156 -37.875 -12.336 1 89.38 365 THR B C 1
ATOM 6159 O O . THR B 1 365 ? 15.203 -38.656 -12.375 1 89.38 365 THR B O 1
ATOM 6162 N N . ASN B 1 366 ? 17.031 -37.938 -13.141 1 91.75 366 ASN B N 1
ATOM 6163 C CA . ASN B 1 366 ? 17.203 -38.969 -14.133 1 91.75 366 ASN B CA 1
ATOM 6164 C C . ASN B 1 366 ? 15.992 -39.062 -15.062 1 91.75 366 ASN B C 1
ATOM 6166 O O . ASN B 1 366 ? 15.445 -40.125 -15.289 1 91.75 366 ASN B O 1
ATOM 6170 N N . GLY B 1 367 ? 15.562 -37.938 -15.469 1 91.31 367 GLY B N 1
ATOM 6171 C CA . GLY B 1 367 ? 14.539 -37.844 -16.5 1 91.31 367 GLY B CA 1
ATOM 6172 C C . GLY B 1 367 ? 13.133 -37.812 -15.945 1 91.31 367 GLY B C 1
ATOM 6173 O O . GLY B 1 367 ? 12.172 -37.594 -16.688 1 91.31 367 GLY B O 1
ATOM 6174 N N . LEU B 1 368 ? 12.938 -37.938 -14.664 1 91.12 368 LEU B N 1
ATOM 6175 C CA . LEU B 1 368 ? 11.617 -38.062 -14.047 1 91.12 368 LEU B CA 1
ATOM 6176 C C . LEU B 1 368 ? 10.82 -36.781 -14.234 1 91.12 368 LEU B C 1
ATOM 6178 O O . LEU B 1 368 ? 9.586 -36.812 -14.32 1 91.12 368 LEU B O 1
ATOM 6182 N N . VAL B 1 369 ? 11.453 -35.625 -14.391 1 91.75 369 VAL B N 1
ATOM 6183 C CA . VAL B 1 369 ? 10.773 -34.344 -14.508 1 91.75 369 VAL B CA 1
ATOM 6184 C C . VAL B 1 369 ? 10.078 -34.219 -15.859 1 91.75 369 VAL B C 1
ATOM 6186 O O . VAL B 1 369 ? 9.219 -33.375 -16.062 1 91.75 369 VAL B O 1
ATOM 6189 N N . LEU B 1 370 ? 10.344 -35.125 -16.766 1 93.25 370 LEU B N 1
ATOM 6190 C CA . LEU B 1 370 ? 9.766 -35.094 -18.094 1 93.25 370 LEU B CA 1
ATOM 6191 C C . LEU B 1 370 ? 8.789 -36.219 -18.297 1 93.25 370 LEU B C 1
ATOM 6193 O O . LEU B 1 370 ? 8.344 -36.5 -19.422 1 93.25 370 LEU B O 1
ATOM 6197 N N . ALA B 1 371 ? 8.516 -36.938 -17.203 1 91.75 371 ALA B N 1
ATOM 6198 C CA . ALA B 1 371 ? 7.562 -38.031 -17.266 1 91.75 371 ALA B CA 1
ATOM 6199 C C . ALA B 1 371 ? 6.223 -37.562 -17.844 1 91.75 371 ALA B C 1
ATOM 6201 O O . ALA B 1 371 ? 5.551 -38.312 -18.547 1 91.75 371 ALA B O 1
ATOM 6202 N N . GLU B 1 372 ? 5.898 -36.375 -17.547 1 88.75 372 GLU B N 1
ATOM 6203 C CA . GLU B 1 372 ? 4.641 -35.812 -18.031 1 88.75 372 GLU B CA 1
ATOM 6204 C C . GLU B 1 372 ? 4.613 -35.719 -19.547 1 88.75 372 GLU B C 1
ATOM 6206 O O . GLU B 1 372 ? 3.592 -36 -20.172 1 88.75 372 GLU B O 1
ATOM 6211 N N . ALA B 1 373 ? 5.621 -35.281 -20.141 1 91.62 373 ALA B N 1
ATOM 6212 C CA . ALA B 1 373 ? 5.703 -35.156 -21.594 1 91.62 373 ALA B CA 1
ATOM 6213 C C . ALA B 1 373 ? 5.461 -36.531 -22.266 1 91.62 373 ALA B C 1
ATOM 6215 O O . ALA B 1 373 ? 4.723 -36.594 -23.25 1 91.62 373 ALA B O 1
ATOM 6216 N N . VAL B 1 374 ? 6.043 -37.531 -21.688 1 93.5 374 VAL B N 1
ATOM 6217 C CA . VAL B 1 374 ? 5.895 -38.875 -22.234 1 93.5 374 VAL B CA 1
ATOM 6218 C C . VAL B 1 374 ? 4.469 -39.375 -22 1 93.5 374 VAL B C 1
ATOM 6220 O O . VAL B 1 374 ? 3.869 -40 -22.891 1 93.5 374 VAL B O 1
ATOM 6223 N N . SER B 1 375 ? 3.992 -39.094 -20.828 1 91.38 375 SER B N 1
ATOM 6224 C CA . SER B 1 375 ? 2.633 -39.5 -20.484 1 91.38 375 SER B CA 1
ATOM 6225 C C . SER B 1 375 ? 1.618 -38.906 -21.453 1 91.38 375 SER B C 1
ATOM 6227 O O . SER B 1 375 ? 0.703 -39.594 -21.906 1 91.38 375 SER B O 1
ATOM 6229 N N . ILE B 1 376 ? 1.732 -37.688 -21.797 1 88.06 376 ILE B N 1
ATOM 6230 C CA . ILE B 1 376 ? 0.823 -37 -22.703 1 88.06 376 ILE B CA 1
ATOM 6231 C C . ILE B 1 376 ? 0.917 -37.594 -24.094 1 88.06 376 ILE B C 1
ATOM 6233 O O . ILE B 1 376 ? -0.103 -37.844 -24.75 1 88.06 376 ILE B O 1
ATOM 6237 N N . ALA B 1 377 ? 2.129 -37.906 -24.531 1 90.12 377 ALA B N 1
ATOM 6238 C CA . ALA B 1 377 ? 2.336 -38.5 -25.859 1 90.12 377 ALA B CA 1
ATOM 6239 C C . ALA B 1 377 ? 1.726 -39.875 -25.922 1 90.12 377 ALA B C 1
ATOM 6241 O O . ALA B 1 377 ? 1.085 -40.25 -26.922 1 90.12 377 ALA B O 1
ATOM 6242 N N . LEU B 1 378 ? 1.879 -40.656 -24.875 1 91.94 378 LEU B N 1
ATOM 6243 C CA . LEU B 1 378 ? 1.359 -42 -24.844 1 91.94 378 LEU B CA 1
ATOM 6244 C C . LEU B 1 378 ? -0.163 -42 -24.75 1 91.94 378 LEU B C 1
ATOM 6246 O O . LEU B 1 378 ? -0.823 -42.906 -25.281 1 91.94 378 LEU B O 1
ATOM 6250 N N . ALA B 1 379 ? -0.7 -41.062 -24.047 1 86.88 379 ALA B N 1
ATOM 6251 C CA . ALA B 1 379 ? -2.146 -40.969 -23.875 1 86.88 379 ALA B CA 1
ATOM 6252 C C . ALA B 1 379 ? -2.854 -40.812 -25.219 1 86.88 379 ALA B C 1
ATOM 6254 O O . ALA B 1 379 ? -3.965 -41.281 -25.406 1 86.88 379 ALA B O 1
ATOM 6255 N N . ARG B 1 380 ? -2.275 -40.125 -26.156 1 84.88 380 ARG B N 1
ATOM 6256 C CA . ARG B 1 380 ? -2.844 -39.938 -27.484 1 84.88 380 ARG B CA 1
ATOM 6257 C C . ARG B 1 380 ? -2.924 -41.25 -28.25 1 84.88 380 ARG B C 1
ATOM 6259 O O . ARG B 1 380 ? -3.758 -41.406 -29.141 1 84.88 380 ARG B O 1
ATOM 6266 N N . ARG B 1 381 ? -2.021 -42.188 -27.812 1 86.81 381 ARG B N 1
ATOM 6267 C CA . ARG B 1 381 ? -1.92 -43.469 -28.547 1 86.81 381 ARG B CA 1
ATOM 6268 C C . ARG B 1 381 ? -2.641 -44.594 -27.812 1 86.81 381 ARG B C 1
ATOM 6270 O O . ARG B 1 381 ? -3.266 -45.438 -28.438 1 86.81 381 ARG B O 1
ATOM 6277 N N . LEU B 1 382 ? -2.545 -44.594 -26.578 1 89.06 382 LEU B N 1
ATOM 6278 C CA . LEU B 1 382 ? -2.99 -45.719 -25.781 1 89.06 382 LEU B CA 1
ATOM 6279 C C . LEU B 1 382 ? -4.203 -45.375 -24.938 1 89.06 382 LEU B C 1
ATOM 6281 O O . LEU B 1 382 ? -4.84 -46.25 -24.344 1 89.06 382 LEU B O 1
ATOM 6285 N N . GLY B 1 383 ? -4.547 -44.125 -24.969 1 81.44 383 GLY B N 1
ATOM 6286 C CA . GLY B 1 383 ? -5.539 -43.656 -24.016 1 81.44 383 GLY B CA 1
ATOM 6287 C C . GLY B 1 383 ? -4.934 -43.188 -22.703 1 81.44 383 GLY B C 1
ATOM 6288 O O . GLY B 1 383 ? -3.883 -43.656 -22.281 1 81.44 383 GLY B O 1
ATOM 6289 N N . ARG B 1 384 ? -5.656 -42.25 -21.984 1 81.88 384 ARG B N 1
ATOM 6290 C CA . ARG B 1 384 ? -5.145 -41.531 -20.828 1 81.88 384 ARG B CA 1
ATOM 6291 C C . ARG B 1 384 ? -4.895 -42.5 -19.656 1 81.88 384 ARG B C 1
ATOM 6293 O O . ARG B 1 384 ? -3.842 -42.438 -19.031 1 81.88 384 ARG B O 1
ATOM 6300 N N . ASP B 1 385 ? -5.746 -43.312 -19.359 1 80.62 385 ASP B N 1
ATOM 6301 C CA . ASP B 1 385 ? -5.645 -44.219 -18.203 1 80.62 385 ASP B CA 1
ATOM 6302 C C . ASP B 1 385 ? -4.48 -45.188 -18.344 1 80.62 385 ASP B C 1
ATOM 6304 O O . ASP B 1 385 ? -3.678 -45.344 -17.438 1 80.62 385 ASP B O 1
ATOM 6308 N N . THR B 1 386 ? -4.418 -45.781 -19.453 1 86.38 386 THR B N 1
ATOM 6309 C CA . THR B 1 386 ? -3.344 -46.719 -19.734 1 86.38 386 THR B CA 1
ATOM 6310 C C . THR B 1 386 ? -1.985 -46.031 -19.703 1 86.38 386 THR B C 1
ATOM 6312 O O . THR B 1 386 ? -1.032 -46.562 -19.109 1 86.38 386 THR B O 1
ATOM 6315 N N . ALA B 1 387 ? -1.921 -44.906 -20.344 1 90.56 387 ALA B N 1
ATOM 6316 C CA . ALA B 1 387 ? -0.68 -44.156 -20.359 1 90.56 387 ALA B CA 1
ATOM 6317 C C . ALA B 1 387 ? -0.235 -43.781 -18.953 1 90.56 387 ALA B C 1
ATOM 6319 O O . ALA B 1 387 ? 0.943 -43.906 -18.609 1 90.56 387 ALA B O 1
ATOM 6320 N N . HIS B 1 388 ? -1.162 -43.281 -18.172 1 86.75 388 HIS B N 1
ATOM 6321 C CA . HIS B 1 388 ? -0.858 -42.875 -16.812 1 86.75 388 HIS B CA 1
ATOM 6322 C C . HIS B 1 388 ? -0.317 -44.031 -15.992 1 86.75 388 HIS B C 1
ATOM 6324 O O . HIS B 1 388 ? 0.688 -43.906 -15.289 1 86.75 388 HIS B O 1
ATOM 6330 N N . HIS B 1 389 ? -0.945 -45.125 -16.062 1 88.38 389 HIS B N 1
ATOM 6331 C CA . HIS B 1 389 ? -0.521 -46.312 -15.336 1 88.38 389 HIS B CA 1
ATOM 6332 C C . HIS B 1 389 ? 0.861 -46.781 -15.789 1 88.38 389 HIS B C 1
ATOM 6334 O O . HIS B 1 389 ? 1.711 -47.125 -14.961 1 88.38 389 HIS B O 1
ATOM 6340 N N . LEU B 1 390 ? 1.02 -46.812 -17.062 1 92.81 390 LEU B N 1
ATOM 6341 C CA . LEU B 1 390 ? 2.283 -47.25 -17.641 1 92.81 390 LEU B CA 1
ATOM 6342 C C . LEU B 1 390 ? 3.43 -46.344 -17.188 1 92.81 390 LEU B C 1
ATOM 6344 O O . LEU B 1 390 ? 4.496 -46.844 -16.812 1 92.81 390 LEU B O 1
ATOM 6348 N N . ILE B 1 391 ? 3.25 -45.094 -17.266 1 93.25 391 ILE B N 1
ATOM 6349 C CA . ILE B 1 391 ? 4.289 -44.125 -16.906 1 93.25 391 ILE B CA 1
ATOM 6350 C C . ILE B 1 391 ? 4.586 -44.219 -15.406 1 93.25 391 ILE B C 1
ATOM 6352 O O . ILE B 1 391 ? 5.742 -44.125 -14.984 1 93.25 391 ILE B O 1
ATOM 6356 N N . GLU B 1 392 ? 3.617 -44.344 -14.57 1 91.94 392 GLU B N 1
ATOM 6357 C CA . GLU B 1 392 ? 3.814 -44.5 -13.133 1 91.94 392 GLU B CA 1
ATOM 6358 C C . GLU B 1 392 ? 4.684 -45.719 -12.836 1 91.94 392 GLU B C 1
ATOM 6360 O O . GLU B 1 392 ? 5.586 -45.656 -12 1 91.94 392 GLU B O 1
ATOM 6365 N N . GLN B 1 393 ? 4.367 -46.75 -13.492 1 94.12 393 GLN B N 1
ATOM 6366 C CA . GLN B 1 393 ? 5.137 -48 -13.32 1 94.12 393 GLN B CA 1
ATOM 6367 C C . GLN B 1 393 ? 6.586 -47.812 -13.758 1 94.12 393 GLN B C 1
ATOM 6369 O O . GLN B 1 393 ? 7.512 -48.25 -13.07 1 94.12 393 GLN B O 1
ATOM 6374 N N . CYS B 1 394 ? 6.727 -47.219 -14.859 1 95.88 394 CYS B N 1
ATOM 6375 C CA . CYS B 1 394 ? 8.07 -47 -15.383 1 95.88 394 CYS B CA 1
ATOM 6376 C C . CYS B 1 394 ? 8.867 -46.062 -14.477 1 95.88 394 CYS B C 1
ATOM 6378 O O . CYS B 1 394 ? 10.062 -46.281 -14.266 1 95.88 394 CYS B O 1
ATOM 6380 N N . CYS B 1 395 ? 8.258 -45.031 -13.977 1 94.38 395 CYS B N 1
ATOM 6381 C CA . CYS B 1 395 ? 8.914 -44.094 -13.047 1 94.38 395 CYS B CA 1
ATOM 6382 C C . CYS B 1 395 ? 9.352 -44.844 -11.781 1 94.38 395 CYS B C 1
ATOM 6384 O O . CYS B 1 395 ? 10.469 -44.656 -11.305 1 94.38 395 CYS B O 1
ATOM 6386 N N . ARG B 1 396 ? 8.469 -45.594 -11.227 1 94.5 396 ARG B N 1
ATOM 6387 C CA . ARG B 1 396 ? 8.789 -46.406 -10.047 1 94.5 396 ARG B CA 1
ATOM 6388 C C . ARG B 1 396 ? 9.992 -47.312 -10.312 1 94.5 396 ARG B C 1
ATOM 6390 O O . ARG B 1 396 ? 10.883 -47.438 -9.469 1 94.5 396 ARG B O 1
ATOM 6397 N N . ARG B 1 397 ? 9.961 -47.938 -11.375 1 95.25 397 ARG B N 1
ATOM 6398 C CA . ARG B 1 397 ? 11.055 -48.812 -11.758 1 95.25 397 ARG B CA 1
ATOM 6399 C C . ARG B 1 397 ? 12.359 -48.062 -11.898 1 95.25 397 ARG B C 1
ATOM 6401 O O . ARG B 1 397 ? 13.414 -48.531 -11.477 1 95.25 397 ARG B O 1
ATOM 6408 N N . ALA B 1 398 ? 12.312 -46.969 -12.57 1 95.12 398 ALA B N 1
ATOM 6409 C CA . ALA B 1 398 ? 13.5 -46.125 -12.734 1 95.12 398 ALA B CA 1
ATOM 6410 C C . ALA B 1 398 ? 14.109 -45.75 -11.383 1 95.12 398 ALA B C 1
ATOM 6412 O O . ALA B 1 398 ? 15.32 -45.844 -11.195 1 95.12 398 ALA B O 1
ATOM 6413 N N . VAL B 1 399 ? 13.344 -45.344 -10.414 1 93.06 399 VAL B N 1
ATOM 6414 C CA . VAL B 1 399 ? 13.781 -44.969 -9.086 1 93.06 399 VAL B CA 1
ATOM 6415 C C . VAL B 1 399 ? 14.359 -46.156 -8.352 1 93.06 399 VAL B C 1
ATOM 6417 O O . VAL B 1 399 ? 15.43 -46.094 -7.746 1 93.06 399 VAL B O 1
ATOM 6420 N N . GLN B 1 400 ? 13.625 -47.219 -8.414 1 94.56 400 GLN B N 1
ATOM 6421 C CA . GLN B 1 400 ? 14.039 -48.438 -7.727 1 94.56 400 GLN B CA 1
ATOM 6422 C C . GLN B 1 400 ? 15.375 -48.969 -8.258 1 94.56 400 GLN B C 1
ATOM 6424 O O . GLN B 1 400 ? 16.219 -49.406 -7.484 1 94.56 400 GLN B O 1
ATOM 6429 N N . GLN B 1 401 ? 15.562 -48.875 -9.531 1 94.25 401 GLN B N 1
ATOM 6430 C CA . GLN B 1 401 ? 16.766 -49.438 -10.172 1 94.25 401 GLN B CA 1
ATOM 6431 C C . GLN B 1 401 ? 17.875 -48.375 -10.219 1 94.25 401 GLN B C 1
ATOM 6433 O O . GLN B 1 401 ? 19.031 -48.719 -10.508 1 94.25 401 GLN B O 1
ATOM 6438 N N . GLY B 1 402 ? 17.516 -47.156 -9.945 1 92.56 402 GLY B N 1
ATOM 6439 C CA . GLY B 1 402 ? 18.484 -46.062 -9.992 1 92.56 402 GLY B CA 1
ATOM 6440 C C . GLY B 1 402 ? 18.984 -45.781 -11.398 1 92.56 402 GLY B C 1
ATOM 6441 O O . GLY B 1 402 ? 20.172 -45.531 -11.602 1 92.56 402 GLY B O 1
ATOM 6442 N N . VAL B 1 403 ? 18.141 -45.969 -12.422 1 94.06 403 VAL B N 1
ATOM 6443 C CA . VAL B 1 403 ? 18.516 -45.719 -13.812 1 94.06 403 VAL B CA 1
ATOM 6444 C C . VAL B 1 403 ? 17.656 -44.594 -14.391 1 94.06 403 VAL B C 1
ATOM 6446 O O . VAL B 1 403 ? 16.656 -44.188 -13.789 1 94.06 403 VAL B O 1
ATOM 6449 N N . HIS B 1 404 ? 18.125 -44.062 -15.461 1 95 404 HIS B N 1
ATOM 6450 C CA . HIS B 1 404 ? 17.391 -43 -16.125 1 95 404 HIS B CA 1
ATOM 6451 C C . HIS B 1 404 ? 16.078 -43.5 -16.688 1 95 404 HIS B C 1
ATOM 6453 O O . HIS B 1 404 ? 16 -44.625 -17.219 1 95 404 HIS B O 1
ATOM 6459 N N . LEU B 1 405 ? 15 -42.719 -16.609 1 96.31 405 LEU B N 1
ATOM 6460 C CA . LEU B 1 405 ? 13.664 -43.031 -17.094 1 96.31 405 LEU B CA 1
ATOM 6461 C C . LEU B 1 405 ? 13.703 -43.438 -18.562 1 96.31 405 LEU B C 1
ATOM 6463 O O . LEU B 1 405 ? 12.93 -44.312 -19 1 96.31 405 LEU B O 1
ATOM 6467 N N . ARG B 1 406 ? 14.562 -42.844 -19.375 1 96 406 ARG B N 1
ATOM 6468 C CA . ARG B 1 406 ? 14.719 -43.125 -20.797 1 96 406 ARG B CA 1
ATOM 6469 C C . ARG B 1 406 ? 15.023 -44.625 -21.016 1 96 406 ARG B C 1
ATOM 6471 O O . ARG B 1 406 ? 14.508 -45.219 -21.953 1 96 406 ARG B O 1
ATOM 6478 N N . GLU B 1 407 ? 15.859 -45.156 -20.188 1 96.25 407 GLU B N 1
ATOM 6479 C CA . GLU B 1 407 ? 16.25 -46.562 -20.281 1 96.25 407 GLU B CA 1
ATOM 6480 C C . GLU B 1 407 ? 15.062 -47.469 -19.984 1 96.25 407 GLU B C 1
ATOM 6482 O O . GLU B 1 407 ? 14.812 -48.406 -20.734 1 96.25 407 GLU B O 1
ATOM 6487 N N . VAL B 1 408 ? 14.367 -47.156 -18.953 1 96.88 408 VAL B N 1
ATOM 6488 C CA . VAL B 1 408 ? 13.227 -47.969 -18.547 1 96.88 408 VAL B CA 1
ATOM 6489 C C . VAL B 1 408 ? 12.141 -47.906 -19.609 1 96.88 408 VAL B C 1
ATOM 6491 O O . VAL B 1 408 ? 11.578 -48.938 -19.984 1 96.88 408 VAL B O 1
ATOM 6494 N N . LEU B 1 409 ? 11.828 -46.75 -20.125 1 96.69 409 LEU B N 1
ATOM 6495 C CA . LEU B 1 409 ? 10.805 -46.562 -21.156 1 96.69 409 LEU B CA 1
ATOM 6496 C C . LEU B 1 409 ? 11.188 -47.281 -22.438 1 96.69 409 LEU B C 1
ATOM 6498 O O . LEU B 1 409 ? 10.336 -47.906 -23.078 1 96.69 409 LEU B O 1
ATOM 6502 N N . GLY B 1 410 ? 12.438 -47.219 -22.797 1 95.69 410 GLY B N 1
ATOM 6503 C CA . GLY B 1 410 ? 12.922 -47.875 -24 1 95.69 410 GLY B CA 1
ATOM 6504 C C . GLY B 1 410 ? 12.836 -49.375 -23.922 1 95.69 410 GLY B C 1
ATOM 6505 O O . GLY B 1 410 ? 12.672 -50.062 -24.938 1 95.69 410 GLY B O 1
ATOM 6506 N N . ALA B 1 411 ? 12.859 -49.906 -22.75 1 95.88 411 ALA B N 1
ATOM 6507 C CA . ALA B 1 411 ? 12.852 -51.344 -22.547 1 95.88 411 ALA B CA 1
ATOM 6508 C C . ALA B 1 411 ? 11.438 -51.875 -22.359 1 95.88 411 ALA B C 1
ATOM 6510 O O . ALA B 1 411 ? 11.203 -53.094 -22.375 1 95.88 411 ALA B O 1
ATOM 6511 N N . GLU B 1 412 ? 10.547 -51.031 -22.125 1 96.25 412 GLU B N 1
ATOM 6512 C CA . GLU B 1 412 ? 9.164 -51.406 -21.891 1 96.25 412 GLU B CA 1
ATOM 6513 C C . GLU B 1 412 ? 8.445 -51.688 -23.219 1 96.25 412 GLU B C 1
ATOM 6515 O O . GLU B 1 412 ? 8.164 -50.75 -23.969 1 96.25 412 GLU B O 1
ATOM 6520 N N . PRO B 1 413 ? 8.008 -52.875 -23.469 1 95.81 413 PRO B N 1
ATOM 6521 C CA . PRO B 1 413 ? 7.449 -53.25 -24.766 1 95.81 413 PRO B CA 1
ATOM 6522 C C . PRO B 1 413 ? 6.215 -52.438 -25.125 1 95.81 413 PRO B C 1
ATOM 6524 O O . PRO B 1 413 ? 6.047 -52.062 -26.297 1 95.81 413 PRO B O 1
ATOM 6527 N N . GLN B 1 414 ? 5.434 -52.188 -24.234 1 95.12 414 GLN B N 1
ATOM 6528 C CA . GLN B 1 414 ? 4.219 -51.438 -24.516 1 95.12 414 GLN B CA 1
ATOM 6529 C C . GLN B 1 414 ? 4.547 -50 -24.938 1 95.12 414 GLN B C 1
ATOM 6531 O O . GLN B 1 414 ? 3.82 -49.406 -25.734 1 95.12 414 GLN B O 1
ATOM 6536 N N . VAL B 1 415 ? 5.605 -49.469 -24.375 1 95.88 415 VAL B N 1
ATOM 6537 C CA . VAL B 1 415 ? 6.02 -48.094 -24.719 1 95.88 415 VAL B CA 1
ATOM 6538 C C . VAL B 1 415 ? 6.723 -48.125 -26.078 1 95.88 415 VAL B C 1
ATOM 6540 O O . VAL B 1 415 ? 6.43 -47.281 -26.938 1 95.88 415 VAL B O 1
ATOM 6543 N N . SER B 1 416 ? 7.594 -49.094 -26.266 1 94.12 416 SER B N 1
ATOM 6544 C CA . SER B 1 416 ? 8.391 -49.156 -27.484 1 94.12 416 SER B CA 1
ATOM 6545 C C . SER B 1 416 ? 7.523 -49.5 -28.703 1 94.12 416 SER B C 1
ATOM 6547 O O . SER B 1 416 ? 7.914 -49.25 -29.844 1 94.12 416 SER B O 1
ATOM 6549 N N . ALA B 1 417 ? 6.395 -50.031 -28.438 1 95.69 417 ALA B N 1
ATOM 6550 C CA . ALA B 1 417 ? 5.453 -50.312 -29.516 1 95.69 417 ALA B CA 1
ATOM 6551 C C . ALA B 1 417 ? 4.82 -49.031 -30.047 1 95.69 417 ALA B C 1
ATOM 6553 O O . ALA B 1 417 ? 4.398 -48.969 -31.203 1 95.69 417 ALA B O 1
ATOM 6554 N N . GLU B 1 418 ? 4.762 -48.094 -29.234 1 95.38 418 GLU B N 1
ATOM 6555 C CA . GLU B 1 418 ? 4.043 -46.875 -29.578 1 95.38 418 GLU B CA 1
ATOM 6556 C C . GLU B 1 418 ? 5.012 -45.719 -29.875 1 95.38 418 GLU B C 1
ATOM 6558 O O . GLU B 1 418 ? 4.688 -44.812 -30.656 1 95.38 418 GLU B O 1
ATOM 6563 N N . LEU B 1 419 ? 6.164 -45.688 -29.25 1 95.75 419 LEU B N 1
ATOM 6564 C CA . LEU B 1 419 ? 7.129 -44.594 -29.391 1 95.75 419 LEU B CA 1
ATOM 6565 C C . LEU B 1 419 ? 8.492 -45.156 -29.797 1 95.75 419 LEU B C 1
ATOM 6567 O O . LEU B 1 419 ? 9.055 -46 -29.125 1 95.75 419 LEU B O 1
ATOM 6571 N N . SER B 1 420 ? 9.055 -44.562 -30.875 1 96.25 420 SER B N 1
ATOM 6572 C CA . SER B 1 420 ? 10.398 -44.938 -31.312 1 96.25 420 SER B CA 1
ATOM 6573 C C . SER B 1 420 ? 11.461 -44.406 -30.359 1 96.25 420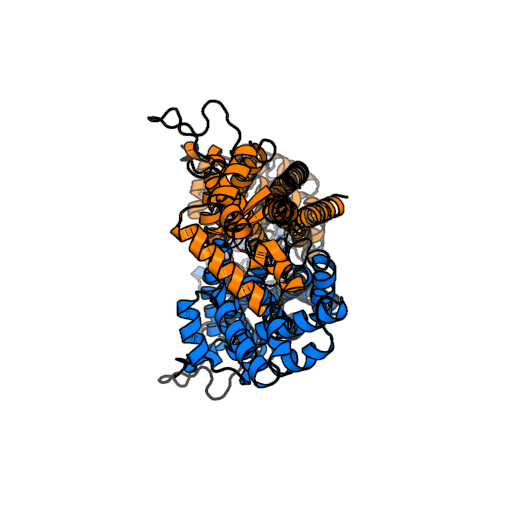 SER B C 1
ATOM 6575 O O . SER B 1 420 ? 11.18 -43.531 -29.531 1 96.25 420 SER B O 1
ATOM 6577 N N . PRO B 1 421 ? 12.656 -45.031 -30.422 1 95.88 421 PRO B N 1
ATOM 6578 C CA . PRO B 1 421 ? 13.758 -44.5 -29.609 1 95.88 421 PRO B CA 1
ATOM 6579 C C . PRO B 1 421 ? 13.984 -43 -29.859 1 95.88 421 PRO B C 1
ATOM 6581 O O . PRO B 1 421 ? 14.258 -42.25 -28.906 1 95.88 421 PRO B O 1
ATOM 6584 N N . GLN B 1 422 ? 13.844 -42.625 -31.047 1 96.31 422 GLN B N 1
ATOM 6585 C CA . GLN B 1 422 ? 14.047 -41.219 -31.391 1 96.31 422 GLN B CA 1
ATOM 6586 C C . GLN B 1 422 ? 12.961 -40.344 -30.766 1 96.31 422 GLN B C 1
ATOM 6588 O O . GLN B 1 422 ? 13.25 -39.25 -30.281 1 96.31 422 GLN B O 1
ATOM 6593 N N . GLU B 1 423 ? 11.758 -40.75 -30.812 1 95.56 423 GLU B N 1
ATOM 6594 C CA . GLU B 1 423 ? 10.656 -40.031 -30.203 1 95.56 423 GLU B CA 1
ATOM 6595 C C . GLU B 1 423 ? 10.836 -39.906 -28.703 1 95.56 423 GLU B C 1
ATOM 6597 O O . GLU B 1 423 ? 10.594 -38.844 -28.109 1 95.56 423 GLU B O 1
ATOM 6602 N N . LEU B 1 424 ? 11.242 -40.969 -28.078 1 95.75 424 LEU B N 1
ATOM 6603 C CA . LEU B 1 424 ? 11.484 -40.938 -26.641 1 95.75 424 LEU B CA 1
ATOM 6604 C C . LEU B 1 424 ? 12.594 -39.969 -26.281 1 95.75 424 LEU B C 1
ATOM 6606 O O . LEU B 1 424 ? 12.484 -39.25 -25.297 1 95.75 424 LEU B O 1
ATOM 6610 N N . ASP B 1 425 ? 13.695 -39.969 -27.109 1 95.75 425 ASP B N 1
ATOM 6611 C CA . ASP B 1 425 ? 14.797 -39.031 -26.891 1 95.75 425 ASP B CA 1
ATOM 6612 C C . ASP B 1 425 ? 14.312 -37.594 -26.984 1 95.75 425 ASP B C 1
ATOM 6614 O O . ASP B 1 425 ? 14.719 -36.75 -26.203 1 95.75 425 ASP B O 1
ATOM 6618 N N . GLN B 1 426 ? 13.492 -37.375 -27.922 1 95.19 426 GLN B N 1
ATOM 6619 C CA . GLN B 1 426 ? 12.953 -36.031 -28.109 1 95.19 426 GLN B CA 1
ATOM 6620 C C . GLN B 1 426 ? 12.062 -35.625 -26.938 1 95.19 426 GLN B C 1
ATOM 6622 O O . GLN B 1 426 ? 12.141 -34.5 -26.453 1 95.19 426 GLN B O 1
ATOM 6627 N N . LEU B 1 427 ? 11.242 -36.531 -26.5 1 94.38 427 LEU B N 1
ATOM 6628 C CA . LEU B 1 427 ? 10.305 -36.25 -25.422 1 94.38 427 LEU B CA 1
ATOM 6629 C C . LEU B 1 427 ? 11.039 -36.062 -24.094 1 94.38 427 LEU B C 1
ATOM 6631 O O . LEU B 1 427 ? 10.586 -35.312 -23.234 1 94.38 427 LEU B O 1
ATOM 6635 N N . LEU B 1 428 ? 12.148 -36.656 -23.969 1 95.06 428 LEU B N 1
ATOM 6636 C CA . LEU B 1 428 ? 12.875 -36.625 -22.703 1 95.06 428 LEU B CA 1
ATOM 6637 C C . LEU B 1 428 ? 14.008 -35.594 -22.766 1 95.06 428 LEU B C 1
ATOM 6639 O O . LEU B 1 428 ? 14.859 -35.562 -21.875 1 95.06 428 LEU B O 1
ATOM 6643 N N . ASP B 1 429 ? 14.07 -34.781 -23.797 1 93.88 429 ASP B N 1
ATOM 6644 C CA . ASP B 1 429 ? 14.922 -33.594 -23.844 1 93.88 429 ASP B CA 1
ATOM 6645 C C . ASP B 1 429 ? 14.211 -32.375 -23.25 1 93.88 429 ASP B C 1
ATOM 6647 O O . ASP B 1 429 ? 13.242 -31.891 -23.828 1 93.88 429 ASP B O 1
ATOM 6651 N N . PRO B 1 430 ? 14.789 -31.875 -22.141 1 93.56 430 PRO B N 1
ATOM 6652 C CA . PRO B 1 430 ? 14.125 -30.75 -21.484 1 93.56 430 PRO B CA 1
ATOM 6653 C C . PRO B 1 430 ? 13.953 -29.547 -22.406 1 93.56 430 PRO B C 1
ATOM 6655 O O . PRO B 1 430 ? 13 -28.781 -22.25 1 93.56 430 PRO B O 1
ATOM 6658 N N . ALA B 1 431 ? 14.742 -29.375 -23.359 1 92.75 431 ALA B N 1
ATOM 6659 C CA . ALA B 1 431 ? 14.688 -28.25 -24.281 1 92.75 431 ALA B CA 1
ATOM 6660 C C . ALA B 1 431 ? 13.422 -28.297 -25.141 1 92.75 431 ALA B C 1
ATOM 6662 O O . ALA B 1 431 ? 13.016 -27.297 -25.719 1 92.75 431 ALA B O 1
ATOM 6663 N N . ASN B 1 432 ? 12.812 -29.469 -25.203 1 93.56 432 ASN B N 1
ATOM 6664 C CA . ASN B 1 432 ? 11.625 -29.641 -26.031 1 93.56 432 ASN B CA 1
ATOM 6665 C C . ASN B 1 432 ? 10.344 -29.547 -25.188 1 93.56 432 ASN B C 1
ATOM 6667 O O . ASN B 1 432 ? 9.25 -29.812 -25.703 1 93.56 432 ASN B O 1
ATOM 6671 N N . TYR B 1 433 ? 10.398 -29.203 -23.969 1 95.62 433 TYR B N 1
ATOM 6672 C CA . TYR B 1 433 ? 9.234 -29.156 -23.094 1 95.62 433 TYR B CA 1
ATOM 6673 C C . TYR B 1 433 ? 9.203 -27.844 -22.312 1 95.62 433 TYR B C 1
ATOM 6675 O O . TYR B 1 433 ? 8.93 -27.828 -21.109 1 95.62 433 TYR B O 1
ATOM 6683 N N . LEU B 1 434 ? 9.438 -26.75 -23.031 1 96.19 434 LEU B N 1
ATOM 6684 C CA . LEU B 1 434 ? 9.555 -25.438 -22.406 1 96.19 434 LEU B CA 1
ATOM 6685 C C . LEU B 1 434 ? 8.266 -24.641 -22.562 1 96.19 434 LEU B C 1
ATOM 6687 O O . LEU B 1 434 ? 8.188 -23.484 -22.125 1 96.19 434 LEU B O 1
ATOM 6691 N N . GLY B 1 435 ? 7.25 -25.219 -23.203 1 96.12 435 GLY B N 1
ATOM 6692 C CA . GLY B 1 435 ? 5.961 -24.562 -23.344 1 96.12 435 GLY B CA 1
ATOM 6693 C C . GLY B 1 435 ? 6.066 -23.141 -23.859 1 96.12 435 GLY B C 1
ATOM 6694 O O . GLY B 1 435 ? 6.73 -22.891 -24.859 1 96.12 435 GLY B O 1
ATOM 6695 N N . LEU B 1 436 ? 5.438 -22.188 -23.156 1 97.38 436 LEU B N 1
ATOM 6696 C CA . LEU B 1 436 ? 5.332 -20.797 -23.594 1 97.38 436 LEU B CA 1
ATOM 6697 C C . LEU B 1 436 ? 6.441 -19.938 -22.984 1 97.38 436 LEU B C 1
ATOM 6699 O O . LEU B 1 436 ? 6.332 -18.719 -22.938 1 97.38 436 LEU B O 1
ATOM 6703 N N . ALA B 1 437 ? 7.516 -20.531 -22.5 1 97.94 437 ALA B N 1
ATOM 6704 C CA . ALA B 1 437 ? 8.57 -19.797 -21.812 1 97.94 437 ALA B CA 1
ATOM 6705 C C . ALA B 1 437 ? 9.07 -18.625 -22.656 1 97.94 437 ALA B C 1
ATOM 6707 O O . ALA B 1 437 ? 9.156 -17.5 -22.188 1 97.94 437 ALA B O 1
ATOM 6708 N N . ARG B 1 438 ? 9.367 -18.922 -23.922 1 97.81 438 ARG B N 1
ATOM 6709 C CA . ARG B 1 438 ? 9.859 -17.875 -24.812 1 97.81 438 ARG B CA 1
ATOM 6710 C C . ARG B 1 438 ? 8.789 -16.828 -25.062 1 97.81 438 ARG B C 1
ATOM 6712 O O . ARG B 1 438 ? 9.086 -15.625 -25.094 1 97.81 438 ARG B O 1
ATOM 6719 N N . GLU B 1 439 ? 7.562 -17.234 -25.25 1 97.88 439 GLU B N 1
ATOM 6720 C CA . GLU B 1 439 ? 6.441 -16.328 -25.453 1 97.88 439 GLU B CA 1
ATOM 6721 C C . GLU B 1 439 ? 6.273 -15.383 -24.281 1 97.88 439 GLU B C 1
ATOM 6723 O O . GLU B 1 439 ? 6.016 -14.188 -24.453 1 97.88 439 GLU B O 1
ATOM 6728 N N . TRP B 1 440 ? 6.387 -15.875 -23.094 1 98.06 440 TRP B N 1
ATOM 6729 C CA . TRP B 1 440 ? 6.266 -15.055 -21.891 1 98.06 440 TRP B CA 1
ATOM 6730 C C . TRP B 1 440 ? 7.34 -13.977 -21.859 1 98.06 440 TRP B C 1
ATOM 6732 O O . TRP B 1 440 ? 7.066 -12.828 -21.5 1 98.06 440 TRP B O 1
ATOM 6742 N N . VAL B 1 441 ? 8.609 -14.336 -22.219 1 98.69 441 VAL B N 1
ATOM 6743 C CA . VAL B 1 441 ? 9.695 -13.359 -22.281 1 98.69 441 VAL B CA 1
ATOM 6744 C C . VAL B 1 441 ? 9.328 -12.242 -23.25 1 98.69 441 VAL B C 1
ATOM 6746 O O . VAL B 1 441 ? 9.43 -11.062 -22.906 1 98.69 441 VAL B O 1
ATOM 6749 N N . ASP B 1 442 ? 8.844 -12.617 -24.422 1 98.62 442 ASP B N 1
ATOM 6750 C CA . ASP B 1 442 ? 8.508 -11.633 -25.453 1 98.62 442 ASP B CA 1
ATOM 6751 C C . ASP B 1 442 ? 7.398 -10.695 -24.969 1 98.62 442 ASP B C 1
ATOM 6753 O O . ASP B 1 442 ? 7.465 -9.484 -25.188 1 98.62 442 ASP B O 1
ATOM 6757 N N . ARG B 1 443 ? 6.422 -11.203 -24.344 1 98.38 443 ARG B N 1
ATOM 6758 C CA . ARG B 1 443 ? 5.281 -10.414 -23.875 1 98.38 443 ARG B CA 1
ATOM 6759 C C . ARG B 1 443 ? 5.691 -9.453 -22.766 1 98.38 443 ARG B C 1
ATOM 6761 O O . ARG B 1 443 ? 5.266 -8.297 -22.75 1 98.38 443 ARG B O 1
ATOM 6768 N N . ALA B 1 444 ? 6.477 -9.922 -21.797 1 98.38 444 ALA B N 1
ATOM 6769 C CA . ALA B 1 444 ? 6.945 -9.07 -20.703 1 98.38 444 ALA B CA 1
ATOM 6770 C C . ALA B 1 444 ? 7.801 -7.922 -21.234 1 98.38 444 ALA B C 1
ATOM 6772 O O . ALA B 1 444 ? 7.664 -6.777 -20.797 1 98.38 444 ALA B O 1
ATOM 6773 N N . VAL B 1 445 ? 8.695 -8.273 -22.156 1 98.62 445 VAL B N 1
ATOM 6774 C CA . VAL B 1 445 ? 9.57 -7.266 -22.75 1 98.62 445 VAL B CA 1
ATOM 6775 C C . VAL B 1 445 ? 8.727 -6.254 -23.531 1 98.62 445 VAL B C 1
ATOM 6777 O O . VAL B 1 445 ? 8.984 -5.051 -23.469 1 98.62 445 VAL B O 1
ATOM 6780 N N . ALA B 1 446 ? 7.73 -6.707 -24.25 1 98.31 446 ALA B N 1
ATOM 6781 C CA . ALA B 1 446 ? 6.859 -5.82 -25.016 1 98.31 446 ALA B CA 1
ATOM 6782 C C . ALA B 1 446 ? 6.129 -4.844 -24.109 1 98.31 446 ALA B C 1
ATOM 6784 O O . ALA B 1 446 ? 5.969 -3.668 -24.438 1 98.31 446 ALA B O 1
ATOM 6785 N N . GLU B 1 447 ? 5.633 -5.352 -22.984 1 97.38 447 GLU B N 1
ATOM 6786 C CA . GLU B 1 447 ? 4.941 -4.484 -22.031 1 97.38 447 GLU B CA 1
ATOM 6787 C C . GLU B 1 447 ? 5.875 -3.404 -21.5 1 97.38 447 GLU B C 1
ATOM 6789 O O . GLU B 1 447 ? 5.473 -2.248 -21.344 1 97.38 447 GLU B O 1
ATOM 6794 N N . HIS B 1 448 ? 7.062 -3.766 -21.141 1 97.56 448 HIS B N 1
ATOM 6795 C CA . HIS B 1 448 ? 8.07 -2.822 -20.672 1 97.56 448 HIS B CA 1
ATOM 6796 C C . HIS B 1 448 ? 8.375 -1.769 -21.734 1 97.56 448 HIS B C 1
ATOM 6798 O O . HIS B 1 448 ? 8.422 -0.573 -21.438 1 97.56 448 HIS B O 1
ATOM 6804 N N . GLU B 1 449 ? 8.547 -2.203 -23 1 97.56 449 GLU B N 1
ATOM 6805 C CA . GLU B 1 449 ? 8.875 -1.294 -24.094 1 97.56 449 GLU B CA 1
ATOM 6806 C C . GLU B 1 449 ? 7.719 -0.338 -24.375 1 97.56 449 GLU B C 1
ATOM 6808 O O . GLU B 1 449 ? 7.941 0.845 -24.656 1 97.56 449 GLU B O 1
ATOM 6813 N N . LYS B 1 450 ? 6.496 -0.813 -24.312 1 96 450 LYS B N 1
ATOM 6814 C CA . LYS B 1 450 ? 5.312 0.018 -24.516 1 96 450 LYS B CA 1
ATOM 6815 C C . LYS B 1 450 ? 5.23 1.132 -23.484 1 96 450 LYS B C 1
ATOM 6817 O O . LYS B 1 450 ? 4.867 2.264 -23.797 1 96 450 LYS B O 1
ATOM 6822 N N . PHE B 1 451 ? 5.535 0.811 -22.219 1 93.25 451 PHE B N 1
ATOM 6823 C CA . PHE B 1 451 ? 5.461 1.804 -21.156 1 93.25 451 PHE B CA 1
ATOM 6824 C C . PHE B 1 451 ? 6.602 2.807 -21.266 1 93.25 451 PHE B C 1
ATOM 6826 O O . PHE B 1 451 ? 6.453 3.971 -20.891 1 93.25 451 PHE B O 1
ATOM 6833 N N . SER B 1 452 ? 7.703 2.422 -21.797 1 92.19 452 SER B N 1
ATOM 6834 C CA . SER B 1 452 ? 8.883 3.277 -21.875 1 92.19 452 SER B CA 1
ATOM 6835 C C . SER B 1 452 ? 8.781 4.242 -23.062 1 92.19 452 SER B C 1
ATOM 6837 O O . SER B 1 452 ? 9.5 5.242 -23.109 1 92.19 452 SER B O 1
ATOM 6839 N N . ASP B 1 453 ? 7.965 3.975 -24.109 1 85.19 453 ASP B N 1
ATOM 6840 C CA . ASP B 1 453 ? 7.75 4.848 -25.266 1 85.19 453 ASP B CA 1
ATOM 6841 C C . ASP B 1 453 ? 6.777 5.977 -24.922 1 85.19 453 ASP B C 1
ATOM 6843 O O . ASP B 1 453 ? 6.93 7.098 -25.406 1 85.19 453 ASP B O 1
#

Nearest PDB structures (foldseek):
  1re5-assembly1_C  TM=9.922E-01  e=1.529E-49  Pseudomonas putida KT2440
  1re5-assembly1_D  TM=9.824E-01  e=1.741E-49  Pseudomonas putida KT2440
  1re5-assembly1_B  TM=9.868E-01  e=5.850E-49  Pseudomonas putida KT2440
  1re5-assembly1_A  TM=9.925E-01  e=1.965E-48  Pseudomonas putida KT2440
  3c8t-assembly1_A  TM=9.646E-01  e=9.301E-33  Chelativorans sp. BNC1

pLDDT: mean 95.02, std 7.48, range [27.34, 98.94]

Radius of gyration: 32.5 Å; Cα contacts (8 Å, |Δi|>4): 1525; chains: 2; bounding box: 72×107×68 Å

Secondary structure (DSSP, 8-state):
------HHHHHHHS-HHHHHHTSHHHHHHHHHHHHHHHHHHHHHTTSS-GGGHHHHHHH--GGGS-HHHHHHHHHHHSSSHHHHHHHHHHHHHHH-HHHHTTTTTT--HHHHHHHHHHHHHHHHHHHHHHHHHHHHHHHHHHHHHTTT-EEEEEETTEEEEEEEHHHHHHHHHHHHHHHHHHHHHHHHHHSB----TTTSS-GGGGGGHHHHHHHHHHHHT-B--SS--TT-THHHHHHHHHHHHHHHHHHHHHHHHHHHHSTTT--EEPPP-TTSS--SS-TT----HHHHHHHHHHHHHHHHHHHHHHT----TTB-SSTTHHHHHHHHHHHHHHHHHHHHHHHHGGG-EE-HHHHHHHHTTTTTGGGHHHHHHHHHHHH-HHHHHHHHHHHHHHHHHHT--HHHHHHH-HHHHTTS-HHHHHHHT-GGG--TTHHHHHHHHHHHHHHHH-/------HHHHHHHS-HHHHHHTSHHHHHHHHHHHHHHHHHHHHHTTSS-GGGHHHHHHH--GGGS-HHHHHHHHHHHSSSHHHHHHHHHHHHHHH-HHHHTTTTTT--HHHHHHHHHHHHHHHHHHHHHHHHHHHHHHHHHHHHHTTT-EEEEEETTEEEEEEEHHHHHHHHHHHHHHHHHHHHHHHHHHSB----TTTSS-GGGGGGHHHHHHHHHHHHT-B--SS--TT-THHHHHHHHHHHHHHHHHHHHHHHHHHHHSTTT--EEPPP-TTSS--SS-TT----HHHHHHHHHHHHHHHHHHHHHHT----TTB-SSTTHHHHHHHHHHHHHHHHHHHHHHHHGGG-EE-HHHHHHHHTTTTTGGGHHHHHHHHHHHH-HHHHHHHHHHHHHHHHHHT--HHHHHHH-HHHHTTS-HHHHHHHT-GGG--TTHHHHHHHHHHHHHHHH-

InterPro domains:
  IPR000362 Fumarate lyase family [PR00149] (103-121)
  IPR000362 Fumarate lyase family [PR00149] (148-166)
  IPR000362 Fumarate lyase family [PR00149] (233-260)
  IPR000362 Fumarate lyase family [PR00149] (278-294)
  IPR008948 L-Aspartase-like [SSF48557] (8-450)
  IPR012789 3-carboxy-cis,cis-muconate cycloisomerase-like [TIGR02426] (8-348)
  IPR019468 Adenylosuccinate lyase C-terminal [PF10397] (367-444)
  IPR019468 Adenylosuccinate lyase C-terminal [SM00998] (366-445)
  IPR020557 Fumarate lyase, conserved site [PS00163] (278-287)
  IPR022761 Fumarate lyase, N-terminal [PF00206] (16-303)

Foldseek 3Di:
DPPVPPVPCLVQQFPPVLCVCLDPQNQQLLLLLLQLLLLVLCCVLPNDPPVLSVLLNVLSHSVNDDVVVLVVVCVVVVANQVSSLVVSLVSSCVPPVVSSVPTCQLFDRLLSRLSSVLLSVVVLLVLVLVLLLLLLVLLLVVLQVFLLQWFFDADPNHGAAIAIPSLVSLVLSLLSLVLNVLSVVLNQLSQEGAGQGPQFPSVSSPPCRVSSLVSSCVSSVGHYDPGHCQQQLVSLLSVLVSLLSLLQSLLVVLVVQQSCCPPVNNFKAFDDDVPAQADPVDRVGRHRSLSVLSNVLNVPSVVLSVLSVVLRPADHRHHDPSVVSNSVSSSVSSRSSNSNSVSSSRGSNPMDGDSVSRQVVNCVLQLLNLLVLLLVQVCVPPNNVVSVVVSVVLSVVCVVVVHHSLVSLCPDVVNCVRAPNVRSVLSSDSSNVNPCSSVSSVVSSVSSVVVVD/DPPVPPVVCLVQQFDPVLCVCLDPQNQQLLLLLLQLLLLVLCCVLPNDPPVLSVLLNVLSHSVNDDVVVLVVVCVVVVANQVSSLVVSLVSSCVPPVVSSVPTCQLFDRLLSRLSSVLLSVVVLLVLVLVLLLLLLVLLLVVLQVFLLQWFFDADPNHGAAIAIPSLVSLVLSLLSLVLNVLSVVLNQLSQEGAGQGPQFPSVSSPPCRVSSLVSSCVSSVGHYDPGHCQQQLVSLLSVLVSLLSLLQSLLVVLVVAQSCCPPVNNFKAFDDDVPAQADPVDRVGRHRSLSVLSNVLNVPSVVLSVLSVVLNPADHRHHDPSVVSNSVSSSVSSRSSNSNSVSSSRGSNPMDGDSVSRQVVNCVLQLLNLLVLLLVQVCVPPNNVVSVVVSVVLSVVCVVVVHHSLVSLCPDVVNCVRAPNVRSVLSSDSSNVNPCSSVSSVVSSVSSVVVVD

Sequence (906 aa):
MNRSSQQLFDAYFSQSAMSVIFSDHGRVQGMLDFEAALARAQASTGLIPAKVVGAIEASCRAELFDFAELAVAIGNAGNSAIPLVKALGKKIAADDPAAERYVHMGATSQDVMDTGLVLQLRDAVAMIESDLAQLADSLARQARRYAVTPLAGRTWLQQATPVTLGMKISGWLGAVTRHRQRLAEIKPRLLSLQFGGASGTLAALGDHALPVSEALARELQLHLPEQPWHTQRDRLVEFASLLGMIAGSLGKVGRDISLLMQTEVAEVFEPAAAGKGGSSTMPHKRNPVGAAVMISAAVRAPGLVATMFAAMPQEHERSLGLWHAEWETLPELCCLISGSLQQALQFVPELEVDAERMRSNLDATNGLVLAEAVSIALARRLGRDTAHHLIEQCCRRAVQQGVHLREVLGAEPQVSAELSPQELDQLLDPANYLGLAREWVDRAVAEHEKFSDMNRSSQQLFDAYFSQSAMSVIFSDHGRVQGMLDFEAALARAQASTGLIPAKVVGAIEASCRAELFDFAELAVAIGNAGNSAIPLVKALGKKIAADDPAAERYVHMGATSQDVMDTGLVLQLRDAVAMIESDLAQLADSLARQARRYAVTPLAGRTWLQQATPVTLGMKISGWLGAVTRHRQRLAEIKPRLLSLQFGGASGTLAALGDHALPVSEALARELQLHLPEQPWHTQRDRLVEFASLLGMIAGSLGKVGRDISLLMQTEVAEVFEPAAAGKGGSSTMPHKRNPVGAAVMISAAVRAPGLVATMFAAMPQEHERSLGLWHAEWETLPELCCLISGSLQQALQFVPELEVDAERMRSNLDATNGLVLAEAVSIALARRLGRDTAHHLIEQCCRRAVQQGVHLREVLGAEPQVSAELSPQELDQLLDPANYLGLAREWVDRAVAEHEKFSD

Organism: Pseudomonas syringae (NCBI:txid317)

Solvent-accessible surface area (backbone atoms only — not comparable to full-atom values): 45143 Å² total; per-residue (Å²): 130,78,65,82,61,63,57,86,52,37,71,67,44,18,36,67,72,52,46,48,45,66,28,72,59,30,49,46,32,22,28,26,49,42,48,35,34,44,43,50,17,29,26,76,68,64,78,41,68,65,82,37,37,63,56,51,44,73,54,46,44,46,88,81,55,60,64,70,61,46,52,59,41,19,70,74,67,73,43,64,39,62,47,49,52,52,52,45,34,54,57,22,33,76,79,36,58,76,36,31,76,58,60,68,67,54,55,31,52,63,26,33,49,51,29,9,47,34,54,38,45,52,55,49,49,54,51,51,53,52,50,51,54,53,41,37,52,34,33,42,53,50,10,60,74,27,26,81,38,54,27,59,17,28,42,59,87,34,81,36,35,42,31,20,52,2,30,56,37,20,52,56,30,42,54,50,43,52,50,54,52,50,55,64,67,44,42,67,63,45,42,35,46,36,68,18,25,82,43,50,29,26,40,82,41,52,90,46,34,64,61,29,51,55,37,29,16,59,67,67,72,31,38,73,57,59,49,49,43,79,35,58,46,58,46,59,40,53,50,41,45,51,51,35,47,52,24,11,55,44,9,16,52,15,43,37,47,49,58,32,38,33,84,92,56,44,29,35,40,67,55,84,51,94,87,54,31,63,46,97,88,41,86,84,46,71,50,59,56,52,28,51,45,14,35,51,36,19,66,52,34,24,59,48,39,23,50,45,39,56,31,25,44,24,42,63,46,28,40,67,64,35,59,60,61,41,70,60,39,57,54,48,51,52,25,36,42,41,16,30,50,52,36,49,59,61,28,60,73,44,54,40,72,35,64,68,43,25,51,53,57,53,45,69,63,32,45,56,59,33,46,62,52,46,28,56,59,37,21,78,74,63,35,60,67,56,19,51,53,52,45,52,52,37,50,51,48,14,62,74,69,70,45,43,31,67,58,42,46,65,68,33,64,77,47,43,71,75,40,50,74,67,52,50,53,51,46,58,32,64,82,70,45,30,48,41,21,49,58,31,23,53,38,26,41,50,53,45,51,60,72,73,105,132,80,64,82,60,61,58,84,53,38,70,68,44,20,36,67,72,52,47,47,44,66,27,72,60,31,49,47,32,22,28,26,49,42,48,35,32,44,42,49,16,28,25,77,67,62,76,42,67,65,82,37,37,63,54,49,42,72,52,45,44,46,86,80,55,60,63,70,62,46,52,57,43,19,72,74,68,73,42,64,39,62,46,49,51,53,53,44,34,54,56,22,33,75,80,36,58,76,37,33,75,57,60,67,68,54,55,30,52,64,26,32,49,51,30,9,46,35,54,39,45,52,55,51,48,54,52,51,54,51,50,52,51,53,40,38,54,36,32,40,53,49,9,60,73,26,26,80,39,53,26,60,16,28,42,58,87,34,80,37,36,41,30,20,51,2,30,56,36,20,53,57,29,43,55,52,43,52,49,54,50,49,53,65,67,44,43,68,64,46,40,37,46,36,69,17,25,82,44,50,27,26,39,81,39,51,89,47,34,64,60,28,50,56,36,29,16,59,66,66,70,32,39,72,56,58,49,49,44,79,38,59,46,59,44,62,38,52,52,40,44,51,49,33,47,51,24,11,56,43,9,17,52,16,43,36,45,49,58,32,37,34,84,91,58,45,30,35,38,68,54,85,49,93,88,54,31,63,45,97,86,40,87,83,47,72,50,59,58,52,27,51,45,14,35,51,34,19,65,51,33,23,60,48,39,22,51,44,40,59,31,25,45,26,43,63,45,29,40,67,64,36,60,61,61,42,70,61,39,56,55,48,51,52,25,36,42,42,14,32,50,51,36,50,59,62,28,59,74,45,56,40,72,36,63,67,43,24,51,54,57,53,45,70,62,32,46,56,59,34,46,60,55,47,30,57,58,36,19,77,74,63,34,59,68,56,19,50,53,52,46,52,52,36,49,52,48,15,64,75,70,69,44,42,32,66,60,43,44,64,67,32,63,78,47,43,73,74,41,50,72,66,52,50,53,50,46,61,32,62,80,71,44,31,48,42,20,50,59,30,22,52,38,26,42,47,54,45,52,62,72,73,105